Protein AF-0000000084395587 (afdb_homodimer)

Organism: Colletotrichum higginsianum (strain IMI 349063) (NCBI:txid759273)

Secondary structure (DSSP, 8-state):
-EEEEEEEEEEEETTEEEEEEEEEEEE-TTSBEEEEESS--HHHHHHHS-TTPPEEEE-TTEEEEEPEEEEEEEGGGGGGTTTTTT--HHHHIIIIIHHHHHGGGSHHHHHHHHHHHHHHHHHTTEEEEEEE--S-HHHHHHHHHHHHHHT-EEEEEPEE--SSS-TTTS-S-HHHHHHHHHHHHHHHHHHSTT-SSEEEEEEE--GGGS-HHHHHHHHHHHHH-TT-EEEEEES--HHHHHHHHHH-TT-SSHHHHHHHTT--STTEEEEE--S--HHHHHHHHHTT-EEEE-HHHHHHSSSS-----HHHHHHTT-EEEE---TTTSS---HHHHHHHHHHHHHHHHHHTTTSSPPPPHHHHHHHHTHHHHHHTT-TTTSSS--TTSB--EEEEE--S-GGG-SSS---TT--HHHHHHHHHHH--GGGEEEEEETTEEEEE-S--/-EEEEEEEEEEEETTEEEEEEEEEEEE-TTSBEEEEESS--HHHHHHHS-TTPPEEEE-TTEEEEEPEEEEEEEGGGGGGTTTTTT--HHHHIIIIIHHHHHGGGSHHHHHHHHHHHHHHHHHTTEEEEEEE--S-HHHHHHHHHHHHHHT-EEEEEPEE--SSS-TTTS-S-HHHHHHHHHHHHHHHHHHSTT-SSEEEEEEE--GGGS-HHHHHHHHHHHHH-TT-EEEEEES--HHHHHHHHHH-TT-SSHHHHHHHTT--STTEEEEE--S--HHHHHHHHHTT-EEEE-HHHHHHSSSS-----HHHHHHTT-EEEE---TTTSS---HHHHHHHHHHHHHHHHHHTTTSSPPPPHHHHHHHHTHHHHHHTT-TTTSSS--TTSB--EEEEE--S-TTS-SSS---TT--HHHHHHHHHHH--GGGEEEEEETTEEEEE-S--

Radius of gyration: 27.63 Å; Cα contacts (8 Å, |Δi|>4): 2265; chains: 2; bounding box: 63×78×73 Å

pLDDT: mean 96.0, std 5.23, range [41.25, 98.94]

Nearest PDB structures (foldseek):
  6oha-assembly1_A-2  TM=9.277E-01  e=2.322E-48  Saccharomyces cerevisiae S288C
  6ohc-assembly2_D  TM=8.987E-01  e=2.341E-41  Escherichia coli K-12
  6ohc-assembly1_A  TM=8.858E-01  e=1.384E-41  Escherichia coli K-12
  6ohc-assembly1_B  TM=8.858E-01  e=3.441E-40  Escherichia coli K-12
  2ood-assembly1_A-2  TM=8.676E-01  e=1.848E-36  Bradyrhizobium diazoefficiens USDA 110

Structure (mmCIF, N/CA/C/O backbone):
data_AF-0000000084395587-model_v1
#
loop_
_entity.id
_entity.type
_entity.pdbx_description
1 polymer 'Guanine deaminase'
#
loop_
_atom_site.group_PDB
_atom_site.id
_atom_site.type_symbol
_atom_site.label_atom_id
_atom_site.label_alt_id
_atom_site.label_comp_id
_atom_site.label_asym_id
_atom_site.label_entity_id
_atom_site.label_seq_id
_atom_site.pdbx_PDB_ins_code
_atom_site.Cartn_x
_atom_site.Cartn_y
_atom_site.Cartn_z
_atom_site.occupancy
_atom_site.B_iso_or_equiv
_atom_site.auth_seq_id
_atom_site.auth_comp_id
_atom_site.auth_asym_id
_atom_site.auth_atom_id
_atom_site.pdbx_PDB_model_num
ATOM 1 N N . MET A 1 1 ? 17.141 15.383 29.688 1 87.31 1 MET A N 1
ATOM 2 C CA . MET A 1 1 ? 18.141 15.258 28.625 1 87.31 1 MET A CA 1
ATOM 3 C C . MET A 1 1 ? 18.25 13.812 28.156 1 87.31 1 MET A C 1
ATOM 5 O O . MET A 1 1 ? 18.141 12.883 28.953 1 87.31 1 MET A O 1
ATOM 9 N N . ALA A 1 2 ? 18.312 13.625 26.891 1 93.56 2 ALA A N 1
ATOM 10 C CA . ALA A 1 2 ? 18.5 12.312 26.297 1 93.56 2 ALA A CA 1
ATOM 11 C C . ALA A 1 2 ? 19.625 12.344 25.25 1 93.56 2 ALA A C 1
ATOM 13 O O . ALA A 1 2 ? 19.953 13.406 24.734 1 93.56 2 ALA A O 1
ATOM 14 N N . ALA A 1 3 ? 20.266 11.258 25.125 1 97.5 3 ALA A N 1
ATOM 15 C CA . ALA A 1 3 ? 21.328 11.172 24.125 1 97.5 3 ALA A CA 1
ATOM 16 C C . ALA A 1 3 ? 21.25 9.859 23.344 1 97.5 3 ALA A C 1
ATOM 18 O O . ALA A 1 3 ? 20.938 8.812 23.922 1 97.5 3 ALA A O 1
ATOM 19 N N . PHE A 1 4 ? 21.484 9.945 22.094 1 98.38 4 PHE A N 1
ATOM 20 C CA . PHE A 1 4 ? 21.453 8.797 21.188 1 98.38 4 PHE A CA 1
ATOM 21 C C . PHE A 1 4 ? 22.75 8.703 20.391 1 98.38 4 PHE A C 1
ATOM 23 O O . PHE A 1 4 ? 23.328 9.719 20 1 98.38 4 PHE A O 1
ATOM 30 N N . GLN A 1 5 ? 23.266 7.531 20.203 1 98.62 5 GLN A N 1
ATOM 31 C CA . GLN A 1 5 ? 24.406 7.301 19.328 1 98.62 5 GLN A CA 1
ATOM 32 C C . GLN A 1 5 ? 24.141 6.156 18.344 1 98.62 5 GLN A C 1
ATOM 34 O O . GLN A 1 5 ? 23.703 5.078 18.75 1 98.62 5 GLN A O 1
ATOM 39 N N . GLY A 1 6 ? 24.328 6.34 17.094 1 98.56 6 GLY A N 1
ATOM 40 C CA . GLY A 1 6 ? 24.156 5.336 16.062 1 98.56 6 GLY A CA 1
ATOM 41 C C . GLY A 1 6 ? 23.688 5.914 14.734 1 98.56 6 GLY A C 1
ATOM 42 O O . GLY A 1 6 ? 24.016 7.051 14.398 1 98.56 6 GLY A O 1
ATOM 43 N N . ALA A 1 7 ? 23 5.094 13.93 1 98.75 7 ALA A N 1
ATOM 44 C CA . ALA A 1 7 ? 22.594 5.492 12.586 1 98.75 7 ALA A CA 1
ATOM 45 C C . ALA A 1 7 ? 21.484 6.535 12.633 1 98.75 7 ALA A C 1
ATOM 47 O O . ALA A 1 7 ? 20.562 6.438 13.453 1 98.75 7 ALA A O 1
ATOM 48 N N . LEU A 1 8 ? 21.625 7.535 11.828 1 98.5 8 LEU A N 1
ATOM 49 C CA . LEU A 1 8 ? 20.688 8.648 11.703 1 98.5 8 LEU A CA 1
ATOM 50 C C . LEU A 1 8 ? 20.469 9 10.234 1 98.5 8 LEU A C 1
ATOM 52 O O . LEU A 1 8 ? 21.422 9.055 9.453 1 98.5 8 LEU A O 1
ATOM 56 N N . ILE A 1 9 ? 19.219 9.117 9.828 1 98.88 9 ILE A N 1
ATOM 57 C CA . ILE A 1 9 ? 18.891 9.492 8.461 1 98.88 9 ILE A CA 1
ATOM 58 C C . ILE A 1 9 ? 17.906 10.664 8.469 1 98.88 9 ILE A C 1
ATOM 60 O O . ILE A 1 9 ? 16.891 10.617 9.148 1 98.88 9 ILE A O 1
ATOM 64 N N . HIS A 1 10 ? 18.203 11.781 7.805 1 98.81 10 HIS A N 1
ATOM 65 C CA . HIS A 1 10 ? 17.266 12.898 7.664 1 98.81 10 HIS A CA 1
ATOM 66 C C . HIS A 1 10 ? 17.516 13.664 6.375 1 98.81 10 HIS A C 1
ATOM 68 O O . HIS A 1 10 ? 18.5 13.398 5.668 1 98.81 10 HIS A O 1
ATOM 74 N N . SER A 1 11 ? 16.578 14.492 5.984 1 98.62 11 SER A N 1
ATOM 75 C CA . SER A 1 11 ? 16.688 15.297 4.777 1 98.62 11 SER A CA 1
ATOM 76 C C . SER A 1 11 ? 17.219 16.688 5.09 1 98.62 11 SER A C 1
ATOM 78 O O . SER A 1 11 ? 16.844 17.297 6.094 1 98.62 11 SER A O 1
ATOM 80 N N . LEU A 1 12 ? 18.078 17.203 4.207 1 97.94 12 LEU A N 1
ATOM 81 C CA . LEU A 1 12 ? 18.609 18.562 4.305 1 97.94 12 LEU A CA 1
ATOM 82 C C . LEU A 1 12 ? 17.953 19.469 3.266 1 97.94 12 LEU A C 1
ATOM 84 O O . LEU A 1 12 ? 18.094 20.688 3.334 1 97.94 12 LEU A O 1
ATOM 88 N N . GLY A 1 13 ? 17.203 18.891 2.352 1 96.06 13 GLY A N 1
ATOM 89 C CA . GLY A 1 13 ? 16.5 19.547 1.253 1 96.06 13 GLY A CA 1
ATOM 90 C C . GLY A 1 13 ? 15.828 18.562 0.312 1 96.06 13 GLY A C 1
ATOM 91 O O . GLY A 1 13 ? 15.828 17.359 0.56 1 96.06 13 GLY A O 1
ATOM 92 N N . PRO A 1 14 ? 15.117 18.953 -0.779 1 93.56 14 PRO A N 1
ATOM 93 C CA . PRO A 1 14 ? 14.273 18.109 -1.626 1 93.56 14 PRO A CA 1
ATOM 94 C C . PRO A 1 14 ? 15.016 16.875 -2.154 1 93.56 14 PRO A C 1
ATOM 96 O O . PRO A 1 14 ? 14.445 15.781 -2.205 1 93.56 14 PRO A O 1
ATOM 99 N N . ASN A 1 15 ? 16.219 16.891 -2.443 1 92.81 15 ASN A N 1
ATOM 100 C CA . ASN A 1 15 ? 16.969 15.758 -2.975 1 92.81 15 ASN A CA 1
ATOM 101 C C . ASN A 1 15 ? 18.328 15.602 -2.293 1 92.81 15 ASN A C 1
ATOM 103 O O . ASN A 1 15 ? 19.328 15.375 -2.959 1 92.81 15 ASN A O 1
ATOM 107 N N . GLN A 1 16 ? 18.25 15.742 -1 1 96.44 16 GLN A N 1
ATOM 108 C CA . GLN A 1 16 ? 19.469 15.656 -0.208 1 96.44 16 GLN A CA 1
ATOM 109 C C . GLN A 1 16 ? 19.219 14.938 1.113 1 96.44 16 GLN A C 1
ATOM 111 O O . GLN A 1 16 ? 19.109 15.57 2.162 1 96.44 16 GLN A O 1
ATOM 116 N N . VAL A 1 17 ? 19.312 13.578 0.99 1 98.19 17 VAL A N 1
ATOM 117 C CA . VAL A 1 17 ? 19.188 12.781 2.205 1 98.19 17 VAL A CA 1
ATOM 118 C C . VAL A 1 17 ? 20.562 12.516 2.797 1 98.19 17 VAL A C 1
ATOM 120 O O . VAL A 1 17 ? 21.484 12.086 2.088 1 98.19 17 VAL A O 1
ATOM 123 N N . GLU A 1 18 ? 20.734 12.891 4.023 1 98.62 18 GLU A N 1
ATOM 124 C CA . GLU A 1 18 ? 21.969 12.586 4.742 1 98.62 18 GLU A CA 1
ATOM 125 C C . GLU A 1 18 ? 21.828 11.289 5.543 1 98.62 18 GLU A C 1
ATOM 127 O O . GLU A 1 18 ? 20.922 11.156 6.359 1 98.62 18 GLU A O 1
ATOM 132 N N . ILE A 1 19 ? 22.703 10.352 5.277 1 98.62 19 ILE A N 1
ATOM 133 C CA . ILE A 1 19 ? 22.734 9.062 5.945 1 98.62 19 ILE A CA 1
ATOM 134 C C . ILE A 1 19 ? 24.016 8.945 6.777 1 98.62 19 ILE A C 1
ATOM 136 O O . ILE A 1 19 ? 25.125 8.906 6.227 1 98.62 19 ILE A O 1
ATOM 140 N N . LEU A 1 20 ? 23.844 8.961 8.109 1 98.62 20 LEU A N 1
ATOM 141 C CA . LEU A 1 20 ? 24.984 8.914 9.031 1 98.62 20 LEU A CA 1
ATOM 142 C C . LEU A 1 20 ? 25.016 7.59 9.789 1 98.62 20 LEU A C 1
ATOM 144 O O . LEU A 1 20 ? 24.047 7.238 10.477 1 98.62 20 LEU A O 1
ATOM 148 N N . GLU A 1 21 ? 26.062 6.836 9.773 1 98.06 21 GLU A N 1
ATOM 149 C CA . GLU A 1 21 ? 26.172 5.504 10.359 1 98.06 21 GLU A CA 1
ATOM 150 C C . GLU A 1 21 ? 26.484 5.578 11.852 1 98.06 21 GLU A C 1
ATOM 152 O O . GLU A 1 21 ? 26.031 4.734 12.633 1 98.06 21 GLU A O 1
ATOM 157 N N . ASN A 1 22 ? 27.25 6.605 12.242 1 98.12 22 ASN A N 1
ATOM 158 C CA . ASN A 1 22 ? 27.734 6.723 13.609 1 98.12 22 ASN A CA 1
ATOM 159 C C . ASN A 1 22 ? 27.531 8.133 14.164 1 98.12 22 ASN A C 1
ATOM 161 O O . ASN A 1 22 ? 28.469 8.766 14.625 1 98.12 22 ASN A O 1
ATOM 165 N N . ALA A 1 23 ? 26.281 8.555 14.117 1 98.62 23 ALA A N 1
ATOM 166 C CA . ALA A 1 23 ? 25.953 9.906 14.57 1 98.62 23 ALA A CA 1
ATOM 167 C C . ALA A 1 23 ? 25.703 9.93 16.078 1 98.62 23 ALA A C 1
ATOM 169 O O . ALA A 1 23 ? 25.5 8.883 16.688 1 98.62 23 ALA A O 1
ATOM 170 N N . GLY A 1 24 ? 25.859 11.117 16.641 1 98.31 24 GLY A N 1
ATOM 171 C CA . GLY A 1 24 ? 25.469 11.398 18.016 1 98.31 24 GLY A CA 1
ATOM 172 C C . GLY A 1 24 ? 24.484 12.539 18.141 1 98.31 24 GLY A C 1
ATOM 173 O O . GLY A 1 24 ? 24.656 13.586 17.516 1 98.31 24 GLY A O 1
ATOM 174 N N . LEU A 1 25 ? 23.391 12.305 18.844 1 98.06 25 LEU A N 1
ATOM 175 C CA . LEU A 1 25 ? 22.375 13.312 19.109 1 98.06 25 LEU A CA 1
ATOM 176 C C . LEU A 1 25 ? 22.219 13.547 20.609 1 98.06 25 LEU A C 1
ATOM 178 O O . LEU A 1 25 ? 22.094 12.586 21.375 1 98.06 25 LEU A O 1
ATOM 182 N N . VAL A 1 26 ? 22.266 14.797 21.031 1 97.5 26 VAL A N 1
ATOM 183 C CA . VAL A 1 26 ? 21.984 15.164 22.422 1 97.5 26 VAL A CA 1
ATOM 184 C C . VAL A 1 26 ? 20.734 16.047 22.469 1 97.5 26 VAL A C 1
ATOM 186 O O . VAL A 1 26 ? 20.656 17.062 21.766 1 97.5 26 VAL A O 1
ATOM 189 N N . ILE A 1 27 ? 19.766 15.641 23.219 1 97.25 27 ILE A N 1
ATOM 190 C CA . ILE A 1 27 ? 18.5 16.359 23.375 1 97.25 27 ILE A CA 1
ATOM 191 C C . ILE A 1 27 ? 18.453 17.016 24.75 1 97.25 27 ILE A C 1
ATOM 193 O O . ILE A 1 27 ? 18.625 16.359 25.766 1 97.25 27 ILE A O 1
ATOM 197 N N . GLY A 1 28 ? 18.234 18.297 24.719 1 95.12 28 GLY A N 1
ATOM 198 C CA . GLY A 1 28 ? 18.109 19.031 25.969 1 95.12 28 GLY A CA 1
ATO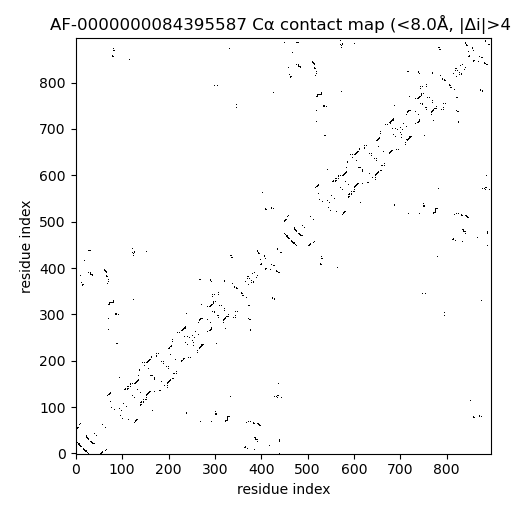M 199 C C . GLY A 1 28 ? 16.828 18.719 26.719 1 95.12 28 GLY A C 1
ATOM 200 O O . GLY A 1 28 ? 15.93 18.078 26.188 1 95.12 28 GLY A O 1
ATOM 201 N N . GLU A 1 29 ? 16.688 19.219 27.953 1 92.69 29 GLU A N 1
ATOM 202 C CA . GLU A 1 29 ? 15.5 19.031 28.781 1 92.69 29 GLU A CA 1
ATOM 203 C C . GLU A 1 29 ? 14.281 19.703 28.141 1 92.69 29 GLU A C 1
ATOM 205 O O . GLU A 1 29 ? 13.148 19.297 28.391 1 92.69 29 GLU A O 1
ATOM 210 N N . ASP A 1 30 ? 14.562 20.625 27.359 1 94.12 30 ASP A N 1
ATOM 211 C CA . ASP A 1 30 ? 13.492 21.391 26.719 1 94.12 30 ASP A CA 1
ATOM 212 C C . ASP A 1 30 ? 12.984 20.656 25.469 1 94.12 30 ASP A C 1
ATOM 214 O O . ASP A 1 30 ? 12.055 21.125 24.812 1 94.12 30 ASP A O 1
ATOM 218 N N . GLY A 1 31 ? 13.602 19.578 25.141 1 95.5 31 GLY A N 1
ATOM 219 C CA . GLY A 1 31 ? 13.172 18.797 23.984 1 95.5 31 GLY A CA 1
ATOM 220 C C . GLY A 1 31 ? 13.828 19.219 22.688 1 95.5 31 GLY A C 1
ATOM 221 O O . GLY A 1 31 ? 13.516 18.688 21.625 1 95.5 31 GLY A O 1
ATOM 222 N N . LEU A 1 32 ? 14.773 20.188 22.781 1 97.56 32 LEU A N 1
ATOM 223 C CA . LEU A 1 32 ? 15.492 20.688 21.609 1 97.56 32 LEU A CA 1
ATOM 224 C C . LEU A 1 32 ? 16.766 19.891 21.391 1 97.56 32 LEU A C 1
ATOM 226 O O . LEU A 1 32 ? 17.406 19.438 22.344 1 97.56 32 LEU A O 1
ATOM 230 N N . ILE A 1 33 ? 17.078 19.719 20.156 1 98.25 33 ILE A N 1
ATOM 231 C CA . ILE A 1 33 ? 18.375 19.125 19.812 1 98.25 33 ILE A CA 1
ATOM 232 C C . ILE A 1 33 ? 19.5 20.094 20.156 1 98.25 33 ILE A C 1
ATOM 234 O O . ILE A 1 33 ? 19.609 21.156 19.562 1 98.25 33 ILE A O 1
ATOM 238 N N . SER A 1 34 ? 20.328 19.703 21.062 1 97.31 34 SER A N 1
ATOM 239 C CA . SER A 1 34 ? 21.391 20.578 21.531 1 97.31 34 SER A CA 1
ATOM 240 C C . SER A 1 34 ? 22.703 20.328 20.781 1 97.31 34 SER A C 1
ATOM 242 O O . SER A 1 34 ? 23.484 21.25 20.578 1 97.31 34 SER A O 1
ATOM 244 N N . GLU A 1 35 ? 22.922 19.078 20.391 1 97.5 35 GLU A N 1
ATOM 245 C CA . GLU A 1 35 ? 24.125 18.719 19.641 1 97.5 35 GLU A CA 1
ATOM 246 C C . GLU A 1 35 ? 23.812 17.625 18.609 1 97.5 35 GLU A C 1
ATOM 248 O O . GLU A 1 35 ? 23.016 16.734 18.859 1 97.5 35 GLU A O 1
ATOM 253 N N . LEU A 1 36 ? 24.438 17.766 17.5 1 98.38 36 LEU A N 1
ATOM 254 C CA . LEU A 1 36 ? 24.484 16.734 16.469 1 98.38 36 LEU A CA 1
ATOM 255 C C . LEU A 1 36 ? 25.922 16.469 16.031 1 98.38 36 LEU A C 1
ATOM 257 O O . LEU A 1 36 ? 26.594 17.359 15.539 1 98.38 36 LEU A O 1
ATOM 261 N N . HIS A 1 37 ? 26.422 15.305 16.359 1 98.25 37 HIS A N 1
ATOM 262 C CA . HIS A 1 37 ? 27.719 14.836 15.875 1 98.25 37 HIS A CA 1
ATOM 263 C C . HIS A 1 37 ? 27.562 13.914 14.672 1 98.25 37 HIS A C 1
ATOM 265 O O . HIS A 1 37 ? 26.859 12.898 14.75 1 98.25 37 HIS A O 1
ATOM 271 N N . ARG A 1 38 ? 28.203 14.203 13.594 1 97.75 38 ARG A N 1
ATOM 272 C CA . ARG A 1 38 ? 28.047 13.445 12.359 1 97.75 38 ARG A CA 1
ATOM 273 C C . ARG A 1 38 ? 28.828 12.133 12.406 1 97.75 38 ARG A C 1
ATOM 275 O O . ARG A 1 38 ? 28.531 11.203 11.656 1 97.75 38 ARG A O 1
ATOM 282 N N . ASP A 1 39 ? 29.844 12.125 13.156 1 98.12 39 ASP A N 1
ATOM 283 C CA . ASP A 1 39 ? 30.672 10.945 13.375 1 98.12 39 ASP A CA 1
ATOM 284 C C . ASP A 1 39 ? 31.281 10.961 14.773 1 98.12 39 ASP A C 1
ATOM 286 O O . ASP A 1 39 ? 32.219 11.727 15.039 1 98.12 39 ASP A O 1
ATOM 290 N N . ILE A 1 40 ? 30.703 10.102 15.602 1 98.25 40 ILE A N 1
ATOM 291 C CA . ILE A 1 40 ? 31.203 10.016 16.969 1 98.25 40 ILE A CA 1
ATOM 292 C C . ILE A 1 40 ? 30.906 8.633 17.547 1 98.25 40 ILE A C 1
ATOM 294 O O . ILE A 1 40 ? 29.844 8.062 17.297 1 98.25 40 ILE A O 1
ATOM 298 N N . SER A 1 41 ? 31.844 8.047 18.281 1 97.62 41 SER A N 1
ATOM 299 C CA . SER A 1 41 ? 31.625 6.754 18.922 1 97.62 41 SER A CA 1
ATOM 300 C C . SER A 1 41 ? 30.797 6.902 20.188 1 97.62 41 SER A C 1
ATOM 302 O O . SER A 1 41 ? 30.656 8.008 20.719 1 97.62 41 SER A O 1
ATOM 304 N N . ALA A 1 42 ? 30.203 5.758 20.578 1 96.81 42 ALA A N 1
ATOM 305 C CA . ALA A 1 42 ? 29.453 5.758 21.828 1 96.81 42 ALA A CA 1
ATOM 306 C C . ALA A 1 42 ? 30.328 6.184 23 1 96.81 42 ALA A C 1
ATOM 308 O O . ALA A 1 42 ? 29.875 6.906 23.891 1 96.81 42 ALA A O 1
ATOM 309 N N . GLU A 1 43 ? 31.5 5.711 22.984 1 96.19 43 GLU A N 1
ATOM 310 C CA . GLU A 1 43 ? 32.438 6.023 24.047 1 96.19 43 GLU A CA 1
ATOM 311 C C . GLU A 1 43 ? 32.75 7.516 24.109 1 96.19 43 GLU A C 1
ATOM 313 O O . GLU A 1 43 ? 32.75 8.125 25.172 1 96.19 43 GLU A O 1
ATOM 318 N N . GLU A 1 44 ? 33.062 8.047 22.969 1 97.31 44 GLU A N 1
ATOM 319 C CA . GLU A 1 44 ? 33.375 9.469 22.891 1 97.31 44 GLU A CA 1
ATOM 320 C C . GLU A 1 44 ? 32.219 10.336 23.312 1 97.31 44 GLU A C 1
ATOM 322 O O . GLU A 1 44 ? 32.375 11.32 24.047 1 97.31 44 GLU A O 1
ATOM 327 N N . LEU A 1 45 ? 31.016 10.008 22.828 1 96.94 45 LEU A N 1
ATOM 328 C CA . LEU A 1 45 ? 29.844 10.781 23.188 1 96.94 45 LEU A CA 1
ATOM 329 C C . LEU A 1 45 ? 29.562 10.672 24.688 1 96.94 45 LEU A C 1
ATOM 331 O O . LEU A 1 45 ? 29.188 11.664 25.328 1 96.94 45 LEU A O 1
ATOM 335 N N . SER A 1 46 ? 29.703 9.469 25.203 1 95.31 46 SER A N 1
ATOM 336 C CA . SER A 1 46 ? 29.469 9.242 26.625 1 95.31 46 SER A CA 1
ATOM 337 C C . SER A 1 46 ? 30.344 10.148 27.484 1 95.31 46 SER A C 1
ATOM 339 O O . SER A 1 46 ? 29.906 10.648 28.531 1 95.31 46 SER A O 1
ATOM 341 N N . LYS A 1 47 ? 31.562 10.398 27.062 1 94.56 47 LYS A N 1
ATOM 342 C CA . LYS A 1 47 ? 32.5 11.219 27.812 1 94.56 47 LYS A CA 1
ATOM 343 C C . LYS A 1 47 ? 32.094 12.688 27.797 1 94.56 47 LYS A C 1
ATOM 345 O O . LYS A 1 47 ? 32.438 13.445 28.703 1 94.56 47 LYS A O 1
ATOM 350 N N . LYS A 1 48 ? 31.328 13.023 26.828 1 93 48 LYS A N 1
ATOM 351 C CA . LYS A 1 48 ? 30.906 14.414 26.672 1 93 48 LYS A CA 1
ATOM 352 C C . LYS A 1 48 ? 29.625 14.68 27.453 1 93 48 LYS A C 1
ATOM 354 O O . LYS A 1 48 ? 29.25 15.836 27.656 1 93 48 LYS A O 1
ATOM 359 N N . LEU A 1 49 ? 28.953 13.664 27.859 1 93.5 49 LEU A N 1
ATOM 360 C CA . LEU A 1 49 ? 27.641 13.805 28.484 1 93.5 49 LEU A CA 1
ATOM 361 C C . LEU A 1 49 ? 27.75 13.914 30 1 93.5 49 LEU A C 1
ATOM 363 O O . LEU A 1 49 ? 28.656 13.328 30.594 1 93.5 49 LEU A O 1
ATOM 367 N N . PRO A 1 50 ? 26.875 14.695 30.547 1 89.62 50 PRO A N 1
ATOM 368 C CA . PRO A 1 50 ? 26.797 14.656 32 1 89.62 50 PRO A CA 1
ATOM 369 C C . PRO A 1 50 ? 26.453 13.266 32.562 1 89.62 50 PRO A C 1
ATOM 371 O O . PRO A 1 50 ? 25.828 12.469 31.844 1 89.62 50 PRO A O 1
ATOM 374 N N . ASN A 1 51 ? 26.797 13.031 33.781 1 84.88 51 ASN A N 1
ATOM 375 C CA . ASN A 1 51 ? 26.656 11.711 34.375 1 84.88 51 ASN A CA 1
ATOM 376 C C . ASN A 1 51 ? 25.188 11.281 34.438 1 84.88 51 ASN A C 1
ATOM 378 O O . ASN A 1 51 ? 24.891 10.086 34.5 1 84.88 51 ASN A O 1
ATOM 382 N N . ASN A 1 52 ? 24.281 12.234 34.375 1 85.56 52 ASN A N 1
ATOM 383 C CA . ASN A 1 52 ? 22.891 11.891 34.594 1 85.56 52 ASN A CA 1
ATOM 384 C C . ASN A 1 52 ? 22.172 11.641 33.281 1 85.56 52 ASN A C 1
ATOM 386 O O . ASN A 1 52 ? 20.969 11.359 33.25 1 85.56 52 ASN A O 1
ATOM 390 N N . VAL A 1 53 ? 22.859 11.773 32.188 1 88.38 53 VAL A N 1
ATOM 391 C CA . VAL A 1 53 ? 22.234 11.562 30.906 1 88.38 53 VAL A CA 1
ATOM 392 C C . VAL A 1 53 ? 22.547 10.156 30.391 1 88.38 53 VAL A C 1
ATOM 394 O O . VAL A 1 53 ? 23.719 9.781 30.297 1 88.38 53 VAL A O 1
ATOM 397 N N . ARG A 1 54 ? 21.5 9.422 30.188 1 85.88 54 ARG A N 1
ATOM 398 C CA . ARG A 1 54 ? 21.672 8.062 29.672 1 85.88 54 ARG A CA 1
ATOM 399 C C . ARG A 1 54 ? 21.797 8.07 28.156 1 85.88 54 ARG A C 1
ATOM 401 O O . ARG A 1 54 ? 20.938 8.617 27.453 1 85.88 54 ARG A O 1
ATOM 408 N N . LEU A 1 55 ? 22.875 7.461 27.734 1 95.56 55 LEU A N 1
ATOM 409 C CA . LEU A 1 55 ? 23.141 7.309 26.312 1 95.56 55 LEU A CA 1
ATOM 410 C C . LEU A 1 55 ? 22.438 6.062 25.766 1 95.56 55 LEU A C 1
ATOM 412 O O . LEU A 1 55 ? 22.578 4.973 26.328 1 95.56 55 LEU A O 1
ATOM 416 N N . GLN A 1 56 ? 21.609 6.246 24.828 1 96.44 56 GLN A N 1
ATOM 417 C CA . GLN A 1 56 ? 21 5.113 24.141 1 96.44 56 GLN A CA 1
ATOM 418 C C . GLN A 1 56 ? 21.703 4.816 22.828 1 96.44 56 GLN A C 1
ATOM 420 O O . GLN A 1 56 ? 21.859 5.707 21.984 1 96.44 56 GLN A O 1
ATOM 425 N N . LYS A 1 57 ? 22.109 3.6 22.656 1 97.31 57 LYS A N 1
ATOM 426 C CA . LYS A 1 57 ? 22.781 3.186 21.422 1 97.31 57 LYS A CA 1
ATOM 427 C C . LYS A 1 57 ? 21.766 2.676 20.391 1 97.31 57 LYS A C 1
ATOM 429 O O . LYS A 1 57 ? 20.891 1.881 20.719 1 97.31 57 LYS A O 1
ATOM 434 N N . VAL A 1 58 ? 21.797 3.168 19.203 1 97.5 58 VAL A N 1
ATOM 435 C CA . VAL A 1 58 ? 21.016 2.674 18.062 1 97.5 58 VAL A CA 1
ATOM 436 C C . VAL A 1 58 ? 21.781 1.541 17.375 1 97.5 58 VAL A C 1
ATOM 438 O O . VAL A 1 58 ? 22.75 1.782 16.656 1 97.5 58 VAL A O 1
ATOM 441 N N . GLU A 1 59 ? 21.328 0.369 17.484 1 95.12 59 GLU A N 1
ATOM 442 C CA . GLU A 1 59 ? 22.062 -0.826 17.062 1 95.12 59 GLU A CA 1
ATOM 443 C C . GLU A 1 59 ? 21.984 -1.009 15.555 1 95.12 59 GLU A C 1
ATOM 445 O O . GLU A 1 59 ? 21.172 -0.364 14.883 1 95.12 59 GLU A O 1
ATOM 450 N N . LYS A 1 60 ? 22.844 -1.976 15.102 1 93.19 60 LYS A N 1
ATOM 451 C CA . LYS A 1 60 ? 22.797 -2.318 13.688 1 93.19 60 LYS A CA 1
ATOM 452 C C . LYS A 1 60 ? 21.406 -2.764 13.266 1 93.19 60 LYS A C 1
ATOM 454 O O . LYS A 1 60 ? 20.75 -3.529 13.977 1 93.19 60 LYS A O 1
ATOM 459 N N . GLY A 1 61 ? 20.953 -2.303 12.086 1 94.25 61 GLY A N 1
ATOM 460 C CA . GLY A 1 61 ? 19.609 -2.613 11.633 1 94.25 61 GLY A CA 1
ATOM 461 C C . GLY A 1 61 ? 18.562 -1.638 12.148 1 94.25 61 GLY A C 1
ATOM 462 O O . GLY A 1 61 ? 17.375 -1.79 11.875 1 94.25 61 GLY A O 1
ATOM 463 N N . GLN A 1 62 ? 19.062 -0.662 12.914 1 97.12 62 GLN A N 1
ATOM 464 C CA . GLN A 1 62 ? 18.188 0.384 13.422 1 97.12 62 GLN A CA 1
ATOM 465 C C . GLN A 1 62 ? 18.688 1.77 13.039 1 97.12 62 GLN A C 1
ATOM 467 O O . GLN A 1 62 ? 19.875 1.938 12.734 1 97.12 62 GLN A O 1
ATOM 472 N N . PHE A 1 63 ? 17.781 2.734 13 1 98.69 63 PHE A N 1
ATOM 473 C CA . PHE A 1 63 ? 18.203 4.113 12.789 1 98.69 63 PHE A CA 1
ATOM 474 C C . PHE A 1 63 ? 17.141 5.086 13.305 1 98.69 63 PHE A C 1
ATOM 476 O O . PHE A 1 63 ? 15.977 4.707 13.477 1 98.69 63 PHE A O 1
ATOM 483 N N . LEU A 1 64 ? 17.562 6.312 13.555 1 98.81 64 LEU A N 1
ATOM 484 C CA . LEU A 1 64 ? 16.656 7.41 13.883 1 98.81 64 LEU A CA 1
ATOM 485 C C . LEU A 1 64 ? 16.328 8.227 12.633 1 98.81 64 LEU A C 1
ATOM 487 O O . LEU A 1 64 ? 17.203 8.453 11.789 1 98.81 64 LEU A O 1
ATOM 491 N N . SER A 1 65 ? 15.148 8.633 12.508 1 98.94 65 SER A N 1
ATOM 492 C CA . SER A 1 65 ? 14.641 9.508 11.461 1 98.94 65 SER A CA 1
ATOM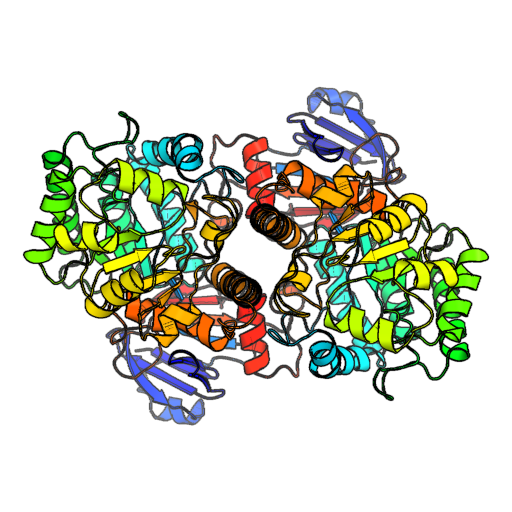 493 C C . SER A 1 65 ? 13.664 10.539 12.031 1 98.94 65 SER A C 1
ATOM 495 O O . SER A 1 65 ? 13.062 10.312 13.078 1 98.94 65 SER A O 1
ATOM 497 N N . PRO A 1 66 ? 13.594 11.742 11.414 1 98.88 66 PRO A N 1
ATOM 498 C CA . PRO A 1 66 ? 12.516 12.641 11.844 1 98.88 66 PRO A CA 1
ATOM 499 C C . PRO A 1 66 ? 11.141 11.992 11.75 1 98.88 66 PRO A C 1
ATOM 501 O O . PRO A 1 66 ? 10.914 11.133 10.898 1 98.88 66 PRO A O 1
ATOM 504 N N . GLY A 1 67 ? 10.242 12.383 12.688 1 98.88 67 GLY A N 1
ATOM 505 C CA . GLY A 1 67 ? 8.867 11.938 12.578 1 98.88 67 GLY A CA 1
ATOM 506 C C . GLY A 1 67 ? 8.188 12.398 11.297 1 98.88 67 GLY A C 1
ATOM 507 O O . GLY A 1 67 ? 8.539 13.438 10.742 1 98.88 67 GLY A O 1
ATOM 508 N N . PHE A 1 68 ? 7.223 11.648 10.836 1 98.94 68 PHE A N 1
ATOM 509 C CA . PHE A 1 68 ? 6.477 12.008 9.641 1 98.94 68 PHE A CA 1
ATOM 510 C C . PHE A 1 68 ? 5.52 13.164 9.922 1 98.94 68 PHE A C 1
ATOM 512 O O . PHE A 1 68 ? 5.043 13.312 11.047 1 98.94 68 PHE A O 1
ATOM 519 N N . ILE A 1 69 ? 5.289 13.969 8.922 1 98.94 69 ILE A N 1
ATOM 520 C CA . ILE A 1 69 ? 4.375 15.102 9 1 98.94 69 ILE A CA 1
ATOM 521 C C . ILE A 1 69 ? 3.252 14.922 7.977 1 98.94 69 ILE A C 1
ATOM 523 O O . ILE A 1 69 ? 3.504 14.844 6.773 1 98.94 69 ILE A O 1
ATOM 527 N N . ASP A 1 70 ? 2.057 14.781 8.453 1 98.88 70 ASP A N 1
ATOM 528 C CA . ASP A 1 70 ? 0.86 14.648 7.629 1 98.88 70 ASP A CA 1
ATOM 529 C C . ASP A 1 70 ? 0.176 16 7.434 1 98.88 70 ASP A C 1
ATOM 531 O O . ASP A 1 70 ? -0.567 16.453 8.305 1 98.88 70 ASP A O 1
ATOM 535 N N . THR A 1 71 ? 0.286 16.547 6.215 1 98.94 71 THR A N 1
ATOM 536 C CA . THR A 1 71 ? -0.129 17.938 6.008 1 98.94 71 THR A CA 1
ATOM 537 C C . THR A 1 71 ? -1.614 18.016 5.668 1 98.94 71 THR A C 1
ATOM 539 O O . THR A 1 71 ? -2.174 19.094 5.547 1 98.94 71 THR A O 1
ATOM 542 N N . HIS A 1 72 ? -2.287 16.844 5.555 1 98.81 72 HIS A N 1
ATOM 543 C CA . HIS A 1 72 ? -3.717 16.859 5.262 1 98.81 72 HIS A CA 1
ATOM 544 C C . HIS A 1 72 ? -4.371 15.539 5.648 1 98.81 72 HIS A C 1
ATOM 546 O O . HIS A 1 72 ? -4.059 14.5 5.07 1 98.81 72 HIS A O 1
ATOM 552 N N . ASN A 1 73 ? -5.324 15.609 6.551 1 97.44 73 ASN A N 1
ATOM 553 C CA . ASN A 1 73 ? -6.113 14.438 6.922 1 97.44 73 ASN A CA 1
ATOM 554 C C . ASN A 1 73 ? -7.434 14.836 7.578 1 97.44 73 ASN A C 1
ATOM 556 O O . ASN A 1 73 ? -7.547 15.922 8.141 1 97.44 73 ASN A O 1
ATOM 560 N N . HIS A 1 74 ? -8.445 14.031 7.434 1 98 74 HIS A N 1
ATOM 561 C CA . HIS A 1 74 ? -9.75 14.188 8.07 1 98 74 HIS A CA 1
ATOM 562 C C . HIS A 1 74 ? -9.891 13.242 9.266 1 98 74 HIS A C 1
ATOM 564 O O . HIS A 1 74 ? -10.188 12.055 9.094 1 98 74 HIS A O 1
ATOM 570 N N . ALA A 1 75 ? -9.812 13.781 10.469 1 98.38 75 ALA A N 1
ATOM 571 C CA . ALA A 1 75 ? -9.867 12.945 11.664 1 98.38 75 ALA A CA 1
ATOM 572 C C . ALA A 1 75 ? -11.203 12.211 11.75 1 98.38 75 ALA A C 1
ATOM 574 O O . ALA A 1 75 ? -11.234 11.023 12.078 1 98.38 75 ALA A O 1
ATOM 575 N N . PRO A 1 76 ? -12.367 12.867 11.414 1 97.94 76 PRO A N 1
ATOM 576 C CA . PRO A 1 76 ? -13.656 12.18 11.555 1 97.94 76 PRO A CA 1
ATOM 577 C C . PRO A 1 76 ? -13.828 11.031 10.562 1 97.94 76 PRO A C 1
ATOM 579 O O . PRO A 1 76 ? -14.766 10.242 10.68 1 97.94 76 PRO A O 1
ATOM 582 N N . GLN A 1 77 ? -12.953 10.992 9.609 1 97.19 77 GLN A N 1
ATOM 583 C CA . GLN A 1 77 ? -13.109 9.977 8.57 1 97.19 77 GLN A CA 1
ATOM 584 C C . GLN A 1 77 ? -12.242 8.758 8.859 1 97.19 77 GLN A C 1
ATOM 586 O O . GLN A 1 77 ? -12.141 7.852 8.023 1 97.19 77 GLN A O 1
ATOM 591 N N . TRP A 1 78 ? -11.633 8.648 10.023 1 95.88 78 TRP A N 1
ATOM 592 C CA . TRP A 1 78 ? -10.742 7.578 10.469 1 95.88 78 TRP A CA 1
ATOM 593 C C . TRP A 1 78 ? -11.414 6.215 10.336 1 95.88 78 TRP A C 1
ATOM 595 O O . TRP A 1 78 ? -10.852 5.301 9.727 1 95.88 78 TRP A O 1
ATOM 605 N N . ALA A 1 79 ? -12.633 6.113 10.75 1 93.25 79 ALA A N 1
ATOM 606 C CA . ALA A 1 79 ? -13.281 4.809 10.867 1 93.25 79 ALA A CA 1
ATOM 607 C C . ALA A 1 79 ? -13.961 4.422 9.555 1 93.25 79 ALA A C 1
ATOM 609 O O . ALA A 1 79 ? -14.367 3.271 9.383 1 93.25 79 ALA A O 1
ATOM 610 N N . MET A 1 80 ? -14.039 5.309 8.602 1 93.88 80 MET A N 1
ATOM 611 C CA . MET A 1 80 ? -14.742 4.992 7.359 1 93.88 80 MET A CA 1
ATOM 612 C C . MET A 1 80 ? -13.758 4.762 6.219 1 93.88 80 MET A C 1
ATOM 614 O O . MET A 1 80 ? -14.156 4.629 5.062 1 93.88 80 MET A O 1
ATOM 618 N N . ARG A 1 81 ? -12.461 4.703 6.504 1 91.75 81 ARG A N 1
ATOM 619 C CA . ARG A 1 81 ? -11.445 4.551 5.469 1 91.75 81 ARG A CA 1
ATOM 620 C C . ARG A 1 81 ? -11.781 3.391 4.539 1 91.75 81 ARG A C 1
ATOM 622 O O . ARG A 1 81 ? -12.227 2.334 4.992 1 91.75 81 ARG A O 1
ATOM 629 N N . SER A 1 82 ? -11.539 3.623 3.221 1 87.62 82 SER A N 1
ATOM 630 C CA . SER A 1 82 ? -11.648 2.609 2.176 1 87.62 82 SER A CA 1
ATOM 631 C C . SER A 1 82 ? -13.062 2.529 1.624 1 87.62 82 SER A C 1
ATOM 633 O O . SER A 1 82 ? -13.297 1.914 0.582 1 87.62 82 SER A O 1
ATOM 635 N N . LEU A 1 83 ? -14.062 3.117 2.293 1 90.88 83 LEU A N 1
ATOM 636 C CA . LEU A 1 83 ? -15.445 2.959 1.861 1 90.88 83 LEU A CA 1
ATOM 637 C C . LEU A 1 83 ? -15.758 3.881 0.688 1 90.88 83 LEU A C 1
ATOM 639 O O . LEU A 1 83 ? -15.219 4.984 0.6 1 90.88 83 LEU A O 1
ATOM 643 N N . GLY A 1 84 ? -16.578 3.404 -0.185 1 86.75 84 GLY A N 1
ATOM 644 C CA . GLY A 1 84 ? -17.078 4.211 -1.286 1 86.75 84 GLY A CA 1
ATOM 645 C C . GLY A 1 84 ? -16.156 4.203 -2.496 1 86.75 84 GLY A C 1
ATOM 646 O O . GLY A 1 84 ? -16.156 5.148 -3.287 1 86.75 84 GLY A O 1
ATOM 647 N N . GLN A 1 85 ? -15.344 3.168 -2.668 1 82.06 85 GLN A N 1
ATOM 648 C CA . GLN A 1 85 ? -14.453 3.07 -3.818 1 82.06 85 GLN A CA 1
ATOM 649 C C . GLN A 1 85 ? -15.234 3.127 -5.129 1 82.06 85 GLN A C 1
ATOM 651 O O . GLN A 1 85 ? -16.297 2.516 -5.25 1 82.06 85 GLN A O 1
ATOM 656 N N . GLY A 1 86 ? -14.664 3.98 -6.043 1 78.12 86 GLY A N 1
ATOM 657 C CA . GLY A 1 86 ? -15.289 4.07 -7.352 1 78.12 86 GLY A CA 1
ATOM 658 C C . GLY A 1 86 ? -16.25 5.242 -7.473 1 78.12 86 GLY A C 1
ATOM 659 O O . GLY A 1 86 ? -16.609 5.637 -8.578 1 78.12 86 GLY A O 1
ATOM 660 N N . LEU A 1 87 ? -16.578 5.82 -6.355 1 85 87 LEU A N 1
ATOM 661 C CA . LEU A 1 87 ? -17.484 6.961 -6.391 1 85 87 LEU A CA 1
ATOM 662 C C . LEU A 1 87 ? -16.719 8.25 -6.699 1 85 87 LEU A C 1
ATOM 664 O O . LEU A 1 87 ? -15.586 8.422 -6.258 1 85 87 LEU A O 1
ATOM 668 N N . HIS A 1 88 ? -17.422 9.094 -7.414 1 88.38 88 HIS A N 1
ATOM 669 C CA . HIS A 1 88 ? -16.906 10.445 -7.551 1 88.38 88 HIS A CA 1
ATOM 670 C C . HIS A 1 88 ? -17.031 11.219 -6.246 1 88.38 88 HIS A C 1
ATOM 672 O O . HIS A 1 88 ? -17.875 10.891 -5.402 1 88.38 88 HIS A O 1
ATOM 678 N N . ILE A 1 89 ? -16.234 12.25 -6.113 1 89.44 89 ILE A N 1
ATOM 679 C CA . ILE A 1 89 ? -15.992 12.891 -4.828 1 89.44 89 ILE A CA 1
ATOM 680 C C . ILE A 1 89 ? -17.312 13.391 -4.25 1 89.44 89 ILE A C 1
ATOM 682 O O . ILE A 1 89 ? -17.609 13.156 -3.072 1 89.44 89 ILE A O 1
ATOM 686 N N . LEU A 1 90 ? -18.188 14.102 -5.027 1 91.5 90 LEU A N 1
ATOM 687 C CA . LEU A 1 90 ? -19.422 14.664 -4.473 1 91.5 90 LEU A CA 1
ATOM 688 C C . LEU A 1 90 ? -20.406 13.562 -4.094 1 91.5 90 LEU A C 1
ATOM 690 O O . LEU A 1 90 ? -21.125 13.68 -3.096 1 91.5 90 LEU A O 1
ATOM 694 N N . ASP A 1 91 ? -20.422 12.469 -4.883 1 92.19 91 ASP A N 1
ATOM 695 C CA . ASP A 1 91 ? -21.25 11.305 -4.551 1 92.19 91 ASP A CA 1
ATOM 696 C C . ASP A 1 91 ? -20.703 10.586 -3.316 1 92.19 91 ASP A C 1
ATOM 698 O O . ASP A 1 91 ? -21.469 10.141 -2.463 1 92.19 91 ASP A O 1
ATOM 702 N N . TRP A 1 92 ? -19.406 10.445 -3.281 1 93.19 92 TRP A N 1
ATOM 703 C CA . TRP A 1 92 ? -18.75 9.82 -2.143 1 93.19 92 TRP A CA 1
ATOM 704 C C . TRP A 1 92 ? -19.047 10.578 -0.853 1 93.19 92 TRP A C 1
ATOM 706 O O . TRP A 1 92 ? -19.312 9.969 0.188 1 93.19 92 TRP A O 1
ATOM 716 N N . LEU A 1 93 ? -19.016 11.914 -0.886 1 94.06 93 LEU A N 1
ATOM 717 C CA . LEU A 1 93 ? -19.344 12.742 0.267 1 94.06 93 LEU A CA 1
ATOM 718 C C . LEU A 1 93 ? -20.781 12.492 0.719 1 94.06 93 LEU A C 1
ATOM 720 O O . LEU A 1 93 ? -21.031 12.203 1.893 1 94.06 93 LEU A O 1
ATOM 724 N N . GLU A 1 94 ? -21.656 12.5 -0.189 1 94.31 94 GLU A N 1
ATOM 725 C CA . GLU A 1 94 ? -23.078 12.391 0.116 1 94.31 94 GLU A CA 1
ATOM 726 C C . GLU A 1 94 ? -23.438 11 0.63 1 94.31 94 GLU A C 1
ATOM 728 O O . GLU A 1 94 ? -24.203 10.859 1.59 1 94.31 94 GLU A O 1
ATOM 733 N N . GLN A 1 95 ? -22.891 10.023 0.037 1 93.56 95 GLN A N 1
ATOM 734 C CA . GLN A 1 95 ? -23.344 8.656 0.291 1 93.56 95 GLN A CA 1
ATOM 735 C C . GLN A 1 95 ? -22.578 8.031 1.455 1 93.56 95 GLN A C 1
ATOM 737 O O . GLN A 1 95 ? -23.078 7.137 2.133 1 93.56 95 GLN A O 1
ATOM 742 N N . VAL A 1 96 ? -21.359 8.531 1.65 1 94.12 96 VAL A N 1
ATOM 743 C CA . VAL A 1 96 ? -20.516 7.824 2.604 1 94.12 96 VAL A CA 1
ATOM 744 C C . VAL A 1 96 ? -20.047 8.789 3.697 1 94.12 96 VAL A C 1
ATOM 746 O O . VAL A 1 96 ? -20.312 8.562 4.879 1 94.12 96 VAL A O 1
ATOM 749 N N . THR A 1 97 ? -19.453 9.875 3.328 1 96.19 97 THR A N 1
ATOM 750 C CA . THR A 1 97 ? -18.672 10.711 4.23 1 96.19 97 THR A CA 1
ATOM 751 C C . THR A 1 97 ? -19.594 11.508 5.156 1 96.19 97 THR A C 1
ATOM 753 O O . THR A 1 97 ? -19.406 11.492 6.379 1 96.19 97 THR A O 1
ATOM 756 N N . PHE A 1 98 ? -20.641 12.211 4.594 1 97.31 98 PHE A N 1
ATOM 757 C CA . PHE A 1 98 ? -21.484 13.094 5.395 1 97.31 98 PHE A CA 1
ATOM 758 C C . PHE A 1 98 ? -22.25 12.305 6.445 1 97.31 98 PHE A C 1
ATOM 760 O O . PHE A 1 98 ? -22.281 12.688 7.617 1 97.31 98 PHE A O 1
ATOM 767 N N . PRO A 1 99 ? -22.797 11.141 6.055 1 96.06 99 PRO A N 1
ATOM 768 C CA . PRO A 1 99 ? -23.453 10.344 7.09 1 96.06 99 PRO A CA 1
ATOM 769 C C . PRO A 1 99 ? -22.5 9.93 8.211 1 96.06 99 PRO A C 1
ATOM 771 O O . PRO A 1 99 ? -22.891 9.945 9.383 1 96.06 99 PRO A O 1
ATOM 774 N N . HIS A 1 100 ? -21.328 9.609 7.914 1 96.06 100 HIS A N 1
ATOM 775 C CA . HIS A 1 100 ? -20.359 9.195 8.922 1 96.06 100 HIS A CA 1
ATOM 776 C C . HIS A 1 100 ? -19.953 10.367 9.805 1 96.06 100 HIS A C 1
ATOM 778 O O . HIS A 1 100 ? -19.891 10.234 11.031 1 96.06 100 HIS A O 1
ATOM 784 N N . GLU A 1 101 ? -19.672 11.5 9.234 1 97.62 101 GLU A N 1
ATOM 785 C CA . GLU A 1 101 ? -19.219 12.672 9.984 1 97.62 101 GLU A CA 1
ATOM 786 C C . GLU A 1 101 ? -20.328 13.203 10.898 1 97.62 101 GLU A C 1
ATOM 788 O O . GLU A 1 101 ? -20.031 13.781 11.945 1 97.62 101 GLU A O 1
ATOM 793 N N . ALA A 1 102 ? -21.578 12.953 10.484 1 97.88 102 ALA A N 1
ATOM 794 C CA . ALA A 1 102 ? -22.719 13.406 11.289 1 97.88 102 ALA A CA 1
ATOM 795 C C . ALA A 1 102 ? -22.703 12.75 12.664 1 97.88 102 ALA A C 1
ATOM 797 O O . ALA A 1 102 ? -23.234 13.312 13.633 1 97.88 102 ALA A O 1
ATOM 798 N N . ARG A 1 103 ? -22.078 11.648 12.812 1 97.31 103 ARG A N 1
ATOM 799 C CA . ARG A 1 103 ? -22.047 10.906 14.07 1 97.31 103 ARG A CA 1
ATOM 800 C C . ARG A 1 103 ? -21.234 11.656 15.117 1 97.31 103 ARG A C 1
ATOM 802 O O . ARG A 1 103 ? -21.344 11.375 16.312 1 97.31 103 ARG A O 1
ATOM 809 N N . PHE A 1 104 ? -20.469 12.602 14.773 1 98.31 104 PHE A N 1
ATOM 810 C CA . PHE A 1 104 ? -19.594 13.312 15.688 1 98.31 104 PHE A CA 1
ATOM 811 C C . PHE A 1 104 ? -20.344 14.398 16.438 1 98.31 104 PHE A C 1
ATOM 813 O O . PHE A 1 104 ? -19.781 15.086 17.297 1 98.31 104 PHE A O 1
ATOM 820 N N . SER A 1 105 ? -21.641 14.523 16.094 1 98.06 105 SER A N 1
ATOM 821 C CA . SER A 1 105 ? -22.484 15.336 16.953 1 98.06 105 SER A CA 1
ATOM 822 C C . SER A 1 105 ? -22.547 14.766 18.375 1 98.06 105 SER A C 1
ATOM 824 O O . SER A 1 105 ? -22.875 15.477 19.312 1 98.06 105 SER A O 1
ATOM 826 N N . ASP A 1 106 ? -22.25 13.461 18.484 1 98.38 106 ASP A N 1
ATOM 827 C CA . ASP A 1 106 ? -22.141 12.789 19.781 1 98.38 106 ASP A CA 1
ATOM 828 C C . ASP A 1 106 ? -20.719 12.883 20.328 1 98.38 106 ASP A C 1
ATOM 830 O O . ASP A 1 106 ? -19.797 12.25 19.812 1 98.38 106 ASP A O 1
ATOM 834 N N . PRO A 1 107 ? -20.562 13.672 21.438 1 98.44 107 PRO A N 1
ATOM 835 C CA . PRO A 1 107 ? -19.203 13.859 21.969 1 98.44 107 PRO A CA 1
ATOM 836 C C . PRO A 1 107 ? -18.562 12.555 22.438 1 98.44 107 PRO A C 1
ATOM 838 O O . PRO A 1 107 ? -17.344 12.406 22.391 1 98.44 107 PRO A O 1
ATOM 841 N N . VAL A 1 108 ? -19.344 11.594 22.844 1 98.38 108 VAL A N 1
ATOM 842 C CA . VAL A 1 108 ? -18.812 10.312 23.281 1 98.38 108 VAL A CA 1
ATOM 843 C C . VAL A 1 108 ? -18.219 9.562 22.094 1 98.38 108 VAL A C 1
ATOM 845 O O . VAL A 1 108 ? -17.125 9.008 22.188 1 98.38 108 VAL A O 1
ATOM 848 N N . TYR A 1 109 ? -18.938 9.562 21.031 1 97.56 109 TYR A N 1
ATOM 849 C CA . TYR A 1 109 ? -18.438 8.953 19.812 1 97.56 109 TYR A CA 1
ATOM 850 C C . TYR A 1 109 ? -17.188 9.672 19.312 1 97.56 109 TYR A C 1
ATOM 852 O O . TYR A 1 109 ? -16.203 9.039 18.938 1 97.56 109 TYR A O 1
ATOM 860 N N . ALA A 1 110 ? -17.25 10.992 19.312 1 98.56 110 ALA A N 1
ATOM 861 C CA . ALA A 1 110 ? -16.109 11.797 18.875 1 98.56 110 ALA A CA 1
ATOM 862 C C . ALA A 1 110 ? -14.852 11.453 19.688 1 98.56 110 ALA A C 1
ATOM 864 O O . ALA A 1 110 ? -13.781 11.242 19.109 1 98.56 110 ALA A O 1
ATOM 865 N N . ALA A 1 111 ? -15.023 11.398 20.984 1 98.5 111 ALA A N 1
ATOM 866 C CA . ALA A 1 111 ? -13.891 11.117 21.859 1 98.5 111 ALA A CA 1
ATOM 867 C C . ALA A 1 111 ? -13.281 9.75 21.547 1 98.5 111 ALA A C 1
ATOM 869 O O . ALA A 1 111 ? -12.062 9.609 21.484 1 98.5 111 ALA A O 1
ATOM 870 N N . LYS A 1 112 ? -14.156 8.812 21.344 1 96.44 112 LYS A N 1
ATOM 871 C CA . LYS A 1 112 ? -13.711 7.445 21.062 1 96.44 112 LYS A CA 1
ATOM 872 C C . LYS A 1 112 ? -12.938 7.375 19.75 1 96.44 112 LYS A C 1
ATOM 874 O O . LYS A 1 112 ? -11.828 6.84 19.703 1 96.44 112 LYS A O 1
ATOM 879 N N . VAL A 1 113 ? -13.484 7.891 18.719 1 96.06 113 VAL A N 1
ATOM 880 C CA . VAL A 1 113 ? -12.898 7.773 17.391 1 96.06 113 VAL A CA 1
ATOM 881 C C . VAL A 1 113 ? -11.633 8.625 17.297 1 96.06 113 VAL A C 1
ATOM 883 O O . VAL A 1 113 ? -10.625 8.188 16.719 1 96.06 113 VAL A O 1
ATOM 886 N N . TYR A 1 114 ? -11.633 9.859 17.875 1 98.06 114 TYR A N 1
ATOM 887 C CA . TYR A 1 114 ? -10.469 10.727 17.812 1 98.06 114 TYR A CA 1
ATOM 888 C C . TYR A 1 114 ? -9.305 10.148 18.609 1 98.06 114 TYR A C 1
ATOM 890 O O . TYR A 1 114 ? -8.141 10.289 18.203 1 98.06 114 TYR A O 1
ATOM 898 N N . GLU A 1 115 ? -9.609 9.492 19.719 1 97.44 115 GLU A N 1
ATOM 899 C CA . GLU A 1 115 ? -8.547 8.812 20.453 1 97.44 115 GLU A CA 1
ATOM 900 C C . GLU A 1 115 ? -7.895 7.73 19.594 1 97.44 115 GLU A C 1
ATOM 902 O O . GLU A 1 115 ? -6.668 7.652 19.516 1 97.44 115 GLU A O 1
ATOM 907 N N . SER A 1 116 ? -8.742 6.895 18.984 1 96.38 116 SER A N 1
ATOM 908 C CA . SER A 1 116 ? -8.25 5.844 18.109 1 96.38 116 SER A CA 1
ATOM 909 C C . SER A 1 116 ? -7.43 6.426 16.953 1 96.38 116 SER A C 1
ATOM 911 O O . SER A 1 116 ? -6.367 5.898 16.609 1 96.38 116 SER A O 1
ATOM 913 N N . CYS A 1 117 ? -7.902 7.484 16.391 1 96.94 117 CYS A N 1
ATOM 914 C CA . CYS A 1 117 ? -7.27 8.133 15.25 1 96.94 117 CYS A CA 1
ATOM 915 C C . CYS A 1 117 ? -5.887 8.656 15.625 1 96.94 117 CYS A C 1
ATOM 917 O O . CYS A 1 117 ? -4.891 8.297 14.992 1 96.94 117 CYS A O 1
ATOM 919 N N . VAL A 1 118 ? -5.785 9.453 16.672 1 98.12 118 VAL A N 1
ATOM 920 C CA . VAL A 1 118 ? -4.535 10.094 17.062 1 98.12 118 VAL A CA 1
ATOM 921 C C . VAL A 1 118 ? -3.523 9.039 17.5 1 98.12 118 VAL A C 1
ATOM 923 O O . VAL A 1 118 ? -2.357 9.078 17.109 1 98.12 118 VAL A O 1
ATOM 926 N N . ARG A 1 119 ? -3.941 8.047 18.266 1 97.38 119 ARG A N 1
ATOM 927 C CA . ARG A 1 119 ? -3.053 6.957 18.656 1 97.38 119 ARG A CA 1
ATOM 928 C C . ARG A 1 119 ? -2.551 6.195 17.438 1 97.38 119 ARG A C 1
ATOM 930 O O . ARG A 1 119 ? -1.384 5.805 17.375 1 97.38 119 ARG A O 1
ATOM 937 N N . GLY A 1 120 ? -3.486 5.945 16.516 1 96.75 120 GLY A N 1
ATOM 938 C CA . GLY A 1 120 ? -3.113 5.25 15.297 1 96.75 120 GLY A CA 1
ATOM 939 C C . GLY A 1 120 ? -2.055 5.977 14.492 1 96.75 120 GLY A C 1
ATOM 940 O O . GLY A 1 120 ? -1.118 5.359 13.984 1 96.75 120 GLY A O 1
ATOM 941 N N . PHE A 1 121 ? -2.193 7.309 14.375 1 97.88 121 PHE A N 1
ATOM 942 C CA . PHE A 1 121 ? -1.233 8.109 13.625 1 97.88 121 PHE A CA 1
ATOM 943 C C . PHE A 1 121 ? 0.112 8.148 14.344 1 97.88 121 PHE A C 1
ATOM 945 O O . PHE A 1 121 ? 1.162 8.047 13.703 1 97.88 121 PHE A O 1
ATOM 952 N N . LEU A 1 122 ? 0.104 8.281 15.664 1 98.25 122 LEU A N 1
ATOM 953 C CA . LEU A 1 122 ? 1.346 8.234 16.422 1 98.25 122 LEU A CA 1
ATOM 954 C C . LEU A 1 122 ? 2.033 6.887 16.266 1 98.25 122 LEU A C 1
ATOM 956 O O . LEU A 1 122 ? 3.25 6.82 16.078 1 98.25 122 LEU A O 1
ATOM 960 N N . LYS A 1 123 ? 1.267 5.824 16.297 1 97.06 123 LYS A N 1
ATOM 961 C CA . LYS A 1 123 ? 1.783 4.469 16.141 1 97.06 123 LYS A CA 1
ATOM 962 C C . LYS A 1 123 ? 2.531 4.312 14.82 1 97.06 123 LYS A C 1
ATOM 964 O O . LYS A 1 123 ? 3.496 3.553 14.734 1 97.06 123 LYS A O 1
ATOM 969 N N . GLN A 1 124 ? 2.119 5.105 13.891 1 97.75 124 GLN A N 1
ATOM 970 C CA . GLN A 1 124 ? 2.68 5.008 12.547 1 97.75 124 GLN A CA 1
ATOM 971 C C . GLN A 1 124 ? 3.748 6.074 12.312 1 97.75 124 GLN A C 1
ATOM 973 O O . GLN A 1 124 ? 4.184 6.289 11.18 1 97.75 124 GLN A O 1
ATOM 978 N N . GLY A 1 125 ? 4.145 6.766 13.352 1 98.75 125 GLY A N 1
ATOM 979 C CA . GLY A 1 125 ? 5.293 7.656 13.297 1 98.75 125 GLY A CA 1
ATOM 980 C C . GLY A 1 125 ? 4.934 9.07 12.867 1 98.75 125 GLY A C 1
ATOM 981 O O . GLY A 1 125 ? 5.812 9.875 12.57 1 98.75 125 GLY A O 1
ATOM 982 N N . ILE A 1 126 ? 3.66 9.375 12.773 1 98.88 126 ILE A N 1
ATOM 983 C CA . ILE A 1 126 ? 3.234 10.727 12.414 1 98.88 126 ILE A CA 1
ATOM 984 C C . ILE A 1 126 ? 3.221 11.609 13.664 1 98.88 126 ILE A C 1
ATOM 986 O O . ILE A 1 126 ? 2.262 11.586 14.438 1 98.88 126 ILE A O 1
ATOM 990 N N . THR A 1 127 ? 4.219 12.391 13.766 1 98.94 127 THR A N 1
ATOM 991 C CA . THR A 1 127 ? 4.406 13.219 14.953 1 98.94 127 THR A CA 1
ATOM 992 C C . THR A 1 127 ? 3.689 14.555 14.805 1 98.94 127 THR A C 1
ATOM 994 O O . THR A 1 127 ? 3.455 15.258 15.789 1 98.94 127 THR A O 1
ATOM 997 N N . THR A 1 128 ? 3.406 14.953 13.531 1 98.94 128 THR A N 1
ATOM 998 C CA . THR A 1 128 ? 2.699 16.203 13.242 1 98.94 128 THR A CA 1
ATOM 999 C C . THR A 1 128 ? 1.604 15.969 12.203 1 98.94 128 THR A C 1
ATOM 1001 O O . THR A 1 128 ? 1.826 15.289 11.195 1 98.94 128 THR A O 1
ATOM 1004 N N . ALA A 1 129 ? 0.405 16.5 12.492 1 98.81 129 ALA A N 1
ATOM 1005 C CA . ALA A 1 129 ? -0.7 16.344 11.555 1 98.81 129 ALA A CA 1
ATOM 1006 C C . ALA A 1 129 ? -1.553 17.609 11.477 1 98.81 129 ALA A C 1
ATOM 1008 O O . ALA A 1 129 ? -1.783 18.266 12.492 1 98.81 129 ALA A O 1
ATOM 1009 N N . SER A 1 130 ? -1.944 17.969 10.297 1 98.88 130 SER A N 1
ATOM 1010 C CA . SER A 1 130 ? -2.98 18.984 10.109 1 98.88 130 SER A CA 1
ATOM 1011 C C . SER A 1 130 ? -4.352 18.344 9.922 1 98.88 130 SER A C 1
ATOM 1013 O O . SER A 1 130 ? -4.621 17.75 8.875 1 98.88 130 SER A O 1
ATOM 1015 N N . TYR A 1 131 ? -5.262 18.547 10.945 1 98.81 131 TYR A N 1
ATOM 1016 C CA . TYR A 1 131 ? -6.523 17.812 10.992 1 98.81 131 TYR A CA 1
ATOM 1017 C C . TYR A 1 131 ? -7.684 18.703 10.578 1 98.81 131 TYR A C 1
ATOM 1019 O O . TYR A 1 131 ? -7.879 19.797 11.141 1 98.81 131 TYR A O 1
ATOM 1027 N N . TYR A 1 132 ? -8.383 18.203 9.547 1 98.69 132 TYR A N 1
ATOM 1028 C CA . TYR A 1 132 ? -9.781 18.609 9.484 1 98.69 132 TYR A CA 1
ATOM 1029 C C . TYR A 1 132 ? -10.586 17.969 10.609 1 98.69 132 TYR A C 1
ATOM 1031 O O . TYR A 1 132 ? -10.625 16.75 10.734 1 98.69 132 TYR A O 1
ATOM 1039 N N . GLY A 1 133 ? -11.172 18.797 11.508 1 98.25 133 GLY A N 1
ATOM 1040 C CA . GLY A 1 133 ? -12.172 18.281 12.414 1 98.25 133 GLY A CA 1
ATOM 1041 C C . GLY A 1 133 ? -13.539 18.109 11.773 1 98.25 133 GLY A C 1
ATOM 1042 O O . GLY A 1 133 ? -13.688 18.312 10.562 1 98.25 133 GLY A O 1
ATOM 1043 N N . SER A 1 134 ? -14.523 17.656 12.57 1 97.5 134 SER A N 1
ATOM 1044 C CA . SER A 1 134 ? -15.906 17.656 12.086 1 97.5 134 SER A CA 1
ATOM 1045 C C . SER A 1 134 ? -16.484 19.078 12.102 1 97.5 134 SER A C 1
ATOM 1047 O O . SER A 1 134 ? -15.82 20.016 12.547 1 97.5 134 SER A O 1
ATOM 1049 N N . LYS A 1 135 ? -17.641 19.188 11.578 1 97 135 LYS A N 1
ATOM 1050 C CA . LYS A 1 135 ? -18.312 20.484 11.602 1 97 135 LYS A CA 1
ATOM 1051 C C . LYS A 1 135 ? -18.688 20.891 13.023 1 97 135 LYS A C 1
ATOM 1053 O O . LYS A 1 135 ? -18.906 22.062 13.297 1 97 135 LYS A O 1
ATOM 1058 N N . HIS A 1 136 ? -18.641 19.984 13.961 1 98.12 136 HIS A N 1
ATOM 1059 C CA . HIS A 1 136 ? -19.125 20.188 15.328 1 98.12 136 HIS A CA 1
ATOM 1060 C C . HIS A 1 136 ? -18.031 20.797 16.203 1 98.12 136 HIS A C 1
ATOM 1062 O O . HIS A 1 136 ? -16.984 20.188 16.422 1 98.12 136 HIS A O 1
ATOM 1068 N N . ALA A 1 137 ? -18.344 21.953 16.766 1 98.44 137 ALA A N 1
ATOM 1069 C CA . ALA A 1 137 ? -17.375 22.688 17.594 1 98.44 137 ALA A CA 1
ATOM 1070 C C . ALA A 1 137 ? -16.906 21.828 18.766 1 98.44 137 ALA A C 1
ATOM 1072 O O . ALA A 1 137 ? -15.711 21.75 19.047 1 98.44 137 ALA A O 1
ATOM 1073 N N . GLU A 1 138 ? -17.859 21.234 19.453 1 98.62 138 GLU A N 1
ATOM 1074 C CA . GLU A 1 138 ? -17.5 20.438 20.625 1 98.62 138 GLU A CA 1
ATOM 1075 C C . GLU A 1 138 ? -16.578 19.281 20.234 1 98.62 138 GLU A C 1
ATOM 1077 O O . GLU A 1 138 ? -15.594 19.016 20.922 1 98.62 138 GLU A O 1
ATOM 1082 N N . ALA A 1 139 ? -16.875 18.594 19.172 1 98.81 139 ALA A N 1
ATOM 1083 C CA . ALA A 1 139 ? -16.031 17.5 18.688 1 98.81 139 ALA A CA 1
ATOM 1084 C C . ALA A 1 139 ? -14.633 18.016 18.328 1 98.81 139 ALA A C 1
ATOM 1086 O O . ALA A 1 139 ? -13.633 17.328 18.562 1 98.81 139 ALA A O 1
ATOM 1087 N N . THR A 1 140 ? -14.57 19.141 17.703 1 98.81 140 THR A N 1
ATOM 1088 C CA . THR A 1 140 ? -13.297 19.734 17.312 1 98.81 140 THR A CA 1
ATOM 1089 C C . THR A 1 140 ? -12.445 20.031 18.547 1 98.81 140 THR A C 1
ATOM 1091 O O . THR A 1 140 ? -11.234 19.797 18.547 1 98.81 140 THR A O 1
ATOM 1094 N N . GLN A 1 141 ? -13.086 20.562 19.562 1 98.88 141 GLN A N 1
ATOM 1095 C CA . GLN A 1 141 ? -12.383 20.812 20.828 1 98.88 141 GLN A CA 1
ATOM 1096 C C . GLN A 1 141 ? -11.875 19.516 21.438 1 98.88 141 GLN A C 1
ATOM 1098 O O . GLN A 1 141 ? -10.758 19.453 21.969 1 98.88 141 GLN A O 1
ATOM 1103 N N . ILE A 1 142 ? -12.656 18.438 21.328 1 98.94 142 ILE A N 1
ATOM 1104 C CA . ILE A 1 142 ? -12.266 17.109 21.828 1 98.94 142 ILE A CA 1
ATOM 1105 C C . ILE A 1 142 ? -11.031 16.625 21.062 1 98.94 142 ILE A C 1
ATOM 1107 O O . ILE A 1 142 ? -10.109 16.062 21.672 1 98.94 142 ILE A O 1
ATOM 1111 N N . LEU A 1 143 ? -11.008 16.828 19.781 1 98.94 143 LEU A N 1
ATOM 1112 C CA . LEU A 1 143 ? -9.852 16.453 18.969 1 98.94 143 LEU A CA 1
ATOM 1113 C C . LEU A 1 143 ? -8.594 17.172 19.438 1 98.94 143 LEU A C 1
ATOM 1115 O O . LEU A 1 143 ? -7.539 16.562 19.594 1 98.94 143 LEU A O 1
ATOM 1119 N N . ALA A 1 144 ? -8.711 18.484 19.641 1 98.94 144 ALA A N 1
ATOM 1120 C CA . ALA A 1 144 ? -7.582 19.281 20.125 1 98.94 144 ALA A CA 1
ATOM 1121 C C . ALA A 1 144 ? -7.094 18.781 21.469 1 98.94 144 ALA A C 1
ATOM 1123 O O . ALA A 1 144 ? -5.887 18.625 21.688 1 98.94 144 ALA A O 1
ATOM 1124 N N . ASP A 1 145 ? -8.031 18.531 22.375 1 98.94 145 ASP A N 1
ATOM 1125 C CA . ASP A 1 145 ? -7.691 18 23.703 1 98.94 145 ASP A CA 1
ATOM 1126 C C . ASP A 1 145 ? -6.973 16.656 23.578 1 98.94 145 ASP A C 1
ATOM 1128 O O . ASP A 1 145 ? -6.023 16.391 24.328 1 98.94 145 ASP A O 1
ATOM 1132 N N . THR A 1 146 ? -7.465 15.82 22.688 1 98.88 146 THR A N 1
ATOM 1133 C CA . THR A 1 146 ? -6.895 14.492 22.484 1 98.88 146 THR A CA 1
ATOM 1134 C C . THR A 1 146 ? -5.457 14.594 21.984 1 98.88 146 THR A C 1
ATOM 1136 O O . THR A 1 146 ? -4.57 13.906 22.484 1 98.88 146 THR A O 1
ATOM 1139 N N . CYS A 1 147 ? -5.223 15.477 21 1 98.88 147 CYS A N 1
ATOM 1140 C CA . CYS A 1 147 ? -3.877 15.688 20.484 1 98.88 147 CYS A CA 1
ATOM 1141 C C . CYS A 1 147 ? -2.934 16.156 21.578 1 98.88 147 CYS A C 1
ATOM 1143 O O . CYS A 1 147 ? -1.811 15.672 21.703 1 98.88 147 CYS A O 1
ATOM 1145 N N . LYS A 1 148 ? -3.398 17.109 22.344 1 98.75 148 LYS A N 1
ATOM 1146 C CA . LYS A 1 148 ? -2.582 17.641 23.422 1 98.75 148 LYS A CA 1
ATOM 1147 C C . LYS A 1 148 ? -2.254 16.547 24.453 1 98.75 148 LYS A C 1
ATOM 1149 O O . LYS A 1 148 ? -1.098 16.391 24.844 1 98.75 148 LYS A O 1
ATOM 1154 N N . ARG A 1 149 ? -3.27 15.805 24.859 1 98.56 149 ARG A N 1
ATOM 1155 C CA . ARG A 1 149 ? -3.121 14.766 25.875 1 98.56 149 ARG A CA 1
ATOM 1156 C C . ARG A 1 149 ? -2.166 13.672 25.406 1 98.56 149 ARG A C 1
ATOM 1158 O O . ARG A 1 149 ? -1.339 13.195 26.172 1 98.56 149 ARG A O 1
ATOM 1165 N N . LEU A 1 150 ? -2.246 13.312 24.156 1 98.31 150 LEU A N 1
ATOM 1166 C CA . LEU A 1 150 ? -1.426 12.234 23.609 1 98.31 150 LEU A CA 1
ATOM 1167 C C . LEU A 1 150 ? -0.108 12.773 23.078 1 98.31 150 LEU A C 1
ATOM 1169 O O . LEU A 1 150 ? 0.746 12.008 22.625 1 98.31 150 LEU A O 1
ATOM 1173 N N . ARG A 1 151 ? 0.028 14.125 23.031 1 98.31 151 ARG A N 1
ATOM 1174 C CA . ARG A 1 151 ? 1.242 14.867 22.703 1 98.31 151 ARG A CA 1
ATOM 1175 C C . ARG A 1 151 ? 1.566 14.742 21.219 1 98.31 151 ARG A C 1
ATOM 1177 O O . ARG A 1 151 ? 2.727 14.562 20.844 1 98.31 151 ARG A O 1
ATOM 1184 N N . GLN A 1 152 ? 0.601 14.703 20.422 1 98.75 152 GLN A N 1
ATOM 1185 C CA . GLN A 1 152 ? 0.846 14.859 18.984 1 98.75 152 GLN A CA 1
ATOM 1186 C C . GLN A 1 152 ? 0.807 16.328 18.578 1 98.75 152 GLN A C 1
ATOM 1188 O O . GLN A 1 152 ? -0.124 17.047 18.938 1 98.75 152 GLN A O 1
ATOM 1193 N N . ARG A 1 153 ? 1.864 16.781 17.922 1 98.75 153 ARG A N 1
ATOM 1194 C CA . ARG A 1 153 ? 1.789 18.109 17.312 1 98.75 153 ARG A CA 1
ATOM 1195 C C . ARG A 1 153 ? 0.69 18.172 16.266 1 98.75 153 ARG A C 1
ATOM 1197 O O . ARG A 1 153 ? 0.582 17.281 15.414 1 98.75 153 ARG A O 1
ATOM 1204 N N . ALA A 1 154 ? -0.221 19.234 16.375 1 98.81 154 ALA A N 1
ATOM 1205 C CA . ALA A 1 154 ? -1.371 19.172 15.477 1 98.81 154 ALA A CA 1
ATOM 1206 C C . ALA A 1 154 ? -1.902 20.578 15.18 1 98.81 154 ALA A C 1
ATOM 1208 O O . ALA A 1 154 ? -1.835 21.469 16.031 1 98.81 154 ALA A O 1
ATOM 1209 N N . PHE A 1 155 ? -2.244 20.781 13.945 1 98.88 155 PHE A N 1
ATOM 1210 C CA . PHE A 1 155 ? -3.191 21.812 13.555 1 98.88 155 PHE A CA 1
ATOM 1211 C C . PHE A 1 155 ? -4.617 21.281 13.555 1 98.88 155 PHE A C 1
ATOM 1213 O O . PHE A 1 155 ? -4.902 20.266 12.898 1 98.88 155 PHE A O 1
ATOM 1220 N N . VAL A 1 156 ? -5.504 21.891 14.344 1 98.88 156 VAL A N 1
ATOM 1221 C CA . VAL A 1 156 ? -6.867 21.391 14.469 1 98.88 156 VAL A CA 1
ATOM 1222 C C . VAL A 1 156 ? -7.859 22.484 14.094 1 98.88 156 VAL A C 1
ATOM 1224 O O . VAL A 1 156 ? -7.777 23.609 14.594 1 98.88 156 VAL A O 1
ATOM 1227 N N . GLY A 1 157 ? -8.719 22.188 13.148 1 98.75 157 GLY A N 1
ATOM 1228 C CA . GLY A 1 157 ? -9.703 23.172 12.727 1 98.75 157 GLY A CA 1
ATOM 1229 C C . GLY A 1 157 ? -11.102 22.594 12.578 1 98.75 157 GLY A C 1
ATOM 1230 O O . GLY A 1 157 ? -11.273 21.469 12.133 1 98.75 157 GLY A O 1
ATOM 1231 N N . LYS A 1 158 ? -12.102 23.391 13.031 1 98.75 158 LYS A N 1
ATOM 1232 C CA . LYS A 1 158 ? -13.5 23.062 12.766 1 98.75 158 LYS A CA 1
ATOM 1233 C C . LYS A 1 158 ? -13.812 23.172 11.281 1 98.75 158 LYS A C 1
ATOM 1235 O O . LYS A 1 158 ? -13.547 24.203 10.656 1 98.75 158 LYS A O 1
ATOM 1240 N N . CYS A 1 159 ? -14.336 22.125 10.727 1 98.56 159 CYS A N 1
ATOM 1241 C CA . CYS A 1 159 ? -14.711 22.188 9.312 1 98.56 159 CYS A CA 1
ATOM 1242 C C . CYS A 1 159 ? -15.875 23.141 9.102 1 98.56 159 CYS A C 1
ATOM 1244 O O . CYS A 1 159 ? -16.922 23 9.727 1 98.56 159 CYS A O 1
ATOM 1246 N N . ASN A 1 160 ? -15.703 24.125 8.203 1 98.75 160 ASN A N 1
ATOM 1247 C CA . ASN A 1 160 ? -16.734 25.109 7.91 1 98.75 160 ASN A CA 1
ATOM 1248 C C . ASN A 1 160 ? -17.516 24.766 6.645 1 98.75 160 ASN A C 1
ATOM 1250 O O . ASN A 1 160 ? -16.922 24.609 5.574 1 98.75 160 ASN A O 1
ATOM 1254 N N . MET A 1 161 ? -18.75 24.547 6.801 1 98.25 161 MET A N 1
ATOM 1255 C CA . MET A 1 161 ? -19.625 24.203 5.691 1 98.25 161 MET A CA 1
ATOM 1256 C C . MET A 1 161 ? -21.047 24.703 5.953 1 98.25 161 MET A C 1
ATOM 1258 O O . MET A 1 161 ? -21.812 24.078 6.68 1 98.25 161 MET A O 1
ATOM 1262 N N . ASP A 1 162 ? -21.438 25.781 5.266 1 98.12 162 ASP A N 1
ATOM 1263 C CA . ASP A 1 162 ? -22.766 26.344 5.559 1 98.12 162 ASP A CA 1
ATOM 1264 C C . ASP A 1 162 ? -23.672 26.25 4.34 1 98.12 162 ASP A C 1
ATOM 1266 O O . ASP A 1 162 ? -24.719 26.922 4.285 1 98.12 162 ASP A O 1
ATOM 1270 N N . ARG A 1 163 ? -23.281 25.531 3.359 1 96.94 163 ARG A N 1
ATOM 1271 C CA . ARG A 1 163 ? -24.141 25.234 2.219 1 96.94 163 ARG A CA 1
ATOM 1272 C C . ARG A 1 163 ? -23.703 23.953 1.518 1 96.94 163 ARG A C 1
ATOM 1274 O O . ARG A 1 163 ? -22.625 23.422 1.806 1 96.94 163 ARG A O 1
ATOM 1281 N N . ASN A 1 164 ? -24.562 23.391 0.622 1 95.38 164 ASN A N 1
ATOM 1282 C CA . ASN A 1 164 ? -24.312 22.234 -0.231 1 95.38 164 ASN A CA 1
ATOM 1283 C C . ASN A 1 164 ? -23.781 21.062 0.573 1 95.38 164 ASN A C 1
ATOM 1285 O O . ASN A 1 164 ? -22.812 20.406 0.165 1 95.38 164 ASN A O 1
ATOM 1289 N N . ALA A 1 165 ? -24.094 20.906 1.719 1 94.69 165 ALA A N 1
ATOM 1290 C CA . ALA A 1 165 ? -24.031 19.75 2.609 1 94.69 165 ALA A CA 1
ATOM 1291 C C . ALA A 1 165 ? -25.391 19.438 3.211 1 94.69 165 ALA A C 1
ATOM 1293 O O . ALA A 1 165 ? -26.281 20.297 3.225 1 94.69 165 ALA A O 1
ATOM 1294 N N . PRO A 1 166 ? -25.594 18.234 3.598 1 95.31 166 PRO A N 1
ATOM 1295 C CA . PRO A 1 166 ? -26.922 17.906 4.109 1 95.31 166 PRO A CA 1
ATOM 1296 C C . PRO A 1 166 ? -27.328 18.781 5.293 1 95.31 166 PRO A C 1
ATOM 1298 O O . PRO A 1 166 ? -26.484 19.172 6.102 1 95.31 166 PRO A O 1
ATOM 1301 N N . SER A 1 167 ? -28.641 18.953 5.414 1 93.56 167 SER A N 1
ATOM 1302 C CA . SER A 1 167 ? -29.188 19.844 6.445 1 93.56 167 SER A CA 1
ATOM 1303 C C . SER A 1 167 ? -28.812 19.359 7.84 1 93.56 167 SER A C 1
ATOM 1305 O O . SER A 1 167 ? -28.672 20.156 8.766 1 93.56 167 SER A O 1
ATOM 1307 N N . TYR A 1 168 ? -28.578 18.078 7.949 1 94 168 TYR A N 1
ATOM 1308 C CA . TYR A 1 168 ? -28.281 17.516 9.258 1 94 168 TYR A CA 1
ATOM 1309 C C . TYR A 1 168 ? -26.812 17.703 9.625 1 94 168 TYR A C 1
ATOM 1311 O O . TYR A 1 168 ? -26.406 17.422 10.75 1 94 168 TYR A O 1
ATOM 1319 N N . LEU A 1 169 ? -26.047 18.266 8.664 1 94.38 169 LEU A N 1
ATOM 1320 C CA . LEU A 1 169 ? -24.609 18.328 8.922 1 94.38 169 LEU A CA 1
ATOM 1321 C C . LEU A 1 169 ? -24.062 19.703 8.586 1 94.38 169 LEU A C 1
ATOM 1323 O O . LEU A 1 169 ? -22.938 20.047 8.969 1 94.38 169 LEU A O 1
ATOM 1327 N N . HIS A 1 170 ? -24.688 20.516 7.898 1 94.06 170 HIS A N 1
ATOM 1328 C CA . HIS A 1 170 ? -24.125 21.828 7.566 1 94.06 170 HIS A CA 1
ATOM 1329 C C . HIS A 1 170 ? -24.359 22.828 8.695 1 94.06 170 HIS A C 1
ATOM 1331 O O . HIS A 1 170 ? -25.188 22.594 9.57 1 94.06 170 HIS A O 1
ATOM 1337 N N . ASP A 1 171 ? -23.531 23.906 8.719 1 96.5 171 ASP A N 1
ATOM 1338 C CA . ASP A 1 171 ? -23.734 25 9.648 1 96.5 171 ASP A CA 1
ATOM 1339 C C . ASP A 1 171 ? -25.062 25.703 9.391 1 96.5 171 ASP A C 1
ATOM 1341 O O . ASP A 1 171 ? -25.516 25.781 8.242 1 96.5 171 ASP A O 1
ATOM 1345 N N . ASP A 1 172 ? -25.594 26.219 10.438 1 96.12 172 ASP A N 1
ATOM 1346 C CA . ASP A 1 172 ? -26.875 26.875 10.305 1 96.12 172 ASP A CA 1
ATOM 1347 C C . ASP A 1 172 ? -26.766 28.156 9.477 1 96.12 172 ASP A C 1
ATOM 1349 O O . ASP A 1 172 ? -27.703 28.531 8.766 1 96.12 172 ASP A O 1
ATOM 1353 N N . SER A 1 173 ? -25.703 28.844 9.641 1 97.5 173 SER A N 1
ATOM 1354 C CA . SER A 1 173 ? -25.422 30.094 8.938 1 97.5 173 SER A CA 1
ATOM 1355 C C . SER A 1 173 ? -23.938 30.422 8.969 1 97.5 173 SER A C 1
ATOM 1357 O O . SER A 1 173 ? -23.172 29.797 9.703 1 97.5 173 SER A O 1
ATOM 1359 N N . ALA A 1 174 ? -23.547 31.391 8.117 1 98.38 174 ALA A N 1
ATOM 1360 C CA . ALA A 1 174 ? -22.172 31.891 8.172 1 98.38 174 ALA A CA 1
ATOM 1361 C C . ALA A 1 174 ? -21.828 32.406 9.57 1 98.38 174 ALA A C 1
ATOM 1363 O O . ALA A 1 174 ? -20.75 32.125 10.086 1 98.38 174 ALA A O 1
ATOM 1364 N N . GLU A 1 175 ? -22.781 33.094 10.172 1 98.38 175 GLU A N 1
ATOM 1365 C CA . GLU A 1 175 ? -22.578 33.688 11.492 1 98.38 175 GLU A CA 1
ATOM 1366 C C . GLU A 1 175 ? -22.328 32.594 12.547 1 98.38 175 GLU A C 1
ATOM 1368 O O . GLU A 1 175 ? -21.422 32.719 13.359 1 98.38 175 GLU A O 1
ATOM 1373 N N . SER A 1 176 ? -23.188 31.625 12.523 1 98.06 176 SER A N 1
ATOM 1374 C CA . SER A 1 176 ? -23.031 30.562 13.508 1 98.06 176 SER A CA 1
ATOM 1375 C C . SER A 1 176 ? -21.719 29.812 13.297 1 98.06 176 SER A C 1
ATOM 1377 O O . SER A 1 176 ? -21.047 29.453 14.266 1 98.06 176 SER A O 1
ATOM 1379 N N . SER A 1 177 ? -21.375 29.5 12.039 1 98.62 177 SER A N 1
ATOM 1380 C CA . SER A 1 177 ? -20.125 28.828 11.719 1 98.62 177 SER A CA 1
ATOM 1381 C C . SER A 1 177 ? -18.922 29.625 12.234 1 98.62 177 SER A C 1
ATOM 1383 O O . SER A 1 177 ? -18 29.062 12.828 1 98.62 177 SER A O 1
ATOM 1385 N N . LEU A 1 178 ? -18.922 30.922 11.977 1 98.75 178 LEU A N 1
ATOM 1386 C CA . LEU A 1 178 ? -17.828 31.797 12.383 1 98.75 178 LEU A CA 1
ATOM 1387 C C . LEU A 1 178 ? -17.734 31.875 13.906 1 98.75 178 LEU A C 1
ATOM 1389 O O . LEU A 1 178 ? -16.625 31.844 14.469 1 98.75 178 LEU A O 1
ATOM 1393 N N . ARG A 1 179 ? -18.859 32 14.562 1 98.62 179 ARG A N 1
ATOM 1394 C CA . ARG A 1 179 ? -18.875 32.031 16.016 1 98.62 179 ARG A CA 1
ATOM 1395 C C . ARG A 1 179 ? -18.25 30.766 16.609 1 98.62 179 ARG A C 1
ATOM 1397 O O . ARG A 1 179 ? -17.422 30.844 17.516 1 98.62 179 ARG A O 1
ATOM 1404 N N . GLU A 1 180 ? -18.672 29.625 16.125 1 98.69 180 GLU A N 1
ATOM 1405 C CA . GLU A 1 180 ? -18.156 28.344 16.594 1 98.69 180 GLU A CA 1
ATOM 1406 C C . GLU A 1 180 ? -16.656 28.219 16.281 1 98.69 180 GLU A C 1
ATOM 1408 O O . GLU A 1 180 ? -15.914 27.609 17.062 1 98.69 180 GLU A O 1
ATOM 1413 N N . THR A 1 181 ? -16.266 28.688 15.133 1 98.81 181 THR A N 1
ATOM 1414 C CA . THR A 1 181 ? -14.852 28.688 14.773 1 98.81 181 THR A CA 1
ATOM 1415 C C . THR A 1 181 ? -14.039 29.484 15.773 1 98.81 181 THR A C 1
ATOM 1417 O O . THR A 1 181 ? -12.977 29.047 16.219 1 98.81 181 THR A O 1
ATOM 1420 N N . VAL A 1 182 ? -14.531 30.672 16.094 1 98.75 182 VAL A N 1
ATOM 1421 C CA . VAL A 1 182 ? -13.867 31.531 17.078 1 98.75 182 VAL A CA 1
ATOM 1422 C C . VAL A 1 182 ? -13.773 30.781 18.422 1 98.75 182 VAL A C 1
ATOM 1424 O O . VAL A 1 182 ? -12.742 30.844 19.094 1 98.75 182 VAL A O 1
ATOM 1427 N N . GLU A 1 183 ? -14.828 30.109 18.781 1 98.56 183 GLU A N 1
ATOM 1428 C CA . GLU A 1 183 ? -14.844 29.328 20.016 1 98.56 183 GLU A CA 1
ATOM 1429 C C . GLU A 1 183 ? -13.766 28.25 20.016 1 98.56 183 GLU A C 1
ATOM 1431 O O . GLU A 1 183 ? -13.078 28.047 21.016 1 98.56 183 GLU A O 1
ATOM 1436 N N . CYS A 1 184 ? -13.617 27.578 18.969 1 98.75 184 CYS A N 1
ATOM 1437 C CA . CYS A 1 184 ? -12.602 26.531 18.844 1 98.75 184 CYS A CA 1
ATOM 1438 C C . CYS A 1 184 ? -11.203 27.125 18.922 1 98.75 184 CYS A C 1
ATOM 1440 O O . CYS A 1 184 ? -10.32 26.562 19.578 1 98.75 184 CYS A O 1
ATOM 1442 N N . VAL A 1 185 ? -10.977 28.203 18.188 1 98.69 185 VAL A N 1
ATOM 1443 C CA . VAL A 1 185 ? -9.672 28.875 18.203 1 98.69 185 VAL A CA 1
ATOM 1444 C C . VAL A 1 185 ? -9.32 29.281 19.641 1 98.69 185 VAL A C 1
ATOM 1446 O O . VAL A 1 185 ? -8.203 29.031 20.094 1 98.69 185 VAL A O 1
ATOM 1449 N N . LYS A 1 186 ? -10.297 29.875 20.328 1 98.56 186 LYS A N 1
ATOM 1450 C CA . LYS A 1 186 ? -10.086 30.297 21.719 1 98.56 186 LYS A CA 1
ATOM 1451 C C . LYS A 1 186 ? -9.766 29.109 22.609 1 98.56 186 LYS A C 1
ATOM 1453 O O . LYS A 1 186 ? -8.891 29.188 23.469 1 98.56 186 LYS A O 1
ATOM 1458 N N . HIS A 1 187 ? -10.484 28.062 22.469 1 98.81 187 HIS A N 1
ATOM 1459 C CA . HIS A 1 187 ? -10.258 26.859 23.25 1 98.81 187 HIS A CA 1
ATOM 1460 C C . HIS A 1 187 ? -8.844 26.328 23.062 1 98.81 187 HIS A C 1
ATOM 1462 O O . HIS A 1 187 ? -8.148 26.031 24.031 1 98.81 187 HIS A O 1
ATOM 1468 N N . ILE A 1 188 ? -8.414 26.203 21.828 1 98.75 188 ILE A N 1
ATOM 1469 C CA . ILE A 1 188 ? -7.102 25.641 21.5 1 98.75 188 ILE A CA 1
ATOM 1470 C C . ILE A 1 188 ? -6.004 26.547 22.078 1 98.75 188 ILE A C 1
ATOM 1472 O O . ILE A 1 188 ? -5.023 26.047 22.641 1 98.75 188 ILE A O 1
ATOM 1476 N N . ARG A 1 189 ? -6.207 27.844 21.984 1 98.12 189 ARG A N 1
ATOM 1477 C CA . ARG A 1 189 ? -5.234 28.781 22.547 1 98.12 189 ARG A CA 1
ATOM 1478 C C . ARG A 1 189 ? -5.215 28.688 24.078 1 98.12 189 ARG A C 1
ATOM 1480 O O . ARG A 1 189 ? -4.18 28.938 24.703 1 98.12 189 ARG A O 1
ATOM 1487 N N . ARG A 1 190 ? -6.32 28.359 24.609 1 98.44 190 ARG A N 1
ATOM 1488 C CA . ARG A 1 190 ? -6.383 28.203 26.062 1 98.44 190 ARG A CA 1
ATOM 1489 C C . ARG A 1 190 ? -5.605 26.969 26.516 1 98.44 190 ARG A C 1
ATOM 1491 O O . ARG A 1 190 ? -4.852 27.016 27.484 1 98.44 190 ARG A O 1
ATOM 1498 N N . ILE A 1 191 ? -5.746 25.859 25.844 1 98.25 191 ILE A N 1
ATOM 1499 C CA . ILE A 1 191 ? -5.141 24.625 26.312 1 98.25 191 ILE A CA 1
ATOM 1500 C C . ILE A 1 191 ? -3.662 24.594 25.938 1 98.25 191 ILE A C 1
ATOM 1502 O O . ILE A 1 191 ? -2.877 23.859 26.531 1 98.25 191 ILE A O 1
ATOM 1506 N N . ASP A 1 192 ? -3.262 25.344 24.938 1 97.81 192 ASP A N 1
ATOM 1507 C CA . ASP A 1 192 ? -1.863 25.469 24.531 1 97.81 192 ASP A CA 1
ATOM 1508 C C . ASP A 1 192 ? -1.54 26.906 24.109 1 97.81 192 ASP A C 1
ATOM 1510 O O . ASP A 1 192 ? -1.352 27.172 22.922 1 97.81 192 ASP A O 1
ATOM 1514 N N . PRO A 1 193 ? -1.394 27.797 25.016 1 96.25 193 PRO A N 1
ATOM 1515 C CA . PRO A 1 193 ? -1.278 29.234 24.75 1 96.25 193 PRO A CA 1
ATOM 1516 C C . PRO A 1 193 ? -0.066 29.578 23.891 1 96.25 193 PRO A C 1
ATOM 1518 O O . PRO A 1 193 ? -0.096 30.562 23.141 1 96.25 193 PRO A O 1
ATOM 1521 N N . THR A 1 194 ? 0.999 28.844 23.938 1 93.5 194 THR A N 1
ATOM 1522 C CA . THR A 1 194 ? 2.199 29.141 23.172 1 93.5 194 THR A CA 1
ATOM 1523 C C . THR A 1 194 ? 2.156 28.453 21.812 1 93.5 194 THR A C 1
ATOM 1525 O O . THR A 1 194 ? 2.977 28.734 20.938 1 93.5 194 THR A O 1
ATOM 1528 N N . GLY A 1 195 ? 1.174 27.578 21.656 1 94.44 195 GLY A N 1
ATOM 1529 C CA . GLY A 1 195 ? 1.061 26.844 20.422 1 94.44 195 GLY A CA 1
ATOM 1530 C C . GLY A 1 195 ? 2.238 25.922 20.156 1 94.44 195 GLY A C 1
ATOM 1531 O O . GLY A 1 195 ? 2.621 25.703 19 1 94.44 195 GLY A O 1
ATOM 1532 N N . LYS A 1 196 ? 2.805 25.453 21.188 1 93.94 196 LYS A N 1
ATOM 1533 C CA . LYS A 1 196 ? 3.98 24.594 21.062 1 93.94 196 LYS A CA 1
ATOM 1534 C C . LYS A 1 196 ? 3.607 23.234 20.469 1 93.94 196 LYS A C 1
ATOM 1536 O O . LYS A 1 196 ? 4.387 22.656 19.703 1 93.94 196 LYS A O 1
ATOM 1541 N N . LEU A 1 197 ? 2.42 22.719 20.781 1 97.06 197 LEU A N 1
ATOM 1542 C CA . LEU A 1 197 ? 1.99 21.406 20.297 1 97.06 197 LEU A CA 1
ATOM 1543 C C . LEU A 1 197 ? 0.753 21.531 19.422 1 97.06 197 LEU A C 1
ATOM 1545 O O . LEU A 1 197 ? 0.789 21.172 18.234 1 97.06 197 LEU A O 1
ATOM 1549 N N . VAL A 1 198 ? -0.304 22.141 19.953 1 98.5 198 VAL A N 1
ATOM 1550 C CA . VAL A 1 198 ? -1.567 22.188 19.234 1 98.5 198 VAL A CA 1
ATOM 1551 C C . VAL A 1 198 ? -1.876 23.625 18.812 1 98.5 198 VAL A C 1
ATOM 1553 O O . VAL A 1 198 ? -1.812 24.531 19.641 1 98.5 198 VAL A O 1
ATOM 1556 N N . ARG A 1 199 ? -2.16 23.828 17.578 1 98.5 199 ARG A N 1
ATOM 1557 C CA . ARG A 1 199 ? -2.484 25.141 17.016 1 98.5 199 ARG A CA 1
ATOM 1558 C C . ARG A 1 199 ? -3.82 25.094 16.281 1 98.5 199 ARG A C 1
ATOM 1560 O O . ARG A 1 199 ? -4.18 24.078 15.688 1 98.5 199 ARG A O 1
ATOM 1567 N N . PRO A 1 200 ? -4.531 26.203 16.359 1 98.69 200 PRO A N 1
ATOM 1568 C CA . PRO A 1 200 ? -5.758 26.266 15.57 1 98.69 200 PRO A CA 1
ATOM 1569 C C . PRO A 1 200 ? -5.488 26.516 14.086 1 98.69 200 PRO A C 1
ATOM 1571 O O . PRO A 1 200 ? -4.465 27.109 13.734 1 98.69 200 PRO A O 1
ATOM 1574 N N . VAL A 1 201 ? -6.328 26.094 13.258 1 98.88 201 VAL A N 1
ATOM 1575 C CA . VAL A 1 201 ? -6.273 26.297 11.812 1 98.88 201 VAL A CA 1
ATOM 1576 C C . VAL A 1 201 ? -7.68 26.531 11.273 1 98.88 201 VAL A C 1
ATOM 1578 O O . VAL A 1 201 ? -8.633 25.875 11.68 1 98.88 201 VAL A O 1
ATOM 1581 N N . LEU A 1 202 ? -7.875 27.609 10.477 1 98.88 202 LEU A N 1
ATOM 1582 C CA . LEU A 1 202 ? -9.141 27.844 9.789 1 98.88 202 LEU A CA 1
ATOM 1583 C C . LEU A 1 202 ? -9.352 26.797 8.695 1 98.88 202 LEU A C 1
ATOM 1585 O O . LEU A 1 202 ? -8.422 26.484 7.945 1 98.88 202 LEU A O 1
ATOM 1589 N N . THR A 1 203 ? -10.609 26.234 8.617 1 98.88 203 THR A N 1
ATOM 1590 C CA . THR A 1 203 ? -10.773 25.047 7.777 1 98.88 203 THR A CA 1
ATOM 1591 C C . THR A 1 203 ? -12.055 25.156 6.949 1 98.88 203 THR A C 1
ATOM 1593 O O . THR A 1 203 ? -12.961 24.328 7.09 1 98.88 203 THR A O 1
ATOM 1596 N N . PRO A 1 204 ? -12.133 26.266 6.059 1 98.75 204 PRO A N 1
ATOM 1597 C CA . PRO A 1 204 ? -13.18 26.062 5.047 1 98.75 204 PRO A CA 1
ATOM 1598 C C . PRO A 1 204 ? -13.008 24.75 4.285 1 98.75 204 PRO A C 1
ATOM 1600 O O . PRO A 1 204 ? -11.945 24.5 3.705 1 98.75 204 PRO A O 1
ATOM 1603 N N . ARG A 1 205 ? -14 23.891 4.398 1 98.12 205 ARG A N 1
ATOM 1604 C CA . ARG A 1 205 ? -13.852 22.578 3.789 1 98.12 205 ARG A CA 1
ATOM 1605 C C . ARG A 1 205 ? -13.422 22.688 2.33 1 98.12 205 ARG A C 1
ATOM 1607 O O . ARG A 1 205 ? -12.453 22.062 1.909 1 98.12 205 ARG A O 1
ATOM 1614 N N . PHE A 1 206 ? -14.109 23.266 1.483 1 97.25 206 PHE A N 1
ATOM 1615 C CA . PHE A 1 206 ? -13.875 23.703 0.118 1 97.25 206 PHE A CA 1
ATOM 1616 C C . PHE A 1 206 ? -14.938 24.703 -0.316 1 97.25 206 PHE A C 1
ATOM 1618 O O . PHE A 1 206 ? -15.945 24.891 0.378 1 97.25 206 PHE A O 1
ATOM 1625 N N . ALA A 1 207 ? -14.719 25.406 -1.321 1 97.62 207 ALA A N 1
ATOM 1626 C CA . ALA A 1 207 ? -15.555 26.547 -1.708 1 97.62 207 ALA A CA 1
ATOM 1627 C C . ALA A 1 207 ? -17 26.125 -1.93 1 97.62 207 ALA A C 1
ATOM 1629 O O . ALA A 1 207 ? -17.938 26.875 -1.646 1 97.62 207 ALA A O 1
ATOM 1630 N N . ILE A 1 208 ? -17.234 24.938 -2.369 1 97.12 208 ILE A N 1
ATOM 1631 C CA . ILE A 1 208 ? -18.547 24.438 -2.719 1 97.12 208 ILE A CA 1
ATOM 1632 C C . ILE A 1 208 ? -19.453 24.484 -1.488 1 97.12 208 ILE A C 1
ATOM 1634 O O . ILE A 1 208 ? -20.641 24.812 -1.591 1 97.12 208 ILE A O 1
ATOM 1638 N N . CYS A 1 209 ? -18.891 24.219 -0.322 1 97.75 209 CYS A N 1
ATOM 1639 C CA . CYS A 1 209 ? -19.703 24.078 0.879 1 97.75 209 CYS A CA 1
ATOM 1640 C C . CYS A 1 209 ? -19.672 25.359 1.711 1 97.75 209 CYS A C 1
ATOM 1642 O O . CYS A 1 209 ? -20.109 25.359 2.859 1 97.75 209 CYS A O 1
ATOM 1644 N N . CYS A 1 210 ? -19.172 26.438 1.241 1 98.5 210 CYS A N 1
ATOM 1645 C CA . CYS A 1 210 ? -19.047 27.688 1.991 1 98.5 210 CYS A CA 1
ATOM 1646 C C . CYS A 1 210 ? -19.672 28.844 1.217 1 98.5 210 CYS A C 1
ATOM 1648 O O . CYS A 1 210 ? -19.344 29.062 0.049 1 98.5 210 CYS A O 1
ATOM 1650 N N . THR A 1 211 ? -20.578 29.625 1.832 1 98.25 211 THR A N 1
ATOM 1651 C CA . THR A 1 211 ? -21.109 30.844 1.219 1 98.25 211 THR A CA 1
ATOM 1652 C C . THR A 1 211 ? -20.031 31.922 1.152 1 98.25 211 THR A C 1
ATOM 1654 O O . THR A 1 211 ? -19.031 31.859 1.883 1 98.25 211 THR A O 1
ATOM 1657 N N . PRO A 1 212 ? -20.25 32.906 0.304 1 98.38 212 PRO A N 1
ATOM 1658 C CA . PRO A 1 212 ? -19.312 34.031 0.269 1 98.38 212 PRO A CA 1
ATOM 1659 C C . PRO A 1 212 ? -19.141 34.719 1.628 1 98.38 212 PRO A C 1
ATOM 1661 O O . PRO A 1 212 ? -18.031 35.125 1.996 1 98.38 212 PRO A O 1
ATOM 1664 N N . ASP A 1 213 ? -20.234 34.844 2.371 1 98.69 213 ASP A N 1
ATOM 1665 C CA . ASP A 1 213 ? -20.172 35.469 3.688 1 98.69 213 ASP A CA 1
ATOM 1666 C C . ASP A 1 213 ? -19.266 34.688 4.633 1 98.69 213 ASP A C 1
ATOM 1668 O O . ASP A 1 213 ? -18.5 35.281 5.402 1 98.69 213 ASP A O 1
ATOM 1672 N N . LEU A 1 214 ? -19.422 33.406 4.582 1 98.75 214 LEU A N 1
ATOM 1673 C CA . LEU A 1 214 ? -18.578 32.531 5.426 1 98.75 214 LEU A CA 1
ATOM 1674 C C . LEU A 1 214 ? -17.109 32.656 5.039 1 98.75 214 LEU A C 1
ATOM 1676 O O . LEU A 1 214 ? -16.25 32.844 5.902 1 98.75 214 LEU A O 1
ATOM 1680 N N . LEU A 1 215 ? -16.812 32.562 3.707 1 98.88 215 LEU A N 1
ATOM 1681 C CA . LEU A 1 215 ? -15.438 32.719 3.229 1 98.88 215 LEU A CA 1
ATOM 1682 C C . LEU A 1 215 ? -14.859 34.062 3.615 1 98.88 215 LEU A C 1
ATOM 1684 O O . LEU A 1 215 ? -13.711 34.156 4.055 1 98.88 215 LEU A O 1
ATOM 1688 N N . ALA A 1 216 ? -15.68 35.094 3.477 1 98.75 216 ALA A N 1
ATOM 1689 C CA . ALA A 1 216 ? -15.242 36.438 3.83 1 98.75 216 ALA A CA 1
ATOM 1690 C C . ALA A 1 216 ? -14.938 36.531 5.324 1 98.75 216 ALA A C 1
ATOM 1692 O O . ALA A 1 216 ? -13.977 37.188 5.723 1 98.75 216 ALA A O 1
ATOM 1693 N N . GLY A 1 217 ? -15.812 35.969 6.105 1 98.88 217 GLY A N 1
ATOM 1694 C CA . GLY A 1 217 ? -15.586 35.969 7.543 1 98.88 217 GLY A CA 1
ATOM 1695 C C . GLY A 1 217 ? -14.32 35.25 7.953 1 98.88 217 GLY A C 1
ATOM 1696 O O . GLY A 1 217 ? -13.586 35.719 8.828 1 98.88 217 GLY A O 1
ATOM 1697 N N . LEU A 1 218 ? -14.047 34.094 7.387 1 98.88 218 LEU A N 1
ATOM 1698 C CA . LEU A 1 218 ? -12.82 33.375 7.656 1 98.88 218 LEU A CA 1
ATOM 1699 C C . LEU A 1 218 ? -11.594 34.156 7.207 1 98.88 218 LEU A C 1
ATOM 1701 O O . LEU A 1 218 ? -10.57 34.156 7.891 1 98.88 218 LEU A O 1
ATOM 1705 N N . GLY A 1 219 ? -11.727 34.75 6.004 1 98.69 219 GLY A N 1
ATOM 1706 C CA . GLY A 1 219 ? -10.656 35.625 5.543 1 98.69 219 GLY A CA 1
ATOM 1707 C C . GLY A 1 219 ? -10.344 36.75 6.52 1 98.69 219 GLY A C 1
ATOM 1708 O O . GLY A 1 219 ? -9.18 37.094 6.734 1 98.69 219 GLY A O 1
ATOM 1709 N N . LYS A 1 220 ? -11.367 37.375 7.051 1 98.62 220 LYS A N 1
ATOM 1710 C CA . LYS A 1 220 ? -11.195 38.438 8.039 1 98.62 220 LYS A CA 1
ATOM 1711 C C . LYS A 1 220 ? -10.469 37.938 9.273 1 98.62 220 LYS A C 1
ATOM 1713 O O . LYS A 1 220 ? -9.594 38.625 9.812 1 98.62 220 LYS A O 1
ATOM 1718 N N . MET A 1 221 ? -10.844 36.781 9.742 1 98.44 221 MET A N 1
ATOM 1719 C CA . MET A 1 221 ? -10.164 36.156 10.883 1 98.44 221 MET A CA 1
ATOM 1720 C C . MET A 1 221 ? -8.68 35.969 10.594 1 98.44 221 MET A C 1
ATOM 1722 O O . MET A 1 221 ? -7.84 36.25 11.453 1 98.44 221 MET A O 1
ATOM 1726 N N . ALA A 1 222 ? -8.352 35.5 9.414 1 98.19 222 ALA A N 1
ATOM 1727 C CA . ALA A 1 222 ? -6.965 35.281 9.016 1 98.19 222 ALA A CA 1
ATOM 1728 C C . ALA A 1 222 ? -6.195 36.594 8.977 1 98.19 222 ALA A C 1
ATOM 1730 O O . ALA A 1 222 ? -5.023 36.656 9.352 1 98.19 222 ALA A O 1
ATOM 1731 N N . ASP A 1 223 ? -6.867 37.625 8.492 1 97.81 223 ASP A N 1
ATOM 1732 C CA . ASP A 1 223 ? -6.258 38.938 8.398 1 97.81 223 ASP A CA 1
ATOM 1733 C C . ASP A 1 223 ? -5.965 39.5 9.789 1 97.81 223 ASP A C 1
ATOM 1735 O O . ASP A 1 223 ? -4.941 40.156 9.992 1 97.81 223 ASP A O 1
ATOM 1739 N N . GLU A 1 224 ? -6.816 39.281 10.688 1 97.88 224 GLU A N 1
ATOM 1740 C CA . GLU A 1 224 ? -6.711 39.812 12.047 1 97.88 224 GLU A CA 1
ATOM 1741 C C . GLU A 1 224 ? -5.672 39.062 12.859 1 97.88 224 GLU A C 1
ATOM 1743 O O . GLU A 1 224 ? -5.102 39.594 13.812 1 97.88 224 GLU A O 1
ATOM 1748 N N . ASP A 1 225 ? -5.457 37.844 12.531 1 96.69 225 ASP A N 1
ATOM 1749 C CA . ASP A 1 225 ? -4.48 37 13.211 1 96.69 225 ASP A CA 1
ATOM 1750 C C . ASP A 1 225 ? -3.57 36.312 12.203 1 96.69 225 ASP A C 1
ATOM 1752 O O . ASP A 1 225 ? -3.818 35.156 11.82 1 96.69 225 ASP A O 1
ATOM 1756 N N . PRO A 1 226 ? -2.479 36.906 11.883 1 92.81 226 PRO A N 1
ATOM 1757 C CA . PRO A 1 226 ? -1.612 36.375 10.828 1 92.81 226 PRO A CA 1
ATOM 1758 C C . PRO A 1 226 ? -0.94 35.062 11.227 1 92.81 226 PRO A C 1
ATOM 1760 O O . PRO A 1 226 ? -0.343 34.406 10.375 1 92.81 226 PRO A O 1
ATOM 1763 N N . GLU A 1 227 ? -1.108 34.688 12.453 1 93.31 227 GLU A N 1
ATOM 1764 C CA . GLU A 1 227 ? -0.509 33.438 12.906 1 93.31 227 GLU A CA 1
ATOM 1765 C C . GLU A 1 227 ? -1.448 32.25 12.664 1 93.31 227 GLU A C 1
ATOM 1767 O O . GLU A 1 227 ? -1.032 31.094 12.734 1 93.31 227 GLU A O 1
ATOM 1772 N N . LEU A 1 228 ? -2.615 32.562 12.336 1 96.88 228 LEU A N 1
ATOM 1773 C CA . LEU A 1 228 ? -3.594 31.5 12.078 1 96.88 228 LEU A CA 1
ATOM 1774 C C . LEU A 1 228 ? -3.342 30.844 10.727 1 96.88 228 LEU A C 1
ATOM 1776 O O . LEU A 1 228 ? -3.195 31.547 9.711 1 96.88 228 LEU A O 1
ATOM 1780 N N . ALA A 1 229 ? -3.146 29.562 10.719 1 98.44 229 ALA A N 1
ATOM 1781 C CA . ALA A 1 229 ? -3.049 28.828 9.469 1 98.44 229 ALA A CA 1
ATOM 1782 C C . ALA A 1 229 ? -4.422 28.656 8.82 1 98.44 229 ALA A C 1
ATOM 1784 O O . ALA A 1 229 ? -5.449 28.891 9.461 1 98.44 229 ALA A O 1
ATOM 1785 N N . ILE A 1 230 ? -4.449 28.422 7.562 1 98.81 230 ILE A N 1
ATOM 1786 C CA . ILE A 1 230 ? -5.633 28.109 6.766 1 98.81 230 ILE A CA 1
ATOM 1787 C C . ILE A 1 230 ? -5.43 26.781 6.035 1 98.81 230 ILE A C 1
ATOM 1789 O O . ILE A 1 230 ? -4.34 26.516 5.52 1 98.81 230 ILE A O 1
ATOM 1793 N N . GLN A 1 231 ? -6.387 25.875 6.047 1 98.88 231 GLN A N 1
ATOM 1794 C CA . GLN A 1 231 ? -6.355 24.688 5.211 1 98.88 231 GLN A CA 1
ATOM 1795 C C . GLN A 1 231 ? -7.652 24.516 4.43 1 98.88 231 GLN A C 1
ATOM 1797 O O . GLN A 1 231 ? -8.734 24.828 4.941 1 98.88 231 GLN A O 1
ATOM 1802 N N . THR A 1 232 ? -7.57 24.109 3.207 1 98.81 232 THR A N 1
ATOM 1803 C CA . THR A 1 232 ? -8.742 23.891 2.367 1 98.81 232 THR A CA 1
ATOM 1804 C C . THR A 1 232 ? -8.406 22.969 1.199 1 98.81 232 THR A C 1
ATOM 1806 O O . THR A 1 232 ? -7.234 22.719 0.916 1 98.81 232 THR A O 1
ATOM 1809 N N . HIS A 1 233 ? -9.398 22.312 0.633 1 98 233 HIS A N 1
ATOM 1810 C CA . HIS A 1 233 ? -9.242 21.594 -0.628 1 98 233 HIS A CA 1
ATOM 1811 C C . HIS A 1 233 ? -9.117 22.578 -1.8 1 98 233 HIS A C 1
ATOM 1813 O O . HIS A 1 233 ? -9.758 23.625 -1.808 1 98 233 HIS A O 1
ATOM 1819 N N . PHE A 1 234 ? -8.297 22.188 -2.725 1 98.06 234 PHE A N 1
ATOM 1820 C CA . PHE A 1 234 ? -7.969 23.109 -3.807 1 98.06 234 PHE A CA 1
ATOM 1821 C C . PHE A 1 234 ? -7.738 22.359 -5.109 1 98.06 234 PHE A C 1
ATOM 1823 O O . PHE A 1 234 ? -6.758 21.625 -5.238 1 98.06 234 PHE A O 1
ATOM 1830 N N . ASN A 1 235 ? -8.594 22.5 -6.117 1 96.88 235 ASN A N 1
ATOM 1831 C CA . ASN A 1 235 ? -8.461 21.922 -7.449 1 96.88 235 ASN A CA 1
ATOM 1832 C C . ASN A 1 235 ? -8.227 20.422 -7.387 1 96.88 235 ASN A C 1
ATOM 1834 O O . ASN A 1 235 ? -7.293 19.906 -8.008 1 96.88 235 ASN A O 1
ATOM 1838 N N . GLU A 1 236 ? -9.078 19.75 -6.609 1 94.06 236 GLU A N 1
ATOM 1839 C CA . GLU A 1 236 ? -8.875 18.328 -6.34 1 94.06 236 GLU A CA 1
ATOM 1840 C C . GLU A 1 236 ? -9.367 17.469 -7.5 1 94.06 236 GLU A C 1
ATOM 1842 O O . GLU A 1 236 ? -8.68 16.531 -7.922 1 94.06 236 GLU A O 1
ATOM 1847 N N . ALA A 1 237 ? -10.523 17.703 -7.984 1 92.56 237 ALA A N 1
ATOM 1848 C CA . ALA A 1 237 ? -11.18 16.906 -9.016 1 92.56 237 ALA A CA 1
ATOM 1849 C C . ALA A 1 237 ? -11.93 17.781 -10.008 1 92.56 237 ALA A C 1
ATOM 1851 O O . ALA A 1 237 ? -12.398 18.875 -9.648 1 92.56 237 ALA A O 1
ATOM 1852 N N . GLU A 1 238 ? -12.094 17.312 -11.188 1 91.31 238 GLU A N 1
ATOM 1853 C CA . GLU A 1 238 ? -12.797 18.062 -12.227 1 91.31 238 GLU A CA 1
ATOM 1854 C C . GLU A 1 238 ? -14.227 18.391 -11.805 1 91.31 238 GLU A C 1
ATOM 1856 O O . GLU A 1 238 ? -14.719 19.484 -12.055 1 91.31 238 GLU A O 1
ATOM 1861 N N . GLN A 1 239 ? -14.789 17.375 -11.242 1 90.44 239 GLN A N 1
ATOM 1862 C CA . GLN A 1 239 ? -16.156 17.578 -10.758 1 90.44 239 GLN A CA 1
ATOM 1863 C C . GLN A 1 239 ? -16.219 18.734 -9.766 1 90.44 239 GLN A C 1
ATOM 1865 O O . GLN A 1 239 ? -17.141 19.562 -9.828 1 90.44 239 GLN A O 1
ATOM 1870 N N . GLU A 1 240 ? -15.344 18.781 -8.883 1 91.81 240 GLU A N 1
ATOM 1871 C CA . GLU A 1 240 ? -15.273 19.828 -7.867 1 91.81 240 GLU A CA 1
ATOM 1872 C C . GLU A 1 240 ? -14.984 21.188 -8.492 1 91.81 240 GLU A C 1
ATOM 1874 O O . GLU A 1 240 ? -15.594 22.188 -8.125 1 91.81 240 GLU A O 1
ATOM 1879 N N . ILE A 1 241 ? -14.102 21.25 -9.422 1 94.31 241 ILE A N 1
ATOM 1880 C CA . ILE A 1 241 ? -13.711 22.484 -10.086 1 94.31 241 ILE A CA 1
ATOM 1881 C C . ILE A 1 241 ? -14.914 23.078 -10.836 1 94.31 241 ILE A C 1
ATOM 1883 O O . ILE A 1 241 ? -15.195 24.266 -10.727 1 94.31 241 ILE A O 1
ATOM 1887 N N . ASN A 1 242 ? -15.609 22.203 -11.547 1 94.88 242 ASN A N 1
ATOM 1888 C CA . ASN A 1 242 ? -16.797 22.625 -12.289 1 94.88 242 ASN A CA 1
ATOM 1889 C C . ASN A 1 242 ? -17.875 23.156 -11.359 1 94.88 242 ASN A C 1
ATOM 1891 O O . ASN A 1 242 ? -18.484 24.203 -11.633 1 94.88 242 ASN A O 1
ATOM 1895 N N . ALA A 1 243 ? -18.062 22.453 -10.258 1 95.38 243 ALA A N 1
ATOM 1896 C CA . ALA A 1 243 ? -19.062 22.875 -9.289 1 95.38 243 ALA A CA 1
ATOM 1897 C C . ALA A 1 243 ? -18.703 24.234 -8.688 1 95.38 243 ALA A C 1
ATOM 1899 O O . ALA A 1 243 ? -19.578 25.078 -8.484 1 95.38 243 ALA A O 1
ATOM 1900 N N . THR A 1 244 ? -17.453 24.469 -8.398 1 97.31 244 THR A N 1
ATOM 1901 C CA . THR A 1 244 ? -16.984 25.719 -7.836 1 97.31 244 THR A CA 1
ATOM 1902 C C . THR A 1 244 ? -17.203 26.875 -8.812 1 97.31 244 THR A C 1
ATOM 1904 O O . THR A 1 244 ? -17.672 27.953 -8.43 1 97.31 244 THR A O 1
ATOM 1907 N N . ARG A 1 245 ? -16.906 26.641 -10.031 1 96.31 245 ARG A N 1
ATOM 1908 C CA . ARG A 1 245 ? -17.062 27.656 -11.062 1 96.31 245 ARG A CA 1
ATOM 1909 C C . ARG A 1 245 ? -18.516 28.031 -11.242 1 96.31 245 ARG A C 1
ATOM 1911 O O . ARG A 1 245 ? -18.844 29.188 -11.531 1 96.31 245 ARG A O 1
ATOM 1918 N N . GLU A 1 246 ? -19.344 27.062 -11.156 1 97.25 246 GLU A N 1
ATOM 1919 C CA . GLU A 1 246 ? -20.766 27.312 -11.273 1 97.25 246 GLU A CA 1
ATOM 1920 C C . GLU A 1 246 ? -21.281 28.156 -10.109 1 97.25 246 GLU A C 1
ATOM 1922 O O . GLU A 1 246 ? -22.109 29.047 -10.289 1 97.25 246 GLU A O 1
ATOM 1927 N N . LEU A 1 247 ? -20.781 27.938 -8.945 1 97.56 247 LEU A N 1
ATOM 1928 C CA . LEU A 1 247 ? -21.234 28.609 -7.73 1 97.56 247 LEU A CA 1
ATOM 1929 C C . LEU A 1 247 ? -20.625 30 -7.613 1 97.56 247 LEU A C 1
ATOM 1931 O O . LEU A 1 247 ? -21.203 30.875 -6.965 1 97.56 247 LEU A O 1
ATOM 1935 N N . PHE A 1 248 ? -19.453 30.141 -8.203 1 98.25 248 PHE A N 1
ATOM 1936 C CA . PHE A 1 248 ? -18.734 31.406 -8.141 1 98.25 248 PHE A CA 1
ATOM 1937 C C . PHE A 1 248 ? -18.312 31.859 -9.539 1 98.25 248 PHE A C 1
ATOM 1939 O O . PHE A 1 248 ? -17.125 31.984 -9.828 1 98.25 248 PHE A O 1
ATOM 1946 N N . PRO A 1 249 ? -19.234 32.281 -10.352 1 97.06 249 PRO A N 1
ATOM 1947 C CA . PRO A 1 249 ? -18.953 32.594 -11.758 1 97.06 249 PRO A CA 1
ATOM 1948 C C . PRO A 1 249 ? -18.094 33.844 -11.93 1 97.06 249 PRO A C 1
ATOM 1950 O O . PRO A 1 249 ? -17.516 34.062 -13 1 97.06 249 PRO A O 1
ATOM 1953 N N . GLU A 1 250 ? -18.016 34.656 -10.953 1 96.81 250 GLU A N 1
ATOM 1954 C CA . GLU A 1 250 ? -17.234 35.875 -11.055 1 96.81 250 GLU A CA 1
ATOM 1955 C C . GLU A 1 250 ? -15.742 35.625 -11.008 1 96.81 250 GLU A C 1
ATOM 1957 O O . GLU A 1 250 ? -14.93 36.5 -11.328 1 96.81 250 GLU A O 1
ATOM 1962 N N . PHE A 1 251 ? -15.383 34.438 -10.602 1 97.25 251 PHE A N 1
ATOM 1963 C CA . PHE A 1 251 ? -13.969 34.062 -10.531 1 97.25 251 PHE A CA 1
ATOM 1964 C C . PHE A 1 251 ? -13.602 33.062 -11.617 1 97.25 251 PHE A C 1
ATOM 1966 O O . PHE A 1 251 ? -14.383 32.156 -11.93 1 97.25 251 PHE A O 1
ATOM 1973 N N . SER A 1 252 ? -12.453 33.156 -12.148 1 93.31 252 SER A N 1
ATOM 1974 C CA . SER A 1 252 ? -12.008 32.312 -13.234 1 93.31 252 SER A CA 1
ATOM 1975 C C . SER A 1 252 ? -11.211 31.109 -12.703 1 93.31 252 SER A C 1
ATOM 1977 O O . SER A 1 252 ? -10.961 30.156 -13.43 1 93.31 252 SER A O 1
ATOM 1979 N N . SER A 1 253 ? -10.781 31.188 -11.43 1 96.56 253 SER A N 1
ATOM 1980 C CA . SER A 1 253 ? -10.016 30.109 -10.797 1 96.56 253 SER A CA 1
ATOM 1981 C C . SER A 1 253 ? -10.234 30.094 -9.289 1 96.56 253 SER A C 1
ATOM 1983 O O . SER A 1 253 ? -10.672 31.078 -8.703 1 96.56 253 SER A O 1
ATOM 1985 N N . GLU A 1 254 ? -9.969 28.906 -8.703 1 97.31 254 GLU A N 1
ATOM 1986 C CA . GLU A 1 254 ? -10.023 28.812 -7.246 1 97.31 254 GLU A CA 1
ATOM 1987 C C . GLU A 1 254 ? -8.977 29.719 -6.594 1 97.31 254 GLU A C 1
ATOM 1989 O O . GLU A 1 254 ? -9.195 30.234 -5.496 1 97.31 254 GLU A O 1
ATOM 1994 N N . ALA A 1 255 ? -7.848 29.891 -7.285 1 98.12 255 ALA A N 1
ATOM 1995 C CA . ALA A 1 255 ? -6.816 30.797 -6.77 1 98.12 255 ALA A CA 1
ATOM 1996 C C . ALA A 1 255 ? -7.352 32.219 -6.621 1 98.12 255 ALA A C 1
ATOM 1998 O O . ALA A 1 255 ? -7.137 32.844 -5.59 1 98.12 255 ALA A O 1
ATOM 1999 N N . ASP A 1 256 ? -8.047 32.656 -7.684 1 98 256 ASP A N 1
ATOM 2000 C CA . ASP A 1 256 ? -8.641 34 -7.625 1 98 256 ASP A CA 1
ATOM 2001 C C . ASP A 1 256 ? -9.695 34.094 -6.531 1 98 256 ASP A C 1
ATOM 2003 O O . ASP A 1 256 ? -9.789 35.094 -5.824 1 98 256 ASP A O 1
ATOM 2007 N N . LEU A 1 257 ? -10.461 33.031 -6.441 1 98.5 257 LEU A N 1
ATOM 2008 C CA . LEU A 1 257 ? -11.539 32.969 -5.461 1 98.5 257 LEU A CA 1
ATOM 2009 C C . LEU A 1 257 ? -10.992 33.094 -4.043 1 98.5 257 LEU A C 1
ATOM 2011 O O . LEU A 1 257 ? -11.391 34 -3.299 1 98.5 257 LEU A O 1
ATOM 2015 N N . TYR A 1 258 ? -10.117 32.219 -3.65 1 98.69 258 TYR A N 1
ATOM 2016 C CA . TYR A 1 258 ? -9.594 32.188 -2.287 1 98.69 258 TYR A CA 1
ATOM 2017 C C . TYR A 1 258 ? -8.742 33.438 -2.018 1 98.69 258 TYR A C 1
ATOM 2019 O O . TYR A 1 258 ? -8.711 33.938 -0.892 1 98.69 258 TYR A O 1
ATOM 2027 N N . HIS A 1 259 ? -8.016 33.906 -3.068 1 98.12 259 HIS A N 1
ATOM 2028 C CA . HIS A 1 259 ? -7.273 35.156 -2.92 1 98.12 259 HIS A CA 1
ATOM 2029 C C . HIS A 1 259 ? -8.211 36.312 -2.596 1 98.12 259 HIS A C 1
ATOM 2031 O O . HIS A 1 259 ? -7.902 37.156 -1.728 1 98.12 259 HIS A O 1
ATOM 2037 N N . HIS A 1 260 ? -9.305 36.438 -3.332 1 98.25 260 HIS A N 1
ATOM 2038 C CA . HIS A 1 260 ? -10.297 37.5 -3.129 1 98.25 260 HIS A CA 1
ATOM 2039 C C . HIS A 1 260 ? -10.766 37.531 -1.68 1 98.25 260 HIS A C 1
ATOM 2041 O O . HIS A 1 260 ? -10.953 38.625 -1.115 1 98.25 260 HIS A O 1
ATOM 2047 N N . PHE A 1 261 ? -10.914 36.406 -1.073 1 98.69 261 PHE A N 1
ATOM 2048 C CA . PHE A 1 261 ? -11.461 36.312 0.276 1 98.69 261 PHE A CA 1
ATOM 2049 C C . PHE A 1 261 ? -10.352 36.344 1.314 1 98.69 261 PHE A C 1
ATOM 2051 O O . PHE A 1 261 ? -10.602 36.188 2.51 1 98.69 261 PHE A O 1
ATOM 2058 N N . GLY A 1 262 ? -9.109 36.531 0.904 1 98.12 262 GLY A N 1
ATOM 2059 C CA . GLY A 1 262 ? -7.988 36.656 1.824 1 98.12 262 GLY A CA 1
ATOM 2060 C C . GLY A 1 262 ? -7.57 35.312 2.42 1 98.12 262 GLY A C 1
ATOM 2061 O O . GLY A 1 262 ? -7.035 35.281 3.531 1 98.12 262 GLY A O 1
ATOM 2062 N N . LEU A 1 263 ? -7.793 34.281 1.688 1 98.62 263 LEU A N 1
ATOM 2063 C CA . LEU A 1 263 ? -7.574 32.938 2.242 1 98.62 263 LEU A CA 1
ATOM 2064 C C . LEU A 1 263 ? -6.355 32.281 1.605 1 98.62 263 LEU A C 1
ATOM 2066 O O . LEU A 1 263 ? -6.074 31.109 1.859 1 98.62 263 LEU A O 1
ATOM 2070 N N . LEU A 1 264 ? -5.633 32.906 0.71 1 98.19 264 LEU A N 1
ATOM 2071 C CA . LEU A 1 264 ? -4.332 32.5 0.206 1 98.19 264 LEU A CA 1
ATOM 2072 C C . LEU A 1 264 ? -3.203 33.25 0.87 1 98.19 264 LEU A C 1
ATOM 2074 O O . LEU A 1 264 ? -2.928 34.406 0.496 1 98.19 264 LEU A O 1
ATOM 2078 N N . THR A 1 265 ? -2.549 32.656 1.844 1 97.94 265 THR A N 1
ATOM 2079 C CA . THR A 1 265 ? -1.442 33.25 2.586 1 97.94 265 THR A CA 1
ATOM 2080 C C . THR A 1 265 ? -0.274 32.281 2.689 1 97.94 265 THR A C 1
ATOM 2082 O O . THR A 1 265 ? -0.369 31.141 2.232 1 97.94 265 THR A O 1
ATOM 2085 N N . LYS A 1 266 ? 0.768 32.75 3.279 1 97.81 266 LYS A N 1
ATOM 2086 C CA . LYS A 1 266 ? 1.956 31.922 3.496 1 97.81 266 LYS A CA 1
ATOM 2087 C C . LYS A 1 266 ? 1.637 30.703 4.371 1 97.81 266 LYS A C 1
ATOM 2089 O O . LYS A 1 266 ? 2.326 29.688 4.305 1 97.81 266 LYS A O 1
ATOM 2094 N N . ARG A 1 267 ? 0.583 30.812 5.133 1 98.38 267 ARG A N 1
ATOM 2095 C CA . ARG A 1 267 ? 0.24 29.734 6.062 1 98.38 267 ARG A CA 1
ATOM 2096 C C . ARG A 1 267 ? -0.954 28.938 5.555 1 98.38 267 ARG A C 1
ATOM 2098 O O . ARG A 1 267 ? -1.597 28.219 6.324 1 98.38 267 ARG A O 1
ATOM 2105 N N . SER A 1 268 ? -1.275 29.094 4.242 1 98.81 268 SER A N 1
ATOM 2106 C CA . SER A 1 268 ? -2.338 28.297 3.639 1 98.81 268 SER A CA 1
ATOM 2107 C C . SER A 1 268 ? -1.815 26.938 3.18 1 98.81 268 SER A C 1
ATOM 2109 O O . SER A 1 268 ? -0.811 26.859 2.471 1 98.81 268 SER A O 1
ATOM 2111 N N . ILE A 1 269 ? -2.449 25.875 3.676 1 98.94 269 ILE A N 1
ATOM 2112 C CA . ILE A 1 269 ? -2.223 24.516 3.23 1 98.94 269 ILE A CA 1
ATOM 2113 C C . ILE A 1 269 ? -3.297 24.109 2.223 1 98.94 269 ILE A C 1
ATOM 2115 O O . ILE A 1 269 ? -4.461 23.922 2.588 1 98.94 269 ILE A O 1
ATOM 2119 N N . LEU A 1 270 ? -2.936 24.016 0.965 1 98.88 270 LEU A N 1
ATOM 2120 C CA . LEU A 1 270 ? -3.854 23.672 -0.114 1 98.88 270 LEU A CA 1
ATOM 2121 C C . LEU A 1 270 ? -3.76 22.188 -0.449 1 98.88 270 LEU A C 1
ATOM 2123 O O . LEU A 1 270 ? -2.738 21.734 -0.964 1 98.88 270 LEU A O 1
ATOM 2127 N N . ALA A 1 271 ? -4.801 21.453 -0.176 1 98.44 271 ALA A N 1
ATOM 2128 C CA . ALA A 1 271 ? -4.777 20 -0.326 1 98.44 271 ALA A CA 1
ATOM 2129 C C . ALA A 1 271 ? -5.035 19.594 -1.775 1 98.44 271 ALA A C 1
ATOM 2131 O O . ALA A 1 271 ? -5.859 20.203 -2.459 1 98.44 271 ALA A O 1
ATOM 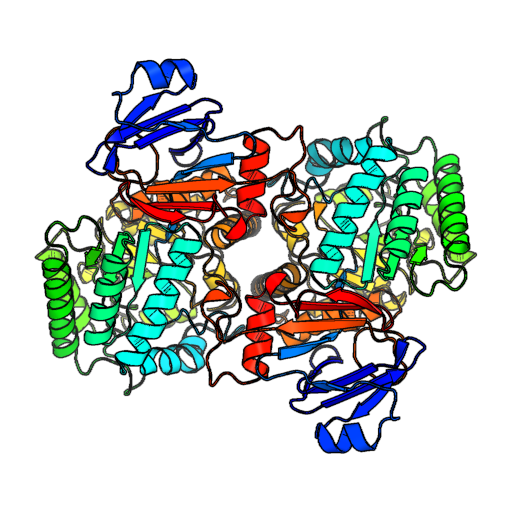2132 N N . HIS A 1 272 ? -4.344 18.562 -2.264 1 97.5 272 HIS A N 1
ATOM 2133 C CA . HIS A 1 272 ? -4.523 17.812 -3.504 1 97.5 272 HIS A CA 1
ATOM 2134 C C . HIS A 1 272 ? -3.887 18.547 -4.684 1 97.5 272 HIS A C 1
ATOM 2136 O O . HIS A 1 272 ? -2.842 18.125 -5.188 1 97.5 272 HIS A O 1
ATOM 2142 N N . CYS A 1 273 ? -4.504 19.656 -5.113 1 97.88 273 CYS A N 1
ATOM 2143 C CA . CYS A 1 273 ? -3.959 20.453 -6.199 1 97.88 273 CYS A CA 1
ATOM 2144 C C . CYS A 1 273 ? -3.625 19.578 -7.406 1 97.88 273 CYS A C 1
ATOM 2146 O O . CYS A 1 273 ? -2.523 19.672 -7.953 1 97.88 273 CYS A O 1
ATOM 2148 N N . THR A 1 274 ? -4.539 18.781 -7.871 1 96.38 274 THR A N 1
ATOM 2149 C CA . THR A 1 274 ? -4.289 17.781 -8.914 1 96.38 274 THR A CA 1
ATOM 2150 C C . THR A 1 274 ? -4.406 18.406 -10.297 1 96.38 274 THR A C 1
ATOM 2152 O O . THR A 1 274 ? -3.756 17.969 -11.242 1 96.38 274 THR A O 1
ATOM 2155 N N . PHE A 1 275 ? -5.297 19.422 -10.453 1 94.81 275 PHE A N 1
ATOM 2156 C CA . PHE A 1 275 ? -5.512 20.109 -11.719 1 94.81 275 PHE A CA 1
ATOM 2157 C C . PHE A 1 275 ? -5.152 21.578 -11.617 1 94.81 275 PHE A C 1
ATOM 2159 O O . PHE A 1 275 ? -6.008 22.422 -11.312 1 94.81 275 PHE A O 1
ATOM 2166 N N . MET A 1 276 ? -3.943 21.859 -11.961 1 97.12 276 MET A N 1
ATOM 2167 C CA . MET A 1 276 ? -3.451 23.219 -11.789 1 97.12 276 MET A CA 1
ATOM 2168 C C . MET A 1 276 ? -3.035 23.812 -13.125 1 97.12 276 MET A C 1
ATOM 2170 O O . MET A 1 276 ? -2.439 23.141 -13.961 1 97.12 276 MET A O 1
ATOM 2174 N N . THR A 1 277 ? -3.43 25.031 -13.391 1 96.75 277 THR A N 1
ATOM 2175 C CA . THR A 1 277 ? -2.883 25.781 -14.516 1 96.75 277 THR A CA 1
ATOM 2176 C C . THR A 1 277 ? -1.586 26.484 -14.117 1 96.75 277 THR A C 1
ATOM 2178 O O . THR A 1 277 ? -1.293 26.625 -12.93 1 96.75 277 THR A O 1
ATOM 2181 N N . ASP A 1 278 ? -0.839 26.922 -15.117 1 97.38 278 ASP A N 1
ATOM 2182 C CA . ASP A 1 278 ? 0.37 27.703 -14.852 1 97.38 278 ASP A CA 1
ATOM 2183 C C . ASP A 1 278 ? 0.05 28.953 -14.039 1 97.38 278 ASP A C 1
ATOM 2185 O O . ASP A 1 278 ? 0.795 29.328 -13.133 1 97.38 278 ASP A O 1
ATOM 2189 N N . TYR A 1 279 ? -1.025 29.578 -14.414 1 97.88 279 TYR A N 1
ATOM 2190 C CA . TYR A 1 279 ? -1.453 30.781 -13.711 1 97.88 279 TYR A CA 1
ATOM 2191 C C . TYR A 1 279 ? -1.69 30.5 -12.234 1 97.88 279 TYR A C 1
ATOM 2193 O O . TYR A 1 279 ? -1.203 31.234 -11.367 1 97.88 279 TYR A O 1
ATOM 2201 N N . GLU A 1 280 ? -2.373 29.469 -11.938 1 98.06 280 GLU A N 1
ATOM 2202 C CA . GLU A 1 280 ? -2.693 29.125 -10.555 1 98.06 280 GLU A CA 1
ATOM 2203 C C . GLU A 1 280 ? -1.437 28.766 -9.773 1 98.06 280 GLU A C 1
ATOM 2205 O O . GLU A 1 280 ? -1.308 29.109 -8.594 1 98.06 280 GLU A O 1
ATOM 2210 N N . MET A 1 281 ? -0.571 28.016 -10.359 1 98.12 281 MET A N 1
ATOM 2211 C CA . MET A 1 281 ? 0.68 27.672 -9.688 1 98.12 281 MET A CA 1
ATOM 2212 C C . MET A 1 281 ? 1.484 28.922 -9.359 1 98.12 281 MET A C 1
ATOM 2214 O O . MET A 1 281 ? 2.086 29.016 -8.289 1 98.12 281 MET A O 1
ATOM 2218 N N . ASP A 1 282 ? 1.469 29.875 -10.297 1 98 282 ASP A N 1
ATOM 2219 C CA . ASP A 1 282 ? 2.148 31.141 -10.047 1 98 282 ASP A CA 1
ATOM 2220 C C . ASP A 1 282 ? 1.493 31.891 -8.891 1 98 282 ASP A C 1
ATOM 2222 O O . ASP A 1 282 ? 2.184 32.469 -8.055 1 98 282 ASP A O 1
ATOM 2226 N N . ARG A 1 283 ? 0.165 31.891 -8.859 1 97.75 283 ARG A N 1
ATOM 2227 C CA . ARG A 1 283 ? -0.563 32.562 -7.797 1 97.75 283 ARG A CA 1
ATOM 2228 C C . ARG A 1 283 ? -0.245 31.984 -6.434 1 97.75 283 ARG A C 1
ATOM 2230 O O . ARG A 1 283 ? -0.039 32.719 -5.461 1 97.75 283 ARG A O 1
ATOM 2237 N N . ILE A 1 284 ? -0.208 30.609 -6.332 1 97.56 284 ILE A N 1
ATOM 2238 C CA . ILE A 1 284 ? 0.025 30 -5.027 1 97.56 284 ILE A CA 1
ATOM 2239 C C . ILE A 1 284 ? 1.486 30.188 -4.625 1 97.56 284 ILE A C 1
ATOM 2241 O O . ILE A 1 284 ? 1.797 30.328 -3.438 1 97.56 284 ILE A O 1
ATOM 2245 N N . ARG A 1 285 ? 2.41 30.203 -5.637 1 98.25 285 ARG A N 1
ATOM 2246 C CA . ARG A 1 285 ? 3.809 30.531 -5.363 1 98.25 285 ARG A CA 1
ATOM 2247 C C . ARG A 1 285 ? 3.951 31.938 -4.816 1 98.25 285 ARG A C 1
ATOM 2249 O O . ARG A 1 285 ? 4.633 32.156 -3.814 1 98.25 285 ARG A O 1
ATOM 2256 N N . GLU A 1 286 ? 3.291 32.906 -5.477 1 98.19 286 GLU A N 1
ATOM 2257 C CA . GLU A 1 286 ? 3.371 34.312 -5.105 1 98.19 286 GLU A CA 1
ATOM 2258 C C . GLU A 1 286 ? 2.855 34.531 -3.689 1 98.19 286 GLU A C 1
ATOM 2260 O O . GLU A 1 286 ? 3.342 35.406 -2.98 1 98.19 286 GLU A O 1
ATOM 2265 N N . ASN A 1 287 ? 1.902 33.781 -3.312 1 98.06 287 ASN A N 1
ATOM 2266 C CA . ASN A 1 287 ? 1.335 33.906 -1.973 1 98.06 287 ASN A CA 1
ATOM 2267 C C . ASN A 1 287 ? 2.027 33 -0.982 1 98.06 287 ASN A C 1
ATOM 2269 O O . ASN A 1 287 ? 1.639 32.906 0.185 1 98.06 287 ASN A O 1
ATOM 2273 N N . GLU A 1 288 ? 3.012 32.219 -1.426 1 98.25 288 GLU A N 1
ATOM 2274 C CA . GLU A 1 288 ? 3.859 31.312 -0.632 1 98.25 288 GLU A CA 1
ATOM 2275 C C . GLU A 1 288 ? 3.033 30.234 0.062 1 98.25 288 GLU A C 1
ATOM 2277 O O . GLU A 1 288 ? 3.307 29.891 1.211 1 98.25 288 GLU A O 1
ATOM 2282 N N . CYS A 1 289 ? 1.938 29.828 -0.602 1 98.69 289 CYS A N 1
ATOM 2283 C CA . CYS A 1 289 ? 1.112 28.75 -0.061 1 98.69 289 CYS A CA 1
ATOM 2284 C C . CYS A 1 289 ? 1.856 27.422 -0.091 1 98.69 289 CYS A C 1
ATOM 2286 O O . CYS A 1 289 ? 2.896 27.312 -0.741 1 98.69 289 CYS A O 1
ATOM 2288 N N . GLY A 1 290 ? 1.416 26.484 0.731 1 98.75 290 GLY A N 1
ATOM 2289 C CA . GLY A 1 290 ? 1.906 25.109 0.686 1 98.75 290 GLY A CA 1
ATOM 2290 C C . GLY A 1 290 ? 0.912 24.141 0.077 1 98.75 290 GLY A C 1
ATOM 2291 O O . GLY A 1 290 ? -0.301 24.328 0.205 1 98.75 290 GLY A O 1
ATOM 2292 N N . VAL A 1 291 ? 1.407 23.125 -0.586 1 98.88 291 VAL A N 1
ATOM 2293 C CA . VAL A 1 291 ? 0.578 22.109 -1.22 1 98.88 291 VAL A CA 1
ATOM 2294 C C . VAL A 1 291 ? 0.688 20.797 -0.446 1 98.88 291 VAL A C 1
ATOM 2296 O O . VAL A 1 291 ? 1.791 20.344 -0.135 1 98.88 291 VAL A O 1
ATOM 2299 N N . ALA A 1 292 ? -0.44 20.219 -0.047 1 98.88 292 ALA A N 1
ATOM 2300 C CA . ALA A 1 292 ? -0.492 18.875 0.531 1 98.88 292 ALA A CA 1
ATOM 2301 C C . ALA A 1 292 ? -0.824 17.828 -0.531 1 98.88 292 ALA A C 1
ATOM 2303 O O . ALA A 1 292 ? -1.98 17.703 -0.936 1 98.88 292 ALA A O 1
ATOM 2304 N N . HIS A 1 293 ? 0.159 17.125 -0.997 1 98.75 293 HIS A N 1
ATOM 2305 C CA . HIS A 1 293 ? 0.001 16.047 -1.978 1 98.75 293 HIS A CA 1
ATOM 2306 C C . HIS A 1 293 ? -0.601 14.805 -1.34 1 98.75 293 HIS A C 1
ATOM 2308 O O . HIS A 1 293 ? -0.028 14.242 -0.402 1 98.75 293 HIS A O 1
ATOM 2314 N N . CYS A 1 294 ? -1.781 14.383 -1.75 1 97.94 294 CYS A N 1
ATOM 2315 C CA . CYS A 1 294 ? -2.504 13.25 -1.188 1 97.94 294 CYS A CA 1
ATOM 2316 C C . CYS A 1 294 ? -2.707 12.164 -2.232 1 97.94 294 CYS A C 1
ATOM 2318 O O . CYS A 1 294 ? -3.83 11.922 -2.682 1 97.94 294 CYS A O 1
ATOM 2320 N N . PRO A 1 295 ? -1.654 11.43 -2.518 1 97.44 295 PRO A N 1
ATOM 2321 C CA . PRO A 1 295 ? -1.696 10.531 -3.674 1 97.44 295 PRO A CA 1
ATOM 2322 C C . PRO A 1 295 ? -2.719 9.406 -3.514 1 97.44 295 PRO A C 1
ATOM 2324 O O . PRO A 1 295 ? -3.377 9.023 -4.484 1 97.44 295 PRO A O 1
ATOM 2327 N N . ILE A 1 296 ? -2.934 8.828 -2.371 1 96.31 296 ILE A N 1
ATOM 2328 C CA . ILE A 1 296 ? -3.812 7.676 -2.197 1 96.31 296 ILE A CA 1
ATOM 2329 C C . ILE A 1 296 ? -5.258 8.086 -2.473 1 96.31 296 ILE A C 1
ATOM 2331 O O . ILE A 1 296 ? -5.941 7.457 -3.287 1 96.31 296 ILE A O 1
ATOM 2335 N N . SER A 1 297 ? -5.711 9.125 -1.854 1 95.19 297 SER A N 1
ATOM 2336 C CA . SER A 1 297 ? -7.082 9.562 -2.08 1 95.19 297 SER A CA 1
ATOM 2337 C C . SER A 1 297 ? -7.281 10.039 -3.516 1 95.19 297 SER A C 1
ATOM 2339 O O . SER A 1 297 ? -8.328 9.781 -4.121 1 95.19 297 SER A O 1
ATOM 2341 N N . ASN A 1 298 ? -6.281 10.742 -4.086 1 95.44 298 ASN A N 1
ATOM 2342 C CA . ASN A 1 298 ? -6.371 11.281 -5.441 1 95.44 298 ASN A CA 1
ATOM 2343 C C . ASN A 1 298 ? -6.465 10.164 -6.477 1 95.44 298 ASN A C 1
ATOM 2345 O O . ASN A 1 298 ? -6.98 10.367 -7.578 1 95.44 298 ASN A O 1
ATOM 2349 N N . MET A 1 299 ? -5.949 8.961 -6.078 1 94.69 299 MET A N 1
ATOM 2350 C CA . MET A 1 299 ? -5.898 7.898 -7.082 1 94.69 299 MET A CA 1
ATOM 2351 C C . MET A 1 299 ? -6.996 6.867 -6.836 1 94.69 299 MET A C 1
ATOM 2353 O O . MET A 1 299 ? -7.109 5.891 -7.582 1 94.69 299 MET A O 1
ATOM 2357 N N . THR A 1 300 ? -7.805 6.992 -5.848 1 91.75 300 THR A N 1
ATOM 2358 C CA . THR A 1 300 ? -8.82 6 -5.531 1 91.75 300 THR A CA 1
ATOM 2359 C C . THR A 1 300 ? -10.219 6.621 -5.578 1 91.75 300 THR A C 1
ATOM 2361 O O . THR A 1 300 ? -11.141 6.039 -6.148 1 91.75 300 THR A O 1
ATOM 2364 N N . VAL A 1 301 ? -10.391 7.734 -4.926 1 81.31 301 VAL A N 1
ATOM 2365 C CA . VAL A 1 301 ? -11.703 8.375 -4.906 1 81.31 301 VAL A CA 1
ATOM 2366 C C . VAL A 1 301 ? -11.656 9.672 -5.711 1 81.31 301 VAL A C 1
ATOM 2368 O O . VAL A 1 301 ? -10.578 10.141 -6.082 1 81.31 301 VAL A O 1
ATOM 2371 N N . GLY A 1 302 ? -12.734 10.266 -6.117 1 64.69 302 GLY A N 1
ATOM 2372 C CA . GLY A 1 302 ? -12.82 11.641 -6.578 1 64.69 302 GLY A CA 1
ATOM 2373 C C . GLY A 1 302 ? -12.602 11.789 -8.07 1 64.69 302 GLY A C 1
ATOM 2374 O O . GLY A 1 302 ? -11.953 12.734 -8.516 1 64.69 302 GLY A O 1
ATOM 2375 N N . GLY A 1 303 ? -13.031 10.898 -8.859 1 66.81 303 GLY A N 1
ATOM 2376 C CA . GLY A 1 303 ? -12.891 10.969 -10.305 1 66.81 303 GLY A CA 1
ATOM 2377 C C . GLY A 1 303 ? -12.016 9.867 -10.867 1 66.81 303 GLY A C 1
ATOM 2378 O O . GLY A 1 303 ? -11.773 9.82 -12.078 1 66.81 303 GLY A O 1
ATOM 2379 N N . GLY A 1 304 ? -11.578 9.016 -9.914 1 77.81 304 GLY A N 1
ATOM 2380 C CA . GLY A 1 304 ? -10.891 7.789 -10.281 1 77.81 304 GLY A CA 1
ATOM 2381 C C . GLY A 1 304 ? -9.383 7.895 -10.156 1 77.81 304 GLY A C 1
ATOM 2382 O O . GLY A 1 304 ? -8.797 7.363 -9.211 1 77.81 304 GLY A O 1
ATOM 2383 N N . PHE A 1 305 ? -8.625 8.539 -11.016 1 90.81 305 PHE A N 1
ATOM 2384 C CA . PHE A 1 305 ? -7.164 8.578 -11.047 1 90.81 305 PHE A CA 1
ATOM 2385 C C . PHE A 1 305 ? -6.672 9.977 -11.391 1 90.81 305 PHE A C 1
ATOM 2387 O O . PHE A 1 305 ? -6.742 10.398 -12.547 1 90.81 305 PHE A O 1
ATOM 2394 N N . MET A 1 306 ? -6.199 10.711 -10.305 1 91.5 306 MET A N 1
ATOM 2395 C CA . MET A 1 306 ? -5.656 12.055 -10.461 1 91.5 306 MET A CA 1
ATOM 2396 C C . MET A 1 306 ? -4.223 12.125 -9.945 1 91.5 306 MET A C 1
ATOM 2398 O O . MET A 1 306 ? -3.986 12.008 -8.742 1 91.5 306 MET A O 1
ATOM 2402 N N . ALA A 1 307 ? -3.309 12.297 -10.859 1 93.31 307 ALA A N 1
ATOM 2403 C CA . ALA A 1 307 ? -1.898 12.406 -10.492 1 93.31 307 ALA A CA 1
ATOM 2404 C C . ALA A 1 307 ? -1.428 13.852 -10.531 1 93.31 307 ALA A C 1
ATOM 2406 O O . ALA A 1 307 ? -1.217 14.414 -11.617 1 93.31 307 ALA A O 1
ATOM 2407 N N . ALA A 1 308 ? -1.257 14.414 -9.344 1 95.75 308 ALA A N 1
ATOM 2408 C CA . ALA A 1 308 ? -0.815 15.805 -9.258 1 95.75 308 ALA A CA 1
ATOM 2409 C C . ALA A 1 308 ? 0.587 15.977 -9.828 1 95.75 308 ALA A C 1
ATOM 2411 O O . ALA A 1 308 ? 1.431 15.086 -9.703 1 95.75 308 ALA A O 1
ATOM 2412 N N . SER A 1 309 ? 0.882 17.078 -10.461 1 96.5 309 SER A N 1
ATOM 2413 C CA . SER A 1 309 ? 2.166 17.359 -11.094 1 96.5 309 SER A CA 1
ATOM 2414 C C . SER A 1 309 ? 3.172 17.906 -10.086 1 96.5 309 SER A C 1
ATOM 2416 O O . SER A 1 309 ? 3.674 19.016 -10.25 1 96.5 309 SER A O 1
ATOM 2418 N N . ILE A 1 310 ? 3.596 17.125 -9.234 1 98.31 310 ILE A N 1
ATOM 2419 C CA . ILE A 1 310 ? 4.418 17.531 -8.102 1 98.31 310 ILE A CA 1
ATOM 2420 C C . ILE A 1 310 ? 5.758 18.078 -8.594 1 98.31 310 ILE A C 1
ATOM 2422 O O . ILE A 1 310 ? 6.305 19.016 -8.023 1 98.31 310 ILE A O 1
ATOM 2426 N N . ARG A 1 311 ? 6.301 17.469 -9.656 1 98.06 311 ARG A N 1
ATOM 2427 C CA . ARG A 1 311 ? 7.543 17.953 -10.25 1 98.06 311 ARG A CA 1
ATOM 2428 C C . ARG A 1 311 ? 7.441 19.438 -10.594 1 98.06 311 ARG A C 1
ATOM 2430 O O . ARG A 1 311 ? 8.367 20.203 -10.328 1 98.06 311 ARG A O 1
ATOM 2437 N N . GLN A 1 312 ? 6.336 19.844 -11.148 1 98.06 312 GLN A N 1
ATOM 2438 C CA . GLN A 1 312 ? 6.148 21.234 -11.547 1 98.06 312 GLN A CA 1
ATOM 2439 C C . GLN A 1 312 ? 6.129 22.156 -10.32 1 98.06 312 GLN A C 1
ATOM 2441 O O . GLN A 1 312 ? 6.668 23.266 -10.367 1 98.06 312 GLN A O 1
ATOM 2446 N N . PHE A 1 313 ? 5.48 21.719 -9.227 1 98.5 313 PHE A N 1
ATOM 2447 C CA . PHE A 1 313 ? 5.473 22.5 -8 1 98.5 313 PHE A CA 1
ATOM 2448 C C . PHE A 1 313 ? 6.891 22.688 -7.473 1 98.5 313 PHE A C 1
ATOM 2450 O O . PHE A 1 313 ? 7.297 23.812 -7.172 1 98.5 313 PHE A O 1
ATOM 2457 N N . LEU A 1 314 ? 7.605 21.594 -7.402 1 98.06 314 LEU A N 1
ATOM 2458 C CA . LEU A 1 314 ? 8.961 21.625 -6.848 1 98.06 314 LEU A CA 1
ATOM 2459 C C . LEU A 1 314 ? 9.867 22.5 -7.703 1 98.06 314 LEU A C 1
ATOM 2461 O O . LEU A 1 314 ? 10.664 23.281 -7.176 1 98.06 314 LEU A O 1
ATOM 2465 N N . ASP A 1 315 ? 9.727 22.406 -9.008 1 97.25 315 ASP A N 1
ATOM 2466 C CA . ASP A 1 315 ? 10.555 23.172 -9.93 1 97.25 315 ASP A CA 1
ATOM 2467 C C . ASP A 1 315 ? 10.281 24.672 -9.781 1 97.25 315 ASP A C 1
ATOM 2469 O O . ASP A 1 315 ? 11.156 25.5 -10.047 1 97.25 315 ASP A O 1
ATOM 2473 N N . ARG A 1 316 ? 9.125 25.031 -9.359 1 97.44 316 ARG A N 1
ATOM 2474 C CA . ARG A 1 316 ? 8.727 26.438 -9.195 1 97.44 316 ARG A CA 1
ATOM 2475 C C . ARG A 1 316 ? 9.047 26.938 -7.789 1 97.44 316 ARG A C 1
ATOM 2477 O O . ARG A 1 316 ? 8.781 28.094 -7.461 1 97.44 316 ARG A O 1
ATOM 2484 N N . GLY A 1 317 ? 9.516 26.062 -6.953 1 97.25 317 GLY A N 1
ATOM 2485 C CA . GLY A 1 317 ? 9.875 26.438 -5.594 1 97.25 317 GLY A CA 1
ATOM 2486 C C . GLY A 1 317 ? 8.68 26.5 -4.66 1 97.25 317 GLY A C 1
ATOM 2487 O O . GLY A 1 317 ? 8.727 27.172 -3.627 1 97.25 317 GLY A O 1
ATOM 2488 N N . ILE A 1 318 ? 7.59 25.906 -5.008 1 98.5 318 ILE A N 1
ATOM 2489 C CA . ILE A 1 318 ? 6.406 25.844 -4.16 1 98.5 318 ILE A CA 1
ATOM 2490 C C . ILE A 1 318 ? 6.594 24.766 -3.098 1 98.5 318 ILE A C 1
ATOM 2492 O O . ILE A 1 318 ? 7.102 23.672 -3.389 1 98.5 318 ILE A O 1
ATOM 2496 N N . LYS A 1 319 ? 6.227 25.062 -1.827 1 98.06 319 LYS A N 1
ATOM 2497 C CA . LYS A 1 319 ? 6.309 24.078 -0.745 1 98.06 319 LYS A CA 1
ATOM 2498 C C . LYS A 1 319 ? 5.328 22.938 -0.966 1 98.06 319 LYS A C 1
ATOM 2500 O O . LYS A 1 319 ? 4.148 23.156 -1.237 1 98.06 319 LYS A O 1
ATOM 2505 N N . VAL A 1 320 ? 5.871 21.75 -0.887 1 98.88 320 VAL A N 1
ATOM 2506 C CA . VAL A 1 320 ? 5.02 20.578 -1.024 1 98.88 320 VAL A CA 1
ATOM 2507 C C . VAL A 1 320 ? 5.281 19.609 0.127 1 98.88 320 VAL A C 1
ATOM 2509 O O . VAL A 1 320 ? 6.434 19.391 0.513 1 98.88 320 VAL A O 1
ATOM 2512 N N . GLY A 1 321 ? 4.277 19.125 0.768 1 98.88 321 GLY A N 1
ATOM 2513 C CA . GLY A 1 321 ? 4.289 18.031 1.726 1 98.88 321 GLY A CA 1
ATOM 2514 C C . GLY A 1 321 ? 3.35 16.891 1.349 1 98.88 321 GLY A C 1
ATOM 2515 O O . GLY A 1 321 ? 2.631 16.984 0.352 1 98.88 321 GLY A O 1
ATOM 2516 N N . LEU A 1 322 ? 3.373 15.789 2.074 1 98.88 322 LEU A N 1
ATOM 2517 C CA . LEU A 1 322 ? 2.455 14.68 1.846 1 98.88 322 LEU A CA 1
ATOM 2518 C C . LEU A 1 322 ? 1.282 14.734 2.818 1 98.88 322 LEU A C 1
ATOM 2520 O O . LEU A 1 322 ? 1.42 15.242 3.934 1 98.88 322 LEU A O 1
ATOM 2524 N N . GLY A 1 323 ? 0.191 14.344 2.393 1 98.75 323 GLY A N 1
ATOM 2525 C CA . GLY A 1 323 ? -0.984 14.102 3.215 1 98.75 323 GLY A CA 1
ATOM 2526 C C . GLY A 1 323 ? -1.569 12.711 3.029 1 98.75 323 GLY A C 1
ATOM 2527 O O . GLY A 1 323 ? -1.572 12.18 1.919 1 98.75 323 GLY A O 1
ATOM 2528 N N . THR A 1 324 ? -2.076 12.156 4.105 1 98 324 THR A N 1
ATOM 2529 C CA . THR A 1 324 ? -2.684 10.836 4.004 1 98 324 THR A CA 1
ATOM 2530 C C . THR A 1 324 ? -4.102 10.938 3.447 1 98 324 THR A C 1
ATOM 2532 O O . THR A 1 324 ? -4.547 10.055 2.707 1 98 324 THR A O 1
ATOM 2535 N N . ASP A 1 325 ? -4.75 12.055 3.848 1 96.75 325 ASP A N 1
ATOM 2536 C CA . ASP A 1 325 ? -6.16 12.188 3.494 1 96.75 325 ASP A CA 1
ATOM 2537 C C . ASP A 1 325 ? -6.91 10.883 3.732 1 96.75 325 ASP A C 1
ATOM 2539 O O . ASP A 1 325 ? -7.602 10.391 2.84 1 96.75 325 ASP A O 1
ATOM 2543 N N . SER A 1 326 ? -6.688 10.266 4.863 1 89.25 326 SER A N 1
ATOM 2544 C CA . SER A 1 326 ? -7 8.875 5.145 1 89.25 326 SER A CA 1
ATOM 2545 C C . SER A 1 326 ? -8.484 8.586 4.949 1 89.25 326 SER A C 1
ATOM 2547 O O . SER A 1 326 ? -8.867 7.465 4.613 1 89.25 326 SER A O 1
ATOM 2549 N N . GLY A 1 327 ? -9.359 9.5 5.059 1 88.69 327 GLY A N 1
ATOM 2550 C CA . GLY A 1 327 ? -10.773 9.25 4.809 1 88.69 327 GLY A CA 1
ATOM 2551 C C . GLY A 1 327 ? -11.086 9.039 3.344 1 88.69 327 GLY A C 1
ATOM 2552 O O . GLY A 1 327 ? -11.883 8.164 2.998 1 88.69 327 GLY A O 1
ATOM 2553 N N . GLY A 1 328 ? -10.461 9.82 2.465 1 89.88 328 GLY A N 1
ATOM 2554 C CA . GLY A 1 328 ? -10.664 9.719 1.028 1 89.88 328 GLY A CA 1
ATOM 2555 C C . GLY A 1 328 ? -9.867 8.594 0.393 1 89.88 328 GLY A C 1
ATOM 2556 O O . GLY A 1 328 ? -10.141 8.203 -0.743 1 89.88 328 GLY A O 1
ATOM 2557 N N . GLY A 1 329 ? -9.008 8.047 1.095 1 90 329 GLY A N 1
ATOM 2558 C CA . GLY A 1 329 ? -8.195 6.934 0.633 1 90 329 GLY A CA 1
ATOM 2559 C C . GLY A 1 329 ? -8.328 5.699 1.504 1 90 329 GLY A C 1
ATOM 2560 O O . GLY A 1 329 ? -9.25 5.594 2.309 1 90 329 GLY A O 1
ATOM 2561 N N . PHE A 1 330 ? -7.375 4.781 1.318 1 93.38 330 PHE A N 1
ATOM 2562 C CA . PHE A 1 330 ? -7.512 3.521 2.039 1 93.38 330 PHE A CA 1
ATOM 2563 C C . PHE A 1 330 ? -6.496 3.432 3.172 1 93.38 330 PHE A C 1
ATOM 2565 O O . PHE A 1 330 ? -6.594 2.557 4.035 1 93.38 330 PHE A O 1
ATOM 2572 N N . SER A 1 331 ? -5.566 4.379 3.205 1 96 331 SER A N 1
ATOM 2573 C CA . SER A 1 331 ? -4.473 4.168 4.148 1 96 331 SER A CA 1
ATOM 2574 C C . SER A 1 331 ? -4.227 5.41 4.996 1 96 331 SER A C 1
ATOM 2576 O O . SER A 1 331 ? -4.309 6.535 4.5 1 96 331 SER A O 1
ATOM 2578 N N . SER A 1 332 ? -3.871 5.211 6.266 1 96.12 332 SER A N 1
ATOM 2579 C CA . SER A 1 332 ? -3.443 6.27 7.176 1 96.12 332 SER A CA 1
ATOM 2580 C C . SER A 1 332 ? -1.932 6.254 7.367 1 96.12 332 SER A C 1
ATOM 2582 O O . SER A 1 332 ? -1.41 6.898 8.281 1 96.12 332 SER A O 1
ATOM 2584 N N . SER A 1 333 ? -1.246 5.504 6.586 1 97.75 333 SER A N 1
ATOM 2585 C CA . SER A 1 333 ? 0.197 5.32 6.699 1 97.75 333 SER A CA 1
ATOM 2586 C C . SER A 1 333 ? 0.951 6.305 5.816 1 97.75 333 SER A C 1
ATOM 2588 O O . SER A 1 333 ? 0.686 6.402 4.617 1 97.75 333 SER A O 1
ATOM 2590 N N . MET A 1 334 ? 1.866 7.047 6.422 1 98.75 334 MET A N 1
ATOM 2591 C CA . MET A 1 334 ? 2.713 7.93 5.625 1 98.75 334 MET A CA 1
ATOM 2592 C C . MET A 1 334 ? 3.617 7.125 4.695 1 98.75 334 MET A C 1
ATOM 2594 O O . MET A 1 334 ? 3.928 7.566 3.59 1 98.75 334 MET A O 1
ATOM 2598 N N . LEU A 1 335 ? 4.023 5.91 5.137 1 98.56 335 LEU A N 1
ATOM 2599 C CA . LEU A 1 335 ? 4.82 5.043 4.277 1 98.56 335 LEU A CA 1
ATOM 2600 C C . LEU A 1 335 ? 4.039 4.648 3.027 1 98.56 335 LEU A C 1
ATOM 2602 O O . LEU A 1 335 ? 4.59 4.633 1.924 1 98.56 335 LEU A O 1
ATOM 2606 N N . ASP A 1 336 ? 2.756 4.344 3.184 1 97.94 336 ASP A N 1
ATOM 2607 C CA . ASP A 1 336 ? 1.92 4.082 2.016 1 97.94 336 ASP A CA 1
ATOM 2608 C C . ASP A 1 336 ? 1.818 5.316 1.123 1 97.94 336 ASP A C 1
ATOM 2610 O O . ASP A 1 336 ? 1.821 5.203 -0.104 1 97.94 336 ASP A O 1
ATOM 2614 N N . SER A 1 337 ? 1.687 6.484 1.762 1 98.38 337 SER A N 1
ATOM 2615 C CA . SER A 1 337 ? 1.635 7.715 0.983 1 98.38 337 SER A CA 1
ATOM 2616 C C . SER A 1 337 ? 2.922 7.926 0.195 1 98.38 337 SER A C 1
ATOM 2618 O O . SER A 1 337 ? 2.891 8.398 -0.942 1 98.38 337 SER A O 1
ATOM 2620 N N . ILE A 1 338 ? 4.043 7.641 0.798 1 98.38 338 ILE A N 1
ATOM 2621 C CA . ILE A 1 338 ? 5.34 7.727 0.135 1 98.38 338 ILE A CA 1
ATOM 2622 C C . ILE A 1 338 ? 5.344 6.844 -1.109 1 98.38 338 ILE A C 1
ATOM 2624 O O . ILE A 1 338 ? 5.672 7.305 -2.205 1 98.38 338 ILE A O 1
ATOM 2628 N N . ARG A 1 339 ? 4.941 5.598 -0.972 1 97 339 ARG A N 1
ATOM 2629 C CA . ARG A 1 339 ? 4.941 4.645 -2.076 1 97 339 ARG A CA 1
ATOM 2630 C C . ARG A 1 339 ? 4.004 5.094 -3.191 1 97 339 ARG A C 1
ATOM 2632 O O . ARG A 1 339 ? 4.363 5.043 -4.371 1 97 339 ARG A O 1
ATOM 2639 N N . GLN A 1 340 ? 2.871 5.594 -2.787 1 97.12 340 GLN A N 1
ATOM 2640 C CA . GLN A 1 340 ? 1.894 6.023 -3.783 1 97.12 340 GLN A CA 1
ATOM 2641 C C . GLN A 1 340 ? 2.322 7.324 -4.449 1 97.12 340 GLN A C 1
ATOM 2643 O O . GLN A 1 340 ? 1.983 7.578 -5.609 1 97.12 340 GLN A O 1
ATOM 2648 N N . ALA A 1 341 ? 3.066 8.156 -3.693 1 97.88 341 ALA A N 1
ATOM 2649 C CA . ALA A 1 341 ? 3.611 9.359 -4.312 1 97.88 341 ALA A CA 1
ATOM 2650 C C . ALA A 1 341 ? 4.598 9.008 -5.422 1 97.88 341 ALA A C 1
ATOM 2652 O O . ALA A 1 341 ? 4.625 9.664 -6.465 1 97.88 341 ALA A O 1
ATOM 2653 N N . VAL A 1 342 ? 5.395 7.98 -5.195 1 96.19 342 VAL A N 1
ATOM 2654 C CA . VAL A 1 342 ? 6.309 7.504 -6.23 1 96.19 342 VAL A CA 1
ATOM 2655 C C . VAL A 1 342 ? 5.516 7.051 -7.453 1 96.19 342 VAL A C 1
ATOM 2657 O O . VAL A 1 342 ? 5.809 7.461 -8.578 1 96.19 342 VAL A O 1
ATOM 2660 N N . ILE A 1 343 ? 4.484 6.297 -7.254 1 96 343 ILE A N 1
ATOM 2661 C CA . ILE A 1 343 ? 3.674 5.754 -8.336 1 96 343 ILE A CA 1
ATOM 2662 C C . ILE A 1 343 ? 2.973 6.887 -9.078 1 96 343 ILE A C 1
ATOM 2664 O O . ILE A 1 343 ? 2.949 6.906 -10.312 1 96 343 ILE A O 1
ATOM 2668 N N . ALA A 1 344 ? 2.4 7.832 -8.32 1 96.62 344 ALA A N 1
ATOM 2669 C CA . ALA A 1 344 ? 1.745 8.984 -8.938 1 96.62 344 ALA A CA 1
ATOM 2670 C C . ALA A 1 344 ? 2.719 9.766 -9.812 1 96.62 344 ALA A C 1
ATOM 2672 O O . ALA A 1 344 ? 2.352 10.25 -10.883 1 96.62 344 ALA A O 1
ATOM 2673 N N . SER A 1 345 ? 3.934 9.953 -9.336 1 96.62 345 SER A N 1
ATOM 2674 C CA . SER A 1 345 ? 4.922 10.711 -10.102 1 96.62 345 SER A CA 1
ATOM 2675 C C . SER A 1 345 ? 5.363 9.953 -11.344 1 96.62 345 SER A C 1
ATOM 2677 O O . SER A 1 345 ? 5.656 10.562 -12.375 1 96.62 345 SER A O 1
ATOM 2679 N N . ASN A 1 346 ? 5.449 8.57 -11.227 1 95.25 346 ASN A N 1
ATOM 2680 C CA . ASN A 1 346 ? 5.688 7.758 -12.414 1 95.25 346 ASN A CA 1
ATOM 2681 C C . ASN A 1 346 ? 4.598 7.961 -13.461 1 95.25 346 ASN A C 1
ATOM 2683 O O . ASN A 1 346 ? 4.887 8.094 -14.648 1 95.25 346 ASN A O 1
ATOM 2687 N N . ALA A 1 347 ? 3.381 7.934 -13 1 95.56 347 ALA A N 1
ATOM 2688 C CA . ALA A 1 347 ? 2.248 8.156 -13.891 1 95.56 347 ALA A CA 1
ATOM 2689 C C . ALA A 1 347 ? 2.344 9.516 -14.57 1 95.56 347 ALA A C 1
ATOM 2691 O O . ALA A 1 347 ? 2.115 9.633 -15.781 1 95.56 347 ALA A O 1
ATOM 2692 N N . ARG A 1 348 ? 2.705 10.531 -13.805 1 95.38 348 ARG A N 1
ATOM 2693 C CA . ARG A 1 348 ? 2.801 11.883 -14.336 1 95.38 348 ARG A CA 1
ATOM 2694 C C . ARG A 1 348 ? 3.898 11.984 -15.391 1 95.38 348 ARG A C 1
ATOM 2696 O O . ARG A 1 348 ? 3.758 12.719 -16.375 1 95.38 348 ARG A O 1
ATOM 2703 N N . GLU A 1 349 ? 4.949 11.328 -15.117 1 94.56 349 GLU A N 1
ATOM 2704 C CA . GLU A 1 349 ? 6.027 11.328 -16.094 1 94.56 349 GLU A CA 1
ATOM 2705 C C . GLU A 1 349 ? 5.559 10.758 -17.438 1 94.56 349 GLU A C 1
ATOM 2707 O O . GLU A 1 349 ? 5.848 11.328 -18.484 1 94.56 349 GLU A O 1
ATOM 2712 N N . VAL A 1 350 ? 4.82 9.688 -17.391 1 91.75 350 VAL A N 1
ATOM 2713 C CA . VAL A 1 350 ? 4.309 9.062 -18.609 1 91.75 350 VAL A CA 1
ATOM 2714 C C . VAL A 1 350 ? 3.271 9.969 -19.266 1 91.75 350 VAL A C 1
ATOM 2716 O O . VAL A 1 350 ? 3.309 10.195 -20.469 1 91.75 350 VAL A O 1
ATOM 2719 N N . MET A 1 351 ? 2.371 10.523 -18.469 1 90.81 351 MET A N 1
ATOM 2720 C CA . MET A 1 351 ? 1.279 11.352 -18.969 1 90.81 351 MET A CA 1
ATOM 2721 C C . MET A 1 351 ? 1.817 12.625 -19.609 1 90.81 351 MET A C 1
ATOM 2723 O O . MET A 1 351 ? 1.202 13.164 -20.531 1 90.81 351 MET A O 1
ATOM 2727 N N . SER A 1 352 ? 2.98 13.062 -19.172 1 93.56 352 SER A N 1
ATOM 2728 C CA . SER A 1 352 ? 3.543 14.312 -19.672 1 93.56 352 SER A CA 1
ATOM 2729 C C . SER A 1 352 ? 4.539 14.047 -20.797 1 93.56 352 SER A C 1
ATOM 2731 O O . SER A 1 352 ? 5.219 14.961 -21.266 1 93.56 352 SER A O 1
ATOM 2733 N N . GLY A 1 353 ? 4.676 12.82 -21.25 1 91.81 353 GLY A N 1
ATOM 2734 C CA . GLY A 1 353 ? 5.645 12.477 -22.281 1 91.81 353 GLY A CA 1
ATOM 2735 C C . GLY A 1 353 ? 7.082 12.656 -21.828 1 91.81 353 GLY A C 1
ATOM 2736 O O . GLY A 1 353 ? 7.953 12.992 -22.641 1 91.81 353 GLY A O 1
ATOM 2737 N N . GLY A 1 354 ? 7.246 12.562 -20.516 1 92.31 354 GLY A N 1
ATOM 2738 C CA . GLY A 1 354 ? 8.594 12.625 -19.984 1 92.31 354 GLY A CA 1
ATOM 2739 C C . GLY A 1 354 ? 8.984 14.023 -19.516 1 92.31 354 GLY A C 1
ATOM 2740 O O . GLY A 1 354 ? 10.055 14.211 -18.953 1 92.31 354 GLY A O 1
ATOM 2741 N N . LYS A 1 355 ? 8.141 14.992 -19.688 1 94.69 355 LYS A N 1
ATOM 2742 C CA . LYS A 1 355 ? 8.445 16.359 -19.281 1 94.69 355 LYS A CA 1
ATOM 2743 C C . LYS A 1 355 ? 8.547 16.484 -17.766 1 94.69 355 LYS A C 1
ATOM 2745 O O . LYS A 1 355 ? 9.445 17.156 -17.25 1 94.69 355 LYS A O 1
ATOM 2750 N N . ASP A 1 356 ? 7.582 15.922 -17.047 1 95.19 356 ASP A N 1
ATOM 2751 C CA . ASP A 1 356 ? 7.617 15.883 -15.594 1 95.19 356 ASP A CA 1
ATOM 2752 C C . ASP A 1 356 ? 8.344 14.633 -15.102 1 95.19 356 ASP A C 1
ATOM 2754 O O . ASP A 1 356 ? 7.742 13.562 -14.977 1 95.19 356 ASP A O 1
ATOM 2758 N N . LYS A 1 357 ? 9.555 14.805 -14.766 1 93.88 357 LYS A N 1
ATOM 2759 C CA . LYS A 1 357 ? 10.328 13.656 -14.297 1 93.88 357 LYS A CA 1
ATOM 2760 C C . LYS A 1 357 ? 9.781 13.125 -12.977 1 93.88 357 LYS A C 1
ATOM 2762 O O . LYS A 1 357 ? 9.375 13.898 -12.109 1 93.88 357 LYS A O 1
ATOM 2767 N N . ALA A 1 358 ? 9.797 11.82 -12.852 1 94.94 358 ALA A N 1
ATOM 2768 C CA . ALA A 1 358 ? 9.328 11.164 -11.633 1 94.94 358 ALA A CA 1
ATOM 2769 C C . ALA A 1 358 ? 10.148 11.602 -10.422 1 94.94 358 ALA A C 1
ATOM 2771 O O . ALA A 1 358 ? 11.312 11.961 -10.555 1 94.94 358 ALA A O 1
ATOM 2772 N N . LEU A 1 359 ? 9.516 11.57 -9.281 1 96.12 359 LEU A N 1
ATOM 2773 C CA . LEU A 1 359 ? 10.195 11.922 -8.031 1 96.12 359 LEU A CA 1
ATOM 2774 C C . LEU A 1 359 ? 11.133 10.805 -7.594 1 96.12 359 LEU A C 1
ATOM 2776 O O . LEU A 1 359 ? 10.82 9.625 -7.742 1 96.12 359 LEU A O 1
ATOM 2780 N N . SER A 1 360 ? 12.297 11.172 -7.07 1 94.69 360 SER A N 1
ATOM 2781 C CA . SER A 1 360 ? 13.172 10.203 -6.418 1 94.69 360 SER A CA 1
ATOM 2782 C C . SER A 1 360 ? 12.664 9.859 -5.02 1 94.69 360 SER A C 1
ATOM 2784 O O . SER A 1 360 ? 11.836 10.578 -4.457 1 94.69 360 SER A O 1
ATOM 2786 N N . LEU A 1 361 ? 13.164 8.742 -4.48 1 94.88 361 LEU A N 1
ATOM 2787 C CA . LEU A 1 361 ? 12.797 8.359 -3.123 1 94.88 361 LEU A CA 1
ATOM 2788 C C . LEU A 1 361 ? 13.258 9.406 -2.117 1 94.88 361 LEU A C 1
ATOM 2790 O O . LEU A 1 361 ? 12.594 9.641 -1.106 1 94.88 361 LEU A O 1
ATOM 2794 N N . ASP A 1 362 ? 14.398 10.031 -2.367 1 97.31 362 ASP A N 1
ATOM 2795 C CA . ASP A 1 362 ? 14.898 11.102 -1.508 1 97.31 362 ASP A CA 1
ATOM 2796 C C . ASP A 1 362 ? 13.922 12.273 -1.469 1 97.31 362 ASP A C 1
ATOM 2798 O O . ASP A 1 362 ? 13.672 12.844 -0.405 1 97.31 362 ASP A O 1
ATOM 2802 N N . GLU A 1 363 ? 13.406 12.602 -2.631 1 98.06 363 GLU A N 1
ATOM 2803 C CA . GLU A 1 363 ? 12.453 13.703 -2.713 1 98.06 363 GLU A CA 1
ATOM 2804 C C . GLU A 1 363 ? 11.172 13.383 -1.949 1 98.06 363 GLU A C 1
ATOM 2806 O O . GLU A 1 363 ? 10.641 14.234 -1.237 1 98.06 363 GLU A O 1
ATOM 2811 N N . VAL A 1 364 ? 10.672 12.203 -2.119 1 98.38 364 VAL A N 1
ATOM 2812 C CA . VAL A 1 364 ? 9.414 11.859 -1.468 1 98.38 364 VAL A CA 1
ATOM 2813 C C . VAL A 1 364 ? 9.617 11.773 0.042 1 98.38 364 VAL A C 1
ATOM 2815 O O . VAL A 1 364 ? 8.727 12.117 0.818 1 98.38 364 VAL A O 1
ATOM 2818 N N . PHE A 1 365 ? 10.789 11.234 0.5 1 98.75 365 PHE A N 1
ATOM 2819 C CA . PHE A 1 365 ? 11.133 11.258 1.919 1 98.75 365 PHE A CA 1
ATOM 2820 C C . PHE A 1 365 ? 11.141 12.688 2.445 1 98.75 365 PHE A C 1
ATOM 2822 O O . PHE A 1 365 ? 10.594 12.969 3.518 1 98.75 365 PHE A O 1
ATOM 2829 N N . TYR A 1 366 ? 11.703 13.586 1.664 1 98.88 366 TYR A N 1
ATOM 2830 C CA . TYR A 1 366 ? 11.703 15.008 1.994 1 98.88 366 TYR A CA 1
ATOM 2831 C C . TYR A 1 366 ? 10.273 15.516 2.16 1 98.88 366 TYR A C 1
ATOM 2833 O O . TYR A 1 366 ? 9.961 16.188 3.15 1 98.88 366 TYR A O 1
ATOM 2841 N N . LEU A 1 367 ? 9.383 15.219 1.262 1 98.94 367 LEU A N 1
ATOM 2842 C CA . LEU A 1 367 ? 7.996 15.68 1.312 1 98.94 367 LEU A CA 1
ATOM 2843 C C . LEU A 1 367 ? 7.309 15.188 2.584 1 98.94 367 LEU A C 1
ATOM 2845 O O . LEU A 1 367 ? 6.41 15.852 3.102 1 98.94 367 LEU A O 1
ATOM 2849 N N . SER A 1 368 ? 7.734 13.992 3.127 1 98.88 368 SER A N 1
ATOM 2850 C CA . SER A 1 368 ? 7.059 13.367 4.258 1 98.88 368 SER A CA 1
ATOM 2851 C C . SER A 1 368 ? 7.609 13.883 5.586 1 98.88 368 SER A C 1
ATOM 2853 O O . SER A 1 368 ? 7.102 13.531 6.652 1 98.88 368 SER A O 1
ATOM 2855 N N . THR A 1 369 ? 8.703 14.688 5.602 1 98.88 369 THR A N 1
ATOM 2856 C CA . THR A 1 369 ? 9.359 15.195 6.801 1 98.88 369 THR A CA 1
ATOM 2857 C C . THR A 1 369 ? 9.57 16.703 6.707 1 98.88 369 THR A C 1
ATOM 2859 O O . THR A 1 369 ? 8.633 17.484 6.906 1 98.88 369 THR A O 1
ATOM 2862 N N . LEU A 1 370 ? 10.719 17.094 6.133 1 98.88 370 LEU A N 1
ATOM 2863 C CA . LEU A 1 370 ? 11.086 18.516 6.094 1 98.88 370 LEU A CA 1
ATOM 2864 C C . LEU A 1 370 ? 10.172 19.281 5.145 1 98.88 370 LEU A C 1
ATOM 286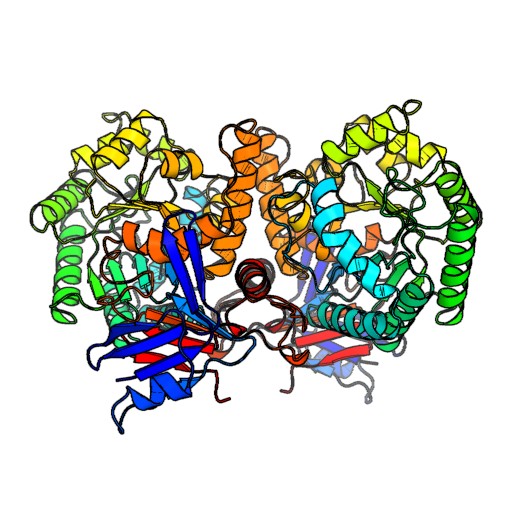6 O O . LEU A 1 370 ? 9.836 20.438 5.406 1 98.88 370 LEU A O 1
ATOM 2870 N N . GLY A 1 371 ? 9.82 18.703 4.012 1 98.88 371 GLY A N 1
ATOM 2871 C CA . GLY A 1 371 ? 8.859 19.328 3.121 1 98.88 371 GLY A CA 1
ATOM 2872 C C . GLY A 1 371 ? 7.516 19.578 3.777 1 98.88 371 GLY A C 1
ATOM 2873 O O . GLY A 1 371 ? 6.934 20.656 3.617 1 98.88 371 GLY A O 1
ATOM 2874 N N . GLY A 1 372 ? 7.023 18.547 4.504 1 98.88 372 GLY A N 1
ATOM 2875 C CA . GLY A 1 372 ? 5.797 18.734 5.266 1 98.88 372 GLY A CA 1
ATOM 2876 C C . GLY A 1 372 ? 5.91 19.828 6.316 1 98.88 372 GLY A C 1
ATOM 2877 O O . GLY A 1 372 ? 4.969 20.594 6.523 1 98.88 372 GLY A O 1
ATOM 2878 N N . ALA A 1 373 ? 7.09 19.891 6.973 1 98.88 373 ALA A N 1
ATOM 2879 C CA . ALA A 1 373 ? 7.32 20.953 7.953 1 98.88 373 ALA A CA 1
ATOM 2880 C C . ALA A 1 373 ? 7.223 22.328 7.301 1 98.88 373 ALA A C 1
ATOM 2882 O O . ALA A 1 373 ? 6.645 23.25 7.875 1 98.88 373 ALA A O 1
ATOM 2883 N N . SER A 1 374 ? 7.758 22.453 6.113 1 98.75 374 SER A N 1
ATOM 2884 C CA . SER A 1 374 ? 7.723 23.719 5.395 1 98.75 374 SER A CA 1
ATOM 2885 C C . SER A 1 374 ? 6.293 24.125 5.047 1 98.75 374 SER A C 1
ATOM 2887 O O . SER A 1 374 ? 5.926 25.297 5.164 1 98.75 374 SER A O 1
ATOM 2889 N N . VAL A 1 375 ? 5.484 23.156 4.625 1 98.88 375 VAL A N 1
ATOM 2890 C CA . VAL A 1 375 ? 4.086 23.391 4.289 1 98.88 375 VAL A CA 1
ATOM 2891 C C . VAL A 1 375 ? 3.348 23.938 5.512 1 98.88 375 VAL A C 1
ATOM 2893 O O . VAL A 1 375 ? 2.496 24.828 5.391 1 98.88 375 VAL A O 1
ATOM 2896 N N . CYS A 1 376 ? 3.73 23.484 6.711 1 98.69 376 CYS A N 1
ATOM 2897 C CA . CYS A 1 376 ? 3.08 23.875 7.953 1 98.69 376 CYS A CA 1
ATOM 2898 C C . CYS A 1 376 ? 3.77 25.094 8.57 1 98.69 376 CYS A C 1
ATOM 2900 O O . CYS A 1 376 ? 3.418 25.516 9.672 1 98.69 376 CYS A O 1
ATOM 2902 N N . CYS A 1 377 ? 4.766 25.641 7.93 1 98.25 377 CYS A N 1
ATOM 2903 C CA . CYS A 1 377 ? 5.562 26.766 8.43 1 98.25 377 CYS A CA 1
ATOM 2904 C C . CYS A 1 377 ? 6.238 26.406 9.75 1 98.25 377 CYS A C 1
ATOM 2906 O O . CYS A 1 377 ? 6.234 27.203 10.688 1 98.25 377 CYS A O 1
ATOM 2908 N N . LEU A 1 378 ? 6.77 25.156 9.75 1 98.5 378 LEU A N 1
ATOM 2909 C CA . LEU A 1 378 ? 7.453 24.641 10.938 1 98.5 378 LEU A CA 1
ATOM 2910 C C . LEU A 1 378 ? 8.867 24.188 10.594 1 98.5 378 LEU A C 1
ATOM 2912 O O . LEU A 1 378 ? 9.5 23.469 11.375 1 98.5 378 LEU A O 1
ATOM 2916 N N . GLU A 1 379 ? 9.375 24.547 9.422 1 97.94 379 GLU A N 1
ATOM 2917 C CA . GLU A 1 379 ? 10.648 24.031 8.93 1 97.94 379 GLU A CA 1
ATOM 2918 C C . GLU A 1 379 ? 11.797 24.453 9.836 1 97.94 379 GLU A C 1
ATOM 2920 O O . GLU A 1 379 ? 12.852 23.812 9.852 1 97.94 379 GLU A O 1
ATOM 2925 N N . ASP A 1 380 ? 11.594 25.547 10.578 1 97.62 380 ASP A N 1
ATOM 2926 C CA . ASP A 1 380 ? 12.625 26 11.508 1 97.62 380 ASP A CA 1
ATOM 2927 C C . ASP A 1 380 ? 12.492 25.297 12.859 1 97.62 380 ASP A C 1
ATOM 2929 O O . ASP A 1 380 ? 13.367 25.406 13.719 1 97.62 380 ASP A O 1
ATOM 2933 N N . LYS A 1 381 ? 11.5 24.5 13.039 1 98 381 LYS A N 1
ATOM 2934 C CA . LYS A 1 381 ? 11.227 23.891 14.336 1 98 381 LYS A CA 1
ATOM 2935 C C . LYS A 1 381 ? 11.383 22.375 14.281 1 98 381 LYS A C 1
ATOM 2937 O O . LYS A 1 381 ? 11.812 21.75 15.25 1 98 381 LYS A O 1
ATOM 2942 N N . ILE A 1 382 ? 11.008 21.781 13.234 1 98.62 382 ILE A N 1
ATOM 2943 C CA . ILE A 1 382 ? 11.023 20.328 13.141 1 98.62 382 ILE A CA 1
ATOM 2944 C C . ILE A 1 382 ? 11.344 19.906 11.703 1 98.62 382 ILE A C 1
ATOM 2946 O O . ILE A 1 382 ? 11.688 20.75 10.867 1 98.62 382 ILE A O 1
ATOM 2950 N N . GLY A 1 383 ? 11.328 18.594 11.398 1 98.62 383 GLY A N 1
ATOM 2951 C CA . GLY A 1 383 ? 11.453 18.047 10.055 1 98.62 383 GLY A CA 1
ATOM 2952 C C . GLY A 1 383 ? 12.828 17.469 9.773 1 98.62 383 GLY A C 1
ATOM 2953 O O . GLY A 1 383 ? 13 16.734 8.797 1 98.62 383 GLY A O 1
ATOM 2954 N N . ASN A 1 384 ? 13.82 17.797 10.461 1 98.69 384 ASN A N 1
ATOM 2955 C CA . ASN A 1 384 ? 15.141 17.172 10.445 1 98.69 384 ASN A CA 1
ATOM 2956 C C . ASN A 1 384 ? 15.859 17.359 11.773 1 98.69 384 ASN A C 1
ATOM 2958 O O . ASN A 1 384 ? 15.266 17.812 12.758 1 98.69 384 ASN A O 1
ATOM 2962 N N . PHE A 1 385 ? 17.109 16.922 11.906 1 98.62 385 PHE A N 1
ATOM 2963 C CA . PHE A 1 385 ? 17.781 16.859 13.203 1 98.62 385 PHE A CA 1
ATOM 2964 C C . PHE A 1 385 ? 18.766 18 13.359 1 98.62 385 PHE A C 1
ATOM 2966 O O . PHE A 1 385 ? 19.766 17.875 14.055 1 98.62 385 PHE A O 1
ATOM 2973 N N . ALA A 1 386 ? 18.484 19.141 12.703 1 98.31 386 ALA A N 1
ATOM 2974 C CA . ALA A 1 386 ? 19.344 20.297 12.875 1 98.31 386 ALA A CA 1
ATOM 2975 C C . ALA A 1 386 ? 19.328 20.781 14.32 1 98.31 386 ALA A C 1
ATOM 2977 O O . ALA A 1 386 ? 18.281 20.766 14.969 1 98.31 386 ALA A O 1
ATOM 2978 N N . VAL A 1 387 ? 20.516 21.281 14.781 1 98.44 387 VAL A N 1
ATOM 2979 C CA . VAL A 1 387 ? 20.641 21.797 16.141 1 98.44 387 VAL A CA 1
ATOM 2980 C C . VAL A 1 387 ? 19.672 22.969 16.344 1 98.44 387 VAL A C 1
ATOM 2982 O O . VAL A 1 387 ? 19.547 23.828 15.477 1 98.44 387 VAL A O 1
ATOM 2985 N N . GLY A 1 388 ? 19.016 22.969 17.469 1 98.31 388 GLY A N 1
ATOM 2986 C CA . GLY A 1 388 ? 18.047 24.016 17.781 1 98.31 388 GLY A CA 1
ATOM 2987 C C . GLY A 1 388 ? 16.625 23.625 17.5 1 98.31 388 GLY A C 1
ATOM 2988 O O . GLY A 1 388 ? 15.68 24.234 18.016 1 98.31 388 GLY A O 1
ATOM 2989 N N . LYS A 1 389 ? 16.406 22.609 16.703 1 98.62 389 LYS A N 1
ATOM 2990 C CA . LYS A 1 389 ? 15.055 22.141 16.391 1 98.62 389 LYS A CA 1
ATOM 2991 C C . LYS A 1 389 ? 14.547 21.188 17.469 1 98.62 389 LYS A C 1
ATOM 2993 O O . LYS A 1 389 ? 15.328 20.672 18.266 1 98.62 389 LYS A O 1
ATOM 2998 N N . GLU A 1 390 ? 13.258 21.094 17.516 1 98.5 390 GLU A N 1
ATOM 2999 C CA . GLU A 1 390 ? 12.625 20.172 18.453 1 98.5 390 GLU A CA 1
ATOM 3000 C C . GLU A 1 390 ? 12.836 18.719 18 1 98.5 390 GLU A C 1
ATOM 3002 O O . GLU A 1 390 ? 12.805 18.422 16.812 1 98.5 390 GLU A O 1
ATOM 3007 N N . PHE A 1 391 ? 13.031 17.828 18.969 1 98.5 391 PHE A N 1
ATOM 3008 C CA . PHE A 1 391 ? 13.266 16.406 18.672 1 98.5 391 PHE A CA 1
ATOM 3009 C C . PHE A 1 391 ? 11.953 15.672 18.469 1 98.5 391 PHE A C 1
ATOM 3011 O O . PHE A 1 391 ? 11.422 15.07 19.406 1 98.5 391 PHE A O 1
ATOM 3018 N N . ASP A 1 392 ? 11.375 15.727 17.328 1 98.75 392 ASP A N 1
ATOM 3019 C CA . ASP A 1 392 ? 10.336 14.844 16.797 1 98.75 392 ASP A CA 1
ATOM 3020 C C . ASP A 1 392 ? 10.938 13.734 15.945 1 98.75 392 ASP A C 1
ATOM 3022 O O . ASP A 1 392 ? 11.422 13.984 14.844 1 98.75 392 ASP A O 1
ATOM 3026 N N . ALA A 1 393 ? 10.836 12.492 16.422 1 98.81 393 ALA A N 1
ATOM 3027 C CA . ALA A 1 393 ? 11.633 11.461 15.766 1 98.81 393 ALA A CA 1
ATOM 3028 C C . ALA A 1 393 ? 10.953 10.102 15.867 1 98.81 393 ALA A C 1
ATOM 3030 O O . ALA A 1 393 ? 10.078 9.898 16.719 1 98.81 393 ALA A O 1
ATOM 3031 N N . ILE A 1 394 ? 11.32 9.266 14.977 1 98.88 394 ILE A N 1
ATOM 3032 C CA . ILE A 1 394 ? 10.969 7.852 15.07 1 98.88 394 ILE A CA 1
ATOM 3033 C C . ILE A 1 394 ? 12.242 7.008 15.164 1 98.88 394 ILE A C 1
ATOM 3035 O O . ILE A 1 394 ? 13.258 7.34 14.555 1 98.88 394 ILE A O 1
ATOM 3039 N N . TRP A 1 395 ? 12.203 6.008 15.977 1 98.75 395 TRP A N 1
ATOM 3040 C CA . TRP A 1 395 ? 13.219 4.965 16.062 1 98.75 395 TRP A CA 1
ATOM 3041 C C . TRP A 1 395 ? 12.805 3.74 15.242 1 98.75 395 TRP A C 1
ATOM 3043 O O . TRP A 1 395 ? 11.898 3 15.641 1 98.75 395 TRP A O 1
ATOM 3053 N N . VAL A 1 396 ? 13.461 3.504 14.109 1 98.5 396 VAL A N 1
ATOM 3054 C CA . VAL A 1 396 ? 13.109 2.471 13.141 1 98.5 396 VAL A CA 1
ATOM 3055 C C . VAL A 1 396 ? 13.938 1.214 13.398 1 98.5 396 VAL A C 1
ATOM 3057 O O . VAL A 1 396 ? 15.141 1.298 13.641 1 98.5 396 VAL A O 1
ATOM 3060 N N . THR A 1 397 ? 13.305 0.099 13.383 1 96.94 397 THR A N 1
ATOM 3061 C CA . THR A 1 397 ? 13.992 -1.182 13.523 1 96.94 397 THR A CA 1
ATOM 3062 C C . THR A 1 397 ? 13.75 -2.064 12.305 1 96.94 397 THR A C 1
ATOM 3064 O O . THR A 1 397 ? 12.633 -2.119 11.789 1 96.94 397 THR A O 1
ATOM 3067 N N . CYS A 1 398 ? 14.703 -2.674 11.758 1 94.69 398 CYS A N 1
ATOM 3068 C CA . CYS A 1 398 ? 14.695 -3.654 10.672 1 94.69 398 CYS A CA 1
ATOM 3069 C C . CYS A 1 398 ? 15.469 -4.906 11.062 1 94.69 398 CYS A C 1
ATOM 3071 O O . CYS A 1 398 ? 16.594 -5.109 10.609 1 94.69 398 CYS A O 1
ATOM 3073 N N . PRO A 1 399 ? 14.898 -5.766 11.789 1 91.44 399 PRO A N 1
ATOM 3074 C CA . PRO A 1 399 ? 15.641 -6.914 12.32 1 91.44 399 PRO A CA 1
ATOM 3075 C C . PRO A 1 399 ? 15.969 -7.945 11.242 1 91.44 399 PRO A C 1
ATOM 3077 O O . PRO A 1 399 ? 15.242 -8.062 10.25 1 91.44 399 PRO A O 1
ATOM 3080 N N . LEU A 1 400 ? 17 -8.68 11.477 1 88.5 400 LEU A N 1
ATOM 3081 C CA . LEU A 1 400 ? 17.391 -9.781 10.602 1 88.5 400 LEU A CA 1
ATOM 3082 C C . LEU A 1 400 ? 16.531 -11.008 10.867 1 88.5 400 LEU A C 1
ATOM 3084 O O . LEU A 1 400 ? 16.438 -11.891 10.016 1 88.5 400 LEU A O 1
ATOM 3088 N N . ASP A 1 401 ? 15.891 -11.008 11.914 1 79 401 ASP A N 1
ATOM 3089 C CA . ASP A 1 401 ? 15.086 -12.141 12.367 1 79 401 ASP A CA 1
ATOM 3090 C C . ASP A 1 401 ? 13.883 -12.352 11.453 1 79 401 ASP A C 1
ATOM 3092 O O . ASP A 1 401 ? 13.094 -11.43 11.219 1 79 401 ASP A O 1
ATOM 3096 N N . GLU A 1 402 ? 13.781 -13.555 11.094 1 73.75 402 GLU A N 1
ATOM 3097 C CA . GLU A 1 402 ? 12.719 -13.914 10.156 1 73.75 402 GLU A CA 1
ATOM 3098 C C . GLU A 1 402 ? 11.344 -13.828 10.82 1 73.75 402 GLU A C 1
ATOM 3100 O O . GLU A 1 402 ? 10.32 -13.781 10.133 1 73.75 402 GLU A O 1
ATOM 3105 N N . THR A 1 403 ? 11.391 -13.719 12.094 1 73.81 403 THR A N 1
ATOM 3106 C CA . THR A 1 403 ? 10.117 -13.68 12.812 1 73.81 403 THR A CA 1
ATOM 3107 C C . THR A 1 403 ? 9.531 -12.273 12.797 1 73.81 403 THR A C 1
ATOM 3109 O O . THR A 1 403 ? 8.352 -12.086 13.094 1 73.81 403 THR A O 1
ATOM 3112 N N . PHE A 1 404 ? 10.312 -11.312 12.383 1 74.12 404 PHE A N 1
ATOM 3113 C CA . PHE A 1 404 ? 9.883 -9.914 12.383 1 74.12 404 PHE A CA 1
ATOM 3114 C C . PHE A 1 404 ? 8.68 -9.727 11.469 1 74.12 404 PHE A C 1
ATOM 3116 O O . PHE A 1 404 ? 7.715 -9.047 11.844 1 74.12 404 PHE A O 1
ATOM 3123 N N . GLY A 1 405 ? 8.656 -10.414 10.32 1 81.38 405 GLY A N 1
ATOM 3124 C CA . GLY A 1 405 ? 7.504 -10.305 9.438 1 81.38 405 GLY A CA 1
ATOM 3125 C C . GLY A 1 405 ? 7.871 -10.344 7.969 1 81.38 405 GLY A C 1
ATOM 3126 O O . GLY A 1 405 ? 8.867 -10.969 7.59 1 81.38 405 GLY A O 1
ATOM 3127 N N . VAL A 1 406 ? 6.922 -9.852 7.215 1 90.94 406 VAL A N 1
ATOM 3128 C CA . VAL A 1 406 ? 7.062 -9.945 5.766 1 90.94 406 VAL A CA 1
ATOM 3129 C C . VAL A 1 406 ? 7.504 -8.594 5.199 1 90.94 406 VAL A C 1
ATOM 3131 O O . VAL A 1 406 ? 7.664 -8.445 3.986 1 90.94 406 VAL A O 1
ATOM 3134 N N . MET A 1 407 ? 7.703 -7.57 6.129 1 91.81 407 MET A N 1
ATOM 3135 C CA . MET A 1 407 ? 8.141 -6.242 5.711 1 91.81 407 MET A CA 1
ATOM 3136 C C . MET A 1 407 ? 9.641 -6.074 5.906 1 91.81 407 MET A C 1
ATOM 3138 O O . MET A 1 407 ? 10.234 -6.723 6.77 1 91.81 407 MET A O 1
ATOM 3142 N N . THR A 1 408 ? 10.25 -5.246 5.113 1 94.06 408 THR A N 1
ATOM 3143 C CA . THR A 1 408 ? 11.633 -4.816 5.227 1 94.06 408 THR A CA 1
ATOM 3144 C C . THR A 1 408 ? 12.562 -6.016 5.398 1 94.06 408 THR A C 1
ATOM 3146 O O . THR A 1 408 ? 13.367 -6.055 6.332 1 94.06 408 THR A O 1
ATOM 3149 N N . VAL A 1 409 ? 12.461 -6.977 4.488 1 93.44 409 VAL A N 1
ATOM 3150 C CA . VAL A 1 409 ? 13.328 -8.148 4.547 1 93.44 409 VAL A CA 1
ATOM 3151 C C . VAL A 1 409 ? 14.789 -7.711 4.426 1 93.44 409 VAL A C 1
ATOM 3153 O O . VAL A 1 409 ? 15.211 -7.199 3.387 1 93.44 409 VAL A O 1
ATOM 3156 N N . ARG A 1 410 ? 15.523 -7.91 5.504 1 92.75 410 ARG A N 1
ATOM 3157 C CA . ARG A 1 410 ? 16.906 -7.43 5.621 1 92.75 410 ARG A CA 1
ATOM 3158 C C . ARG A 1 410 ? 17.891 -8.562 5.398 1 92.75 410 ARG A C 1
ATOM 3160 O O . ARG A 1 410 ? 17.672 -9.695 5.832 1 92.75 410 ARG A O 1
ATOM 3167 N N . GLU A 1 411 ? 18.891 -8.297 4.641 1 92.94 411 GLU A N 1
ATOM 3168 C CA . GLU A 1 411 ? 20.047 -9.172 4.52 1 92.94 411 GLU A CA 1
ATOM 3169 C C . GLU A 1 411 ? 21.234 -8.641 5.316 1 92.94 411 GLU A C 1
ATOM 3171 O O . GLU A 1 411 ? 21.344 -7.43 5.531 1 92.94 411 GLU A O 1
ATOM 3176 N N . GLU A 1 412 ? 22.125 -9.516 5.723 1 91.19 412 GLU A N 1
ATOM 3177 C CA . GLU A 1 412 ? 23.266 -9.148 6.559 1 91.19 412 GLU A CA 1
ATOM 3178 C C . GLU A 1 412 ? 24.125 -8.078 5.887 1 91.19 412 GLU A C 1
ATOM 3180 O O . GLU A 1 412 ? 24.656 -7.191 6.555 1 91.19 412 GLU A O 1
ATOM 3185 N N . LYS A 1 413 ? 24.188 -8.117 4.621 1 91.38 413 LYS A N 1
ATOM 3186 C CA . LYS A 1 413 ? 25.125 -7.25 3.906 1 91.38 413 LYS A CA 1
ATOM 3187 C C . LYS A 1 413 ? 24.438 -5.961 3.457 1 91.38 413 LYS A C 1
ATOM 3189 O O . LYS A 1 413 ? 25.078 -5.105 2.83 1 91.38 413 LYS A O 1
ATOM 3194 N N . ASP A 1 414 ? 23.219 -5.789 3.789 1 94.25 414 ASP A N 1
ATOM 3195 C CA . ASP A 1 414 ? 22.5 -4.578 3.381 1 94.25 414 ASP A CA 1
ATOM 3196 C C . ASP A 1 414 ? 23.156 -3.332 3.969 1 94.25 414 ASP A C 1
ATOM 3198 O O . ASP A 1 414 ? 23.5 -3.303 5.156 1 94.25 414 ASP A O 1
ATOM 3202 N N . SER A 1 415 ? 23.469 -2.318 3.139 1 96.31 415 SER A N 1
ATOM 3203 C CA . SER A 1 415 ? 23.922 -1.017 3.617 1 96.31 415 SER A CA 1
ATOM 3204 C C . SER A 1 415 ? 22.797 -0.263 4.316 1 96.31 415 SER A C 1
ATOM 3206 O O . SER A 1 415 ? 21.625 -0.642 4.203 1 96.31 415 SER A O 1
ATOM 3208 N N . LEU A 1 416 ? 23.156 0.759 5.062 1 97.38 416 LEU A N 1
ATOM 3209 C CA . LEU A 1 416 ? 22.156 1.604 5.691 1 97.38 416 LEU A CA 1
ATOM 3210 C C . LEU A 1 416 ? 21.25 2.238 4.645 1 97.38 416 LEU A C 1
ATOM 3212 O O . LEU A 1 416 ? 20.047 2.389 4.867 1 97.38 416 LEU A O 1
ATOM 3216 N N . ARG A 1 417 ? 21.797 2.617 3.506 1 96.69 417 ARG A N 1
ATOM 3217 C CA . ARG A 1 417 ? 21 3.145 2.398 1 96.69 417 ARG A CA 1
ATOM 3218 C C . ARG A 1 417 ? 19.969 2.121 1.923 1 96.69 417 ARG A C 1
ATOM 3220 O O . ARG A 1 417 ? 18.812 2.457 1.712 1 96.69 417 ARG A O 1
ATOM 3227 N N . THR A 1 418 ? 20.406 0.882 1.773 1 95.81 418 THR A N 1
ATOM 3228 C CA . THR A 1 418 ? 19.5 -0.192 1.357 1 95.81 418 THR A CA 1
ATOM 3229 C C . THR A 1 418 ? 18.391 -0.393 2.381 1 95.81 418 THR A C 1
ATOM 3231 O O . THR A 1 418 ? 17.219 -0.53 2.012 1 95.81 418 THR A O 1
ATOM 3234 N N . LEU A 1 419 ? 18.766 -0.341 3.635 1 96.31 419 LEU A N 1
ATOM 3235 C CA . LEU A 1 419 ? 17.797 -0.516 4.703 1 96.31 419 LEU A CA 1
ATOM 3236 C C . LEU A 1 419 ? 16.766 0.613 4.695 1 96.31 419 LEU A C 1
ATOM 3238 O O . LEU A 1 419 ? 15.578 0.372 4.867 1 96.31 419 LEU A O 1
ATOM 3242 N N . PHE A 1 420 ? 17.297 1.802 4.492 1 97.5 420 PHE A N 1
ATOM 3243 C CA . PHE A 1 420 ? 16.453 2.988 4.434 1 97.5 420 PHE A CA 1
ATOM 3244 C C . PHE A 1 420 ? 15.445 2.877 3.299 1 97.5 420 PHE A C 1
ATOM 3246 O O . PHE A 1 420 ? 14.25 3.113 3.498 1 97.5 420 PHE A O 1
ATOM 3253 N N . GLU A 1 421 ? 15.867 2.457 2.146 1 96.06 421 GLU A N 1
ATOM 3254 C CA . GLU A 1 421 ? 15 2.314 0.983 1 96.06 421 GLU A CA 1
ATOM 3255 C C . GLU A 1 421 ? 13.969 1.208 1.194 1 96.06 421 GLU A C 1
ATOM 3257 O O . GLU A 1 421 ? 12.797 1.368 0.85 1 96.06 421 GLU A O 1
ATOM 3262 N N . LYS A 1 422 ? 14.398 0.097 1.771 1 96.19 422 LYS A N 1
ATOM 3263 C CA . LYS A 1 422 ? 13.477 -0.994 2.078 1 96.19 422 LYS A CA 1
ATOM 3264 C C . LYS A 1 422 ? 12.43 -0.558 3.098 1 96.19 422 LYS A C 1
ATOM 3266 O O . LYS A 1 422 ? 11.258 -0.929 2.992 1 96.19 422 LYS A O 1
ATOM 3271 N N . PHE A 1 423 ? 12.891 0.245 4.09 1 97.69 423 PHE A N 1
ATOM 3272 C CA . PHE A 1 423 ? 11.945 0.754 5.078 1 97.69 423 PHE A CA 1
ATOM 3273 C C . PHE A 1 423 ? 10.875 1.604 4.41 1 97.69 423 PHE A C 1
ATOM 3275 O O . PHE A 1 423 ? 9.68 1.384 4.621 1 97.69 423 PHE A O 1
ATOM 3282 N N . LEU A 1 424 ? 11.289 2.543 3.539 1 97.75 424 LEU A N 1
ATOM 3283 C CA . LEU A 1 424 ? 10.352 3.443 2.879 1 97.75 424 LEU A CA 1
ATOM 3284 C C . LEU A 1 424 ? 9.391 2.666 1.982 1 97.75 424 LEU A C 1
ATOM 3286 O O . LEU A 1 424 ? 8.195 2.965 1.938 1 97.75 424 LEU A O 1
ATOM 3290 N N . MET A 1 425 ? 9.859 1.611 1.396 1 96.44 425 MET A N 1
ATOM 3291 C CA . MET A 1 425 ? 9.094 1.021 0.302 1 96.44 425 MET A CA 1
ATOM 3292 C C . MET A 1 425 ? 8.352 -0.225 0.77 1 96.44 425 MET A C 1
ATOM 3294 O O . MET A 1 425 ? 7.402 -0.667 0.12 1 96.44 425 MET A O 1
ATOM 3298 N N . THR A 1 426 ? 8.797 -0.835 1.896 1 96.56 426 THR A N 1
ATOM 3299 C CA . THR A 1 426 ? 8.164 -2.1 2.262 1 96.56 426 THR A CA 1
ATOM 3300 C C . THR A 1 426 ? 7.777 -2.102 3.738 1 96.56 426 THR A C 1
ATOM 3302 O O . THR A 1 426 ? 7.137 -3.039 4.215 1 96.56 426 THR A O 1
ATOM 3305 N N . GLY A 1 427 ? 8.133 -1.076 4.512 1 96.81 427 GLY A N 1
ATOM 3306 C CA . GLY A 1 427 ? 7.934 -1.072 5.953 1 96.81 427 GLY A CA 1
ATOM 3307 C C . GLY A 1 427 ? 6.516 -0.714 6.355 1 96.81 427 GLY A C 1
ATOM 3308 O O . GLY A 1 427 ? 5.695 -0.352 5.508 1 96.81 427 GLY A O 1
ATOM 3309 N N . ASP A 1 428 ? 6.195 -0.918 7.605 1 96.38 428 ASP A N 1
ATOM 3310 C CA . ASP A 1 428 ? 4.945 -0.472 8.219 1 96.38 428 ASP A CA 1
ATOM 3311 C C . ASP A 1 428 ? 5.141 -0.152 9.695 1 96.38 428 ASP A C 1
ATOM 3313 O O . ASP A 1 428 ? 6.266 0.091 10.141 1 96.38 428 ASP A O 1
ATOM 3317 N N . ASP A 1 429 ? 4.023 0.06 10.438 1 96 429 ASP A N 1
ATOM 3318 C CA . ASP A 1 429 ? 4.066 0.542 11.812 1 96 429 ASP A CA 1
ATOM 3319 C C . ASP A 1 429 ? 4.891 -0.39 12.695 1 96 429 ASP A C 1
ATOM 3321 O O . ASP A 1 429 ? 5.418 0.031 13.727 1 96 429 ASP A O 1
ATOM 3325 N N . ARG A 1 430 ? 5.105 -1.705 12.344 1 95.75 430 ARG A N 1
ATOM 3326 C CA . ARG A 1 430 ? 5.867 -2.662 13.148 1 95.75 430 ARG A CA 1
ATOM 3327 C C . ARG A 1 430 ? 7.352 -2.32 13.133 1 95.75 430 ARG A C 1
ATOM 3329 O O . ARG A 1 430 ? 8.086 -2.691 14.055 1 95.75 430 ARG A O 1
ATOM 3336 N N . ASN A 1 431 ? 7.816 -1.574 12.07 1 97 431 ASN A N 1
ATOM 3337 C CA . ASN A 1 431 ? 9.203 -1.134 11.992 1 97 431 ASN A CA 1
ATOM 3338 C C . ASN A 1 431 ? 9.469 0.048 12.922 1 97 431 ASN A C 1
ATOM 3340 O O . ASN A 1 431 ? 10.625 0.373 13.211 1 97 431 ASN A O 1
ATOM 3344 N N . ILE A 1 432 ? 8.445 0.808 13.289 1 97.94 432 ILE A N 1
ATOM 3345 C CA . ILE A 1 432 ? 8.586 2.01 14.102 1 97.94 432 ILE A CA 1
ATOM 3346 C C . ILE A 1 432 ? 8.477 1.647 15.586 1 97.94 432 ILE A C 1
ATOM 3348 O O . ILE A 1 432 ? 7.375 1.613 16.141 1 97.94 432 ILE A O 1
ATOM 3352 N N . ALA A 1 433 ? 9.586 1.492 16.203 1 97.44 433 ALA A N 1
ATOM 3353 C CA . ALA A 1 433 ? 9.633 0.935 17.547 1 97.44 433 ALA A CA 1
ATOM 3354 C C . ALA A 1 433 ? 9.336 2.004 18.594 1 97.44 433 ALA A C 1
ATOM 3356 O O . ALA A 1 433 ? 8.68 1.728 19.609 1 97.44 433 ALA A O 1
ATOM 3357 N N . ARG A 1 434 ? 9.844 3.225 18.375 1 98.31 434 ARG A N 1
ATOM 3358 C CA . ARG A 1 434 ? 9.594 4.34 19.281 1 98.31 434 ARG A CA 1
ATOM 3359 C C . ARG A 1 434 ? 9.258 5.613 18.516 1 98.31 434 ARG A C 1
ATOM 3361 O O . ARG A 1 434 ? 9.68 5.777 17.359 1 98.31 434 ARG A O 1
ATOM 3368 N N . VAL A 1 435 ? 8.477 6.422 19.109 1 98.69 435 VAL A N 1
ATOM 3369 C CA . VAL A 1 435 ? 8.125 7.73 18.578 1 98.69 435 VAL A CA 1
ATOM 3370 C C . VAL A 1 435 ? 8.32 8.805 19.641 1 98.69 435 VAL A C 1
ATOM 3372 O O . VAL A 1 435 ? 7.941 8.609 20.797 1 98.69 435 VAL A O 1
ATOM 3375 N N . TYR A 1 436 ? 8.984 9.844 19.281 1 98.5 436 TYR A N 1
ATOM 3376 C CA . TYR A 1 436 ? 9.234 10.992 20.156 1 98.5 436 TYR A CA 1
ATOM 3377 C C . TYR A 1 436 ? 8.594 12.25 19.594 1 98.5 436 TYR A C 1
ATOM 3379 O O . TYR A 1 436 ? 8.633 12.492 18.375 1 98.5 436 TYR A O 1
ATOM 3387 N N . VAL A 1 437 ? 7.969 13.023 20.453 1 98.62 437 VAL A N 1
ATOM 3388 C CA . VAL A 1 437 ? 7.508 14.367 20.125 1 98.62 437 VAL A CA 1
ATOM 3389 C C . VAL A 1 437 ? 8.031 15.367 21.156 1 98.62 437 VAL A C 1
ATOM 3391 O O . VAL A 1 437 ? 7.773 15.227 22.344 1 98.62 437 VAL A O 1
ATOM 3394 N N . GLN A 1 438 ? 8.781 16.359 20.688 1 96.94 438 GLN A N 1
ATOM 3395 C CA . GLN A 1 438 ? 9.406 17.344 21.562 1 96.94 438 GLN A CA 1
ATOM 3396 C C . GLN A 1 438 ? 10.25 16.672 22.641 1 96.94 438 GLN A C 1
ATOM 3398 O O . GLN A 1 438 ? 10.164 17.016 23.812 1 96.94 438 GLN A O 1
ATOM 3403 N N . GLY A 1 439 ? 10.922 15.656 22.25 1 96.62 439 GLY A N 1
ATOM 3404 C CA . GLY A 1 439 ? 11.852 14.977 23.141 1 96.62 439 GLY A CA 1
ATOM 3405 C C . GLY A 1 439 ? 11.172 14 24.078 1 96.62 439 GLY A C 1
ATOM 3406 O O . GLY A 1 439 ? 11.836 13.305 24.844 1 96.62 439 GLY A O 1
ATOM 3407 N N . LYS A 1 440 ? 9.898 13.891 24.016 1 97.19 440 LYS A N 1
ATOM 3408 C CA . LYS A 1 440 ? 9.156 13 24.906 1 97.19 440 LYS A CA 1
ATOM 3409 C C . LYS A 1 440 ? 8.742 11.727 24.172 1 97.19 440 LYS A C 1
ATOM 3411 O O . LYS A 1 440 ? 8.258 11.773 23.047 1 97.19 440 LYS A O 1
ATOM 3416 N N . LEU A 1 441 ? 8.961 10.562 24.828 1 97.06 441 LEU A N 1
ATOM 3417 C CA . LEU A 1 441 ? 8.586 9.266 24.297 1 97.06 441 LEU A CA 1
ATOM 3418 C C . LEU A 1 441 ? 7.07 9.086 24.312 1 97.06 441 LEU A C 1
ATOM 3420 O O . LEU A 1 441 ? 6.453 9.117 25.375 1 97.06 441 LEU A O 1
ATOM 3424 N N . VAL A 1 442 ? 6.441 8.922 23.141 1 97.75 442 VAL A N 1
ATOM 3425 C CA . VAL A 1 442 ? 4.984 8.828 23.094 1 97.75 442 VAL A CA 1
ATOM 3426 C C . VAL A 1 442 ? 4.57 7.434 22.625 1 97.75 442 VAL A C 1
ATOM 3428 O O . VAL A 1 442 ? 3.398 7.062 22.734 1 97.75 442 VAL A O 1
ATOM 3431 N N . LYS A 1 443 ? 5.422 6.688 22.047 1 96.44 443 LYS A N 1
ATOM 3432 C CA . LYS A 1 443 ? 5.289 5.266 21.75 1 96.44 443 LYS A CA 1
ATOM 3433 C C . LYS A 1 443 ? 6.562 4.504 22.109 1 96.44 443 LYS A C 1
ATOM 3435 O O . LYS A 1 443 ? 7.668 4.953 21.781 1 96.44 443 LYS A O 1
ATOM 3440 N N . ASP A 1 444 ? 6.438 3.355 22.766 1 96.5 444 ASP A N 1
ATOM 3441 C CA . ASP A 1 444 ? 7.586 2.535 23.125 1 96.5 444 ASP A CA 1
ATOM 3442 C C . ASP A 1 444 ? 7.309 1.056 22.891 1 96.5 444 ASP A C 1
ATOM 3444 O O . ASP A 1 444 ? 6.559 0.425 23.625 1 96.5 444 ASP A O 1
ATOM 3448 N N . ALA A 1 445 ? 7.875 0.521 21.844 1 89.81 445 ALA A N 1
ATOM 3449 C CA . ALA A 1 445 ? 7.719 -0.901 21.547 1 89.81 445 ALA A CA 1
ATOM 3450 C C . ALA A 1 445 ? 9.078 -1.588 21.422 1 89.81 445 ALA A C 1
ATOM 3452 O O . ALA A 1 445 ? 9.18 -2.682 20.859 1 89.81 445 ALA A O 1
ATOM 3453 N N . LEU A 1 446 ? 10.148 -0.955 21.703 1 85.31 446 LEU A N 1
ATOM 3454 C CA . LEU A 1 446 ? 11.477 -1.553 21.609 1 85.31 446 LEU A CA 1
ATOM 3455 C C . LEU A 1 446 ? 11.656 -2.643 22.672 1 85.31 446 LEU A C 1
ATOM 3457 O O . LEU A 1 446 ? 12.359 -3.625 22.438 1 85.31 446 LEU A O 1
ATOM 3461 N N . THR A 1 447 ? 11.289 -2.504 24.156 1 63.44 447 THR A N 1
ATOM 3462 C CA . THR A 1 447 ? 11.586 -3.434 25.234 1 63.44 447 THR A CA 1
ATOM 3463 C C . THR A 1 447 ? 10.719 -4.68 25.125 1 63.44 447 THR A C 1
ATOM 3465 O O . THR A 1 447 ? 10.922 -5.648 25.875 1 63.44 447 THR A O 1
ATOM 3468 N N . ALA A 1 448 ? 9.742 -4.652 24.422 1 41.25 448 ALA A N 1
ATOM 3469 C CA . ALA A 1 448 ? 8.977 -5.891 24.547 1 41.25 448 ALA A CA 1
ATOM 3470 C C . ALA A 1 448 ? 9.719 -7.062 23.906 1 41.25 448 ALA A C 1
ATOM 3472 O O . ALA A 1 448 ? 10.336 -6.91 22.859 1 41.25 448 ALA A O 1
ATOM 3473 N N . MET B 1 1 ? -11.5 -34.75 9.305 1 87.19 1 MET B N 1
ATOM 3474 C CA . MET B 1 1 ? -12.68 -33.969 8.992 1 87.19 1 MET B CA 1
ATOM 3475 C C . MET B 1 1 ? -12.734 -32.719 9.852 1 87.19 1 MET B C 1
ATOM 3477 O O . MET B 1 1 ? -12.352 -32.719 11.023 1 87.19 1 MET B O 1
ATOM 3481 N N . ALA B 1 2 ? -13.031 -31.625 9.258 1 93.5 2 ALA B N 1
ATOM 3482 C CA . ALA B 1 2 ? -13.211 -30.359 9.961 1 93.5 2 ALA B CA 1
ATOM 3483 C C . ALA B 1 2 ? -14.523 -29.688 9.562 1 93.5 2 ALA B C 1
ATOM 3485 O O . ALA B 1 2 ? -15.078 -29.984 8.5 1 93.5 2 ALA B O 1
ATOM 3486 N N . ALA B 1 3 ? -15.07 -28.984 10.469 1 97.5 3 ALA B N 1
ATOM 3487 C CA . ALA B 1 3 ? -16.312 -28.266 10.18 1 97.5 3 ALA B CA 1
ATOM 3488 C C . ALA B 1 3 ? -16.25 -26.828 10.711 1 97.5 3 ALA B C 1
ATOM 3490 O O . ALA B 1 3 ? -15.719 -26.594 11.789 1 97.5 3 ALA B O 1
ATOM 3491 N N . PHE B 1 4 ? -16.766 -25.938 9.945 1 98.38 4 PHE B N 1
ATOM 3492 C CA . PHE B 1 4 ? -16.812 -24.531 10.289 1 98.38 4 PHE B CA 1
ATOM 3493 C C . PHE B 1 4 ? -18.234 -24 10.18 1 98.38 4 PHE B C 1
ATOM 3495 O O . PHE B 1 4 ? -18.984 -24.391 9.273 1 98.38 4 PHE B O 1
ATOM 3502 N N . GLN B 1 5 ? -18.656 -23.172 11.078 1 98.62 5 GLN B N 1
ATOM 3503 C CA . GLN B 1 5 ? -19.938 -22.469 10.984 1 98.62 5 GLN B CA 1
ATOM 3504 C C . GLN B 1 5 ? -19.766 -20.969 11.227 1 98.62 5 GLN B C 1
ATOM 3506 O O . GLN B 1 5 ? -19.141 -20.562 12.211 1 98.62 5 GLN B O 1
ATOM 3511 N N . GLY B 1 6 ? -20.25 -20.141 10.375 1 98.56 6 GLY B N 1
ATOM 3512 C CA . GLY B 1 6 ? -20.188 -18.688 10.5 1 98.56 6 GLY B CA 1
ATOM 3513 C C . GLY B 1 6 ? -20.078 -17.984 9.164 1 98.56 6 GLY B C 1
ATOM 3514 O O . GLY B 1 6 ? -20.594 -18.469 8.148 1 98.56 6 GLY B O 1
ATOM 3515 N N . ALA B 1 7 ? -19.516 -16.766 9.172 1 98.75 7 ALA B N 1
ATOM 3516 C CA . ALA B 1 7 ? -19.453 -15.93 7.973 1 98.75 7 ALA B CA 1
ATOM 3517 C C . ALA B 1 7 ? -18.469 -16.5 6.953 1 98.75 7 ALA B C 1
ATOM 3519 O O . ALA B 1 7 ? -17.391 -16.984 7.316 1 98.75 7 ALA B O 1
ATOM 3520 N N . LEU B 1 8 ? -18.891 -16.516 5.738 1 98.5 8 LEU B N 1
ATOM 3521 C CA . LEU B 1 8 ? -18.141 -17.016 4.598 1 98.5 8 LEU B CA 1
ATOM 3522 C C . LEU B 1 8 ? -18.281 -16.078 3.398 1 98.5 8 LEU B C 1
ATOM 3524 O O . LEU B 1 8 ? -19.375 -15.609 3.104 1 98.5 8 LEU B O 1
ATOM 3528 N N . ILE B 1 9 ? -17.172 -15.703 2.789 1 98.88 9 ILE B N 1
ATOM 3529 C CA . ILE B 1 9 ? -17.188 -14.844 1.61 1 98.88 9 ILE B CA 1
ATOM 3530 C C . ILE B 1 9 ? -16.359 -15.477 0.497 1 98.88 9 ILE B C 1
ATOM 3532 O O . ILE B 1 9 ? -15.211 -15.875 0.721 1 98.88 9 ILE B O 1
ATOM 3536 N N . HIS B 1 10 ? -16.891 -15.688 -0.698 1 98.81 10 HIS B N 1
ATOM 3537 C CA . HIS B 1 10 ? -16.125 -16.188 -1.845 1 98.81 10 HIS B CA 1
ATOM 3538 C C . HIS B 1 10 ? -16.734 -15.695 -3.154 1 98.81 10 HIS B C 1
ATOM 3540 O O . HIS B 1 10 ? -17.812 -15.078 -3.158 1 98.81 10 HIS B O 1
ATOM 3546 N N . SER B 1 11 ? -15.992 -15.812 -4.23 1 98.56 11 SER B N 1
ATOM 3547 C CA . SER B 1 11 ? -16.453 -15.391 -5.555 1 98.56 11 SER B CA 1
ATOM 3548 C C . SER B 1 11 ? -17.047 -16.562 -6.328 1 98.56 11 SER B C 1
ATOM 3550 O O . SER B 1 11 ? -16.531 -17.672 -6.277 1 98.56 11 SER B O 1
ATOM 3552 N N . LEU B 1 12 ? -18.125 -16.297 -7.047 1 97.94 12 LEU B N 1
ATOM 3553 C CA . LEU B 1 12 ? -18.766 -17.266 -7.926 1 97.94 12 LEU B CA 1
ATOM 3554 C C . LEU B 1 12 ? -18.453 -16.969 -9.391 1 97.94 12 LEU B C 1
ATOM 3556 O O . LEU B 1 12 ? -18.703 -17.797 -10.266 1 97.94 12 LEU B O 1
ATOM 3560 N N . GLY B 1 13 ? -17.844 -15.82 -9.656 1 96 13 GLY B N 1
ATOM 3561 C CA . GLY B 1 13 ? -17.484 -15.305 -10.969 1 96 13 GLY B CA 1
ATOM 3562 C C . GLY B 1 13 ? -16.953 -13.891 -10.922 1 96 13 GLY B C 1
ATOM 3563 O O . GLY B 1 13 ? -16.781 -13.32 -9.844 1 96 13 GLY B O 1
ATOM 3564 N N . PRO B 1 14 ? -16.531 -13.203 -12.031 1 93.38 14 PRO B N 1
ATOM 3565 C CA . PRO B 1 14 ? -15.812 -11.93 -12.07 1 93.38 14 PRO B CA 1
ATOM 3566 C C . PRO B 1 14 ? -16.531 -10.828 -11.281 1 93.38 14 PRO B C 1
ATOM 3568 O O . PRO B 1 14 ? -15.875 -10.031 -10.602 1 93.38 14 PRO B O 1
ATOM 3571 N N . ASN B 1 15 ? -17.75 -10.758 -11.156 1 92.81 15 ASN B N 1
ATOM 3572 C CA . ASN B 1 15 ? -18.484 -9.719 -10.438 1 92.81 15 ASN B CA 1
ATOM 3573 C C . ASN B 1 15 ? -19.641 -10.305 -9.625 1 92.81 15 ASN B C 1
ATOM 3575 O O . ASN B 1 15 ? -20.75 -9.758 -9.633 1 92.81 15 ASN B O 1
ATOM 3579 N N . GLN B 1 16 ? -19.297 -11.375 -8.984 1 96.44 16 GLN B N 1
ATOM 3580 C CA . GLN B 1 16 ? -20.297 -12.062 -8.18 1 96.44 16 GLN B CA 1
ATOM 3581 C C . GLN B 1 16 ? -19.688 -12.609 -6.891 1 96.44 16 GLN B C 1
ATOM 3583 O O . GLN B 1 16 ? -19.422 -13.812 -6.785 1 96.44 16 GLN B O 1
ATOM 3588 N N . VAL B 1 17 ? -19.656 -11.68 -5.906 1 98.19 17 VAL B N 1
ATOM 3589 C CA . VAL B 1 17 ? -19.188 -12.102 -4.594 1 98.19 17 VAL B CA 1
ATOM 3590 C C . VAL B 1 17 ? -20.375 -12.539 -3.734 1 98.19 17 VAL B C 1
ATOM 3592 O O . VAL B 1 17 ? -21.359 -11.82 -3.619 1 98.19 17 VAL B O 1
ATOM 3595 N N . GLU B 1 18 ? -20.297 -13.734 -3.25 1 98.62 18 GLU B N 1
ATOM 3596 C CA . GLU B 1 18 ? -21.312 -14.227 -2.314 1 98.62 18 GLU B CA 1
ATOM 3597 C C . GLU B 1 18 ? -20.859 -14.023 -0.869 1 98.62 18 GLU B C 1
ATOM 3599 O O . GLU B 1 18 ? -19.781 -14.469 -0.479 1 98.62 18 GLU B O 1
ATOM 3604 N N . ILE B 1 19 ? -21.672 -13.328 -0.112 1 98.62 19 ILE B N 1
ATOM 3605 C CA . ILE B 1 19 ? -21.422 -13.039 1.297 1 98.62 19 ILE B CA 1
ATOM 3606 C C . ILE B 1 19 ? -22.469 -13.75 2.156 1 98.62 19 ILE B C 1
ATOM 3608 O O . ILE B 1 19 ? -23.656 -13.414 2.105 1 98.62 19 ILE B O 1
ATOM 3612 N N . LEU B 1 20 ? -22.016 -14.766 2.91 1 98.62 20 LEU B N 1
ATOM 3613 C CA . LEU B 1 20 ? -22.906 -15.562 3.742 1 98.62 20 LEU B CA 1
ATOM 3614 C C . LEU B 1 20 ? -22.625 -15.328 5.223 1 98.62 20 LEU B C 1
ATOM 3616 O O . LEU B 1 20 ? -21.5 -15.531 5.688 1 98.62 20 LEU B O 1
ATOM 3620 N N . GLU B 1 21 ? -23.562 -14.961 6.023 1 98.12 21 GLU B N 1
ATOM 3621 C CA . GLU B 1 21 ? -23.391 -14.594 7.426 1 98.12 21 GLU B CA 1
ATOM 3622 C C . GLU B 1 21 ? -23.375 -15.828 8.32 1 98.12 21 GLU B C 1
ATOM 3624 O O . GLU B 1 21 ? -22.688 -15.859 9.336 1 98.12 21 GLU B O 1
ATOM 3629 N N . ASN B 1 22 ? -24.156 -16.859 7.934 1 98.12 22 ASN B N 1
ATOM 3630 C CA . ASN B 1 22 ? -24.344 -18.047 8.758 1 98.12 22 ASN B CA 1
ATOM 3631 C C . ASN B 1 22 ? -24.172 -19.328 7.949 1 98.12 22 ASN B C 1
ATOM 3633 O O . ASN B 1 22 ? -25.047 -20.188 7.938 1 98.12 22 ASN B O 1
ATOM 3637 N N . ALA B 1 23 ? -23.016 -19.422 7.328 1 98.62 23 ALA B N 1
ATOM 3638 C CA . ALA B 1 23 ? -22.734 -20.578 6.48 1 98.62 23 ALA B CA 1
ATOM 3639 C C . ALA B 1 23 ? -22.156 -21.734 7.305 1 98.62 23 ALA B C 1
ATOM 3641 O O . ALA B 1 23 ? -21.734 -21.531 8.438 1 98.62 23 ALA B O 1
ATOM 3642 N N . GLY B 1 24 ? -22.312 -22.938 6.758 1 98.31 24 GLY B N 1
ATOM 3643 C CA . GLY B 1 24 ? -21.672 -24.125 7.273 1 98.31 24 GLY B CA 1
ATOM 3644 C C . GLY B 1 24 ? -20.797 -24.828 6.242 1 98.31 24 GLY B C 1
ATOM 3645 O O . GLY B 1 24 ? -21.219 -25.031 5.102 1 98.31 24 GLY B O 1
ATOM 3646 N N . LEU B 1 25 ? -19.562 -25.109 6.609 1 98.06 25 LEU B N 1
ATOM 3647 C CA . LEU B 1 25 ? -18.641 -25.844 5.758 1 98.06 25 LEU B CA 1
ATOM 3648 C C . LEU B 1 25 ? -18.172 -27.125 6.434 1 98.06 25 LEU B C 1
ATOM 3650 O O . LEU B 1 25 ? -17.781 -27.125 7.605 1 98.06 25 LEU B O 1
ATOM 3654 N N . VAL B 1 26 ? -18.266 -28.25 5.734 1 97.5 26 VAL B N 1
ATOM 3655 C CA . VAL B 1 26 ? -17.719 -29.516 6.211 1 97.5 26 VAL B CA 1
ATOM 3656 C C . VAL B 1 26 ? -16.609 -29.969 5.281 1 97.5 26 VAL B C 1
ATOM 3658 O O . VAL B 1 26 ? -16.797 -30.062 4.066 1 97.5 26 VAL B O 1
ATOM 3661 N N . ILE B 1 27 ? -15.461 -30.188 5.836 1 97.25 27 ILE B N 1
ATOM 3662 C CA . ILE B 1 27 ? -14.281 -30.625 5.094 1 97.25 27 ILE B CA 1
ATOM 3663 C C . ILE B 1 27 ? -14 -32.094 5.383 1 97.25 27 ILE B C 1
ATOM 3665 O O . ILE B 1 27 ? -13.867 -32.5 6.543 1 97.25 27 ILE B O 1
ATOM 3669 N N . GLY B 1 28 ? -13.922 -32.844 4.348 1 95.06 28 GLY B N 1
ATOM 3670 C CA . GLY B 1 28 ? -13.609 -34.25 4.496 1 95.06 28 GLY B CA 1
ATOM 3671 C C . GLY B 1 28 ? -12.172 -34.5 4.902 1 95.06 28 GLY B C 1
ATOM 3672 O O . GLY B 1 28 ? -11.344 -33.594 4.891 1 95.06 28 GLY B O 1
ATOM 3673 N N . GLU B 1 29 ? -11.82 -35.75 5.223 1 92.69 29 GLU B N 1
ATOM 3674 C CA . GLU B 1 29 ? -10.461 -36.156 5.59 1 92.69 29 GLU B CA 1
ATOM 3675 C C . GLU B 1 29 ? -9.492 -35.969 4.426 1 92.69 29 GLU B C 1
ATOM 3677 O O . GLU B 1 29 ? -8.297 -35.75 4.633 1 92.69 29 GLU B O 1
ATOM 3682 N N . ASP B 1 30 ? -10.039 -35.969 3.312 1 94.12 30 ASP B N 1
ATOM 3683 C CA . ASP B 1 30 ? -9.227 -35.812 2.107 1 94.12 30 ASP B CA 1
ATOM 3684 C C . ASP B 1 30 ? -8.93 -34.344 1.816 1 94.12 30 ASP B C 1
ATOM 3686 O O . ASP B 1 30 ? -8.219 -34.031 0.859 1 94.12 30 ASP B O 1
ATOM 3690 N N . GLY B 1 31 ? -9.484 -33.469 2.592 1 95.5 31 GLY B N 1
ATOM 3691 C CA . GLY B 1 31 ? -9.234 -32.062 2.414 1 95.5 31 GLY B CA 1
ATOM 3692 C C . GLY B 1 31 ? -10.203 -31.406 1.451 1 95.5 31 GLY B C 1
ATOM 3693 O O . GLY B 1 31 ? -10.086 -30.203 1.17 1 95.5 31 GLY B O 1
ATOM 3694 N N . LEU B 1 32 ? -11.195 -32.188 0.966 1 97.62 32 LEU B N 1
ATOM 3695 C CA . LEU B 1 32 ? -12.203 -31.672 0.045 1 97.62 32 LEU B CA 1
ATOM 3696 C C . LEU B 1 32 ? -13.406 -31.125 0.805 1 97.62 32 LEU B C 1
ATOM 3698 O O . LEU B 1 32 ? -13.766 -31.656 1.86 1 97.62 32 LEU B O 1
ATOM 3702 N N . ILE B 1 33 ? -13.961 -30.094 0.269 1 98.25 33 ILE B N 1
ATOM 3703 C CA . ILE B 1 33 ? -15.219 -29.594 0.809 1 98.25 33 ILE B CA 1
ATOM 3704 C C . ILE B 1 33 ? -16.344 -30.578 0.515 1 98.25 33 ILE B C 1
ATOM 3706 O O . ILE B 1 33 ? -16.688 -30.797 -0.646 1 98.25 33 ILE B O 1
ATOM 3710 N N . SER B 1 34 ? -16.906 -31.125 1.547 1 97.31 34 SER B N 1
ATOM 3711 C CA . SER B 1 34 ? -17.938 -32.156 1.373 1 97.31 34 SER B CA 1
ATOM 3712 C C . SER B 1 34 ? -19.328 -31.547 1.394 1 97.31 34 SER B C 1
ATOM 3714 O O . SER B 1 34 ? -20.234 -32.062 0.735 1 97.31 34 SER B O 1
ATOM 3716 N N . GLU B 1 35 ? -19.5 -30.484 2.188 1 97.5 35 GLU B N 1
ATOM 3717 C CA . GLU B 1 35 ? -20.781 -29.812 2.273 1 97.5 35 GLU B CA 1
ATOM 3718 C C . GLU B 1 35 ? -20.609 -28.312 2.438 1 97.5 35 GLU B C 1
ATOM 3720 O O . GLU B 1 35 ? -19.672 -27.859 3.104 1 97.5 35 GLU B O 1
ATOM 3725 N N . LEU B 1 36 ? -21.453 -27.594 1.803 1 98.31 36 LEU B N 1
ATOM 3726 C CA . LEU B 1 36 ? -21.625 -26.156 2.008 1 98.31 36 LEU B CA 1
ATOM 3727 C C . LEU B 1 36 ? -23.078 -25.812 2.271 1 98.31 36 LEU B C 1
ATOM 3729 O O . LEU B 1 36 ? -23.938 -26.047 1.425 1 98.31 36 LEU B O 1
ATOM 3733 N N . HIS B 1 37 ? -23.375 -25.375 3.465 1 98.25 37 HIS B N 1
ATOM 3734 C CA . HIS B 1 37 ? -24.688 -24.859 3.828 1 98.25 37 HIS B CA 1
ATOM 3735 C C . HIS B 1 37 ? -24.703 -23.328 3.793 1 98.25 37 HIS B C 1
ATOM 3737 O O . HIS B 1 37 ? -23.891 -22.688 4.465 1 98.25 37 HIS B O 1
ATOM 3743 N N . ARG B 1 38 ? -25.594 -22.75 3.076 1 97.81 38 ARG B N 1
ATOM 3744 C CA . ARG B 1 38 ? -25.625 -21.297 2.893 1 97.81 38 ARG B CA 1
ATOM 3745 C C . ARG B 1 38 ? -26.234 -20.609 4.105 1 97.81 38 ARG B C 1
ATOM 3747 O O . ARG B 1 38 ? -26.016 -19.406 4.316 1 97.81 38 ARG B O 1
ATOM 3754 N N . ASP B 1 39 ? -27.062 -21.297 4.773 1 98.19 39 ASP B N 1
ATOM 3755 C CA . ASP B 1 39 ? -27.688 -20.812 5.996 1 98.19 39 ASP B CA 1
ATOM 3756 C C . ASP B 1 39 ? -27.984 -21.969 6.957 1 98.19 39 ASP B C 1
ATOM 3758 O O . ASP B 1 39 ? -28.891 -22.75 6.719 1 98.19 39 ASP B O 1
ATOM 3762 N N . ILE B 1 40 ? -27.156 -22.016 7.992 1 98.25 40 ILE B N 1
ATOM 3763 C CA . ILE B 1 40 ? -27.312 -23.062 8.977 1 98.25 40 ILE B CA 1
ATOM 3764 C C . ILE B 1 40 ? -26.766 -22.609 10.328 1 98.25 40 ILE B C 1
ATOM 3766 O O . ILE B 1 40 ? -25.719 -21.953 10.391 1 98.25 40 ILE B O 1
ATOM 3770 N N . SER B 1 41 ? -27.469 -22.906 11.422 1 97.62 41 SER B N 1
ATOM 3771 C CA . SER B 1 41 ? -26.969 -22.578 12.758 1 97.62 41 SER B CA 1
ATOM 3772 C C . SER B 1 41 ? -25.891 -23.562 13.211 1 97.62 41 SER B C 1
ATOM 3774 O O . SER B 1 41 ? -25.766 -24.656 12.648 1 97.62 41 SER B O 1
ATOM 3776 N N . ALA B 1 42 ? -25.109 -23.094 14.195 1 96.75 42 ALA B N 1
ATOM 3777 C CA . ALA B 1 42 ? -24.109 -23.969 14.773 1 96.75 42 ALA B CA 1
ATOM 3778 C C . ALA B 1 42 ? -24.75 -25.234 15.336 1 96.75 42 ALA B C 1
ATOM 3780 O O . ALA B 1 42 ? -24.188 -26.328 15.203 1 96.75 42 ALA B O 1
ATOM 3781 N N . GLU B 1 43 ? -25.828 -25.047 15.945 1 96.19 43 GLU B N 1
ATOM 3782 C CA . GLU B 1 43 ? -26.547 -26.172 16.547 1 96.19 43 GLU B CA 1
ATOM 3783 C C . GLU B 1 43 ? -27 -27.172 15.484 1 96.19 43 GLU B C 1
ATOM 3785 O O . GLU B 1 43 ? -26.812 -28.391 15.648 1 96.19 43 GLU B O 1
ATOM 3790 N N . GLU B 1 44 ? -27.594 -26.672 14.461 1 97.31 44 GLU B N 1
ATOM 3791 C CA . GLU B 1 44 ? -28.094 -27.531 13.391 1 97.31 44 GLU B CA 1
ATOM 3792 C C . GLU B 1 44 ? -26.938 -28.281 12.719 1 97.31 44 GLU B C 1
ATOM 3794 O O . GLU B 1 44 ? -27.062 -29.469 12.43 1 97.31 44 GLU B O 1
ATOM 3799 N N . LEU B 1 45 ? -25.859 -27.562 12.422 1 96.94 45 LEU B N 1
ATOM 3800 C CA . LEU B 1 45 ? -24.719 -28.203 11.789 1 96.94 45 LEU B CA 1
ATOM 3801 C C . LEU B 1 45 ? -24.094 -29.266 12.695 1 96.94 45 LEU B C 1
ATOM 3803 O O . LEU B 1 45 ? -23.719 -30.344 12.234 1 96.94 45 LEU B O 1
ATOM 3807 N N . SER B 1 46 ? -24 -28.938 13.977 1 95.25 46 SER B N 1
ATOM 3808 C CA . SER B 1 46 ? -23.422 -29.875 14.938 1 95.25 46 SER B CA 1
ATOM 3809 C C . SER B 1 46 ? -24.188 -31.188 14.945 1 95.25 46 SER B C 1
ATOM 3811 O O . SER B 1 46 ? -23.594 -32.25 15.078 1 95.25 46 SER B O 1
ATOM 3813 N N . LYS B 1 47 ? -25.484 -31.156 14.766 1 94.5 47 LYS B N 1
ATOM 3814 C CA . LYS B 1 47 ? -26.328 -32.344 14.773 1 94.5 47 LYS B CA 1
ATOM 3815 C C . LYS B 1 47 ? -26.078 -33.219 13.547 1 94.5 47 LYS B C 1
ATOM 3817 O O . LYS B 1 47 ? -26.312 -34.406 13.57 1 94.5 47 LYS B O 1
ATOM 3822 N N . LYS B 1 48 ? -25.609 -32.562 12.539 1 92.94 48 LYS B N 1
ATOM 3823 C CA . LYS B 1 48 ? -25.375 -33.281 11.281 1 92.94 48 LYS B CA 1
ATOM 3824 C C . LYS B 1 48 ? -23.984 -33.906 11.25 1 92.94 48 LYS B C 1
ATOM 3826 O O . LYS B 1 48 ? -23.688 -34.75 10.398 1 92.94 48 LYS B O 1
ATOM 3831 N N . LEU B 1 49 ? -23.141 -33.531 12.141 1 93.38 49 LEU B N 1
ATOM 3832 C CA . LEU B 1 49 ? -21.75 -33.938 12.109 1 93.38 49 LEU B CA 1
ATOM 3833 C C . LEU B 1 49 ? -21.531 -35.219 12.953 1 93.38 49 LEU B C 1
ATOM 3835 O O . LEU B 1 49 ? -22.219 -35.406 13.961 1 93.38 49 LEU B O 1
ATOM 3839 N N . PRO B 1 50 ? -20.641 -36.031 12.492 1 89.5 50 PRO B N 1
ATOM 3840 C CA . PRO B 1 50 ? -20.25 -37.125 13.383 1 89.5 50 PRO B CA 1
ATOM 3841 C C . PRO B 1 50 ? -19.656 -36.625 14.695 1 89.5 50 PRO B C 1
ATOM 3843 O O . PRO B 1 50 ? -19.109 -35.531 14.758 1 89.5 50 PRO B O 1
ATOM 3846 N N . ASN B 1 51 ? -19.688 -37.469 15.688 1 84.75 51 ASN B N 1
ATOM 3847 C CA . ASN B 1 51 ? -19.297 -37.094 17.031 1 84.75 51 ASN B CA 1
ATOM 3848 C C . ASN B 1 51 ? -17.812 -36.719 17.109 1 84.75 51 ASN B C 1
ATOM 3850 O O . ASN B 1 51 ? -17.391 -35.969 17.969 1 84.75 51 ASN B O 1
ATOM 3854 N N . ASN B 1 52 ? -17.047 -37.188 16.125 1 85.44 52 ASN B N 1
ATOM 3855 C CA . ASN B 1 52 ? -15.602 -36.969 16.219 1 85.44 52 ASN B CA 1
ATOM 3856 C C . ASN B 1 52 ? -15.164 -35.719 15.469 1 85.44 52 ASN B C 1
ATOM 3858 O O . ASN B 1 52 ? -13.977 -35.406 15.422 1 85.44 52 ASN B O 1
ATOM 3862 N N . VAL B 1 53 ? -16.078 -35.062 14.875 1 88.25 53 VAL B N 1
ATOM 3863 C CA . VAL B 1 53 ? -15.734 -33.844 14.125 1 88.25 53 VAL B CA 1
ATOM 3864 C C . VAL B 1 53 ? -16.016 -32.625 14.977 1 88.25 53 VAL B C 1
ATOM 3866 O O . VAL B 1 53 ? -17.141 -32.406 15.453 1 88.25 53 VAL B O 1
ATOM 3869 N N . ARG B 1 54 ? -14.969 -31.875 15.203 1 86 54 ARG B N 1
ATOM 3870 C CA . ARG B 1 54 ? -15.102 -30.641 15.984 1 86 54 ARG B CA 1
ATOM 3871 C C . ARG B 1 54 ? -15.555 -29.484 15.102 1 86 54 ARG B C 1
ATOM 3873 O O . ARG B 1 54 ? -14.93 -29.203 14.078 1 86 54 ARG B O 1
ATOM 3880 N N . LEU B 1 55 ? -16.625 -28.906 15.539 1 95.56 55 LEU B N 1
ATOM 3881 C CA . LEU B 1 55 ? -17.172 -27.734 14.859 1 95.56 55 LEU B CA 1
ATOM 3882 C C . LEU B 1 55 ? -16.484 -26.469 15.344 1 95.56 55 LEU B C 1
ATOM 3884 O O . LEU B 1 55 ? -16.391 -26.219 16.547 1 95.56 55 LEU B O 1
ATOM 3888 N N . GLN B 1 56 ? -15.906 -25.75 14.461 1 96.44 56 GLN B N 1
ATOM 3889 C CA . GLN B 1 56 ? -15.336 -24.453 14.797 1 96.44 56 GLN B CA 1
ATOM 3890 C C . GLN B 1 56 ? -16.281 -23.328 14.391 1 96.44 56 GLN B C 1
ATOM 3892 O O . GLN B 1 56 ? -16.703 -23.25 13.242 1 96.44 56 GLN B O 1
ATOM 3897 N N . LYS B 1 57 ? -16.578 -22.469 15.32 1 97.38 57 LYS B N 1
ATOM 3898 C CA . LYS B 1 57 ? -17.453 -21.344 15.055 1 97.38 57 LYS B CA 1
ATOM 3899 C C . LYS B 1 57 ? -16.656 -20.109 14.617 1 97.38 57 LYS B C 1
ATOM 3901 O O . LYS B 1 57 ? -15.633 -19.781 15.227 1 97.38 57 LYS B O 1
ATOM 3906 N N . VAL B 1 58 ? -16.984 -19.516 13.523 1 97.5 58 VAL B N 1
ATOM 3907 C CA . VAL B 1 58 ? -16.438 -18.25 13.055 1 97.5 58 VAL B CA 1
ATOM 3908 C C . VAL B 1 58 ? -17.203 -17.078 13.68 1 97.5 58 VAL B C 1
ATOM 3910 O O . VAL B 1 58 ? -18.328 -16.781 13.273 1 97.5 58 VAL B O 1
ATOM 3913 N N . GLU B 1 59 ? -16.625 -16.375 14.57 1 95.06 59 GLU B N 1
ATOM 3914 C CA . GLU B 1 59 ? -17.297 -15.383 15.391 1 95.06 59 GLU B CA 1
ATOM 3915 C C . GLU B 1 59 ? -17.531 -14.086 14.617 1 95.06 59 GLU B C 1
ATOM 3917 O O . GLU B 1 59 ? -16.969 -13.891 13.547 1 95.06 59 GLU B O 1
ATOM 3922 N N . LYS B 1 60 ? -18.375 -13.242 15.273 1 93.12 60 LYS B N 1
ATOM 3923 C CA . LYS B 1 60 ? -18.609 -11.922 14.688 1 93.12 60 LYS B CA 1
ATOM 3924 C C . LYS B 1 60 ? -17.297 -11.172 14.484 1 93.12 60 LYS B C 1
ATOM 3926 O O . LYS B 1 60 ? -16.438 -11.164 15.359 1 93.12 60 LYS B O 1
ATOM 3931 N N . GLY B 1 61 ? -17.172 -10.492 13.328 1 94.19 61 GLY B N 1
ATOM 3932 C CA . GLY B 1 61 ? -15.93 -9.805 13.008 1 94.19 61 GLY B CA 1
ATOM 3933 C C . GLY B 1 61 ? -14.906 -10.703 12.336 1 94.19 61 GLY B C 1
ATOM 3934 O O . GLY B 1 61 ? -13.789 -10.266 12.031 1 94.19 61 GLY B O 1
ATOM 3935 N N . GLN B 1 62 ? -15.32 -11.953 12.148 1 97.12 62 GLN B N 1
ATOM 3936 C CA . GLN B 1 62 ? -14.461 -12.914 11.453 1 97.12 62 GLN B CA 1
ATOM 3937 C C . GLN B 1 62 ? -15.188 -13.539 10.266 1 97.12 62 GLN B C 1
ATOM 3939 O O . GLN B 1 62 ? -16.422 -13.531 10.203 1 97.12 62 GLN B O 1
ATOM 3944 N N . PHE B 1 63 ? -14.406 -14.016 9.289 1 98.69 63 PHE B N 1
ATOM 3945 C CA . PHE B 1 63 ? -15 -14.766 8.188 1 98.69 63 PHE B CA 1
ATOM 3946 C C . PHE B 1 63 ? -13.961 -15.648 7.512 1 98.69 63 PHE B C 1
ATOM 3948 O O . PHE B 1 63 ? -12.758 -15.43 7.656 1 98.69 63 PHE B O 1
ATOM 3955 N N . LEU B 1 64 ? -14.453 -16.656 6.805 1 98.81 64 LEU B N 1
ATOM 3956 C CA . LEU B 1 64 ? -13.617 -17.5 5.949 1 98.81 64 LEU B CA 1
ATOM 3957 C C . LEU B 1 64 ? -13.656 -17.016 4.508 1 98.81 64 LEU B C 1
ATOM 3959 O O . LEU B 1 64 ? -14.703 -16.578 4.016 1 98.81 64 LEU B O 1
ATOM 3963 N N . SER B 1 65 ? -12.578 -17.047 3.863 1 98.94 65 SER B N 1
ATOM 3964 C CA . SER B 1 65 ? -12.398 -16.719 2.449 1 98.94 65 SER B CA 1
ATOM 3965 C C . SER B 1 65 ? -11.438 -17.703 1.778 1 98.94 65 SER B C 1
ATOM 3967 O O . SER B 1 65 ? -10.594 -18.297 2.443 1 98.94 65 SER B O 1
ATOM 3969 N N . PRO B 1 66 ? -11.625 -17.969 0.467 1 98.88 66 PRO B N 1
ATOM 3970 C CA . PRO B 1 66 ? -10.586 -18.75 -0.204 1 98.88 66 PRO B CA 1
ATOM 3971 C C . PRO B 1 66 ? -9.195 -18.141 -0.062 1 98.88 66 PRO B C 1
ATOM 3973 O O . PRO B 1 66 ? -9.07 -16.906 0.045 1 98.88 66 PRO B O 1
ATOM 3976 N N . GLY B 1 67 ? -8.172 -19.016 -0.003 1 98.88 67 GLY B N 1
ATOM 3977 C CA . GLY B 1 67 ? -6.812 -18.5 -0.026 1 98.88 67 GLY B CA 1
ATOM 3978 C C . GLY B 1 67 ? -6.484 -17.734 -1.29 1 98.88 67 GLY B C 1
ATOM 3979 O O . GLY B 1 67 ? -7.055 -18 -2.35 1 98.88 67 GLY B O 1
ATOM 3980 N N . PHE B 1 68 ? -5.574 -16.797 -1.197 1 98.94 68 PHE B N 1
ATOM 3981 C CA . PHE B 1 68 ? -5.156 -16.016 -2.357 1 98.94 68 PHE B CA 1
ATOM 3982 C C . PHE B 1 68 ? -4.285 -16.859 -3.287 1 98.94 68 PHE B C 1
ATOM 3984 O O . PHE B 1 68 ? -3.594 -17.766 -2.84 1 98.94 68 PHE B O 1
ATOM 3991 N N . ILE B 1 69 ? -4.359 -16.562 -4.551 1 98.94 69 ILE B N 1
ATOM 3992 C CA . ILE B 1 69 ? -3.576 -17.234 -5.582 1 98.94 69 ILE B CA 1
ATOM 3993 C C . ILE B 1 69 ? -2.691 -16.219 -6.305 1 98.94 69 ILE B C 1
ATOM 3995 O O . ILE B 1 69 ? -3.191 -15.266 -6.906 1 98.94 69 ILE B O 1
ATOM 3999 N N . ASP B 1 70 ? -1.411 -16.359 -6.164 1 98.88 70 ASP B N 1
ATOM 4000 C CA . ASP B 1 70 ? -0.416 -15.516 -6.816 1 98.88 70 ASP B CA 1
ATOM 4001 C C . ASP B 1 70 ? 0.06 -16.141 -8.125 1 98.88 70 ASP B C 1
ATOM 4003 O O . ASP B 1 70 ? 0.924 -17.016 -8.125 1 98.88 70 ASP B O 1
ATOM 4007 N N . THR B 1 71 ? -0.376 -15.555 -9.258 1 98.94 71 THR B N 1
ATOM 4008 C CA . THR B 1 71 ? -0.168 -16.219 -10.539 1 98.94 71 THR B CA 1
ATOM 4009 C C . THR B 1 71 ? 1.189 -15.852 -11.133 1 98.94 71 THR B C 1
ATOM 4011 O O . THR B 1 71 ? 1.586 -16.375 -12.172 1 98.94 71 THR B O 1
ATOM 4014 N N . HIS B 1 72 ? 1.945 -14.961 -10.445 1 98.81 72 HIS B N 1
ATOM 4015 C CA . HIS B 1 72 ? 3.268 -14.602 -10.938 1 98.81 72 HIS B CA 1
ATOM 4016 C C . HIS B 1 72 ? 4.129 -14.008 -9.828 1 98.81 72 HIS B C 1
ATOM 4018 O O . HIS B 1 72 ? 3.814 -12.945 -9.289 1 98.81 72 HIS B O 1
ATOM 4024 N N . ASN B 1 73 ? 5.246 -14.656 -9.57 1 97.44 73 ASN B N 1
ATOM 4025 C CA . ASN B 1 73 ? 6.211 -14.148 -8.602 1 97.44 73 ASN B CA 1
ATOM 4026 C C . ASN B 1 73 ? 7.598 -14.75 -8.812 1 97.44 73 ASN B C 1
ATOM 4028 O O . ASN B 1 73 ? 7.719 -15.859 -9.336 1 97.44 73 ASN B O 1
ATOM 4032 N N . HIS B 1 74 ? 8.633 -14.016 -8.516 1 98.06 74 HIS B N 1
ATOM 4033 C CA . HIS B 1 74 ? 10.016 -14.461 -8.531 1 98.06 74 HIS B CA 1
ATOM 4034 C C . HIS B 1 74 ? 10.508 -14.773 -7.125 1 98.06 74 HIS B C 1
ATOM 4036 O O . HIS B 1 74 ? 10.875 -13.867 -6.371 1 98.06 74 HIS B O 1
ATOM 4042 N N . ALA B 1 75 ? 10.641 -16.047 -6.801 1 98.38 75 ALA B N 1
ATOM 4043 C CA . ALA B 1 75 ? 11.039 -16.453 -5.453 1 98.38 75 ALA B CA 1
ATOM 4044 C C . ALA B 1 75 ? 12.43 -15.906 -5.113 1 98.38 75 ALA B C 1
ATOM 4046 O O . ALA B 1 75 ? 12.656 -15.414 -4.004 1 98.38 75 ALA B O 1
ATOM 4047 N N . PRO B 1 76 ? 13.414 -15.93 -6.078 1 97.94 76 PRO B N 1
ATOM 4048 C CA . PRO B 1 76 ? 14.766 -15.469 -5.738 1 97.94 76 PRO B CA 1
ATOM 4049 C C . PRO B 1 76 ? 14.828 -13.969 -5.477 1 97.94 76 PRO B C 1
ATOM 4051 O O . PRO B 1 76 ? 15.852 -13.461 -5.008 1 97.94 76 PRO B O 1
ATOM 4054 N N . GLN B 1 77 ? 13.773 -13.297 -5.82 1 97.19 77 GLN B N 1
ATOM 4055 C CA . GLN B 1 77 ? 13.805 -11.844 -5.691 1 97.19 77 GLN B CA 1
ATOM 4056 C C . GLN B 1 77 ? 13.156 -11.398 -4.387 1 97.19 77 GLN B C 1
ATOM 4058 O O . GLN B 1 77 ? 12.977 -10.203 -4.156 1 97.19 77 GLN B O 1
ATOM 4063 N N . TRP B 1 78 ? 12.836 -12.305 -3.473 1 95.88 78 TRP B N 1
ATOM 4064 C CA . TRP B 1 78 ? 12.188 -12.07 -2.186 1 95.88 78 TRP B CA 1
ATOM 4065 C C . TRP B 1 78 ? 12.961 -11.047 -1.362 1 95.88 78 TRP B C 1
ATOM 4067 O O . TRP B 1 78 ? 12.383 -10.07 -0.884 1 95.88 78 TRP B O 1
ATOM 4077 N N . ALA B 1 79 ? 14.242 -11.172 -1.303 1 93.19 79 ALA B N 1
ATOM 4078 C CA . ALA B 1 79 ? 15.039 -10.383 -0.37 1 93.19 79 ALA B CA 1
ATOM 4079 C C . ALA B 1 79 ? 15.445 -9.055 -0.992 1 93.19 79 ALA B C 1
ATOM 4081 O O . ALA B 1 79 ? 15.93 -8.156 -0.294 1 93.19 79 ALA B O 1
ATOM 4082 N N . MET B 1 80 ? 15.219 -8.852 -2.271 1 93.81 80 MET B N 1
ATOM 4083 C CA . MET B 1 80 ? 15.664 -7.621 -2.914 1 93.81 80 MET B CA 1
ATOM 4084 C C . MET B 1 80 ? 14.484 -6.699 -3.201 1 93.81 80 MET B C 1
ATOM 4086 O O . MET B 1 80 ? 14.641 -5.676 -3.871 1 93.81 80 MET B O 1
ATOM 4090 N N . ARG B 1 81 ? 13.289 -7.023 -2.697 1 91.81 81 ARG B N 1
ATOM 4091 C CA . ARG B 1 81 ? 12.094 -6.234 -2.971 1 91.81 81 ARG B CA 1
ATOM 4092 C C . ARG B 1 81 ? 12.344 -4.754 -2.701 1 91.81 81 ARG B C 1
ATOM 4094 O O . ARG B 1 81 ? 12.984 -4.395 -1.71 1 91.81 81 ARG B O 1
ATOM 4101 N N . SER B 1 82 ? 11.797 -3.906 -3.625 1 87.88 82 SER B N 1
ATOM 4102 C CA . SER B 1 82 ? 11.773 -2.455 -3.482 1 87.88 82 SER B CA 1
ATOM 4103 C C . SER B 1 82 ? 13.047 -1.825 -4.047 1 87.88 82 SER B C 1
ATOM 4105 O O . SER B 1 82 ? 13.117 -0.607 -4.223 1 87.88 82 SER B O 1
ATOM 4107 N N . LEU B 1 83 ? 14.086 -2.604 -4.332 1 91 83 LEU B N 1
ATOM 4108 C CA . LEU B 1 83 ? 15.352 -2.02 -4.758 1 91 83 LEU B CA 1
ATOM 4109 C C . LEU B 1 83 ? 15.312 -1.654 -6.238 1 91 83 LEU B C 1
ATOM 4111 O O . LEU B 1 83 ? 14.648 -2.332 -7.031 1 91 83 LEU B O 1
ATOM 4115 N N . GLY B 1 84 ? 15.961 -0.592 -6.566 1 86.94 84 GLY B N 1
ATOM 4116 C CA . GLY B 1 84 ? 16.125 -0.188 -7.953 1 86.94 84 GLY B CA 1
ATOM 4117 C C . GLY B 1 84 ? 14.977 0.651 -8.469 1 86.94 84 GLY B C 1
ATOM 4118 O O . GLY B 1 84 ? 14.703 0.666 -9.672 1 86.94 84 GLY B O 1
ATOM 4119 N N . GLN B 1 85 ? 14.258 1.34 -7.605 1 81.81 85 GLN B N 1
ATOM 4120 C CA . GLN B 1 85 ? 13.156 2.193 -8.023 1 81.81 85 GLN B CA 1
ATOM 4121 C C . GLN B 1 85 ? 13.617 3.256 -9.016 1 81.81 85 GLN B C 1
ATOM 4123 O O . GLN B 1 85 ? 14.688 3.85 -8.836 1 81.81 85 GLN B O 1
ATOM 4128 N N . GLY B 1 86 ? 12.773 3.367 -10.094 1 78.06 86 GLY B N 1
ATOM 4129 C CA . GLY B 1 86 ? 13.094 4.391 -11.078 1 78.06 86 GLY B CA 1
ATOM 4130 C C . GLY B 1 86 ? 13.867 3.852 -12.266 1 78.06 86 GLY B C 1
ATOM 4131 O O . GLY B 1 86 ? 13.945 4.508 -13.305 1 78.06 86 GLY B O 1
ATOM 4132 N N . LEU B 1 87 ? 14.367 2.664 -12.117 1 85.12 87 LEU B N 1
ATOM 4133 C CA . LEU B 1 87 ? 15.125 2.074 -13.219 1 85.12 87 LEU B CA 1
ATOM 4134 C C . LEU B 1 87 ? 14.188 1.423 -14.234 1 85.12 87 LEU B C 1
ATOM 4136 O O . LEU B 1 87 ? 13.156 0.851 -13.859 1 85.12 87 LEU B O 1
ATOM 4140 N N . HIS B 1 88 ? 14.602 1.521 -15.453 1 88.69 88 HIS B N 1
ATOM 4141 C CA . HIS B 1 88 ? 13.922 0.722 -16.469 1 88.69 88 HIS B CA 1
ATOM 4142 C C . HIS B 1 88 ? 14.258 -0.758 -16.328 1 88.69 88 HIS B C 1
ATOM 4144 O O . HIS B 1 88 ? 15.289 -1.109 -15.75 1 88.69 88 HIS B O 1
ATOM 4150 N N . ILE B 1 89 ? 13.406 -1.593 -16.859 1 89.75 89 ILE B N 1
ATOM 4151 C CA . ILE B 1 89 ? 13.398 -3.016 -16.547 1 89.75 89 ILE B CA 1
ATOM 4152 C C . ILE B 1 89 ? 14.75 -3.633 -16.859 1 89.75 89 ILE B C 1
ATOM 4154 O O . ILE B 1 89 ? 15.32 -4.359 -16.047 1 89.75 89 ILE B O 1
ATOM 4158 N N . LEU B 1 90 ? 15.359 -3.377 -18.078 1 91.62 90 LEU B N 1
ATOM 4159 C CA . LEU B 1 90 ? 16.609 -4.031 -18.453 1 91.62 90 LEU B CA 1
ATOM 4160 C C . LEU B 1 90 ? 17.766 -3.529 -17.594 1 91.62 90 LEU B C 1
ATOM 4162 O O . LEU B 1 90 ? 18.656 -4.297 -17.234 1 91.62 90 LEU B O 1
ATOM 4166 N N . ASP B 1 91 ? 17.719 -2.227 -17.219 1 92.38 91 ASP B N 1
ATOM 4167 C CA . ASP B 1 91 ? 18.719 -1.667 -16.297 1 92.38 91 ASP B CA 1
ATOM 4168 C C . ASP B 1 91 ? 18.531 -2.227 -14.883 1 92.38 91 ASP B C 1
ATOM 4170 O O . ASP B 1 91 ? 19.516 -2.529 -14.203 1 92.38 91 ASP B O 1
ATOM 4174 N N . TRP B 1 92 ? 17.297 -2.299 -14.477 1 93.25 92 TRP B N 1
ATOM 4175 C CA . TRP B 1 92 ? 16.984 -2.855 -13.164 1 93.25 92 TRP B CA 1
ATOM 4176 C C . TRP B 1 92 ? 17.469 -4.293 -13.047 1 93.25 92 TRP B C 1
ATOM 4178 O O . TRP B 1 92 ? 18.016 -4.688 -12.016 1 93.25 92 TRP B O 1
ATOM 4188 N N . LEU B 1 93 ? 17.281 -5.113 -14.094 1 94.06 93 LEU B N 1
ATOM 4189 C CA . LEU B 1 93 ? 17.766 -6.488 -14.117 1 94.06 93 LEU B CA 1
ATOM 4190 C C . LEU B 1 93 ? 19.281 -6.531 -13.969 1 94.06 93 LEU B C 1
ATOM 4192 O O . LEU B 1 93 ? 19.812 -7.227 -13.094 1 94.06 93 LEU B O 1
ATOM 4196 N N . GLU B 1 94 ? 19.938 -5.734 -14.711 1 94.38 94 GLU B N 1
ATOM 4197 C CA . GLU B 1 94 ? 21.406 -5.758 -14.758 1 94.38 94 GLU B CA 1
ATOM 4198 C C . GLU B 1 94 ? 22 -5.25 -13.453 1 94.38 94 GLU B C 1
ATOM 4200 O O . GLU B 1 94 ? 22.969 -5.824 -12.938 1 94.38 94 GLU B O 1
ATOM 4205 N N . GLN B 1 95 ? 21.453 -4.23 -12.922 1 93.56 95 GLN B N 1
ATOM 4206 C CA . GLN B 1 95 ? 22.078 -3.525 -11.812 1 93.56 95 GLN B CA 1
ATOM 4207 C C . GLN B 1 95 ? 21.656 -4.117 -10.477 1 93.56 95 GLN B C 1
ATOM 4209 O O . GLN B 1 95 ? 22.391 -4.023 -9.484 1 93.56 95 GLN B O 1
ATOM 4214 N N . VAL B 1 96 ? 20.469 -4.707 -10.477 1 94.06 96 VAL B N 1
ATOM 4215 C CA . VAL B 1 96 ? 19.922 -5.09 -9.18 1 94.06 96 VAL B CA 1
ATOM 4216 C C . VAL B 1 96 ? 19.609 -6.586 -9.172 1 94.06 96 VAL B C 1
ATOM 4218 O O . VAL B 1 96 ? 20.156 -7.332 -8.359 1 94.06 96 VAL B O 1
ATOM 4221 N N . THR B 1 97 ? 18.828 -7.043 -10.102 1 96.12 97 THR B N 1
ATOM 4222 C CA . THR B 1 97 ? 18.188 -8.352 -10.039 1 96.12 97 THR B CA 1
ATOM 4223 C C . THR B 1 97 ? 19.188 -9.461 -10.305 1 96.12 97 THR B C 1
ATOM 4225 O O . THR B 1 97 ? 19.281 -10.422 -9.531 1 96.12 97 THR B O 1
ATOM 4228 N N . PHE B 1 98 ? 20.016 -9.359 -11.414 1 97.31 98 PHE B N 1
ATOM 4229 C CA . PHE B 1 98 ? 20.906 -10.438 -11.805 1 97.31 98 PHE B CA 1
ATOM 4230 C C . PHE B 1 98 ? 21.969 -10.68 -10.734 1 97.31 98 PHE B C 1
ATOM 4232 O O . PHE B 1 98 ? 22.219 -11.82 -10.352 1 97.31 98 PHE B O 1
ATOM 4239 N N . PRO B 1 99 ? 22.531 -9.586 -10.18 1 96 99 PRO B N 1
ATOM 4240 C CA . PRO B 1 99 ? 23.484 -9.82 -9.086 1 96 99 PRO B CA 1
ATOM 4241 C C . PRO B 1 99 ? 22.844 -10.531 -7.898 1 96 99 PRO B C 1
ATOM 4243 O O . PRO B 1 99 ? 23.469 -11.414 -7.297 1 96 99 PRO B O 1
ATOM 4246 N N . HIS B 1 100 ? 21.672 -10.234 -7.574 1 95.94 100 HIS B N 1
ATOM 4247 C CA . HIS B 1 100 ? 21 -10.867 -6.445 1 95.94 100 HIS B CA 1
ATOM 4248 C C . HIS B 1 100 ? 20.672 -12.32 -6.742 1 95.94 100 HIS B C 1
ATOM 4250 O O . HIS B 1 100 ? 20.875 -13.195 -5.895 1 95.94 100 HIS B O 1
ATOM 4256 N N . GLU B 1 101 ? 20.156 -12.617 -7.898 1 97.62 101 GLU B N 1
ATOM 4257 C CA . GLU B 1 101 ? 19.766 -13.969 -8.266 1 97.62 101 GLU B CA 1
ATOM 4258 C C . GLU B 1 101 ? 20.969 -14.891 -8.367 1 97.62 101 GLU B C 1
ATOM 4260 O O . GLU B 1 101 ? 20.859 -16.094 -8.133 1 97.62 101 GLU B O 1
ATOM 4265 N N . ALA B 1 102 ? 22.141 -14.273 -8.695 1 97.88 102 ALA B N 1
ATOM 4266 C CA . ALA B 1 102 ? 23.359 -15.062 -8.82 1 97.88 102 ALA B CA 1
ATOM 4267 C C . ALA B 1 102 ? 23.719 -15.719 -7.492 1 97.88 102 ALA B C 1
ATOM 4269 O O . ALA B 1 102 ? 24.375 -16.766 -7.473 1 97.88 102 ALA B O 1
ATOM 4270 N N . ARG B 1 103 ? 23.266 -15.211 -6.414 1 97.31 103 ARG B N 1
ATOM 4271 C CA . ARG B 1 103 ? 23.594 -15.727 -5.082 1 97.31 103 ARG B CA 1
ATOM 4272 C C . ARG B 1 103 ? 22.953 -17.094 -4.859 1 97.31 103 ARG B C 1
ATOM 4274 O O . ARG B 1 103 ? 23.359 -17.828 -3.955 1 97.31 103 ARG B O 1
ATOM 4281 N N . PHE B 1 104 ? 22.031 -17.5 -5.633 1 98.31 104 PHE B N 1
ATOM 4282 C CA . PHE B 1 104 ? 21.312 -18.75 -5.445 1 98.31 104 PHE B CA 1
ATOM 4283 C C . PHE B 1 104 ? 22.094 -19.922 -6 1 98.31 104 PHE B C 1
ATOM 4285 O O . PHE B 1 104 ? 21.656 -21.078 -5.895 1 98.31 104 PHE B O 1
ATOM 4292 N N . SER B 1 105 ? 23.25 -19.594 -6.586 1 98.06 105 SER B N 1
ATOM 4293 C CA . SER B 1 105 ? 24.188 -20.688 -6.891 1 98.06 105 SER B CA 1
ATOM 4294 C C . SER B 1 105 ? 24.625 -21.406 -5.621 1 98.06 105 SER B C 1
ATOM 4296 O O . SER B 1 105 ? 25.062 -22.562 -5.68 1 98.06 105 SER B O 1
ATOM 4298 N N . ASP B 1 106 ? 24.484 -20.719 -4.473 1 98.38 106 ASP B N 1
ATOM 4299 C CA . ASP B 1 106 ? 24.734 -21.328 -3.164 1 98.38 106 ASP B CA 1
ATOM 4300 C C . ASP B 1 106 ? 23.469 -21.953 -2.604 1 98.38 106 ASP B C 1
ATOM 4302 O O . ASP B 1 106 ? 22.531 -21.25 -2.217 1 98.38 106 ASP B O 1
ATOM 4306 N N . PRO B 1 107 ? 23.469 -23.312 -2.52 1 98.44 107 PRO B N 1
ATOM 4307 C CA . PRO B 1 107 ? 22.25 -24 -2.053 1 98.44 107 PRO B CA 1
ATOM 4308 C C . PRO B 1 107 ? 21.875 -23.609 -0.625 1 98.44 107 PRO B C 1
ATOM 4310 O O . PRO B 1 107 ? 20.703 -23.609 -0.272 1 98.44 107 PRO B O 1
ATOM 4313 N N . VAL B 1 108 ? 22.828 -23.234 0.188 1 98.38 108 VAL B N 1
ATOM 4314 C CA . VAL B 1 108 ? 22.547 -22.828 1.561 1 98.38 108 VAL B CA 1
ATOM 4315 C C . VAL B 1 108 ? 21.781 -21.516 1.561 1 98.38 108 VAL B C 1
ATOM 4317 O O . VAL B 1 108 ? 20.797 -21.359 2.283 1 98.38 108 VAL B O 1
ATOM 4320 N N . TYR B 1 109 ? 22.25 -20.609 0.774 1 97.56 109 TYR B N 1
ATOM 4321 C CA . TYR B 1 109 ? 21.562 -19.328 0.628 1 97.56 109 TYR B CA 1
ATOM 4322 C C . TYR B 1 109 ? 20.156 -19.531 0.044 1 97.56 109 TYR B C 1
ATOM 4324 O O . TYR B 1 109 ? 19.188 -18.953 0.527 1 97.56 109 TYR B O 1
ATOM 4332 N N . ALA B 1 110 ? 20.078 -20.359 -0.98 1 98.56 110 ALA B N 1
ATOM 4333 C CA . ALA B 1 110 ? 18.797 -20.641 -1.611 1 98.56 110 ALA B CA 1
ATOM 4334 C C . ALA B 1 110 ? 17.797 -21.188 -0.596 1 98.56 110 ALA B C 1
ATOM 4336 O O . ALA B 1 110 ? 16.641 -20.719 -0.531 1 98.56 110 ALA B O 1
ATOM 4337 N N . ALA B 1 111 ? 18.25 -22.141 0.173 1 98.5 111 ALA B N 1
ATOM 4338 C CA . ALA B 1 111 ? 17.375 -22.766 1.157 1 98.5 111 ALA B CA 1
ATOM 4339 C C . ALA B 1 111 ? 16.859 -21.734 2.164 1 98.5 111 ALA B C 1
ATOM 4341 O O . ALA B 1 111 ? 15.672 -21.719 2.502 1 98.5 111 ALA B O 1
ATOM 4342 N N . LYS B 1 112 ? 17.766 -20.891 2.586 1 96.5 112 LYS B N 1
ATOM 4343 C CA . LYS B 1 112 ? 17.406 -19.875 3.574 1 96.5 112 LYS B CA 1
ATOM 4344 C C . LYS B 1 112 ? 16.391 -18.891 3.016 1 96.5 112 LYS B C 1
ATOM 4346 O O . LYS B 1 112 ? 15.352 -18.641 3.643 1 96.5 112 LYS B O 1
ATOM 4351 N N . VAL B 1 113 ? 16.625 -18.359 1.871 1 96.12 113 VAL B N 1
ATOM 4352 C CA . VAL B 1 113 ? 15.781 -17.312 1.297 1 96.12 113 VAL B CA 1
ATOM 4353 C C . VAL B 1 113 ? 14.445 -17.906 0.867 1 96.12 113 VAL B C 1
ATOM 4355 O O . VAL B 1 113 ? 13.391 -17.312 1.08 1 96.12 113 VAL B O 1
ATOM 4358 N N . TYR B 1 114 ? 14.445 -19.141 0.266 1 98.06 114 TYR B N 1
ATOM 4359 C CA . TYR B 1 114 ? 13.203 -19.75 -0.197 1 98.06 114 TYR B CA 1
ATOM 4360 C C . TYR B 1 114 ? 12.312 -20.125 0.979 1 98.06 114 TYR B C 1
ATOM 4362 O O . TYR B 1 114 ? 11.086 -20.031 0.888 1 98.06 114 TYR B O 1
ATOM 4370 N N . GLU B 1 115 ? 12.914 -20.547 2.08 1 97.5 115 GLU B N 1
ATOM 4371 C CA . GLU B 1 115 ? 12.117 -20.797 3.275 1 97.5 115 GLU B CA 1
ATOM 4372 C C . GLU B 1 115 ? 11.414 -19.531 3.748 1 97.5 115 GLU B C 1
ATOM 4374 O O . GLU B 1 115 ? 10.219 -19.547 4.031 1 97.5 115 GLU B O 1
ATOM 4379 N N . SER B 1 116 ? 12.195 -18.438 3.842 1 96.44 116 SER B N 1
ATOM 4380 C CA . SER B 1 116 ? 11.633 -17.156 4.238 1 96.44 116 SER B CA 1
ATOM 4381 C C . SER B 1 116 ? 10.523 -16.719 3.285 1 96.44 116 SER B C 1
ATOM 4383 O O . SER B 1 116 ? 9.477 -16.234 3.719 1 96.44 116 SER B O 1
ATOM 4385 N N . CYS B 1 117 ? 10.75 -16.891 2.031 1 97 117 CYS B N 1
ATOM 4386 C CA . CYS B 1 117 ? 9.812 -16.484 0.988 1 97 117 CYS B CA 1
ATOM 4387 C C . CYS B 1 117 ? 8.5 -17.25 1.105 1 97 117 CYS B C 1
ATOM 4389 O O . CYS B 1 117 ? 7.438 -16.641 1.229 1 97 117 CYS B O 1
ATOM 4391 N N . VAL B 1 118 ? 8.547 -18.562 1.132 1 98.19 118 VAL B N 1
ATOM 4392 C CA . VAL B 1 118 ? 7.348 -19.391 1.141 1 98.19 118 VAL B CA 1
ATOM 4393 C C . VAL B 1 118 ? 6.578 -19.188 2.441 1 98.19 118 VAL B C 1
ATOM 4395 O O . VAL B 1 118 ? 5.355 -19.031 2.43 1 98.19 118 VAL B O 1
ATOM 4398 N N . ARG B 1 119 ? 7.254 -19.109 3.574 1 97.44 119 ARG B N 1
ATOM 4399 C CA . ARG B 1 119 ? 6.59 -18.828 4.844 1 97.44 119 ARG B CA 1
ATOM 4400 C C . ARG B 1 119 ? 5.922 -17.453 4.816 1 97.44 119 ARG B C 1
ATOM 4402 O O . ARG B 1 119 ? 4.816 -17.297 5.34 1 97.44 119 ARG B O 1
ATOM 4409 N N . GLY B 1 120 ? 6.656 -16.5 4.266 1 96.81 120 GLY B N 1
ATOM 4410 C CA . GLY B 1 120 ? 6.102 -15.156 4.16 1 96.81 120 GLY B CA 1
ATOM 4411 C C . GLY B 1 120 ? 4.82 -15.102 3.35 1 96.81 120 GLY B C 1
ATOM 4412 O O . GLY B 1 120 ? 3.867 -14.422 3.732 1 96.81 120 GLY B O 1
ATOM 4413 N N . PHE B 1 121 ? 4.793 -15.82 2.225 1 97.94 121 PHE B N 1
ATOM 4414 C CA . PHE B 1 121 ? 3.611 -15.844 1.368 1 97.94 121 PHE B CA 1
ATOM 4415 C C . PHE B 1 121 ? 2.459 -16.562 2.051 1 97.94 121 PHE B C 1
ATOM 4417 O O . PHE B 1 121 ? 1.311 -16.125 1.981 1 97.94 121 PHE B O 1
ATOM 4424 N N . LEU B 1 122 ? 2.738 -17.672 2.732 1 98.31 122 LEU B N 1
ATOM 4425 C CA . LEU B 1 122 ? 1.705 -18.375 3.49 1 98.31 122 LEU B CA 1
ATOM 4426 C C . LEU B 1 122 ? 1.149 -17.484 4.598 1 98.31 122 LEU B C 1
ATOM 4428 O O . LEU B 1 122 ? -0.065 -17.422 4.797 1 98.31 122 LEU B O 1
ATOM 4432 N N . LYS B 1 123 ? 2.012 -16.766 5.27 1 97.06 123 LYS B N 1
ATOM 4433 C CA . LYS B 1 123 ? 1.619 -15.844 6.34 1 97.06 123 LYS B CA 1
ATOM 4434 C C . LYS B 1 123 ? 0.624 -14.805 5.836 1 97.06 123 LYS B C 1
ATOM 4436 O O . LYS B 1 123 ? -0.254 -14.367 6.582 1 97.06 123 LYS B O 1
ATOM 4441 N N . GLN B 1 124 ? 0.738 -14.531 4.574 1 97.81 124 GLN B N 1
ATOM 4442 C CA . GLN B 1 124 ? -0.089 -13.492 3.977 1 97.81 124 GLN B CA 1
ATOM 4443 C C . GLN B 1 124 ? -1.288 -14.086 3.246 1 97.81 124 GLN B C 1
ATOM 4445 O O . GLN B 1 124 ? -1.982 -13.391 2.506 1 97.81 124 GLN B O 1
ATOM 4450 N N . GLY B 1 125 ? -1.518 -15.359 3.412 1 98.75 125 GLY B N 1
ATOM 4451 C CA . GLY B 1 125 ? -2.738 -15.992 2.938 1 98.75 125 GLY B CA 1
ATOM 4452 C C . GLY B 1 125 ? -2.631 -16.5 1.511 1 98.75 125 GLY B C 1
ATOM 4453 O O . GLY B 1 125 ? -3.639 -16.859 0.9 1 98.75 125 GLY B O 1
ATOM 4454 N N . ILE B 1 126 ? -1.454 -16.5 0.937 1 98.88 126 ILE B N 1
ATOM 4455 C CA . ILE B 1 126 ? -1.261 -17.016 -0.412 1 98.88 126 ILE B CA 1
ATOM 4456 C C . ILE B 1 126 ? -1.069 -18.531 -0.357 1 98.88 126 ILE B C 1
ATOM 4458 O O . ILE B 1 126 ? 0.034 -19.016 -0.089 1 98.88 126 ILE B O 1
ATOM 4462 N N . THR B 1 127 ? -2.092 -19.203 -0.684 1 98.94 127 THR B N 1
ATOM 4463 C CA . THR B 1 127 ? -2.102 -20.656 -0.57 1 98.94 127 THR B CA 1
ATOM 4464 C C . THR B 1 127 ? -1.582 -21.297 -1.852 1 98.94 127 THR B C 1
ATOM 4466 O O . THR B 1 127 ? -1.21 -22.469 -1.854 1 98.94 127 THR B O 1
ATOM 4469 N N . THR B 1 128 ? -1.631 -20.531 -2.977 1 98.94 128 THR B N 1
ATOM 4470 C CA . THR B 1 128 ? -1.141 -21.016 -4.266 1 98.94 128 THR B CA 1
ATOM 4471 C C . THR B 1 128 ? -0.278 -19.953 -4.941 1 98.94 128 THR B C 1
ATOM 4473 O O . THR B 1 128 ? -0.64 -18.781 -4.969 1 98.94 128 THR B O 1
ATOM 4476 N N . ALA B 1 129 ? 0.889 -20.391 -5.453 1 98.81 129 ALA B N 1
ATOM 4477 C CA . ALA B 1 129 ? 1.77 -19.453 -6.133 1 98.81 129 ALA B CA 1
ATOM 4478 C C . ALA B 1 129 ? 2.441 -20.094 -7.34 1 98.81 129 ALA B C 1
ATOM 4480 O O . ALA B 1 129 ? 2.809 -21.266 -7.301 1 98.81 129 ALA B O 1
ATOM 4481 N N . SER B 1 130 ? 2.529 -19.375 -8.414 1 98.88 130 SER B N 1
ATOM 4482 C CA . SER B 1 130 ? 3.385 -19.75 -9.539 1 98.88 130 SER B CA 1
ATOM 4483 C C . SER B 1 130 ? 4.738 -19.047 -9.461 1 98.88 130 SER B C 1
ATOM 4485 O O . SER B 1 130 ? 4.836 -17.844 -9.664 1 98.88 130 SER B O 1
ATOM 4487 N N . TYR B 1 131 ? 5.828 -19.875 -9.203 1 98.81 131 TYR B N 1
ATOM 4488 C CA . TYR B 1 131 ? 7.141 -19.328 -8.891 1 98.81 131 TYR B CA 1
ATOM 4489 C C . TYR B 1 131 ? 8.086 -19.438 -10.086 1 98.81 131 TYR B C 1
ATOM 4491 O O . TYR B 1 131 ? 8.273 -20.531 -10.625 1 98.81 131 TYR B O 1
ATOM 4499 N N . TYR B 1 132 ? 8.586 -18.266 -10.461 1 98.69 132 TYR B N 1
ATOM 4500 C CA . TYR B 1 132 ? 9.883 -18.328 -11.117 1 98.69 132 TYR B CA 1
ATOM 4501 C C . TYR B 1 132 ? 10.977 -18.703 -10.125 1 98.69 132 TYR B C 1
ATOM 4503 O O . TYR B 1 132 ? 11.18 -18.016 -9.117 1 98.69 132 TYR B O 1
ATOM 4511 N N . GLY B 1 133 ? 11.648 -19.844 -10.352 1 98.25 133 GLY B N 1
ATOM 4512 C CA . GLY B 1 133 ? 12.875 -20.125 -9.625 1 98.25 133 GLY B CA 1
ATOM 4513 C C . GLY B 1 133 ? 14.078 -19.375 -10.172 1 98.25 133 GLY B C 1
ATOM 4514 O O . GLY B 1 133 ? 13.945 -18.562 -11.086 1 98.25 133 GLY B O 1
ATOM 4515 N N . SER B 1 134 ? 15.258 -19.578 -9.547 1 97.5 134 SER B N 1
ATOM 4516 C CA . SER B 1 134 ? 16.484 -19.078 -10.141 1 97.5 134 SER B CA 1
ATOM 4517 C C . SER B 1 134 ? 16.906 -19.906 -11.352 1 97.5 134 SER B C 1
ATOM 4519 O O . SER B 1 134 ? 16.266 -20.906 -11.664 1 97.5 134 SER B O 1
ATOM 4521 N N . LYS B 1 135 ? 17.891 -19.453 -12.008 1 97 135 LYS B N 1
ATOM 4522 C CA . LYS B 1 135 ? 18.406 -20.203 -13.148 1 97 135 LYS B CA 1
ATOM 4523 C C . LYS B 1 135 ? 19.047 -21.516 -12.695 1 97 135 LYS B C 1
ATOM 4525 O O . LYS B 1 135 ? 19.188 -22.438 -13.492 1 97 135 LYS B O 1
ATOM 4530 N N . HIS B 1 136 ? 19.312 -21.688 -11.438 1 98.19 136 HIS B N 1
ATOM 4531 C CA . HIS B 1 136 ? 20.047 -22.812 -10.891 1 98.19 136 HIS B CA 1
ATOM 4532 C C . HIS B 1 136 ? 19.125 -23.984 -10.594 1 98.19 136 HIS B C 1
ATOM 4534 O O . HIS B 1 136 ? 18.219 -23.875 -9.766 1 98.19 136 HIS B O 1
ATOM 4540 N N . ALA B 1 137 ? 19.438 -25.109 -11.219 1 98.5 137 ALA B N 1
ATOM 4541 C CA . ALA B 1 137 ? 18.609 -26.297 -11.094 1 98.5 137 ALA B CA 1
ATOM 4542 C C . ALA B 1 137 ? 18.484 -26.734 -9.633 1 98.5 137 ALA B C 1
ATOM 4544 O O . ALA B 1 137 ? 17.391 -27.031 -9.148 1 98.5 137 ALA B O 1
ATOM 4545 N N . GLU B 1 138 ? 19.609 -26.797 -8.969 1 98.62 138 GLU B N 1
ATOM 4546 C CA . GLU B 1 138 ? 19.609 -27.234 -7.574 1 98.62 138 GLU B CA 1
ATOM 4547 C C . GLU B 1 138 ? 18.75 -26.312 -6.715 1 98.62 138 GLU B C 1
ATOM 4549 O O . GLU B 1 138 ? 17.969 -26.781 -5.871 1 98.62 138 GLU B O 1
ATOM 4554 N N . ALA B 1 139 ? 18.875 -25.031 -6.875 1 98.81 139 ALA B N 1
ATOM 4555 C CA . ALA B 1 139 ? 18.062 -24.062 -6.137 1 98.81 139 ALA B CA 1
ATOM 4556 C C . ALA B 1 139 ? 16.578 -24.25 -6.441 1 98.81 139 ALA B C 1
ATOM 4558 O O . ALA B 1 139 ? 15.742 -24.109 -5.551 1 98.81 139 ALA B O 1
ATOM 4559 N N . THR B 1 140 ? 16.266 -24.484 -7.668 1 98.81 140 THR B N 1
ATOM 4560 C CA . THR B 1 140 ? 14.883 -24.688 -8.07 1 98.81 140 THR B CA 1
ATOM 4561 C C . THR B 1 140 ? 14.297 -25.922 -7.379 1 98.81 140 THR B C 1
ATOM 4563 O O . THR B 1 140 ? 13.148 -25.906 -6.945 1 98.81 140 THR B O 1
ATOM 4566 N N . GLN B 1 141 ? 15.086 -26.969 -7.328 1 98.88 141 GLN B N 1
ATOM 4567 C CA . GLN B 1 141 ? 14.656 -28.172 -6.621 1 98.88 141 GLN B CA 1
ATOM 4568 C C . GLN B 1 141 ? 14.43 -27.891 -5.137 1 98.88 141 GLN B C 1
ATOM 4570 O O . GLN B 1 141 ? 13.469 -28.375 -4.543 1 98.88 141 GLN B O 1
ATOM 4575 N N . ILE B 1 142 ? 15.281 -27.047 -4.543 1 98.94 142 ILE B N 1
ATOM 4576 C CA . ILE B 1 142 ? 15.148 -26.641 -3.145 1 98.94 142 ILE B CA 1
ATOM 4577 C C . ILE B 1 142 ? 13.836 -25.891 -2.949 1 98.94 142 ILE B C 1
ATOM 4579 O O . ILE B 1 142 ? 13.133 -26.094 -1.955 1 98.94 142 ILE B O 1
ATOM 4583 N N . LEU B 1 143 ? 13.508 -25.016 -3.875 1 98.94 143 LEU B N 1
ATOM 4584 C CA . LEU B 1 143 ? 12.258 -24.281 -3.809 1 98.94 143 LEU B CA 1
ATOM 4585 C C . LEU B 1 143 ? 11.062 -25.234 -3.818 1 98.94 143 LEU B C 1
ATOM 4587 O O . LEU B 1 143 ? 10.133 -25.078 -3.016 1 98.94 143 LEU B O 1
ATOM 4591 N N . ALA B 1 144 ? 11.086 -26.203 -4.73 1 98.94 144 ALA B N 1
ATOM 4592 C CA . ALA B 1 144 ? 10.008 -27.172 -4.809 1 98.94 144 ALA B CA 1
ATOM 4593 C C . ALA B 1 144 ? 9.883 -27.969 -3.506 1 98.94 144 ALA B C 1
ATOM 4595 O O . ALA B 1 144 ? 8.773 -28.156 -2.994 1 98.94 144 ALA B O 1
ATOM 4596 N N . ASP B 1 145 ? 11.016 -28.406 -2.98 1 98.94 145 ASP B N 1
ATOM 4597 C CA . ASP B 1 145 ? 11.031 -29.125 -1.711 1 98.94 145 ASP B CA 1
ATOM 4598 C C . ASP B 1 145 ? 10.445 -28.281 -0.587 1 98.94 145 ASP B C 1
ATOM 4600 O O . ASP B 1 145 ? 9.719 -28.781 0.27 1 98.94 145 ASP B O 1
ATOM 4604 N N . THR B 1 146 ? 10.82 -27.016 -0.578 1 98.88 146 THR B N 1
ATOM 4605 C CA . THR B 1 146 ? 10.359 -26.078 0.448 1 98.88 146 THR B CA 1
ATOM 4606 C C . THR B 1 146 ? 8.844 -25.906 0.384 1 98.88 146 THR B C 1
ATOM 4608 O O . THR B 1 146 ? 8.164 -25.953 1.41 1 98.88 146 THR B O 1
ATOM 4611 N N . CYS B 1 147 ? 8.312 -25.734 -0.826 1 98.81 147 CYS B N 1
ATOM 4612 C CA . CYS B 1 147 ? 6.867 -25.609 -1.006 1 98.81 147 CYS B CA 1
ATOM 4613 C C . CYS B 1 147 ? 6.145 -26.844 -0.515 1 98.81 147 CYS B C 1
ATOM 4615 O O . CYS B 1 147 ? 5.133 -26.75 0.18 1 98.81 147 CYS B O 1
ATOM 4617 N N . LYS B 1 148 ? 6.664 -27.984 -0.894 1 98.75 148 LYS B N 1
ATOM 4618 C CA . LYS B 1 148 ? 6.051 -29.234 -0.479 1 98.75 148 LYS B CA 1
ATOM 4619 C C . LYS B 1 148 ? 6.07 -29.391 1.04 1 98.75 148 LYS B C 1
ATOM 4621 O O . LYS B 1 148 ? 5.051 -29.719 1.649 1 98.75 148 LYS B O 1
ATOM 4626 N N . ARG B 1 149 ? 7.223 -29.125 1.635 1 98.56 149 ARG B N 1
ATOM 4627 C CA . ARG B 1 149 ? 7.41 -29.281 3.074 1 98.56 149 ARG B CA 1
ATOM 4628 C C . ARG B 1 149 ? 6.5 -28.344 3.85 1 98.56 149 ARG B C 1
ATOM 4630 O O . ARG B 1 149 ? 5.918 -28.719 4.863 1 98.56 149 ARG B O 1
ATOM 4637 N N . LEU B 1 150 ? 6.348 -27.141 3.373 1 98.31 150 LEU B N 1
ATOM 4638 C CA . LEU B 1 150 ? 5.551 -26.125 4.062 1 98.31 150 LEU B CA 1
ATOM 4639 C C . LEU B 1 150 ? 4.098 -26.188 3.609 1 98.31 150 LEU B C 1
ATOM 4641 O O . LEU B 1 150 ? 3.252 -25.453 4.125 1 98.31 150 LEU B O 1
ATOM 4645 N N . ARG B 1 151 ? 3.809 -27.016 2.568 1 98.31 151 ARG B N 1
ATOM 4646 C CA . ARG B 1 151 ? 2.48 -27.344 2.064 1 98.31 151 ARG B CA 1
ATOM 4647 C C . ARG B 1 151 ? 1.854 -26.156 1.348 1 98.31 151 ARG B C 1
ATOM 4649 O O . ARG B 1 151 ? 0.665 -25.875 1.516 1 98.31 151 ARG B O 1
ATOM 4656 N N . GLN B 1 152 ? 2.629 -25.406 0.693 1 98.75 152 GLN B N 1
ATOM 4657 C CA . GLN B 1 152 ? 2.061 -24.422 -0.222 1 98.75 152 GLN B CA 1
ATOM 4658 C C . GLN B 1 152 ? 1.849 -25.031 -1.61 1 98.75 152 GLN B C 1
ATOM 4660 O O . GLN B 1 152 ? 2.752 -25.656 -2.166 1 98.75 152 GLN B O 1
ATOM 4665 N N . ARG B 1 153 ? 0.624 -24.906 -2.117 1 98.81 153 ARG B N 1
ATOM 4666 C CA . ARG B 1 153 ? 0.422 -25.266 -3.518 1 98.81 153 ARG B CA 1
ATOM 4667 C C . ARG B 1 153 ? 1.248 -24.375 -4.438 1 98.81 153 ARG B C 1
ATOM 4669 O O . ARG B 1 153 ? 1.265 -23.156 -4.273 1 98.81 153 ARG B O 1
ATOM 4676 N N . ALA B 1 154 ? 2.045 -25.031 -5.391 1 98.81 154 ALA B N 1
ATOM 4677 C CA . ALA B 1 154 ? 2.967 -24.188 -6.137 1 98.81 154 ALA B CA 1
ATOM 4678 C C . ALA B 1 154 ? 3.271 -24.781 -7.508 1 98.81 154 ALA B C 1
ATOM 4680 O O . ALA B 1 154 ? 3.295 -26 -7.672 1 98.81 154 ALA B O 1
ATOM 4681 N N . PHE B 1 155 ? 3.316 -23.906 -8.477 1 98.88 155 PHE B N 1
ATOM 4682 C CA . PHE B 1 155 ? 4.043 -24.172 -9.719 1 98.88 155 PHE B CA 1
ATOM 4683 C C . PHE B 1 155 ? 5.48 -23.672 -9.617 1 98.88 155 PHE B C 1
ATOM 4685 O O . PHE B 1 155 ? 5.723 -22.516 -9.289 1 98.88 155 PHE B O 1
ATOM 4692 N N . VAL B 1 156 ? 6.445 -24.578 -9.82 1 98.88 156 VAL B N 1
ATOM 4693 C CA . VAL B 1 156 ? 7.852 -24.219 -9.648 1 98.88 156 VAL B CA 1
ATOM 4694 C C . VAL B 1 156 ? 8.617 -24.5 -10.938 1 98.88 156 VAL B C 1
ATOM 4696 O O . VAL B 1 156 ? 8.531 -25.609 -11.492 1 98.88 156 VAL B O 1
ATOM 4699 N N . GLY B 1 157 ? 9.273 -23.484 -11.453 1 98.75 157 GLY B N 1
ATOM 4700 C CA . GLY B 1 157 ? 10.023 -23.672 -12.68 1 98.75 157 GLY B CA 1
ATOM 4701 C C . GLY B 1 157 ? 11.414 -23.062 -12.625 1 98.75 157 GLY B C 1
ATOM 4702 O O . GLY B 1 157 ? 11.602 -22 -12.055 1 98.75 157 GLY B O 1
ATOM 4703 N N . LYS B 1 158 ? 12.398 -23.797 -13.18 1 98.75 158 LYS B N 1
ATOM 4704 C CA . LYS B 1 158 ? 13.734 -23.25 -13.391 1 98.75 158 LYS B CA 1
ATOM 4705 C C . LYS B 1 158 ? 13.703 -22.125 -14.43 1 98.75 158 LYS B C 1
ATOM 4707 O O . LYS B 1 158 ? 13.211 -22.312 -15.539 1 98.75 158 LYS B O 1
ATOM 4712 N N . CYS B 1 159 ? 14.195 -21 -14.078 1 98.56 159 CYS B N 1
ATOM 4713 C CA . CYS B 1 159 ? 14.25 -19.906 -15.039 1 98.56 159 CYS B CA 1
ATOM 4714 C C . CYS B 1 159 ? 15.227 -20.219 -16.172 1 98.56 159 CYS B C 1
ATOM 4716 O O . CYS B 1 159 ? 16.391 -20.516 -15.914 1 98.56 159 CYS B O 1
ATOM 4718 N N . ASN B 1 160 ? 14.773 -20.141 -17.406 1 98.81 160 ASN B N 1
ATOM 4719 C CA . ASN B 1 160 ? 15.602 -20.422 -18.578 1 98.81 160 ASN B CA 1
ATOM 4720 C C . ASN B 1 160 ? 16.109 -19.141 -19.234 1 98.81 160 ASN B C 1
ATOM 4722 O O . ASN B 1 160 ? 15.328 -18.281 -19.625 1 98.81 160 ASN B O 1
ATOM 4726 N N . MET B 1 161 ? 17.359 -18.984 -19.25 1 98.19 161 MET B N 1
ATOM 4727 C CA . MET B 1 161 ? 18.016 -17.828 -19.828 1 98.19 161 MET B CA 1
ATOM 4728 C C . MET B 1 161 ? 19.391 -18.188 -20.375 1 98.19 161 MET B C 1
ATOM 4730 O O . MET B 1 161 ? 20.359 -18.266 -19.625 1 98.19 161 MET B O 1
ATOM 4734 N N . ASP B 1 162 ? 19.516 -18.297 -21.703 1 98.06 162 ASP B N 1
ATOM 4735 C CA . ASP B 1 162 ? 20.797 -18.719 -22.25 1 98.06 162 ASP B CA 1
ATOM 4736 C C . ASP B 1 162 ? 21.422 -17.625 -23.094 1 98.06 162 ASP B C 1
ATOM 4738 O O . ASP B 1 162 ? 22.344 -17.891 -23.875 1 98.06 162 ASP B O 1
ATOM 4742 N N . ARG B 1 163 ? 20.906 -16.453 -23.031 1 96.94 163 ARG B N 1
ATOM 4743 C CA . ARG B 1 163 ? 21.531 -15.297 -23.672 1 96.94 163 ARG B CA 1
ATOM 4744 C C . ARG B 1 163 ? 21.078 -14.008 -23 1 96.94 163 ARG B C 1
ATOM 4746 O O . ARG B 1 163 ? 20.156 -14.008 -22.188 1 96.94 163 ARG B O 1
ATOM 4753 N N . ASN B 1 164 ? 21.781 -12.875 -23.297 1 95.38 164 ASN B N 1
ATOM 4754 C CA . ASN B 1 164 ? 21.484 -11.523 -22.859 1 95.38 164 ASN B CA 1
ATOM 4755 C C . ASN B 1 164 ? 21.281 -11.461 -21.344 1 95.38 164 ASN B C 1
ATOM 4757 O O . ASN B 1 164 ? 20.328 -10.836 -20.859 1 95.38 164 ASN B O 1
ATOM 4761 N N . ALA B 1 165 ? 21.844 -12.219 -20.609 1 94.62 165 ALA B N 1
ATOM 4762 C CA . ALA B 1 165 ? 22.078 -12.188 -19.172 1 94.62 165 ALA B CA 1
ATOM 4763 C C . ALA B 1 165 ? 23.578 -12.312 -18.875 1 94.62 165 ALA B C 1
ATOM 4765 O O . ALA B 1 165 ? 24.344 -12.766 -19.719 1 94.62 165 ALA B O 1
ATOM 4766 N N . PRO B 1 166 ? 23.969 -11.836 -17.75 1 95.25 166 PRO B N 1
ATOM 4767 C CA . PRO B 1 166 ? 25.406 -11.883 -17.469 1 95.25 166 PRO B CA 1
ATOM 4768 C C . PRO B 1 166 ? 25.969 -13.305 -17.531 1 95.25 166 PRO B C 1
ATOM 4770 O O . PRO B 1 166 ? 25.281 -14.266 -17.1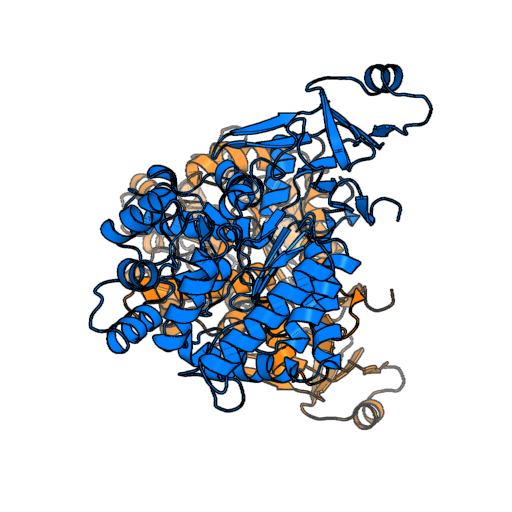72 1 95.25 166 PRO B O 1
ATOM 4773 N N . SER B 1 167 ? 27.25 -13.375 -17.875 1 93.56 167 SER B N 1
ATOM 4774 C CA . SER B 1 167 ? 27.906 -14.664 -18.062 1 93.56 167 SER B CA 1
ATOM 4775 C C . SER B 1 167 ? 27.906 -15.477 -16.766 1 93.56 167 SER B C 1
ATOM 4777 O O . SER B 1 167 ? 27.891 -16.703 -16.812 1 93.56 167 SER B O 1
ATOM 4779 N N . TYR B 1 168 ? 27.828 -14.789 -15.672 1 94 168 TYR B N 1
ATOM 4780 C CA . TYR B 1 168 ? 27.891 -15.477 -14.383 1 94 168 TYR B CA 1
ATOM 4781 C C . TYR B 1 168 ? 26.516 -16.031 -14 1 94 168 TYR B C 1
ATOM 4783 O O . TYR B 1 168 ? 26.406 -16.766 -13.016 1 94 168 TYR B O 1
ATOM 4791 N N . LEU B 1 169 ? 25.5 -15.727 -14.844 1 94.38 169 LEU B N 1
ATOM 4792 C CA . LEU B 1 169 ? 24.172 -16.125 -14.43 1 94.38 169 LEU B CA 1
ATOM 4793 C C . LEU B 1 169 ? 23.422 -16.797 -15.578 1 94.38 169 LEU B C 1
ATOM 4795 O O . LEU B 1 169 ? 22.391 -17.438 -15.367 1 94.38 169 LEU B O 1
ATOM 4799 N N . HIS B 1 170 ? 23.797 -16.688 -16.75 1 94.06 170 HIS B N 1
ATOM 4800 C CA . HIS B 1 170 ? 23.047 -17.312 -17.844 1 94.06 170 HIS B CA 1
ATOM 4801 C C . HIS B 1 170 ? 23.406 -18.781 -18 1 94.06 170 HIS B C 1
ATOM 4803 O O . HIS B 1 170 ? 24.422 -19.234 -17.469 1 94.06 170 HIS B O 1
ATOM 4809 N N . ASP B 1 171 ? 22.484 -19.562 -18.641 1 96.56 171 ASP B N 1
ATOM 4810 C CA . ASP B 1 171 ? 22.766 -20.953 -18.984 1 96.56 171 ASP B CA 1
ATOM 4811 C C . ASP B 1 171 ? 23.938 -21.047 -19.969 1 96.56 171 ASP B C 1
ATOM 4813 O O . ASP B 1 171 ? 24.125 -20.156 -20.812 1 96.56 171 ASP B O 1
ATOM 4817 N N . ASP B 1 172 ? 24.625 -22.109 -19.875 1 96.19 172 ASP B N 1
ATOM 4818 C CA . ASP B 1 172 ? 25.781 -22.297 -20.734 1 96.19 172 ASP B CA 1
ATOM 4819 C C . ASP B 1 172 ? 25.344 -22.453 -22.203 1 96.19 172 ASP B C 1
ATOM 4821 O O . ASP B 1 172 ? 26.062 -22.047 -23.109 1 96.19 172 ASP B O 1
ATOM 4825 N N . SER B 1 173 ? 24.281 -23.125 -22.391 1 97.56 173 SER B N 1
ATOM 4826 C CA . SER B 1 173 ? 23.719 -23.391 -23.719 1 97.56 173 SER B CA 1
ATOM 4827 C C . SER B 1 173 ? 22.25 -23.781 -23.625 1 97.56 173 SER B C 1
ATOM 4829 O O . SER B 1 173 ? 21.734 -24.031 -22.531 1 97.56 173 SER B O 1
ATOM 4831 N N . ALA B 1 174 ? 21.594 -23.766 -24.797 1 98.38 174 ALA B N 1
ATOM 4832 C CA . ALA B 1 174 ? 20.219 -24.281 -24.844 1 98.38 174 ALA B CA 1
ATOM 4833 C C . ALA B 1 174 ? 20.141 -25.703 -24.344 1 98.38 174 ALA B C 1
ATOM 4835 O O . ALA B 1 174 ? 19.219 -26.062 -23.594 1 98.38 174 ALA B O 1
ATOM 4836 N N . GLU B 1 175 ? 21.109 -26.5 -24.719 1 98.38 175 GLU B N 1
ATOM 4837 C CA . GLU B 1 175 ? 21.141 -27.922 -24.359 1 98.38 175 GLU B CA 1
ATOM 4838 C C . GLU B 1 175 ? 21.25 -28.094 -22.844 1 98.38 175 GLU B C 1
ATOM 4840 O O . GLU B 1 175 ? 20.516 -28.891 -22.25 1 98.38 175 GLU B O 1
ATOM 4845 N N . SER B 1 176 ? 22.172 -27.375 -22.281 1 98.06 176 SER B N 1
ATOM 4846 C CA . SER B 1 176 ? 22.344 -27.484 -20.844 1 98.06 176 SER B CA 1
ATOM 4847 C C . SER B 1 176 ? 21.109 -27 -20.094 1 98.06 176 SER B C 1
ATOM 4849 O O . SER B 1 176 ? 20.703 -27.594 -19.094 1 98.06 176 SER B O 1
ATOM 4851 N N . SER B 1 177 ? 20.531 -25.859 -20.531 1 98.62 177 SER B N 1
ATOM 4852 C CA . SER B 1 177 ? 19.312 -25.328 -19.922 1 98.62 177 SER B CA 1
ATOM 4853 C C . SER B 1 177 ? 18.188 -26.344 -19.984 1 98.62 177 SER B C 1
ATOM 4855 O O . SER B 1 177 ? 17.484 -26.562 -18.984 1 98.62 177 SER B O 1
ATOM 4857 N N . LEU B 1 178 ? 17.984 -26.969 -21.141 1 98.75 178 LEU B N 1
ATOM 4858 C CA . LEU B 1 178 ? 16.922 -27.938 -21.328 1 98.75 178 LEU B CA 1
ATOM 4859 C C . LEU B 1 178 ? 17.156 -29.172 -20.469 1 98.75 178 LEU B C 1
ATOM 4861 O O . LEU B 1 178 ? 16.219 -29.703 -19.859 1 98.75 178 LEU B O 1
ATOM 4865 N N . ARG B 1 179 ? 18.375 -29.641 -20.406 1 98.62 179 ARG B N 1
ATOM 4866 C CA . ARG B 1 179 ? 18.703 -30.781 -19.578 1 98.62 179 ARG B CA 1
ATOM 4867 C C . ARG B 1 179 ? 18.359 -30.516 -18.109 1 98.62 179 ARG B C 1
ATOM 4869 O O . ARG B 1 179 ? 17.75 -31.344 -17.453 1 98.62 179 ARG B O 1
ATOM 4876 N N . GLU B 1 180 ? 18.797 -29.391 -17.609 1 98.69 180 GLU B N 1
ATOM 4877 C CA . GLU B 1 180 ? 18.516 -29.016 -16.219 1 98.69 180 GLU B CA 1
ATOM 4878 C C . GLU B 1 180 ? 17.031 -28.844 -15.977 1 98.69 180 GLU B C 1
ATOM 4880 O O . GLU B 1 180 ? 16.531 -29.141 -14.883 1 98.69 180 GLU B O 1
ATOM 4885 N N . THR B 1 181 ? 16.344 -28.297 -16.953 1 98.81 181 THR B N 1
ATOM 4886 C CA . THR B 1 181 ? 14.891 -28.156 -16.844 1 98.81 181 THR B CA 1
ATOM 4887 C C . THR B 1 181 ? 14.227 -29.531 -16.703 1 98.81 181 THR B C 1
ATOM 4889 O O . THR B 1 181 ? 13.352 -29.703 -15.859 1 98.81 181 THR B O 1
ATOM 4892 N N . VAL B 1 182 ? 14.656 -30.469 -17.531 1 98.75 182 VAL B N 1
ATOM 4893 C CA . VAL B 1 182 ? 14.141 -31.828 -17.453 1 98.75 182 VAL B CA 1
ATOM 4894 C C . VAL B 1 182 ? 14.414 -32.406 -16.078 1 98.75 182 VAL B C 1
ATOM 4896 O O . VAL B 1 182 ? 13.562 -33.094 -15.492 1 98.75 182 VAL B O 1
ATOM 4899 N N . GLU B 1 183 ? 15.594 -32.156 -15.562 1 98.56 183 GLU B N 1
ATOM 4900 C CA . GLU B 1 183 ? 15.969 -32.625 -14.227 1 98.56 183 GLU B CA 1
ATOM 4901 C C . GLU B 1 183 ? 15.023 -32.062 -13.164 1 98.56 183 GLU B C 1
ATOM 4903 O O . GLU B 1 183 ? 14.609 -32.781 -12.258 1 98.56 183 GLU B O 1
ATOM 4908 N N . CYS B 1 184 ? 14.727 -30.844 -13.234 1 98.75 184 CYS B N 1
ATOM 4909 C CA . CYS B 1 184 ? 13.828 -30.203 -12.273 1 98.75 184 CYS B CA 1
ATOM 4910 C C . CYS B 1 184 ? 12.422 -30.766 -12.375 1 98.75 184 CYS B C 1
ATOM 4912 O O . CYS B 1 184 ? 11.773 -31.031 -11.359 1 98.75 184 CYS B O 1
ATOM 4914 N N . VAL B 1 185 ? 11.922 -30.906 -13.609 1 98.69 185 VAL B N 1
ATOM 4915 C CA . VAL B 1 185 ? 10.602 -31.484 -13.82 1 98.69 185 VAL B CA 1
ATOM 4916 C C . VAL B 1 185 ? 10.531 -32.875 -13.203 1 98.69 185 VAL B C 1
ATOM 4918 O O . VAL B 1 185 ? 9.57 -33.188 -12.5 1 98.69 185 VAL B O 1
ATOM 4921 N N . LYS B 1 186 ? 11.562 -33.688 -13.469 1 98.56 186 LYS B N 1
ATOM 4922 C CA . LYS B 1 186 ? 11.617 -35.031 -12.93 1 98.56 186 LYS B CA 1
ATOM 4923 C C . LYS B 1 186 ? 11.633 -35.031 -11.406 1 98.56 186 LYS B C 1
ATOM 4925 O O . LYS B 1 186 ? 10.953 -35.812 -10.758 1 98.56 186 LYS B O 1
ATOM 4930 N N . HIS B 1 187 ? 12.406 -34.156 -10.828 1 98.81 187 HIS B N 1
ATOM 4931 C CA . HIS B 1 187 ? 12.492 -34.062 -9.375 1 98.81 187 HIS B CA 1
ATOM 4932 C C . HIS B 1 187 ? 11.125 -33.719 -8.773 1 98.81 187 HIS B C 1
ATOM 4934 O O . HIS B 1 187 ? 10.703 -34.375 -7.812 1 98.81 187 HIS B O 1
ATOM 4940 N N . ILE B 1 188 ? 10.445 -32.75 -9.32 1 98.75 188 ILE B N 1
ATOM 4941 C CA . ILE B 1 188 ? 9.164 -32.281 -8.805 1 98.75 188 ILE B CA 1
ATOM 4942 C C . ILE B 1 188 ? 8.133 -33.406 -8.914 1 98.75 188 ILE B C 1
ATOM 4944 O O . ILE B 1 188 ? 7.359 -33.625 -7.98 1 98.75 188 ILE B O 1
ATOM 4948 N N . ARG B 1 189 ? 8.172 -34.125 -10.008 1 98.12 189 ARG B N 1
ATOM 4949 C CA . ARG B 1 189 ? 7.25 -35.25 -10.18 1 98.12 189 ARG B CA 1
ATOM 4950 C C . ARG B 1 189 ? 7.574 -36.375 -9.203 1 98.12 189 ARG B C 1
ATOM 4952 O O . ARG B 1 189 ? 6.68 -37.125 -8.789 1 98.12 189 ARG B O 1
ATOM 4959 N N . ARG B 1 190 ? 8.805 -36.469 -8.875 1 98.44 190 ARG B N 1
ATOM 4960 C CA . ARG B 1 190 ? 9.195 -37.469 -7.902 1 98.44 190 ARG B CA 1
ATOM 4961 C C . ARG B 1 190 ? 8.672 -37.125 -6.512 1 98.44 190 ARG B C 1
ATOM 4963 O O . ARG B 1 190 ? 8.141 -38 -5.812 1 98.44 190 ARG B O 1
ATOM 4970 N N . ILE B 1 191 ? 8.781 -35.906 -6.078 1 98.25 191 ILE B N 1
ATOM 4971 C CA . ILE B 1 191 ? 8.43 -35.562 -4.707 1 98.25 191 ILE B CA 1
ATOM 4972 C C . ILE B 1 191 ? 6.918 -35.406 -4.59 1 98.25 191 ILE B C 1
ATOM 4974 O O . ILE B 1 191 ? 6.363 -35.469 -3.488 1 98.25 191 ILE B O 1
ATOM 4978 N N . ASP B 1 192 ? 6.227 -35.125 -5.691 1 97.81 192 ASP B N 1
ATOM 4979 C CA . ASP B 1 192 ? 4.77 -35.062 -5.723 1 97.81 192 ASP B CA 1
ATOM 4980 C C . ASP B 1 192 ? 4.211 -35.656 -7.012 1 97.81 192 ASP B C 1
ATOM 4982 O O . ASP B 1 192 ? 3.742 -34.938 -7.887 1 97.81 192 ASP B O 1
ATOM 4986 N N . PRO B 1 193 ? 4.18 -36.938 -7.125 1 96.31 193 PRO B N 1
ATOM 4987 C CA . PRO B 1 193 ? 3.859 -37.656 -8.367 1 96.31 193 PRO B CA 1
ATOM 4988 C C . PRO B 1 193 ? 2.459 -37.312 -8.883 1 96.31 193 PRO B C 1
ATOM 4990 O O . PRO B 1 193 ? 2.221 -37.344 -10.094 1 96.31 193 PRO B O 1
ATOM 4993 N N . THR B 1 194 ? 1.511 -37.031 -8.055 1 93.44 194 THR B N 1
ATOM 4994 C CA . THR B 1 194 ? 0.146 -36.75 -8.492 1 93.44 194 THR B CA 1
ATOM 4995 C C . THR B 1 194 ? -0.031 -35.25 -8.773 1 93.44 194 THR B C 1
ATOM 4997 O O . THR B 1 194 ? -1.041 -34.844 -9.352 1 93.44 194 THR B O 1
ATOM 5000 N N . GLY B 1 195 ? 0.989 -34.5 -8.391 1 94.5 195 GLY B N 1
ATOM 5001 C CA . GLY B 1 195 ? 0.907 -33.031 -8.586 1 94.5 195 GLY B CA 1
ATOM 5002 C C . GLY B 1 195 ? -0.194 -32.406 -7.77 1 94.5 195 GLY B C 1
ATOM 5003 O O . GLY B 1 195 ? -0.784 -31.406 -8.195 1 94.5 195 GLY B O 1
ATOM 5004 N N . LYS B 1 196 ? -0.487 -32.969 -6.68 1 93.88 196 LYS B N 1
ATOM 5005 C CA . LYS B 1 196 ? -1.566 -32.469 -5.84 1 93.88 196 LYS B CA 1
ATOM 5006 C C . LYS B 1 196 ? -1.194 -31.109 -5.223 1 93.88 196 LYS B C 1
ATOM 5008 O O . LYS B 1 196 ? -2.055 -30.25 -5.047 1 93.88 196 LYS B O 1
ATOM 5013 N N . LEU B 1 197 ? 0.081 -30.906 -4.887 1 97.06 197 LEU B N 1
ATOM 5014 C CA . LEU B 1 197 ? 0.53 -29.688 -4.246 1 97.06 197 LEU B CA 1
ATOM 5015 C C . LEU B 1 197 ? 1.525 -28.938 -5.133 1 97.06 197 LEU B C 1
ATOM 5017 O O . LEU B 1 197 ? 1.271 -27.812 -5.547 1 97.06 197 LEU B O 1
ATOM 5021 N N . VAL B 1 198 ? 2.604 -29.609 -5.52 1 98.5 198 VAL B N 1
ATOM 5022 C CA . VAL B 1 198 ? 3.664 -28.938 -6.266 1 98.5 198 VAL B CA 1
ATOM 5023 C C . VAL B 1 198 ? 3.727 -29.5 -7.688 1 98.5 198 VAL B C 1
ATOM 5025 O O . VAL B 1 198 ? 3.746 -30.703 -7.891 1 98.5 198 VAL B O 1
ATOM 5028 N N . ARG B 1 199 ? 3.705 -28.641 -8.656 1 98.5 199 ARG B N 1
ATOM 5029 C CA . ARG B 1 199 ? 3.762 -28.984 -10.07 1 98.5 199 ARG B CA 1
ATOM 5030 C C . ARG B 1 199 ? 4.902 -28.25 -10.766 1 98.5 199 ARG B C 1
ATOM 5032 O O . ARG B 1 199 ? 5.23 -27.125 -10.406 1 98.5 199 ARG B O 1
ATOM 5039 N N . PRO B 1 200 ? 5.492 -28.922 -11.727 1 98.69 200 PRO B N 1
ATOM 5040 C CA . PRO B 1 200 ? 6.5 -28.234 -12.523 1 98.69 200 PRO B CA 1
ATOM 5041 C C . PRO B 1 200 ? 5.883 -27.266 -13.539 1 98.69 200 PRO B C 1
ATOM 5043 O O . PRO B 1 200 ? 4.754 -27.484 -13.984 1 98.69 200 PRO B O 1
ATOM 5046 N N . VAL B 1 201 ? 6.566 -26.266 -13.891 1 98.88 201 VAL B N 1
ATOM 5047 C CA . VAL B 1 201 ? 6.172 -25.297 -14.898 1 98.88 201 VAL B CA 1
ATOM 5048 C C . VAL B 1 201 ? 7.395 -24.875 -15.719 1 98.88 201 VAL B C 1
ATOM 5050 O O . VAL B 1 201 ? 8.477 -24.672 -15.164 1 98.88 201 VAL B O 1
ATOM 5053 N N . LEU B 1 202 ? 7.301 -24.906 -17.062 1 98.88 202 LEU B N 1
ATOM 5054 C CA . LEU B 1 202 ? 8.352 -24.391 -17.922 1 98.88 202 LEU B CA 1
ATOM 5055 C C . LEU B 1 202 ? 8.43 -22.859 -17.812 1 98.88 202 LEU B C 1
ATOM 5057 O O . LEU B 1 202 ? 7.398 -22.188 -17.812 1 98.88 202 LEU B O 1
ATOM 5061 N N . THR B 1 203 ? 9.688 -22.312 -17.703 1 98.88 203 THR B N 1
ATOM 5062 C CA . THR B 1 203 ? 9.797 -20.922 -17.312 1 98.88 203 THR B CA 1
ATOM 5063 C C . THR B 1 203 ? 10.836 -20.203 -18.172 1 98.88 203 THR B C 1
ATOM 5065 O O . THR B 1 203 ? 11.836 -19.703 -17.641 1 98.88 203 THR B O 1
ATOM 5068 N N . PRO B 1 204 ? 10.609 -20.188 -19.578 1 98.75 204 PRO B N 1
ATOM 5069 C CA . PRO B 1 204 ? 11.414 -19.172 -20.234 1 98.75 204 PRO B CA 1
ATOM 5070 C C . PRO B 1 204 ? 11.219 -17.781 -19.641 1 98.75 204 PRO B C 1
ATOM 5072 O O . PRO B 1 204 ? 10.094 -17.297 -19.562 1 98.75 204 PRO B O 1
ATOM 5075 N N . ARG B 1 205 ? 12.305 -17.234 -19.125 1 98.12 205 ARG B N 1
ATOM 5076 C CA . ARG B 1 205 ? 12.164 -15.945 -18.438 1 98.12 205 ARG B CA 1
ATOM 5077 C C . ARG B 1 205 ? 11.414 -14.938 -19.312 1 98.12 205 ARG B C 1
ATOM 5079 O O . ARG B 1 205 ? 10.438 -14.328 -18.859 1 98.12 205 ARG B O 1
ATOM 5086 N N . PHE B 1 206 ? 11.836 -14.562 -20.406 1 97.25 206 PHE B N 1
ATOM 5087 C CA . PHE B 1 206 ? 11.266 -13.82 -21.516 1 97.25 206 PHE B CA 1
ATOM 5088 C C . PHE B 1 206 ? 12.102 -14 -22.781 1 97.25 206 PHE B C 1
ATOM 5090 O O . PHE B 1 206 ? 13.203 -14.547 -22.719 1 97.25 206 PHE B O 1
ATOM 5097 N N . ALA B 1 207 ? 11.594 -13.68 -23.875 1 97.62 207 ALA B N 1
ATOM 5098 C CA . ALA B 1 207 ? 12.203 -14.008 -25.156 1 97.62 207 ALA B CA 1
ATOM 5099 C C . ALA B 1 207 ? 13.602 -13.414 -25.266 1 97.62 207 ALA B C 1
ATOM 5101 O O . ALA B 1 207 ? 14.492 -14.008 -25.891 1 97.62 207 ALA B O 1
ATOM 5102 N N . ILE B 1 208 ? 13.852 -12.312 -24.672 1 97.19 208 ILE B N 1
ATOM 5103 C CA . ILE B 1 208 ? 15.109 -11.586 -24.781 1 97.19 208 ILE B CA 1
ATOM 5104 C C . ILE B 1 208 ? 16.25 -12.461 -24.266 1 97.19 208 ILE B C 1
ATOM 5106 O O . ILE B 1 208 ? 17.344 -12.461 -24.844 1 97.19 208 ILE B O 1
ATOM 5110 N N . CYS B 1 209 ? 15.977 -13.266 -23.25 1 97.75 209 CYS B N 1
ATOM 5111 C CA . CYS B 1 209 ? 17.047 -14.023 -22.609 1 97.75 209 CYS B CA 1
ATOM 5112 C C . CYS B 1 209 ? 17.062 -15.469 -23.094 1 97.75 209 CYS B C 1
ATOM 5114 O O . CYS B 1 209 ? 17.734 -16.312 -22.5 1 97.75 209 CYS B O 1
ATOM 5116 N N . CYS B 1 210 ? 16.359 -15.836 -24.109 1 98.5 210 CYS B N 1
ATOM 5117 C CA . CYS B 1 210 ? 16.281 -17.203 -24.609 1 98.5 210 CYS B CA 1
ATOM 5118 C C . CYS B 1 210 ? 16.594 -17.266 -26.094 1 98.5 210 CYS B C 1
ATOM 5120 O O . CYS B 1 210 ? 15.992 -16.531 -26.891 1 98.5 210 CYS B O 1
ATOM 5122 N N . THR B 1 211 ? 17.531 -18.125 -26.516 1 98.25 211 THR B N 1
ATOM 5123 C CA . THR B 1 211 ? 17.781 -18.359 -27.938 1 98.25 211 THR B CA 1
ATOM 5124 C C . THR B 1 211 ? 16.594 -19.094 -28.578 1 98.25 211 THR B C 1
ATOM 5126 O O . THR B 1 211 ? 15.805 -19.719 -27.875 1 98.25 211 THR B O 1
ATOM 5129 N N . PRO B 1 212 ? 16.531 -19.031 -29.906 1 98.38 212 PRO B N 1
ATOM 5130 C CA . PRO B 1 212 ? 15.484 -19.812 -30.594 1 98.38 212 PRO B CA 1
ATOM 5131 C C . PRO B 1 212 ? 15.555 -21.297 -30.266 1 98.38 212 PRO B C 1
ATOM 5133 O O . PRO B 1 212 ? 14.516 -21.953 -30.109 1 98.38 212 PRO B O 1
ATOM 5136 N N . ASP B 1 213 ? 16.75 -21.828 -30.156 1 98.69 213 ASP B N 1
ATOM 5137 C CA . ASP B 1 213 ? 16.922 -23.25 -29.844 1 98.69 213 ASP B CA 1
ATOM 5138 C C . ASP B 1 213 ? 16.328 -23.594 -28.484 1 98.69 213 ASP B C 1
ATOM 5140 O O . ASP B 1 213 ? 15.695 -24.625 -28.312 1 98.69 213 ASP B O 1
ATOM 5144 N N . LEU B 1 214 ? 16.594 -22.719 -27.547 1 98.75 214 LEU B N 1
ATOM 5145 C CA . LEU B 1 214 ? 16.062 -22.938 -26.203 1 98.75 214 LEU B CA 1
ATOM 5146 C C . LEU B 1 214 ? 14.539 -22.875 -26.203 1 98.75 214 LEU B C 1
ATOM 5148 O O . LEU B 1 214 ? 13.875 -23.734 -25.641 1 98.75 214 LEU B O 1
ATOM 5152 N N . LEU B 1 215 ? 13.961 -21.812 -26.859 1 98.88 215 LEU B N 1
ATOM 5153 C CA . LEU B 1 215 ? 12.516 -21.672 -26.953 1 98.88 215 LEU B CA 1
ATOM 5154 C C . LEU B 1 215 ? 11.891 -22.891 -27.641 1 98.88 215 LEU B C 1
ATOM 5156 O O . LEU B 1 215 ? 10.867 -23.406 -27.203 1 98.88 215 LEU B O 1
ATOM 5160 N N . ALA B 1 216 ? 12.555 -23.328 -28.688 1 98.75 216 ALA B N 1
ATOM 5161 C CA . ALA B 1 216 ? 12.07 -24.484 -29.438 1 98.75 216 ALA B CA 1
ATOM 5162 C C . ALA B 1 216 ? 12.086 -25.734 -28.562 1 98.75 216 ALA B C 1
ATOM 5164 O O . ALA B 1 216 ? 11.172 -26.562 -28.625 1 98.75 216 ALA B O 1
ATOM 5165 N N . GLY B 1 217 ? 13.156 -25.906 -27.859 1 98.88 217 GLY B N 1
ATOM 5166 C CA . GLY B 1 217 ? 13.258 -27.047 -26.953 1 98.88 217 GLY B CA 1
ATOM 5167 C C . GLY B 1 217 ? 12.188 -27.047 -25.875 1 98.88 217 GLY B C 1
ATOM 5168 O O . GLY B 1 217 ? 11.617 -28.094 -25.562 1 98.88 217 GLY B O 1
ATOM 5169 N N . LEU B 1 218 ? 11.922 -25.922 -25.266 1 98.88 218 LEU B N 1
ATOM 5170 C CA . LEU B 1 218 ? 10.867 -25.797 -24.266 1 98.88 218 LEU B CA 1
ATOM 5171 C C . LEU B 1 218 ? 9.5 -26.062 -24.875 1 98.88 218 LEU B C 1
ATOM 5173 O O . LEU B 1 218 ? 8.648 -26.719 -24.25 1 98.88 218 LEU B O 1
ATOM 5177 N N . GLY B 1 219 ? 9.305 -25.484 -26.078 1 98.69 219 GLY B N 1
ATOM 5178 C CA . GLY B 1 219 ? 8.078 -25.797 -26.797 1 98.69 219 GLY B CA 1
ATOM 5179 C C . GLY B 1 219 ? 7.867 -27.281 -27.016 1 98.69 219 GLY B C 1
ATOM 5180 O O . GLY B 1 219 ? 6.746 -27.781 -26.891 1 98.69 219 GLY B O 1
ATOM 5181 N N . LYS B 1 220 ? 8.906 -27.984 -27.422 1 98.62 220 LYS B N 1
ATOM 5182 C CA . LYS B 1 220 ? 8.844 -29.422 -27.609 1 98.62 220 LYS B CA 1
ATOM 5183 C C . LYS B 1 220 ? 8.469 -30.141 -26.312 1 98.62 220 LYS B C 1
ATOM 5185 O O . LYS B 1 220 ? 7.66 -31.078 -26.328 1 98.62 220 LYS B O 1
ATOM 5190 N N . MET B 1 221 ? 9.047 -29.734 -25.219 1 98.44 221 MET B N 1
ATOM 5191 C CA . MET B 1 221 ? 8.703 -30.312 -23.922 1 98.44 221 MET B CA 1
ATOM 5192 C C . MET B 1 221 ? 7.215 -30.125 -23.641 1 98.44 221 MET B C 1
ATOM 5194 O O . MET B 1 221 ? 6.555 -31.062 -23.156 1 98.44 221 MET B O 1
ATOM 5198 N N . ALA B 1 222 ? 6.691 -28.953 -23.891 1 98.19 222 ALA B N 1
ATOM 5199 C CA . ALA B 1 222 ? 5.281 -28.656 -23.656 1 98.19 222 ALA B CA 1
ATOM 5200 C C . ALA B 1 222 ? 4.387 -29.531 -24.531 1 98.19 222 ALA B C 1
ATOM 5202 O O . ALA B 1 222 ? 3.322 -29.984 -24.094 1 98.19 222 ALA B O 1
ATOM 5203 N N . ASP B 1 223 ? 4.828 -29.719 -25.75 1 97.81 223 ASP B N 1
ATOM 5204 C CA . ASP B 1 223 ? 4.074 -30.531 -26.703 1 97.81 223 ASP B CA 1
ATOM 5205 C C . ASP B 1 223 ? 4.035 -31.984 -26.25 1 97.81 223 ASP B C 1
ATOM 5207 O O . ASP B 1 223 ? 3.016 -32.656 -26.406 1 97.81 223 ASP B O 1
ATOM 5211 N N . GLU B 1 224 ? 5.082 -32.469 -25.703 1 97.88 224 GLU B N 1
ATOM 5212 C CA . GLU B 1 224 ? 5.219 -33.844 -25.297 1 97.88 224 GLU B CA 1
ATOM 5213 C C . GLU B 1 224 ? 4.473 -34.125 -24 1 97.88 224 GLU B C 1
ATOM 5215 O O . GLU B 1 224 ? 4.074 -35.25 -23.719 1 97.88 224 GLU B O 1
ATOM 5220 N N . ASP B 1 225 ? 4.312 -33.156 -23.219 1 96.69 225 ASP B N 1
ATOM 5221 C CA . ASP B 1 225 ? 3.607 -33.25 -21.953 1 96.69 225 ASP B CA 1
ATOM 5222 C C . ASP B 1 225 ? 2.574 -32.125 -21.797 1 96.69 225 ASP B C 1
ATOM 5224 O O . ASP B 1 225 ? 2.852 -31.094 -21.203 1 96.69 225 ASP B O 1
ATOM 5228 N N . PRO B 1 226 ? 1.378 -32.375 -22.219 1 92.69 226 PRO B N 1
ATOM 5229 C CA . PRO B 1 226 ? 0.359 -31.344 -22.234 1 92.69 226 PRO B CA 1
ATOM 5230 C C . PRO B 1 226 ? -0.06 -30.891 -20.844 1 92.69 226 PRO B C 1
ATOM 5232 O O . PRO B 1 226 ? -0.761 -29.891 -20.703 1 92.69 226 PRO B O 1
ATOM 5235 N N . GLU B 1 227 ? 0.42 -31.578 -19.844 1 93.12 227 GLU B N 1
ATOM 5236 C CA . GLU B 1 227 ? 0.076 -31.188 -18.484 1 93.12 227 GLU B CA 1
ATOM 5237 C C . GLU B 1 227 ? 1.06 -30.172 -17.922 1 93.12 227 GLU B C 1
ATOM 5239 O O . GLU B 1 227 ? 0.8 -29.547 -16.891 1 93.12 227 GLU B O 1
ATOM 5244 N N . LEU B 1 228 ? 2.088 -29.984 -18.625 1 96.88 228 LEU B N 1
ATOM 5245 C CA . LEU B 1 228 ? 3.09 -29.016 -18.188 1 96.88 228 LEU B CA 1
ATOM 5246 C C . LEU B 1 228 ? 2.615 -27.594 -18.422 1 96.88 228 LEU B C 1
ATOM 5248 O O . LEU B 1 228 ? 2.18 -27.25 -19.531 1 96.88 228 LEU B O 1
ATOM 5252 N N . ALA B 1 229 ? 2.559 -26.812 -17.406 1 98.44 229 ALA B N 1
ATOM 5253 C CA . ALA B 1 229 ? 2.27 -25.391 -17.547 1 98.44 229 ALA B CA 1
ATOM 5254 C C . ALA B 1 229 ? 3.479 -24.641 -18.094 1 98.44 229 ALA B C 1
ATOM 5256 O O . ALA B 1 229 ? 4.59 -25.172 -18.125 1 98.44 229 ALA B O 1
ATOM 5257 N N . ILE B 1 230 ? 3.258 -23.516 -18.672 1 98.81 230 ILE B N 1
ATOM 5258 C CA . ILE B 1 230 ? 4.266 -22.578 -19.156 1 98.81 230 ILE B CA 1
ATOM 5259 C C . ILE B 1 230 ? 4.047 -21.203 -18.516 1 98.81 230 ILE B C 1
ATOM 5261 O O . ILE B 1 230 ? 2.908 -20.75 -18.391 1 98.81 230 ILE B O 1
ATOM 5265 N N . GLN B 1 231 ? 5.074 -20.547 -18.016 1 98.88 231 GLN B N 1
ATOM 5266 C CA . GLN B 1 231 ? 4.984 -19.172 -17.578 1 98.88 231 GLN B CA 1
ATOM 5267 C C . GLN B 1 231 ? 6.094 -18.312 -18.203 1 98.88 231 GLN B C 1
ATOM 5269 O O . GLN B 1 231 ? 7.219 -18.781 -18.375 1 98.88 231 GLN B O 1
ATOM 5274 N N . THR B 1 232 ? 5.785 -17.125 -18.609 1 98.81 232 THR B N 1
ATOM 5275 C CA . THR B 1 232 ? 6.762 -16.219 -19.188 1 98.81 232 THR B CA 1
ATOM 5276 C C . THR B 1 232 ? 6.281 -14.773 -19.109 1 98.81 232 THR B C 1
ATOM 5278 O O . THR B 1 232 ? 5.105 -14.523 -18.812 1 98.81 232 THR B O 1
ATOM 5281 N N . HIS B 1 233 ? 7.18 -13.82 -19.156 1 98 233 HIS B N 1
ATOM 5282 C CA . HIS B 1 233 ? 6.824 -12.414 -19.312 1 98 233 HIS B CA 1
ATOM 5283 C C . HIS B 1 233 ? 6.344 -12.125 -20.734 1 98 233 HIS B C 1
ATOM 5285 O O . HIS B 1 233 ? 6.852 -12.711 -21.703 1 98 233 HIS B O 1
ATOM 5291 N N . PHE B 1 234 ? 5.402 -11.266 -20.812 1 98.12 234 PHE B N 1
ATOM 5292 C CA . PHE B 1 234 ? 4.746 -11.031 -22.094 1 98.12 234 PHE B CA 1
ATOM 5293 C C . PHE B 1 234 ? 4.32 -9.578 -22.234 1 98.12 234 PHE B C 1
ATOM 5295 O O . PHE B 1 234 ? 3.422 -9.117 -21.531 1 98.12 234 PHE B O 1
ATOM 5302 N N . ASN B 1 235 ? 4.906 -8.797 -23.141 1 97 235 ASN B N 1
ATOM 5303 C CA . ASN B 1 235 ? 4.551 -7.418 -23.453 1 97 235 ASN B CA 1
ATOM 5304 C C . ASN B 1 235 ? 4.5 -6.547 -22.203 1 97 235 ASN B C 1
ATOM 5306 O O . ASN B 1 235 ? 3.514 -5.848 -21.953 1 97 235 ASN B O 1
ATOM 5310 N N . GLU B 1 236 ? 5.574 -6.641 -21.391 1 94.19 236 GLU B N 1
ATOM 5311 C CA . GLU B 1 236 ? 5.586 -5.988 -20.094 1 94.19 236 GLU B CA 1
ATOM 5312 C C . GLU B 1 236 ? 5.891 -4.5 -20.219 1 94.19 236 GLU B C 1
ATOM 5314 O O . GLU B 1 236 ? 5.215 -3.664 -19.609 1 94.19 236 GLU B O 1
ATOM 5319 N N . ALA B 1 237 ? 6.895 -4.145 -20.922 1 92.69 237 ALA B N 1
ATOM 5320 C CA . ALA B 1 237 ? 7.387 -2.777 -21.062 1 92.69 237 ALA B CA 1
ATOM 5321 C C . ALA B 1 237 ? 7.812 -2.48 -22.5 1 92.69 237 ALA B C 1
ATOM 5323 O O . ALA B 1 237 ? 8.234 -3.381 -23.219 1 92.69 237 ALA B O 1
ATOM 5324 N N . GLU B 1 238 ? 7.758 -1.254 -22.875 1 91.62 238 GLU B N 1
ATOM 5325 C CA . GLU B 1 238 ? 8.133 -0.849 -24.219 1 91.62 238 GLU B CA 1
ATOM 5326 C C . GLU B 1 238 ? 9.586 -1.225 -24.516 1 91.62 238 GLU B C 1
ATOM 5328 O O . GLU B 1 238 ? 9.898 -1.67 -25.625 1 91.62 238 GLU B O 1
ATOM 5333 N N . GLN B 1 239 ? 10.367 -0.967 -23.516 1 90.69 239 GLN B N 1
ATOM 5334 C CA . GLN B 1 239 ? 11.773 -1.32 -23.688 1 90.69 239 GLN B CA 1
ATOM 5335 C C . GLN B 1 239 ? 11.93 -2.805 -24 1 90.69 239 GLN B C 1
ATOM 5337 O O . GLN B 1 239 ? 12.719 -3.176 -24.875 1 90.69 239 GLN B O 1
ATOM 5342 N N . GLU B 1 240 ? 11.258 -3.621 -23.344 1 92 240 GLU B N 1
ATOM 5343 C CA . GLU B 1 240 ? 11.305 -5.066 -23.547 1 92 240 GLU B CA 1
ATOM 5344 C C . GLU B 1 240 ? 10.742 -5.461 -24.906 1 92 240 GLU B C 1
ATOM 5346 O O . GLU B 1 240 ? 11.312 -6.305 -25.594 1 92 240 GLU B O 1
ATOM 5351 N N . ILE B 1 241 ? 9.68 -4.863 -25.312 1 94.44 241 ILE B N 1
ATOM 5352 C CA . ILE B 1 241 ? 9.023 -5.164 -26.578 1 94.44 241 ILE B CA 1
ATOM 5353 C C . ILE B 1 241 ? 9.969 -4.824 -27.734 1 94.44 241 ILE B C 1
ATOM 5355 O O . ILE B 1 241 ? 10.141 -5.621 -28.656 1 94.44 241 ILE B O 1
ATOM 5359 N N . ASN B 1 242 ? 10.578 -3.645 -27.625 1 95 242 ASN B N 1
ATOM 5360 C CA . ASN B 1 242 ? 11.516 -3.211 -28.656 1 95 242 ASN B CA 1
ATOM 5361 C C . ASN B 1 242 ? 12.719 -4.148 -28.75 1 95 242 ASN B C 1
ATOM 5363 O O . ASN B 1 242 ? 13.133 -4.516 -29.859 1 95 242 ASN B O 1
ATOM 5367 N N . ALA B 1 243 ? 13.219 -4.535 -27.578 1 95.5 243 ALA B N 1
ATOM 5368 C CA . ALA B 1 243 ? 14.359 -5.449 -27.562 1 95.5 243 ALA B CA 1
ATOM 5369 C C . ALA B 1 243 ? 13.992 -6.797 -28.172 1 95.5 243 ALA B C 1
ATOM 5371 O O . ALA B 1 243 ? 14.789 -7.391 -28.891 1 95.5 243 ALA B O 1
ATOM 5372 N N . THR B 1 244 ? 12.82 -7.297 -27.922 1 97.38 244 THR B N 1
ATOM 5373 C CA . THR B 1 244 ? 12.352 -8.57 -28.453 1 97.38 244 THR B CA 1
ATOM 5374 C C . THR B 1 244 ? 12.227 -8.508 -29.984 1 97.38 244 THR B C 1
ATOM 5376 O O . THR B 1 244 ? 12.656 -9.422 -30.688 1 97.38 244 THR B O 1
ATOM 5379 N N . ARG B 1 245 ? 11.695 -7.441 -30.453 1 96.38 245 ARG B N 1
ATOM 5380 C CA . ARG B 1 245 ? 11.508 -7.27 -31.891 1 96.38 245 ARG B CA 1
ATOM 5381 C C . ARG B 1 245 ? 12.852 -7.203 -32.594 1 96.38 245 ARG B C 1
ATOM 5383 O O . ARG B 1 245 ? 12.977 -7.668 -33.75 1 96.38 245 ARG B O 1
ATOM 5390 N N . GLU B 1 246 ? 13.773 -6.582 -31.984 1 97.31 246 GLU B N 1
ATOM 5391 C CA . GLU B 1 246 ? 15.109 -6.5 -32.562 1 97.31 246 GLU B CA 1
ATOM 5392 C C . GLU B 1 246 ? 15.766 -7.879 -32.625 1 97.31 246 GLU B C 1
ATOM 5394 O O . GLU B 1 246 ? 16.438 -8.195 -33.594 1 97.31 246 GLU B O 1
ATOM 5399 N N . LEU B 1 247 ? 15.562 -8.688 -31.656 1 97.62 247 LEU B N 1
ATOM 5400 C CA . LEU B 1 247 ? 16.203 -10 -31.547 1 97.62 247 LEU B CA 1
ATOM 5401 C C . LEU B 1 247 ? 15.484 -11.023 -32.438 1 97.62 247 LEU B C 1
ATOM 5403 O O . LEU B 1 247 ? 16.094 -12.008 -32.844 1 97.62 247 LEU B O 1
ATOM 5407 N N . PHE B 1 248 ? 14.195 -10.773 -32.625 1 98.25 248 PHE B N 1
ATOM 5408 C CA . PHE B 1 248 ? 13.383 -11.688 -33.438 1 98.25 248 PHE B CA 1
ATOM 5409 C C . PHE B 1 248 ? 12.625 -10.938 -34.5 1 98.25 248 PHE B C 1
ATOM 5411 O O . PHE B 1 248 ? 11.391 -10.914 -34.531 1 98.25 248 PHE B O 1
ATOM 5418 N N . PRO B 1 249 ? 13.297 -10.477 -35.531 1 97.06 249 PRO B N 1
ATOM 5419 C CA . PRO B 1 249 ? 12.688 -9.602 -36.531 1 97.06 249 PRO B CA 1
ATOM 5420 C C . PRO B 1 249 ? 11.688 -10.336 -37.406 1 97.06 249 PRO B C 1
ATOM 5422 O O . PRO B 1 249 ? 10.875 -9.695 -38.094 1 97.06 249 PRO B O 1
ATOM 5425 N N . GLU B 1 250 ? 11.734 -11.609 -37.438 1 96.81 250 GLU B N 1
ATOM 5426 C CA . GLU B 1 250 ? 10.836 -12.383 -38.312 1 96.81 250 GLU B CA 1
ATOM 5427 C C . GLU B 1 250 ? 9.422 -12.406 -37.75 1 96.81 250 GLU B C 1
ATOM 5429 O O . GLU B 1 250 ? 8.477 -12.789 -38.438 1 96.81 250 GLU B O 1
ATOM 5434 N N . PHE B 1 251 ? 9.281 -12.023 -36.5 1 97.25 251 PHE B N 1
ATOM 5435 C CA . PHE B 1 251 ? 7.969 -12.016 -35.875 1 97.25 251 PHE B CA 1
ATOM 5436 C C . PHE B 1 251 ? 7.477 -10.586 -35.656 1 97.25 251 PHE B C 1
ATOM 5438 O O . PHE B 1 251 ? 8.266 -9.703 -35.312 1 97.25 251 PHE B O 1
ATOM 5445 N N . SER B 1 252 ? 6.238 -10.359 -35.812 1 93.12 252 SER B N 1
ATOM 5446 C CA . SER B 1 252 ? 5.652 -9.023 -35.688 1 93.12 252 SER B CA 1
ATOM 5447 C C . SER B 1 252 ? 5.121 -8.781 -34.281 1 93.12 252 SER B C 1
ATOM 5449 O O . SER B 1 252 ? 4.828 -7.645 -33.906 1 93.12 252 SER B O 1
ATOM 5451 N N . SER B 1 253 ? 4.965 -9.867 -33.469 1 96.56 253 SER B N 1
ATOM 5452 C CA . SER B 1 253 ? 4.465 -9.773 -32.125 1 96.56 253 SER B CA 1
ATOM 5453 C C . SER B 1 253 ? 5.012 -10.906 -31.25 1 96.56 253 SER B C 1
ATOM 5455 O O . SER B 1 253 ? 5.461 -11.93 -31.766 1 96.56 253 SER B O 1
ATOM 5457 N N . GLU B 1 254 ? 5.008 -10.648 -29.906 1 97.31 254 GLU B N 1
ATOM 5458 C CA . GLU B 1 254 ? 5.391 -11.711 -28.984 1 97.31 254 GLU B CA 1
ATOM 5459 C C . GLU B 1 254 ? 4.426 -12.891 -29.078 1 97.31 254 GLU B C 1
ATOM 5461 O O . GLU B 1 254 ? 4.824 -14.039 -28.875 1 97.31 254 GLU B O 1
ATOM 5466 N N . ALA B 1 255 ? 3.164 -12.586 -29.375 1 98.12 255 ALA B N 1
ATOM 5467 C CA . ALA B 1 255 ? 2.184 -13.656 -29.547 1 98.12 255 ALA B CA 1
ATOM 5468 C C . ALA B 1 255 ? 2.592 -14.602 -30.672 1 98.12 255 ALA B C 1
ATOM 5470 O O . ALA B 1 255 ? 2.545 -15.82 -30.516 1 98.12 255 ALA B O 1
ATOM 5471 N N . ASP B 1 256 ? 2.986 -13.977 -31.797 1 98 256 ASP B N 1
ATOM 5472 C CA . ASP B 1 256 ? 3.432 -14.797 -32.938 1 98 256 ASP B CA 1
ATOM 5473 C C . ASP B 1 256 ? 4.691 -15.578 -32.562 1 98 256 ASP B C 1
ATOM 5475 O O . ASP B 1 256 ? 4.828 -16.75 -32.938 1 98 256 ASP B O 1
ATOM 5479 N N . LEU B 1 257 ? 5.562 -14.922 -31.891 1 98.5 257 LEU B N 1
ATOM 5480 C CA . LEU B 1 257 ? 6.828 -15.523 -31.484 1 98.5 257 LEU B CA 1
ATOM 5481 C C . LEU B 1 257 ? 6.594 -16.766 -30.625 1 98.5 257 LEU B C 1
ATOM 5483 O O . LEU B 1 257 ? 7.043 -17.859 -30.969 1 98.5 257 LEU B O 1
ATOM 5487 N N . TYR B 1 258 ? 5.914 -16.594 -29.5 1 98.69 258 TYR B N 1
ATOM 5488 C CA . TYR B 1 258 ? 5.707 -17.703 -28.578 1 98.69 258 TYR B CA 1
ATOM 5489 C C . TYR B 1 258 ? 4.816 -18.781 -29.188 1 98.69 258 TYR B C 1
ATOM 5491 O O . TYR B 1 258 ? 4.98 -19.969 -28.891 1 98.69 258 TYR B O 1
ATOM 5499 N N . HIS B 1 259 ? 3.83 -18.344 -30.016 1 98.12 259 HIS B N 1
ATOM 5500 C CA . HIS B 1 259 ? 3.012 -19.312 -30.734 1 98.12 259 HIS B CA 1
ATOM 5501 C C . HIS B 1 259 ? 3.867 -20.188 -31.641 1 98.12 259 HIS B C 1
ATOM 5503 O O . HIS B 1 259 ? 3.68 -21.406 -31.688 1 98.12 259 HIS B O 1
ATOM 5509 N N . HIS B 1 260 ? 4.762 -19.578 -32.406 1 98.25 260 HIS B N 1
ATOM 5510 C CA . HIS B 1 260 ? 5.652 -20.281 -33.312 1 98.25 260 HIS B CA 1
ATOM 5511 C C . HIS B 1 260 ? 6.422 -21.375 -32.594 1 98.25 260 HIS B C 1
ATOM 5513 O O . HIS B 1 260 ? 6.613 -22.469 -33.125 1 98.25 260 HIS B O 1
ATOM 5519 N N . PHE B 1 261 ? 6.828 -21.125 -31.375 1 98.69 261 PHE B N 1
ATOM 5520 C CA . PHE B 1 261 ? 7.664 -22.062 -30.641 1 98.69 261 PHE B CA 1
ATOM 5521 C C . PHE B 1 261 ? 6.805 -23 -29.812 1 98.69 261 PHE B C 1
ATOM 5523 O O . PHE B 1 261 ? 7.328 -23.797 -29.016 1 98.69 261 PHE B O 1
ATOM 5530 N N . GLY B 1 262 ? 5.488 -22.922 -29.922 1 98.12 262 GLY B N 1
ATOM 5531 C CA . GLY B 1 262 ? 4.59 -23.828 -29.219 1 98.12 262 GLY B CA 1
ATOM 5532 C C . GLY B 1 262 ? 4.449 -23.5 -27.75 1 98.12 262 GLY B C 1
ATOM 5533 O O . GLY B 1 262 ? 4.184 -24.391 -26.938 1 98.12 262 GLY B O 1
ATOM 5534 N N . LEU B 1 263 ? 4.613 -22.266 -27.438 1 98.62 263 LEU B N 1
ATOM 5535 C CA . LEU B 1 263 ? 4.664 -21.891 -26.016 1 98.62 263 LEU B CA 1
ATOM 5536 C C . LEU B 1 263 ? 3.406 -21.125 -25.625 1 98.62 263 LEU B C 1
ATOM 5538 O O . LEU B 1 263 ? 3.314 -20.609 -24.5 1 98.62 263 LEU B O 1
ATOM 5542 N N . LEU B 1 264 ? 2.441 -20.891 -26.484 1 98.25 264 LEU B N 1
ATOM 5543 C CA . LEU B 1 264 ? 1.116 -20.375 -26.172 1 98.25 264 LEU B CA 1
ATOM 5544 C C . LEU B 1 264 ? 0.087 -21.5 -26.125 1 98.25 264 LEU B C 1
ATOM 5546 O O . LEU B 1 264 ? -0.369 -21.969 -27.172 1 98.25 264 LEU B O 1
ATOM 5550 N N . THR B 1 265 ? -0.273 -21.938 -24.938 1 97.94 265 THR B N 1
ATOM 5551 C CA . THR B 1 265 ? -1.244 -23.016 -24.719 1 97.94 265 THR B CA 1
ATOM 5552 C C . THR B 1 265 ? -2.256 -22.609 -23.641 1 97.94 265 THR B C 1
ATOM 5554 O O . THR B 1 265 ? -2.146 -21.531 -23.062 1 97.94 265 THR B O 1
ATOM 5557 N N . LYS B 1 266 ? -3.186 -23.453 -23.422 1 97.81 266 LYS B N 1
ATOM 5558 C CA . LYS B 1 266 ? -4.207 -23.234 -22.391 1 97.81 266 LYS B CA 1
ATOM 5559 C C . LYS B 1 266 ? -3.582 -23.125 -21.016 1 97.81 266 LYS B C 1
ATOM 5561 O O . LYS B 1 266 ? -4.164 -22.516 -20.109 1 97.81 266 LYS B O 1
ATOM 5566 N N . ARG B 1 267 ? -2.402 -23.656 -20.859 1 98.38 267 ARG B N 1
ATOM 5567 C CA . ARG B 1 267 ? -1.753 -23.672 -19.547 1 98.38 267 ARG B CA 1
ATOM 5568 C C . ARG B 1 267 ? -0.622 -22.656 -19.484 1 98.38 267 ARG B C 1
ATOM 5570 O O . ARG B 1 267 ? 0.244 -22.734 -18.609 1 98.38 267 ARG B O 1
ATOM 5577 N N . SER B 1 268 ? -0.613 -21.703 -20.469 1 98.81 268 SER B N 1
ATOM 5578 C CA . SER B 1 268 ? 0.37 -20.625 -20.438 1 98.81 268 SER B CA 1
ATOM 5579 C C . SER B 1 268 ? -0.093 -19.484 -19.562 1 98.81 268 SER B C 1
ATOM 5581 O O . SER B 1 268 ? -1.213 -18.984 -19.703 1 98.81 268 SER B O 1
ATOM 5583 N N . ILE B 1 269 ? 0.74 -19.141 -18.578 1 98.94 269 ILE B N 1
ATOM 5584 C CA . ILE B 1 269 ? 0.566 -17.969 -17.734 1 98.94 269 ILE B CA 1
ATOM 5585 C C . ILE B 1 269 ? 1.432 -16.812 -18.25 1 98.94 269 ILE B C 1
ATOM 5587 O O . ILE B 1 269 ? 2.66 -16.859 -18.156 1 98.94 269 ILE B O 1
ATOM 5591 N N . LEU B 1 270 ? 0.82 -15.828 -18.859 1 98.88 270 LEU B N 1
ATOM 5592 C CA . LEU B 1 270 ? 1.512 -14.68 -19.438 1 98.88 270 LEU B CA 1
ATOM 5593 C C . LEU B 1 270 ? 1.505 -13.5 -18.469 1 98.88 270 LEU B C 1
ATOM 5595 O O . LEU B 1 270 ? 0.451 -12.922 -18.188 1 98.88 270 LEU B O 1
ATOM 5599 N N . ALA B 1 271 ? 2.646 -13.148 -17.953 1 98.44 271 ALA B N 1
ATOM 5600 C CA . ALA B 1 271 ? 2.75 -12.125 -16.922 1 98.44 271 ALA B CA 1
ATOM 5601 C C . ALA B 1 271 ? 2.721 -10.727 -17.531 1 98.44 271 ALA B C 1
ATOM 5603 O O . ALA B 1 271 ? 3.305 -10.484 -18.578 1 98.44 271 ALA B O 1
ATOM 5604 N N . HIS B 1 272 ? 2.051 -9.766 -16.875 1 97.5 272 HIS B N 1
ATOM 5605 C CA . HIS B 1 272 ? 2.031 -8.32 -17.062 1 97.5 272 HIS B CA 1
ATOM 5606 C C . HIS B 1 272 ? 1.079 -7.934 -18.188 1 97.5 272 HIS B C 1
ATOM 5608 O O . HIS B 1 272 ? -0.004 -7.402 -17.938 1 97.5 272 HIS B O 1
ATOM 5614 N N . CYS B 1 273 ? 1.472 -8.227 -19.438 1 97.94 273 CYS B N 1
ATOM 5615 C CA . CYS B 1 273 ? 0.62 -7.949 -20.594 1 97.94 273 CYS B CA 1
ATOM 5616 C C . CYS B 1 273 ? 0.123 -6.508 -20.562 1 97.94 273 CYS B C 1
ATOM 5618 O O . CYS B 1 273 ? -1.073 -6.258 -20.719 1 97.94 273 CYS B O 1
ATOM 5620 N N . THR B 1 274 ? 0.994 -5.547 -20.406 1 96.44 274 THR B N 1
ATOM 5621 C CA . THR B 1 274 ? 0.629 -4.148 -20.203 1 96.44 274 THR B CA 1
ATOM 5622 C C . THR B 1 274 ? 0.372 -3.459 -21.547 1 96.44 274 THR B C 1
ATOM 5624 O O . THR B 1 274 ? -0.419 -2.516 -21.625 1 96.44 274 THR B O 1
ATOM 5627 N N . PHE B 1 275 ? 1.098 -3.873 -22.609 1 95 275 PHE B N 1
ATOM 5628 C CA . PHE B 1 275 ? 0.96 -3.289 -23.938 1 95 275 PHE B CA 1
ATOM 5629 C C . PHE B 1 275 ? 0.475 -4.332 -24.938 1 95 275 PHE B C 1
ATOM 5631 O O . PHE B 1 275 ? 1.282 -4.992 -25.594 1 95 275 PHE B O 1
ATOM 5638 N N . MET B 1 276 ? -0.802 -4.359 -25.094 1 97.19 276 MET B N 1
ATOM 5639 C CA . MET B 1 276 ? -1.388 -5.398 -25.938 1 97.19 276 MET B CA 1
ATOM 5640 C C . MET B 1 276 ? -2.145 -4.781 -27.109 1 97.19 276 MET B C 1
ATOM 5642 O O . MET B 1 276 ? -2.834 -3.773 -26.953 1 97.19 276 MET B O 1
ATOM 5646 N N . THR B 1 277 ? -1.949 -5.293 -28.297 1 96.81 277 THR B N 1
ATOM 5647 C CA . THR B 1 277 ? -2.805 -4.953 -29.438 1 96.81 277 THR B CA 1
ATOM 5648 C C . THR B 1 277 ? -4.051 -5.836 -29.453 1 96.81 277 THR B C 1
ATOM 5650 O O . THR B 1 277 ? -4.086 -6.883 -28.797 1 96.81 277 THR B O 1
ATOM 5653 N N . ASP B 1 278 ? -5.039 -5.422 -30.219 1 97.44 278 ASP B N 1
ATOM 5654 C CA . ASP B 1 278 ? -6.234 -6.246 -30.391 1 97.44 278 ASP B CA 1
ATOM 5655 C C . ASP B 1 278 ? -5.875 -7.621 -30.953 1 97.44 278 ASP B C 1
ATOM 5657 O O . ASP B 1 278 ? -6.438 -8.633 -30.547 1 97.44 278 ASP B O 1
ATOM 5661 N N . TYR B 1 279 ? -4.977 -7.602 -31.875 1 97.88 279 TYR B N 1
ATOM 5662 C CA . TYR B 1 279 ? -4.535 -8.852 -32.5 1 97.88 279 TYR B CA 1
ATOM 5663 C C . TYR B 1 279 ? -3.951 -9.797 -31.438 1 97.88 279 TYR B C 1
ATOM 5665 O O . TYR B 1 279 ? -4.312 -10.969 -31.391 1 97.88 279 TYR B O 1
ATOM 5673 N N . GLU B 1 280 ? -3.121 -9.312 -30.625 1 98.06 280 GLU B N 1
ATOM 5674 C CA . GLU B 1 280 ? -2.473 -10.133 -29.609 1 98.06 280 GLU B CA 1
ATOM 5675 C C . GLU B 1 280 ? -3.482 -10.641 -28.594 1 98.06 280 GLU B C 1
ATOM 5677 O O . GLU B 1 280 ? -3.385 -11.781 -28.125 1 98.06 280 GLU B O 1
ATOM 5682 N N . MET B 1 281 ? -4.367 -9.812 -28.172 1 98.12 281 MET B N 1
ATOM 5683 C CA . MET B 1 281 ? -5.398 -10.25 -27.234 1 98.12 281 MET B CA 1
ATOM 5684 C C . MET B 1 281 ? -6.238 -11.375 -27.844 1 98.12 281 MET B C 1
ATOM 5686 O O . MET B 1 281 ? -6.598 -12.32 -27.141 1 98.12 281 MET B O 1
ATOM 5690 N N . ASP B 1 282 ? -6.527 -11.234 -29.125 1 98 282 ASP B N 1
ATOM 5691 C CA . ASP B 1 282 ? -7.266 -12.289 -29.812 1 98 282 ASP B CA 1
ATOM 5692 C C . ASP B 1 282 ? -6.457 -13.586 -29.844 1 98 282 ASP B C 1
ATOM 5694 O O . ASP B 1 282 ? -7.004 -14.672 -29.656 1 98 282 ASP B O 1
ATOM 5698 N N . ARG B 1 283 ? -5.164 -13.469 -30.109 1 97.81 283 ARG B N 1
ATOM 5699 C CA . ARG B 1 283 ? -4.297 -14.641 -30.172 1 97.81 283 ARG B CA 1
ATOM 5700 C C . ARG B 1 283 ? -4.246 -15.359 -28.828 1 97.81 283 ARG B C 1
ATOM 5702 O O . ARG B 1 283 ? -4.312 -16.594 -28.781 1 97.81 283 ARG B O 1
ATOM 5709 N N . ILE B 1 284 ? -4.109 -14.594 -27.703 1 97.56 284 ILE B N 1
ATOM 5710 C CA . ILE B 1 284 ? -3.986 -15.25 -26.406 1 97.56 284 ILE B CA 1
ATOM 5711 C C . ILE B 1 284 ? -5.336 -15.828 -26 1 97.56 284 ILE B C 1
ATOM 5713 O O . ILE B 1 284 ? -5.391 -16.859 -25.328 1 97.56 284 ILE B O 1
ATOM 5717 N N . ARG B 1 285 ? -6.453 -15.156 -26.406 1 98.31 285 ARG B N 1
ATOM 5718 C CA . ARG B 1 285 ? -7.781 -15.711 -26.188 1 98.31 285 ARG B CA 1
ATOM 5719 C C . ARG B 1 285 ? -7.953 -17.031 -26.922 1 98.31 285 ARG B C 1
ATOM 5721 O O . ARG B 1 285 ? -8.414 -18.016 -26.344 1 98.31 285 ARG B O 1
ATOM 5728 N N . GLU B 1 286 ? -7.555 -17.047 -28.203 1 98.25 286 GLU B N 1
ATOM 5729 C CA . GLU B 1 286 ? -7.703 -18.234 -29.062 1 98.25 286 GLU B CA 1
ATOM 5730 C C . GLU B 1 286 ? -6.914 -19.406 -28.5 1 98.25 286 GLU B C 1
ATOM 5732 O O . GLU B 1 286 ? -7.328 -20.562 -28.656 1 98.25 286 GLU B O 1
ATOM 5737 N N . ASN B 1 287 ? -5.832 -19.141 -27.906 1 98.06 287 ASN B N 1
ATOM 5738 C CA . ASN B 1 287 ? -5 -20.203 -27.344 1 98.06 287 ASN B CA 1
ATOM 5739 C C . ASN B 1 287 ? -5.355 -20.453 -25.875 1 98.06 287 ASN B C 1
ATOM 5741 O O . ASN B 1 287 ? -4.715 -21.266 -25.203 1 98.06 287 ASN B O 1
ATOM 5745 N N . GLU B 1 288 ? -6.332 -19.734 -25.312 1 98.25 288 GLU B N 1
ATOM 5746 C CA . GLU B 1 288 ? -6.887 -19.875 -23.984 1 98.25 288 GLU B CA 1
ATOM 5747 C C . GLU B 1 288 ? -5.82 -19.656 -22.906 1 98.25 288 GLU B C 1
ATOM 5749 O O . GLU B 1 288 ? -5.793 -20.359 -21.891 1 98.25 288 GLU B O 1
ATOM 5754 N N . CYS B 1 289 ? -4.859 -18.766 -23.234 1 98.69 289 CYS B N 1
ATOM 5755 C CA . CYS B 1 289 ? -3.824 -18.422 -22.25 1 98.69 289 CYS B CA 1
ATOM 5756 C C . CYS B 1 289 ? -4.414 -17.656 -21.078 1 98.69 289 CYS B C 1
ATOM 5758 O O . CYS B 1 289 ? -5.555 -17.188 -21.156 1 98.69 289 CYS B O 1
ATOM 5760 N N . GLY B 1 290 ? -3.719 -17.641 -19.953 1 98.75 290 GLY B N 1
ATOM 5761 C CA . GLY B 1 290 ? -4.059 -16.812 -18.828 1 98.75 290 GLY B CA 1
ATOM 5762 C C . GLY B 1 290 ? -3.127 -15.625 -18.656 1 98.75 290 GLY B C 1
ATOM 5763 O O . GLY B 1 290 ? -1.943 -15.711 -18.984 1 98.75 290 GLY B O 1
ATOM 5764 N N . VAL B 1 291 ? -3.641 -14.539 -18.141 1 98.88 291 VAL B N 1
ATOM 5765 C CA . VAL B 1 291 ? -2.867 -13.32 -17.922 1 98.88 291 VAL B CA 1
ATOM 5766 C C . VAL B 1 291 ? -2.668 -13.109 -16.422 1 98.88 291 VAL B C 1
ATOM 5768 O O . VAL B 1 291 ? -3.623 -13.188 -15.641 1 98.88 291 VAL B O 1
ATOM 5771 N N . ALA B 1 292 ? -1.426 -12.938 -15.977 1 98.88 292 ALA B N 1
ATOM 5772 C CA . ALA B 1 292 ? -1.11 -12.539 -14.609 1 98.88 292 ALA B CA 1
ATOM 5773 C C . ALA B 1 292 ? -0.913 -11.023 -14.508 1 98.88 292 ALA B C 1
ATOM 5775 O O . ALA B 1 292 ? 0.134 -10.5 -14.898 1 98.88 292 ALA B O 1
ATOM 5776 N N . HIS B 1 293 ? -1.895 -10.32 -14.016 1 98.75 293 HIS B N 1
ATOM 5777 C CA . HIS B 1 293 ? -1.843 -8.883 -13.805 1 98.75 293 HIS B CA 1
ATOM 5778 C C . HIS B 1 293 ? -0.985 -8.531 -12.594 1 98.75 293 HIS B C 1
ATOM 5780 O O . HIS B 1 293 ? -1.273 -8.969 -11.477 1 98.75 293 HIS B O 1
ATOM 5786 N N . CYS B 1 294 ? 0.114 -7.832 -12.781 1 97.94 294 CYS B N 1
ATOM 5787 C CA . CYS B 1 294 ? 1.062 -7.48 -11.727 1 97.94 294 CYS B CA 1
ATOM 5788 C C . CYS B 1 294 ? 1.142 -5.969 -11.547 1 97.94 294 CYS B C 1
ATOM 5790 O O . CYS B 1 294 ? 2.156 -5.355 -11.883 1 97.94 294 CYS B O 1
ATOM 5792 N N . PRO B 1 295 ? 0.138 -5.406 -10.914 1 97.5 295 PRO B N 1
ATOM 5793 C CA . PRO B 1 295 ? 0.018 -3.945 -10.914 1 97.5 295 PRO B CA 1
ATOM 5794 C C . PRO B 1 295 ? 1.159 -3.258 -10.172 1 97.5 295 PRO B C 1
ATOM 5796 O O . PRO B 1 295 ? 1.622 -2.193 -10.586 1 97.5 295 PRO B O 1
ATOM 5799 N N . ILE B 1 296 ? 1.68 -3.762 -9.086 1 96.44 296 ILE B N 1
ATOM 5800 C CA . ILE B 1 296 ? 2.689 -3.084 -8.281 1 96.44 296 ILE B CA 1
ATOM 5801 C C . ILE B 1 296 ? 3.99 -2.971 -9.07 1 96.44 296 ILE B C 1
ATOM 5803 O O . ILE B 1 296 ? 4.543 -1.877 -9.219 1 96.44 296 ILE B O 1
ATOM 5807 N N . SER B 1 297 ? 4.453 -4.047 -9.609 1 95.31 297 SER B N 1
ATOM 5808 C CA . SER B 1 297 ? 5.688 -4.004 -10.383 1 95.31 297 SER B CA 1
ATOM 5809 C C . SER B 1 297 ? 5.523 -3.162 -11.641 1 95.31 297 SER B C 1
ATOM 5811 O O . SER B 1 297 ? 6.43 -2.422 -12.023 1 95.31 297 SER B O 1
ATOM 5813 N N . ASN B 1 298 ? 4.363 -3.262 -12.312 1 95.5 298 ASN B N 1
ATOM 5814 C CA . ASN B 1 298 ? 4.105 -2.535 -13.555 1 95.5 298 ASN B CA 1
ATOM 5815 C C . ASN B 1 298 ? 4.07 -1.027 -13.32 1 95.5 298 ASN B C 1
ATOM 5817 O O . ASN B 1 298 ? 4.289 -0.248 -14.25 1 95.5 298 ASN B O 1
ATOM 5821 N N . MET B 1 299 ? 3.785 -0.66 -12.031 1 94.69 299 MET B N 1
ATOM 5822 C CA . MET B 1 299 ? 3.633 0.771 -11.789 1 94.69 299 MET B CA 1
ATOM 5823 C C . MET B 1 299 ? 4.863 1.338 -11.086 1 94.69 299 MET B C 1
ATOM 5825 O O . MET B 1 299 ? 4.914 2.531 -10.781 1 94.69 299 MET B O 1
ATOM 5829 N N . THR B 1 300 ? 5.852 0.572 -10.789 1 91.88 300 THR B N 1
ATOM 5830 C CA . THR B 1 300 ? 7.02 1.046 -10.062 1 91.88 300 TH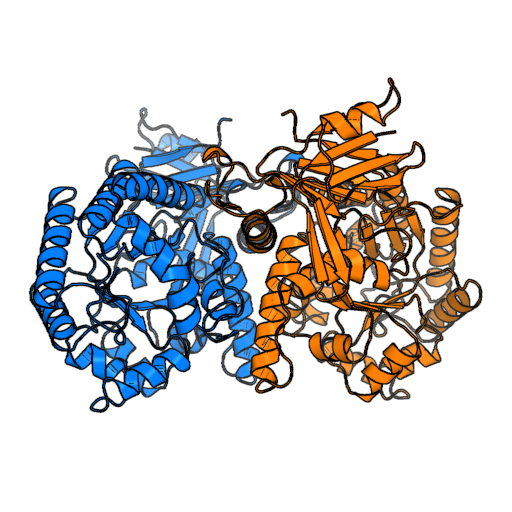R B CA 1
ATOM 5831 C C . THR B 1 300 ? 8.289 0.84 -10.883 1 91.88 300 THR B C 1
ATOM 5833 O O . THR B 1 300 ? 9.133 1.739 -10.969 1 91.88 300 THR B O 1
ATOM 5836 N N . VAL B 1 301 ? 8.484 -0.345 -11.406 1 81.81 301 VAL B N 1
ATOM 5837 C CA . VAL B 1 301 ? 9.68 -0.627 -12.18 1 81.81 301 VAL B CA 1
ATOM 5838 C C . VAL B 1 301 ? 9.312 -0.801 -13.656 1 81.81 301 VAL B C 1
ATOM 5840 O O . VAL B 1 301 ? 8.133 -0.948 -13.992 1 81.81 301 VAL B O 1
ATOM 5843 N N . GLY B 1 302 ? 10.203 -0.732 -14.617 1 65.19 302 GLY B N 1
ATOM 5844 C CA . GLY B 1 302 ? 10.023 -1.199 -15.984 1 65.19 302 GLY B CA 1
ATOM 5845 C C . GLY B 1 302 ? 9.453 -0.138 -16.906 1 65.19 302 GLY B C 1
ATOM 5846 O O . GLY B 1 302 ? 8.609 -0.432 -17.75 1 65.19 302 GLY B O 1
ATOM 5847 N N . GLY B 1 303 ? 9.812 1.107 -16.75 1 68 303 GLY B N 1
ATOM 5848 C CA . GLY B 1 303 ? 9.336 2.211 -17.562 1 68 303 GLY B CA 1
ATOM 5849 C C . GLY B 1 303 ? 8.516 3.225 -16.797 1 68 303 GLY B C 1
ATOM 5850 O O . GLY B 1 303 ? 8.047 4.215 -17.359 1 68 303 GLY B O 1
ATOM 5851 N N . GLY B 1 304 ? 8.336 2.896 -15.484 1 76.5 304 GLY B N 1
ATOM 5852 C CA . GLY B 1 304 ? 7.816 3.82 -14.492 1 76.5 304 GLY B CA 1
ATOM 5853 C C . GLY B 1 304 ? 6.332 3.652 -14.242 1 76.5 304 GLY B C 1
ATOM 5854 O O . GLY B 1 304 ? 5.891 3.625 -13.094 1 76.5 304 GLY B O 1
ATOM 5855 N N . PHE B 1 305 ? 5.422 3.574 -15.195 1 91.25 305 PHE B N 1
ATOM 5856 C CA . PHE B 1 305 ? 3.982 3.479 -14.977 1 91.25 305 PHE B CA 1
ATOM 5857 C C . PHE B 1 305 ? 3.295 2.824 -16.172 1 91.25 305 PHE B C 1
ATOM 5859 O O . PHE B 1 305 ? 3.082 3.467 -17.203 1 91.25 305 PHE B O 1
ATOM 5866 N N . MET B 1 306 ? 2.963 1.52 -15.969 1 91.5 306 MET B N 1
ATOM 5867 C CA . MET B 1 306 ? 2.26 0.738 -16.984 1 91.5 306 MET B CA 1
ATOM 5868 C C . MET B 1 306 ? 0.97 0.151 -16.422 1 91.5 306 MET B C 1
ATOM 5870 O O . MET B 1 306 ? 1.008 -0.715 -15.547 1 91.5 306 MET B O 1
ATOM 5874 N N . ALA B 1 307 ? -0.145 0.646 -16.906 1 93.25 307 ALA B N 1
ATOM 5875 C CA . ALA B 1 307 ? -1.446 0.154 -16.469 1 93.25 307 ALA B CA 1
ATOM 5876 C C . ALA B 1 307 ? -2.07 -0.766 -17.516 1 93.25 307 ALA B C 1
ATOM 5878 O O . ALA B 1 307 ? -2.564 -0.301 -18.547 1 93.25 307 ALA B O 1
ATOM 5879 N N . ALA B 1 308 ? -2.043 -2.045 -17.203 1 95.75 308 ALA B N 1
ATOM 5880 C CA . ALA B 1 308 ? -2.602 -3.029 -18.125 1 95.75 308 ALA B CA 1
ATOM 5881 C C . ALA B 1 308 ? -4.105 -2.832 -18.297 1 95.75 308 ALA B C 1
ATOM 5883 O O . ALA B 1 308 ? -4.801 -2.471 -17.344 1 95.75 308 ALA B O 1
ATOM 5884 N N . SER B 1 309 ? -4.652 -3.062 -19.469 1 96.56 309 SER B N 1
ATOM 5885 C CA . SER B 1 309 ? -6.066 -2.881 -19.781 1 96.56 309 SER B CA 1
ATOM 5886 C C . SER B 1 309 ? -6.883 -4.105 -19.391 1 96.56 309 SER B C 1
ATOM 5888 O O . SER B 1 309 ? -7.52 -4.734 -20.234 1 96.56 309 SER B O 1
ATOM 5890 N N . ILE B 1 310 ? -7.027 -4.32 -18.172 1 98.31 310 ILE B N 1
ATOM 5891 C CA . ILE B 1 310 ? -7.617 -5.543 -17.641 1 98.31 310 ILE B CA 1
ATOM 5892 C C . ILE B 1 310 ? -9.086 -5.633 -18.062 1 98.31 310 ILE B C 1
ATOM 5894 O O . ILE B 1 310 ? -9.594 -6.723 -18.328 1 98.31 310 ILE B O 1
ATOM 5898 N N . ARG B 1 311 ? -9.781 -4.496 -18.109 1 98 311 ARG B N 1
ATOM 5899 C CA . ARG B 1 311 ? -11.172 -4.473 -18.562 1 98 311 ARG B CA 1
ATOM 5900 C C . ARG B 1 311 ? -11.297 -5.121 -19.938 1 98 311 ARG B C 1
ATOM 5902 O O . ARG B 1 311 ? -12.219 -5.906 -20.172 1 98 311 ARG B O 1
ATOM 5909 N N . GLN B 1 312 ? -10.391 -4.828 -20.828 1 98.06 312 GLN B N 1
ATOM 5910 C CA . GLN B 1 312 ? -10.438 -5.375 -22.188 1 98.06 312 GLN B CA 1
ATOM 5911 C C . GLN B 1 312 ? -10.25 -6.891 -22.172 1 98.06 312 GLN B C 1
ATOM 5913 O O . GLN B 1 312 ? -10.898 -7.609 -22.938 1 98.06 312 GLN B O 1
ATOM 5918 N N . PHE B 1 313 ? -9.328 -7.395 -21.312 1 98.5 313 PHE B N 1
ATOM 5919 C CA . PHE B 1 313 ? -9.141 -8.836 -21.188 1 98.5 313 PHE B CA 1
ATOM 5920 C C . PHE B 1 313 ? -10.422 -9.508 -20.719 1 98.5 313 PHE B C 1
ATOM 5922 O O . PHE B 1 313 ? -10.867 -10.484 -21.312 1 98.5 313 PHE B O 1
ATOM 5929 N N . LEU B 1 314 ? -10.992 -8.953 -19.656 1 98.12 314 LEU B N 1
ATOM 5930 C CA . LEU B 1 314 ? -12.18 -9.547 -19.078 1 98.12 314 LEU B CA 1
ATOM 5931 C C . LEU B 1 314 ? -13.344 -9.531 -20.062 1 98.12 314 LEU B C 1
ATOM 5933 O O . LEU B 1 314 ? -14.078 -10.516 -20.188 1 98.12 314 LEU B O 1
ATOM 5937 N N . ASP B 1 315 ? -13.477 -8.438 -20.797 1 97.25 315 ASP B N 1
ATOM 5938 C CA . ASP B 1 315 ? -14.562 -8.305 -21.766 1 97.25 315 ASP B CA 1
ATOM 5939 C C . ASP B 1 315 ? -14.422 -9.328 -22.891 1 97.25 315 ASP B C 1
ATOM 5941 O O . ASP B 1 315 ? -15.414 -9.727 -23.5 1 97.25 315 ASP B O 1
ATOM 5945 N N . ARG B 1 316 ? -13.242 -9.758 -23.172 1 97.44 316 ARG B N 1
ATOM 5946 C CA . ARG B 1 316 ? -12.969 -10.719 -24.234 1 97.44 316 ARG B CA 1
ATOM 5947 C C . ARG B 1 316 ? -13.023 -12.148 -23.719 1 97.44 316 ARG B C 1
ATOM 5949 O O . ARG B 1 316 ? -12.812 -13.094 -24.469 1 97.44 316 ARG B O 1
ATOM 5956 N N . GLY B 1 317 ? -13.203 -12.297 -22.438 1 97.25 317 GLY B N 1
ATOM 5957 C CA . GLY B 1 317 ? -13.289 -13.625 -21.844 1 97.25 317 GLY B CA 1
ATOM 5958 C C . GLY B 1 317 ? -11.938 -14.258 -21.594 1 97.25 317 GLY B C 1
ATOM 5959 O O . GLY B 1 317 ? -11.828 -15.484 -21.484 1 97.25 317 GLY B O 1
ATOM 5960 N N . ILE B 1 318 ? -10.891 -13.508 -21.578 1 98.5 318 ILE B N 1
ATOM 5961 C CA . ILE B 1 318 ? -9.547 -13.992 -21.281 1 98.5 318 ILE B CA 1
ATOM 5962 C C . ILE B 1 318 ? -9.391 -14.164 -19.766 1 98.5 318 ILE B C 1
ATOM 5964 O O . ILE B 1 318 ? -9.828 -13.312 -19 1 98.5 318 ILE B O 1
ATOM 5968 N N . LYS B 1 319 ? -8.797 -15.289 -19.328 1 98.06 319 LYS B N 1
ATOM 5969 C CA . LYS B 1 319 ? -8.531 -15.531 -17.906 1 98.06 319 LYS B CA 1
ATOM 5970 C C . LYS B 1 319 ? -7.508 -14.539 -17.359 1 98.06 319 LYS B C 1
ATOM 5972 O O . LYS B 1 319 ? -6.445 -14.344 -17.953 1 98.06 319 LYS B O 1
ATOM 5977 N N . VAL B 1 320 ? -7.891 -13.914 -16.281 1 98.88 320 VAL B N 1
ATOM 5978 C CA . VAL B 1 320 ? -6.969 -12.984 -15.641 1 98.88 320 VAL B CA 1
ATOM 5979 C C . VAL B 1 320 ? -6.875 -13.297 -14.148 1 98.88 320 VAL B C 1
ATOM 5981 O O . VAL B 1 320 ? -7.883 -13.578 -13.5 1 98.88 320 VAL B O 1
ATOM 5984 N N . GLY B 1 321 ? -5.711 -13.375 -13.602 1 98.88 321 GLY B N 1
ATOM 5985 C CA . GLY B 1 321 ? -5.395 -13.43 -12.188 1 98.88 321 GLY B CA 1
ATOM 5986 C C . GLY B 1 321 ? -4.445 -12.336 -11.742 1 98.88 321 GLY B C 1
ATOM 5987 O O . GLY B 1 321 ? -3.967 -11.547 -12.562 1 98.88 321 GLY B O 1
ATOM 5988 N N . LEU B 1 322 ? -4.191 -12.195 -10.453 1 98.88 322 LEU B N 1
ATOM 5989 C CA . LEU B 1 322 ? -3.229 -11.234 -9.938 1 98.88 322 LEU B CA 1
ATOM 5990 C C . LEU B 1 322 ? -1.885 -11.898 -9.656 1 98.88 322 LEU B C 1
ATOM 5992 O O . LEU B 1 322 ? -1.829 -13.094 -9.359 1 98.88 322 LEU B O 1
ATOM 5996 N N . GLY B 1 323 ? -0.878 -11.211 -9.844 1 98.75 323 GLY B N 1
ATOM 5997 C CA . GLY B 1 323 ? 0.468 -11.578 -9.43 1 98.75 323 GLY B CA 1
ATOM 5998 C C . GLY B 1 323 ? 1.144 -10.508 -8.594 1 98.75 323 GLY B C 1
ATOM 5999 O O . GLY B 1 323 ? 0.967 -9.312 -8.844 1 98.75 323 GLY B O 1
ATOM 6000 N N . THR B 1 324 ? 1.924 -10.938 -7.633 1 98 324 THR B N 1
ATOM 6001 C CA . THR B 1 324 ? 2.631 -9.969 -6.805 1 98 324 THR B CA 1
ATOM 6002 C C . THR B 1 324 ? 3.875 -9.445 -7.52 1 98 324 THR B C 1
ATOM 6004 O O . THR B 1 324 ? 4.234 -8.273 -7.383 1 98 324 THR B O 1
ATOM 6007 N N . ASP B 1 325 ? 4.477 -10.398 -8.289 1 96.81 325 ASP B N 1
ATOM 6008 C CA . ASP B 1 325 ? 5.754 -10.055 -8.914 1 96.81 325 ASP B CA 1
ATOM 6009 C C . ASP B 1 325 ? 6.66 -9.312 -7.93 1 96.81 325 ASP B C 1
ATOM 6011 O O . ASP B 1 325 ? 7.176 -8.242 -8.242 1 96.81 325 ASP B O 1
ATOM 6015 N N . SER B 1 326 ? 6.766 -9.828 -6.734 1 89.44 326 SER B N 1
ATOM 6016 C CA . SER B 1 326 ? 7.254 -9.109 -5.555 1 89.44 326 SER B CA 1
ATOM 6017 C C . SER B 1 326 ? 8.672 -8.594 -5.773 1 89.44 326 SER B C 1
ATOM 6019 O O . SER B 1 326 ? 9.047 -7.551 -5.23 1 89.44 326 SER B O 1
ATOM 6021 N N . GLY B 1 327 ? 9.469 -9.188 -6.574 1 89.06 327 GLY B N 1
ATOM 6022 C CA . GLY B 1 327 ? 10.805 -8.688 -6.828 1 89.06 327 GLY B CA 1
ATOM 6023 C C . GLY B 1 327 ? 10.82 -7.391 -7.621 1 89.06 327 GLY B C 1
ATOM 6024 O O . GLY B 1 327 ? 11.617 -6.492 -7.336 1 89.06 327 GLY B O 1
ATOM 6025 N N . GLY B 1 328 ? 9.938 -7.285 -8.633 1 90 328 GLY B N 1
ATOM 6026 C CA . GLY B 1 328 ? 9.828 -6.094 -9.461 1 90 328 GLY B CA 1
ATOM 6027 C C . GLY B 1 328 ? 9.039 -4.977 -8.797 1 90 328 GLY B C 1
ATOM 6028 O O . GLY B 1 328 ? 9.094 -3.828 -9.242 1 90 328 GLY B O 1
ATOM 6029 N N . GLY B 1 329 ? 8.445 -5.273 -7.742 1 90.25 329 GLY B N 1
ATOM 6030 C CA . GLY B 1 329 ? 7.676 -4.297 -6.984 1 90.25 329 GLY B CA 1
ATOM 6031 C C . GLY B 1 329 ? 8.117 -4.188 -5.535 1 90.25 329 GLY B C 1
ATOM 6032 O O . GLY B 1 329 ? 9.219 -4.613 -5.184 1 90.25 329 GLY B O 1
ATOM 6033 N N . PHE B 1 330 ? 7.242 -3.586 -4.727 1 93.38 330 PHE B N 1
ATOM 6034 C CA . PHE B 1 330 ? 7.664 -3.342 -3.354 1 93.38 330 PHE B CA 1
ATOM 6035 C C . PHE B 1 330 ? 6.922 -4.266 -2.391 1 93.38 330 PHE B C 1
ATOM 6037 O O . PHE B 1 330 ? 7.289 -4.371 -1.219 1 93.38 330 PHE B O 1
ATOM 6044 N N . SER B 1 331 ? 5.926 -4.98 -2.906 1 96.06 331 SER B N 1
ATOM 6045 C CA . SER B 1 331 ? 5.086 -5.688 -1.947 1 96.06 331 SER B CA 1
ATOM 6046 C C . SER B 1 331 ? 4.902 -7.148 -2.35 1 96.06 331 SER B C 1
ATOM 6048 O O . SER B 1 331 ? 4.758 -7.457 -3.533 1 96.06 331 SER B O 1
ATOM 6050 N N . SER B 1 332 ? 4.855 -8.047 -1.36 1 96.06 332 SER B N 1
ATOM 6051 C CA . SER B 1 332 ? 4.531 -9.453 -1.543 1 96.06 332 SER B CA 1
ATOM 6052 C C . SER B 1 332 ? 3.109 -9.758 -1.083 1 96.06 332 SER B C 1
ATOM 6054 O O . SER B 1 332 ? 2.742 -10.922 -0.911 1 96.06 332 SER B O 1
ATOM 6056 N N . SER B 1 333 ? 2.354 -8.766 -0.83 1 97.75 333 SER B N 1
ATOM 6057 C CA . SER B 1 333 ? 0.999 -8.891 -0.305 1 97.75 333 SER B CA 1
ATOM 6058 C C . SER B 1 333 ? -0.031 -8.906 -1.43 1 97.75 333 SER B C 1
ATOM 6060 O O . SER B 1 333 ? -0.047 -8.008 -2.273 1 97.75 333 SER B O 1
ATOM 6062 N N . MET B 1 334 ? -0.87 -9.938 -1.433 1 98.75 334 MET B N 1
ATOM 6063 C CA . MET B 1 334 ? -1.959 -9.961 -2.404 1 98.75 334 MET B CA 1
ATOM 6064 C C . MET B 1 334 ? -2.953 -8.836 -2.137 1 98.75 334 MET B C 1
ATOM 6066 O O . MET B 1 334 ? -3.545 -8.289 -3.07 1 98.75 334 MET B O 1
ATOM 6070 N N . LEU B 1 335 ? -3.121 -8.461 -0.851 1 98.56 335 LEU B N 1
ATOM 6071 C CA . LEU B 1 335 ? -3.99 -7.34 -0.516 1 98.56 335 LEU B CA 1
ATOM 6072 C C . LEU B 1 335 ? -3.463 -6.043 -1.125 1 98.56 335 LEU B C 1
ATOM 6074 O O . LEU B 1 335 ? -4.238 -5.242 -1.653 1 98.56 335 LEU B O 1
ATOM 6078 N N . ASP B 1 336 ? -2.146 -5.84 -1.076 1 97.94 336 ASP B N 1
ATOM 6079 C CA . ASP B 1 336 ? -1.562 -4.684 -1.748 1 97.94 336 ASP B CA 1
ATOM 6080 C C . ASP B 1 336 ? -1.786 -4.754 -3.258 1 97.94 336 ASP B C 1
ATOM 6082 O O . ASP B 1 336 ? -2.035 -3.732 -3.9 1 97.94 336 ASP B O 1
ATOM 6086 N N . SER B 1 337 ? -1.646 -5.961 -3.805 1 98.38 337 SER B N 1
ATOM 6087 C CA . SER B 1 337 ? -1.896 -6.125 -5.234 1 98.38 337 SER B CA 1
ATOM 6088 C C . SER B 1 337 ? -3.34 -5.781 -5.586 1 98.38 337 SER B C 1
ATOM 6090 O O . SER B 1 337 ? -3.605 -5.191 -6.637 1 98.38 337 SER B O 1
ATOM 6092 N N . ILE B 1 338 ? -4.262 -6.191 -4.762 1 98.38 338 ILE B N 1
ATOM 6093 C CA . ILE B 1 338 ? -5.676 -5.871 -4.941 1 98.38 338 ILE B CA 1
ATOM 6094 C C . ILE B 1 338 ? -5.855 -4.355 -4.996 1 98.38 338 ILE B C 1
ATOM 6096 O O . ILE B 1 338 ? -6.465 -3.83 -5.934 1 98.38 338 ILE B O 1
ATOM 6100 N N . ARG B 1 339 ? -5.301 -3.643 -4.039 1 97 339 ARG B N 1
ATOM 6101 C CA . ARG B 1 339 ? -5.441 -2.191 -3.959 1 97 339 ARG B CA 1
ATOM 6102 C C . ARG B 1 339 ? -4.824 -1.513 -5.176 1 97 339 ARG B C 1
ATOM 6104 O O . ARG B 1 339 ? -5.418 -0.606 -5.758 1 97 339 ARG B O 1
ATOM 6111 N N . GLN B 1 340 ? -3.688 -2.014 -5.57 1 97.19 340 GLN B N 1
ATOM 6112 C CA . GLN B 1 340 ? -3.002 -1.408 -6.707 1 97.19 340 GLN B CA 1
ATOM 6113 C C . GLN B 1 340 ? -3.705 -1.749 -8.016 1 97.19 340 GLN B C 1
ATOM 6115 O O . GLN B 1 340 ? -3.656 -0.972 -8.977 1 97.19 340 GLN B O 1
ATOM 6120 N N . ALA B 1 341 ? -4.348 -2.93 -8.047 1 97.88 341 ALA B N 1
ATOM 6121 C CA . ALA B 1 341 ? -5.141 -3.264 -9.227 1 97.88 341 ALA B CA 1
ATOM 6122 C C . ALA B 1 341 ? -6.301 -2.287 -9.406 1 97.88 341 ALA B C 1
ATOM 6124 O O . ALA B 1 341 ? -6.621 -1.896 -10.531 1 97.88 341 ALA B O 1
ATOM 6125 N N . VAL B 1 342 ? -6.918 -1.905 -8.305 1 96.12 342 VAL B N 1
ATOM 6126 C CA . VAL B 1 342 ? -7.977 -0.904 -8.352 1 96.12 342 VAL B CA 1
ATOM 6127 C C . VAL B 1 342 ? -7.426 0.41 -8.898 1 96.12 342 VAL B C 1
ATOM 6129 O O . VAL B 1 342 ? -7.996 0.995 -9.82 1 96.12 342 VAL B O 1
ATOM 6132 N N . ILE B 1 343 ? -6.301 0.836 -8.422 1 96 343 ILE B N 1
ATOM 6133 C CA . ILE B 1 343 ? -5.688 2.1 -8.828 1 96 343 ILE B CA 1
ATOM 6134 C C . ILE B 1 343 ? -5.293 2.035 -10.297 1 96 343 ILE B C 1
ATOM 6136 O O . ILE B 1 343 ? -5.539 2.979 -11.055 1 96 343 ILE B O 1
ATOM 6140 N N . ALA B 1 344 ? -4.68 0.918 -10.703 1 96.62 344 ALA B N 1
ATOM 6141 C CA . ALA B 1 344 ? -4.301 0.738 -12.102 1 96.62 344 ALA B CA 1
ATOM 6142 C C . ALA B 1 344 ? -5.52 0.822 -13.016 1 96.62 344 ALA B C 1
ATOM 6144 O O . ALA B 1 344 ? -5.445 1.394 -14.109 1 96.62 344 ALA B O 1
ATOM 6145 N N . SER B 1 345 ? -6.609 0.216 -12.609 1 96.56 345 SER B N 1
ATOM 6146 C CA . SER B 1 345 ? -7.812 0.225 -13.438 1 96.56 345 SER B CA 1
ATOM 6147 C C . SER B 1 345 ? -8.43 1.618 -13.5 1 96.56 345 SER B C 1
ATOM 6149 O O . SER B 1 345 ? -9.008 2.004 -14.516 1 96.56 345 SER B O 1
ATOM 6151 N N . ASN B 1 346 ? -8.344 2.375 -12.344 1 95.19 346 ASN B N 1
ATOM 6152 C CA . ASN B 1 346 ? -8.75 3.777 -12.375 1 95.19 346 ASN B CA 1
ATOM 6153 C C . ASN B 1 346 ? -7.938 4.57 -13.398 1 95.19 346 ASN B C 1
ATOM 6155 O O . ASN B 1 346 ? -8.492 5.379 -14.141 1 95.19 346 ASN B O 1
ATOM 6159 N N . ALA B 1 347 ? -6.656 4.359 -13.359 1 95.44 347 ALA B N 1
ATOM 6160 C CA . ALA B 1 347 ? -5.773 5.031 -14.305 1 95.44 347 ALA B CA 1
ATOM 6161 C C . ALA B 1 347 ? -6.152 4.691 -15.742 1 95.44 347 ALA B C 1
ATOM 6163 O O . ALA B 1 347 ? -6.203 5.574 -16.609 1 95.44 347 ALA B O 1
ATOM 6164 N N . ARG B 1 348 ? -6.449 3.432 -15.984 1 95.25 348 ARG B N 1
ATOM 6165 C CA . ARG B 1 348 ? -6.797 2.98 -17.328 1 95.25 348 ARG B CA 1
ATOM 6166 C C . ARG B 1 348 ? -8.102 3.617 -17.797 1 95.25 348 ARG B C 1
ATOM 6168 O O . ARG B 1 348 ? -8.25 3.934 -18.984 1 95.25 348 ARG B O 1
ATOM 6175 N N . GLU B 1 349 ? -9 3.703 -16.906 1 94.44 349 GLU B N 1
ATOM 6176 C CA . GLU B 1 349 ? -10.258 4.352 -17.25 1 94.44 349 GLU B CA 1
ATOM 6177 C C . GLU B 1 349 ? -10.031 5.789 -17.703 1 94.44 349 GLU B C 1
ATOM 6179 O O . GLU B 1 349 ? -10.602 6.219 -18.719 1 94.44 349 GLU B O 1
ATOM 6184 N N . VAL B 1 350 ? -9.195 6.508 -17.016 1 91.5 350 VAL B N 1
ATOM 6185 C CA . VAL B 1 350 ? -8.898 7.895 -17.375 1 91.5 350 VAL B CA 1
ATOM 6186 C C . VAL B 1 350 ? -8.125 7.938 -18.688 1 91.5 350 VAL B C 1
ATOM 6188 O O . VAL B 1 350 ? -8.445 8.727 -19.578 1 91.5 350 VAL B O 1
ATOM 6191 N N . MET B 1 351 ? -7.137 7.066 -18.844 1 90.62 351 MET B N 1
ATOM 6192 C CA . MET B 1 351 ? -6.277 7.039 -20.031 1 90.62 351 MET B CA 1
ATOM 6193 C C . MET B 1 351 ? -7.082 6.699 -21.281 1 90.62 351 MET B C 1
ATOM 6195 O O . MET B 1 351 ? -6.746 7.148 -22.375 1 90.62 351 MET B O 1
ATOM 6199 N N . SER B 1 352 ? -8.148 5.961 -21.094 1 93.38 352 SER B N 1
ATOM 6200 C CA . SER B 1 352 ? -8.945 5.523 -22.234 1 93.38 352 SER B CA 1
ATOM 6201 C C . SER B 1 352 ? -10.125 6.457 -22.484 1 93.38 352 SER B C 1
ATOM 6203 O O . SER B 1 352 ? -10.977 6.176 -23.328 1 93.38 352 SER B O 1
ATOM 6205 N N . GLY B 1 353 ? -10.219 7.547 -21.766 1 91.62 353 GLY B N 1
ATOM 6206 C CA . GLY B 1 353 ? -11.344 8.461 -21.891 1 91.62 353 GLY B CA 1
ATOM 6207 C C . GLY B 1 353 ? -12.656 7.852 -21.453 1 91.62 353 GLY B C 1
ATOM 6208 O O . GLY B 1 353 ? -13.711 8.172 -22 1 91.62 353 GLY B O 1
ATOM 6209 N N . GLY B 1 354 ? -12.531 6.875 -20.562 1 92.12 354 GLY B N 1
ATOM 6210 C CA . GLY B 1 354 ? -13.727 6.277 -20 1 92.12 354 GLY B CA 1
ATOM 6211 C C . GLY B 1 354 ? -14.156 5.008 -20.719 1 92.12 354 GLY B C 1
ATOM 6212 O O . GLY B 1 354 ? -15.094 4.332 -20.297 1 92.12 354 GLY B O 1
ATOM 6213 N N . LYS B 1 355 ? -13.469 4.613 -21.75 1 94.56 355 LYS B N 1
ATOM 6214 C CA . LYS B 1 355 ? -13.828 3.416 -22.516 1 94.56 355 LYS B CA 1
ATOM 6215 C C . LYS B 1 355 ? -13.602 2.154 -21.688 1 94.56 355 LYS B C 1
ATOM 6217 O O . LYS B 1 355 ? -14.422 1.235 -21.703 1 94.56 355 LYS B O 1
ATOM 6222 N N . ASP B 1 356 ? -12.453 2.064 -21.016 1 95.06 356 ASP B N 1
ATOM 6223 C CA . ASP B 1 356 ? -12.172 0.958 -20.109 1 95.06 356 ASP B CA 1
ATOM 6224 C C . ASP B 1 356 ? -12.641 1.273 -18.703 1 95.06 356 ASP B C 1
ATOM 6226 O O . ASP B 1 356 ? -11.922 1.901 -17.922 1 95.06 356 ASP B O 1
ATOM 6230 N N . LYS B 1 357 ? -13.766 0.777 -18.375 1 93.88 357 LYS B N 1
ATOM 6231 C CA . LYS B 1 357 ? -14.297 1.045 -17.047 1 93.88 357 LYS B CA 1
ATOM 6232 C C . LYS B 1 357 ? -13.422 0.418 -15.969 1 93.88 357 LYS B C 1
ATOM 6234 O O . LYS B 1 357 ? -12.922 -0.694 -16.141 1 93.88 357 LYS B O 1
ATOM 6239 N N . ALA B 1 358 ? -13.273 1.138 -14.883 1 94.94 358 ALA B N 1
ATOM 6240 C CA . ALA B 1 358 ? -12.477 0.66 -13.758 1 94.94 358 ALA B CA 1
ATOM 6241 C C . ALA B 1 358 ? -13.062 -0.632 -13.188 1 94.94 358 ALA B C 1
ATOM 6243 O O . ALA B 1 358 ? -14.266 -0.876 -13.289 1 94.94 358 ALA B O 1
ATOM 6244 N N . LEU B 1 359 ? -12.195 -1.442 -12.625 1 96.06 359 LEU B N 1
ATOM 6245 C CA . LEU B 1 359 ? -12.617 -2.695 -12.008 1 96.06 359 LEU B CA 1
ATOM 6246 C C . LEU B 1 359 ? -13.312 -2.438 -10.672 1 96.06 359 LEU B C 1
ATOM 6248 O O . LEU B 1 359 ? -12.914 -1.55 -9.922 1 96.06 359 LEU B O 1
ATOM 6252 N N . SER B 1 360 ? -14.367 -3.189 -10.391 1 94.62 360 SER B N 1
ATOM 6253 C CA . SER B 1 360 ? -14.969 -3.184 -9.062 1 94.62 360 SER B CA 1
ATOM 6254 C C . SER B 1 360 ? -14.133 -3.99 -8.07 1 94.62 360 SER B C 1
ATOM 6256 O O . SER B 1 360 ? -13.289 -4.793 -8.477 1 94.62 360 SER B O 1
ATOM 6258 N N . LEU B 1 361 ? -14.375 -3.758 -6.785 1 94.81 361 LEU B N 1
ATOM 6259 C CA . LEU B 1 361 ? -13.68 -4.527 -5.758 1 94.81 361 LEU B CA 1
ATOM 6260 C C . LEU B 1 361 ? -14.023 -6.008 -5.863 1 94.81 361 LEU B C 1
ATOM 6262 O O . LEU B 1 361 ? -13.18 -6.863 -5.59 1 94.81 361 LEU B O 1
ATOM 6266 N N . ASP B 1 362 ? -15.25 -6.336 -6.242 1 97.31 362 ASP B N 1
ATOM 6267 C CA . ASP B 1 362 ? -15.656 -7.723 -6.445 1 97.31 362 ASP B CA 1
ATOM 6268 C C . ASP B 1 362 ? -14.828 -8.383 -7.543 1 97.31 362 ASP B C 1
ATOM 6270 O O . ASP B 1 362 ? -14.414 -9.539 -7.406 1 97.31 362 ASP B O 1
ATOM 6274 N N . GLU B 1 363 ? -14.617 -7.633 -8.602 1 98.06 363 GLU B N 1
ATOM 6275 C CA . GLU B 1 363 ? -13.828 -8.164 -9.711 1 98.06 363 GLU B CA 1
ATOM 6276 C C . GLU B 1 363 ? -12.383 -8.414 -9.289 1 98.06 363 GLU B C 1
ATOM 6278 O O . GLU B 1 363 ? -11.797 -9.445 -9.641 1 98.06 363 GLU B O 1
ATOM 6283 N N . VAL B 1 364 ? -11.805 -7.5 -8.586 1 98.31 364 VAL B N 1
ATOM 6284 C CA . VAL B 1 364 ? -10.406 -7.652 -8.203 1 98.31 364 VAL B CA 1
ATOM 6285 C C . VAL B 1 364 ? -10.266 -8.781 -7.191 1 98.31 364 VAL B C 1
ATOM 6287 O O . VAL B 1 364 ? -9.266 -9.508 -7.195 1 98.31 364 VAL B O 1
ATOM 6290 N N . PHE B 1 365 ? -11.25 -8.922 -6.254 1 98.75 365 PHE B N 1
ATOM 6291 C CA . PHE B 1 365 ? -11.266 -10.07 -5.355 1 98.75 365 PHE B CA 1
ATOM 6292 C C . PHE B 1 365 ? -11.32 -11.375 -6.145 1 98.75 365 PHE B C 1
ATOM 6294 O O . PHE B 1 365 ? -10.586 -12.32 -5.836 1 98.75 365 PHE B O 1
ATOM 6301 N N . TYR B 1 366 ? -12.125 -11.391 -7.176 1 98.88 366 TYR B N 1
ATOM 6302 C CA . TYR B 1 366 ? -12.195 -12.539 -8.078 1 98.88 366 TYR B CA 1
ATOM 6303 C C . TYR B 1 366 ? -10.836 -12.836 -8.688 1 98.88 366 TYR B C 1
ATOM 6305 O O . TYR B 1 366 ? -10.383 -13.984 -8.68 1 98.88 366 TYR B O 1
ATOM 6313 N N . LEU B 1 367 ? -10.133 -11.859 -9.188 1 98.94 367 LEU B N 1
ATOM 6314 C CA . LEU B 1 367 ? -8.828 -12.039 -9.812 1 98.94 367 LEU B CA 1
ATOM 6315 C C . LEU B 1 367 ? -7.828 -12.641 -8.828 1 98.94 367 LEU B C 1
ATOM 6317 O O . LEU B 1 367 ? -6.91 -13.359 -9.227 1 98.94 367 LEU B O 1
ATOM 6321 N N . SER B 1 368 ? -8 -12.359 -7.488 1 98.88 368 SER B N 1
ATOM 6322 C CA . SER B 1 368 ? -7.031 -12.766 -6.477 1 98.88 368 SER B CA 1
ATOM 6323 C C . SER B 1 368 ? -7.332 -14.172 -5.961 1 98.88 368 SER B C 1
ATOM 6325 O O . SER B 1 368 ? -6.57 -14.727 -5.168 1 98.88 368 SER B O 1
ATOM 6327 N N . THR B 1 369 ? -8.477 -14.812 -6.344 1 98.88 369 THR B N 1
ATOM 6328 C CA . THR B 1 369 ? -8.898 -16.125 -5.879 1 98.88 369 THR B CA 1
ATOM 6329 C C . THR B 1 369 ? -9.281 -17.016 -7.055 1 98.88 369 THR B C 1
ATOM 6331 O O . THR B 1 369 ? -8.406 -17.562 -7.742 1 98.88 369 THR B O 1
ATOM 6334 N N . LEU B 1 370 ? -10.562 -16.953 -7.445 1 98.88 370 LEU B N 1
ATOM 6335 C CA . LEU B 1 370 ? -11.078 -17.844 -8.484 1 98.88 370 LEU B CA 1
ATOM 6336 C C . LEU B 1 370 ? -10.484 -17.484 -9.844 1 98.88 370 LEU B C 1
ATOM 6338 O O . LEU B 1 370 ? -10.219 -18.375 -10.656 1 98.88 370 LEU B O 1
ATOM 6342 N N . GLY B 1 371 ? -10.328 -16.219 -10.141 1 98.88 371 GLY B N 1
ATOM 6343 C CA . GLY B 1 371 ? -9.656 -15.82 -11.375 1 98.88 371 GLY B CA 1
ATOM 6344 C C . GLY B 1 371 ? -8.234 -16.344 -11.469 1 98.88 371 GLY B C 1
ATOM 6345 O O . GLY B 1 371 ? -7.812 -16.828 -12.523 1 98.88 371 GLY B O 1
ATOM 6346 N N . GLY B 1 372 ? -7.492 -16.203 -10.352 1 98.94 372 GLY B N 1
ATOM 6347 C CA . GLY B 1 372 ? -6.156 -16.781 -10.312 1 98.94 372 GLY B CA 1
ATOM 6348 C C . GLY B 1 372 ? -6.152 -18.281 -10.508 1 98.94 372 GLY B C 1
ATOM 6349 O O . GLY B 1 372 ? -5.277 -18.828 -11.18 1 98.94 372 GLY B O 1
ATOM 6350 N N . ALA B 1 373 ? -7.164 -18.953 -9.898 1 98.88 373 ALA B N 1
ATOM 6351 C CA . ALA B 1 373 ? -7.289 -20.391 -10.086 1 98.88 373 ALA B CA 1
ATOM 6352 C C . ALA B 1 373 ? -7.484 -20.75 -11.555 1 98.88 373 ALA B C 1
ATOM 6354 O O . ALA B 1 373 ? -6.895 -21.703 -12.062 1 98.88 373 ALA B O 1
ATOM 6355 N N . SER B 1 374 ? -8.273 -19.969 -12.25 1 98.75 374 SER B N 1
ATOM 6356 C CA . SER B 1 374 ? -8.531 -20.203 -13.664 1 98.75 374 SER B CA 1
ATOM 6357 C C . SER B 1 374 ? -7.262 -20.031 -14.492 1 98.75 374 SER B C 1
ATOM 6359 O O . SER B 1 374 ? -7.004 -20.812 -15.406 1 98.75 374 SER B O 1
ATOM 6361 N N . VAL B 1 375 ? -6.465 -19.016 -14.172 1 98.88 375 VAL B N 1
ATOM 6362 C CA . VAL B 1 375 ? -5.211 -18.75 -14.867 1 98.88 375 VAL B CA 1
ATOM 6363 C C . VAL B 1 375 ? -4.285 -19.953 -14.719 1 98.88 375 VAL B C 1
ATOM 6365 O O . VAL B 1 375 ? -3.58 -20.328 -15.664 1 98.88 375 VAL B O 1
ATOM 6368 N N . CYS B 1 376 ? -4.348 -20.641 -13.57 1 98.69 376 CYS B N 1
ATOM 6369 C CA . CYS B 1 376 ? -3.484 -21.781 -13.273 1 98.69 376 CYS B CA 1
ATOM 6370 C C . CYS B 1 376 ? -4.148 -23.078 -13.695 1 98.69 376 CYS B C 1
ATOM 6372 O O . CYS B 1 376 ? -3.609 -24.156 -13.445 1 98.69 376 CYS B O 1
ATOM 6374 N N . CYS B 1 377 ? -5.316 -23.047 -14.297 1 98.25 377 CYS B N 1
ATOM 6375 C CA . CYS B 1 377 ? -6.098 -24.219 -14.688 1 98.25 377 CYS B CA 1
ATOM 6376 C C . CYS B 1 377 ? -6.426 -25.078 -13.477 1 98.25 377 CYS B C 1
ATOM 6378 O O . CYS B 1 377 ? -6.305 -26.297 -13.531 1 98.25 377 CYS B O 1
ATOM 6380 N N . LEU B 1 378 ? -6.805 -24.359 -12.391 1 98.44 378 LEU B N 1
ATOM 6381 C CA . LEU B 1 378 ? -7.16 -25.031 -11.141 1 98.44 378 LEU B CA 1
ATOM 6382 C C . LEU B 1 378 ? -8.555 -24.625 -10.688 1 98.44 378 LEU B C 1
ATOM 6384 O O . LEU B 1 378 ? -8.922 -24.844 -9.531 1 98.44 378 LEU B O 1
ATOM 6388 N N . GLU B 1 379 ? -9.336 -24 -11.547 1 97.94 379 GLU B N 1
ATOM 6389 C CA . GLU B 1 379 ? -10.625 -23.438 -11.172 1 97.94 379 GLU B CA 1
ATOM 6390 C C . GLU B 1 379 ? -11.594 -24.516 -10.703 1 97.94 379 GLU B C 1
ATOM 6392 O O . GLU B 1 379 ? -12.539 -24.25 -9.961 1 97.94 379 GLU B O 1
ATOM 6397 N N . ASP B 1 380 ? -11.344 -25.75 -11.141 1 97.62 380 ASP B N 1
ATOM 6398 C CA . ASP B 1 380 ? -12.188 -26.859 -10.703 1 97.62 380 ASP B CA 1
ATOM 6399 C C . ASP B 1 380 ? -11.68 -27.453 -9.391 1 97.62 380 ASP B C 1
ATOM 6401 O O . ASP B 1 380 ? -12.352 -28.297 -8.781 1 97.62 380 ASP B O 1
ATOM 6405 N N . LYS B 1 381 ? -10.609 -27 -8.883 1 98 381 LYS B N 1
ATOM 6406 C CA . LYS B 1 381 ? -9.984 -27.594 -7.699 1 98 381 LYS B CA 1
ATOM 6407 C C . LYS B 1 381 ? -9.992 -26.609 -6.527 1 98 381 LYS B C 1
ATOM 6409 O O . LYS B 1 381 ? -10.125 -27.016 -5.375 1 98 381 LYS B O 1
ATOM 6414 N N . ILE B 1 382 ? -9.797 -25.391 -6.766 1 98.62 382 ILE B N 1
ATOM 6415 C CA . ILE B 1 382 ? -9.68 -24.406 -5.699 1 98.62 382 ILE B CA 1
ATOM 6416 C C . ILE B 1 382 ? -10.258 -23.078 -6.164 1 98.62 382 ILE B C 1
ATOM 6418 O O . ILE B 1 382 ? -10.867 -22.984 -7.234 1 98.62 382 ILE B O 1
ATOM 6422 N N . GLY B 1 383 ? -10.164 -22.016 -5.34 1 98.62 383 GLY B N 1
ATOM 6423 C CA . GLY B 1 383 ? -10.523 -20.641 -5.699 1 98.62 383 GLY B CA 1
ATOM 6424 C C . GLY B 1 383 ? -11.852 -20.203 -5.113 1 98.62 383 GLY B C 1
ATOM 6425 O O . GLY B 1 383 ? -12.156 -19.016 -5.082 1 98.62 383 GLY B O 1
ATOM 6426 N N . ASN B 1 384 ? -12.703 -21.047 -4.73 1 98.69 384 ASN B N 1
ATOM 6427 C CA . ASN B 1 384 ? -13.922 -20.781 -3.975 1 98.69 384 ASN B CA 1
ATOM 6428 C C . ASN B 1 384 ? -14.352 -22 -3.168 1 98.69 384 ASN B C 1
ATOM 6430 O O . ASN B 1 384 ? -13.609 -22.984 -3.064 1 98.69 384 ASN B O 1
ATOM 6434 N N . PHE B 1 385 ? -15.477 -21.953 -2.465 1 98.62 385 PHE B N 1
ATOM 6435 C CA . PHE B 1 385 ? -15.836 -22.984 -1.503 1 98.62 385 PHE B CA 1
ATOM 6436 C C . PHE B 1 385 ? -16.891 -23.938 -2.084 1 98.62 385 PHE B C 1
ATOM 6438 O O . PHE B 1 385 ? -17.703 -24.484 -1.35 1 98.62 385 PHE B O 1
ATOM 6445 N N . ALA B 1 386 ? -16.875 -24.109 -3.406 1 98.31 386 ALA B N 1
ATOM 6446 C CA . ALA B 1 386 ? -17.797 -25.062 -4.012 1 98.31 386 ALA B CA 1
ATOM 6447 C C . ALA B 1 386 ? -17.516 -26.484 -3.531 1 98.31 386 ALA B C 1
ATOM 6449 O O . ALA B 1 386 ? -16.359 -26.875 -3.359 1 98.31 386 ALA B O 1
ATOM 6450 N N . VAL B 1 387 ? -18.625 -27.281 -3.383 1 98.44 387 VAL B N 1
ATOM 6451 C CA . VAL B 1 387 ? -18.5 -28.672 -2.945 1 98.44 387 VAL B CA 1
ATOM 6452 C C . VAL B 1 387 ? -17.656 -29.453 -3.934 1 98.44 387 VAL B C 1
ATOM 6454 O O . VAL B 1 387 ? -17.797 -29.312 -5.148 1 98.44 387 VAL B O 1
ATOM 6457 N N . GLY B 1 388 ? -16.766 -30.25 -3.426 1 98.31 388 GLY B N 1
ATOM 6458 C CA . GLY B 1 388 ? -15.867 -31.047 -4.254 1 98.31 388 GLY B CA 1
ATOM 6459 C C . GLY B 1 388 ? -14.5 -30.422 -4.434 1 98.31 388 GLY B C 1
ATOM 6460 O O . GLY B 1 388 ? -13.547 -31.109 -4.809 1 98.31 388 GLY B O 1
ATOM 6461 N N . LYS B 1 389 ? -14.352 -29.156 -4.172 1 98.62 389 LYS B N 1
ATOM 6462 C CA . LYS B 1 389 ? -13.07 -28.469 -4.285 1 98.62 389 LYS B CA 1
ATOM 6463 C C . LYS B 1 389 ? -12.234 -28.656 -3.021 1 98.62 389 LYS B C 1
ATOM 6465 O O . LYS B 1 389 ? -12.758 -29.031 -1.975 1 98.62 389 LYS B O 1
ATOM 6470 N N . GLU B 1 390 ? -10.961 -28.5 -3.213 1 98.5 390 GLU B N 1
ATOM 6471 C CA . GLU B 1 390 ? -10.047 -28.578 -2.076 1 98.5 390 GLU B CA 1
ATOM 6472 C C . GLU B 1 390 ? -10.195 -27.359 -1.173 1 98.5 390 GLU B C 1
ATOM 6474 O O . GLU B 1 390 ? -10.398 -26.25 -1.656 1 98.5 390 GLU B O 1
ATOM 6479 N N . PHE B 1 391 ? -10.078 -27.562 0.141 1 98.44 391 PHE B N 1
ATOM 6480 C CA . PHE B 1 391 ? -10.227 -26.469 1.106 1 98.44 391 PHE B CA 1
ATOM 6481 C C . PHE B 1 391 ? -8.914 -25.719 1.271 1 98.44 391 PHE B C 1
ATOM 6483 O O . PHE B 1 391 ? -8.133 -26 2.176 1 98.44 391 PHE B O 1
ATOM 6490 N N . ASP B 1 392 ? -8.609 -24.797 0.426 1 98.75 392 ASP B N 1
ATOM 6491 C CA . ASP B 1 392 ? -7.621 -23.734 0.568 1 98.75 392 ASP B CA 1
ATOM 6492 C C . ASP B 1 392 ? -8.273 -22.453 1.053 1 98.75 392 ASP B C 1
ATOM 6494 O O . ASP B 1 392 ? -9.016 -21.797 0.306 1 98.75 392 ASP B O 1
ATOM 6498 N N . ALA B 1 393 ? -7.949 -22.031 2.266 1 98.81 393 ALA B N 1
ATOM 6499 C CA . ALA B 1 393 ? -8.75 -20.953 2.852 1 98.81 393 ALA B CA 1
ATOM 6500 C C . ALA B 1 393 ? -7.926 -20.109 3.816 1 98.81 393 ALA B C 1
ATOM 6502 O O . ALA B 1 393 ? -6.871 -20.547 4.285 1 98.81 393 ALA B O 1
ATOM 6503 N N . ILE B 1 394 ? -8.391 -18.938 4.012 1 98.88 394 ILE B N 1
ATOM 6504 C CA . ILE B 1 394 ? -7.883 -18.094 5.082 1 98.88 394 ILE B CA 1
ATOM 6505 C C . ILE B 1 394 ? -9.008 -17.766 6.066 1 98.88 394 ILE B C 1
ATOM 6507 O O . ILE B 1 394 ? -10.164 -17.609 5.664 1 98.88 394 ILE B O 1
ATOM 6511 N N . TRP B 1 395 ? -8.695 -17.766 7.312 1 98.75 395 TRP B N 1
ATOM 6512 C CA . TRP B 1 395 ? -9.547 -17.297 8.391 1 98.75 395 TRP B CA 1
ATOM 6513 C C . TRP B 1 395 ? -9.203 -15.852 8.766 1 98.75 395 TRP B C 1
ATOM 6515 O O . TRP B 1 395 ? -8.164 -15.602 9.383 1 98.75 395 TRP B O 1
ATOM 6525 N N . VAL B 1 396 ? -10.055 -14.898 8.406 1 98.5 396 VAL B N 1
ATOM 6526 C CA . VAL B 1 396 ? -9.812 -13.469 8.562 1 98.5 396 VAL B CA 1
ATOM 6527 C C . VAL B 1 396 ? -10.43 -12.977 9.867 1 98.5 396 VAL B C 1
ATOM 6529 O O . VAL B 1 396 ? -11.555 -13.344 10.211 1 98.5 396 VAL B O 1
ATOM 6532 N N . THR B 1 397 ? -9.711 -12.195 10.586 1 96.88 397 THR B N 1
ATOM 6533 C CA . THR B 1 397 ? -10.203 -11.578 11.812 1 96.88 397 THR B CA 1
ATOM 6534 C C . THR B 1 397 ? -10.141 -10.055 11.711 1 96.88 397 THR B C 1
ATOM 6536 O O . THR B 1 397 ? -9.164 -9.508 11.195 1 96.88 397 THR B O 1
ATOM 6539 N N . CYS B 1 398 ? -11.125 -9.352 12.078 1 94.62 398 CYS B N 1
ATOM 6540 C CA . CYS B 1 398 ? -11.242 -7.906 12.188 1 94.62 398 CYS B CA 1
ATOM 6541 C C . CYS B 1 398 ? -11.773 -7.504 13.555 1 94.62 398 CYS B C 1
ATOM 6543 O O . CYS B 1 398 ? -12.945 -7.141 13.695 1 94.62 398 CYS B O 1
ATOM 6545 N N . PRO B 1 399 ? -10.969 -7.469 14.531 1 91.38 399 PRO B N 1
ATOM 6546 C CA . PRO B 1 399 ? -11.453 -7.23 15.898 1 91.38 399 PRO B CA 1
ATOM 6547 C C . PRO B 1 399 ? -11.898 -5.789 16.125 1 91.38 399 PRO B C 1
ATOM 6549 O O . PRO B 1 399 ? -11.398 -4.875 15.461 1 91.38 399 PRO B O 1
ATOM 6552 N N . LEU B 1 400 ? -12.7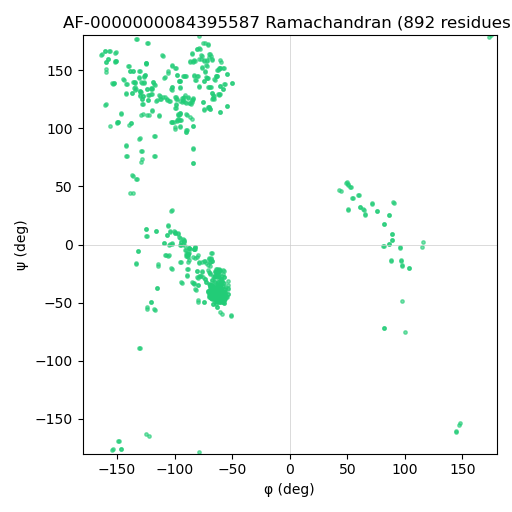73 -5.629 17.047 1 88.44 400 LEU B N 1
ATOM 6553 C CA . LEU B 1 400 ? -13.234 -4.305 17.453 1 88.44 400 LEU B CA 1
ATOM 6554 C C . LEU B 1 400 ? -12.219 -3.641 18.375 1 88.44 400 LEU B C 1
ATOM 6556 O O . LEU B 1 400 ? -12.219 -2.418 18.531 1 88.44 400 LEU B O 1
ATOM 6560 N N . ASP B 1 401 ? -11.359 -4.383 18.859 1 78.44 401 ASP B N 1
ATOM 6561 C CA . ASP B 1 401 ? -10.367 -3.932 19.828 1 78.44 401 ASP B CA 1
ATOM 6562 C C . ASP B 1 401 ? -9.383 -2.949 19.203 1 78.44 401 ASP B C 1
ATOM 6564 O O . ASP B 1 401 ? -8.773 -3.25 18.172 1 78.44 401 ASP B O 1
ATOM 6568 N N . GLU B 1 402 ? -9.25 -1.908 19.891 1 73.12 402 GLU B N 1
ATOM 6569 C CA . GLU B 1 402 ? -8.398 -0.833 19.391 1 73.12 402 GLU B CA 1
ATOM 6570 C C . GLU B 1 402 ? -6.926 -1.241 19.422 1 73.12 402 GLU B C 1
ATOM 6572 O O . GLU B 1 402 ? -6.094 -0.618 18.75 1 73.12 402 GLU B O 1
ATOM 6577 N N . THR B 1 403 ? -6.695 -2.314 20.078 1 73.31 403 THR B N 1
ATOM 6578 C CA . THR B 1 403 ? -5.305 -2.74 20.188 1 73.31 403 THR B CA 1
ATOM 6579 C C . THR B 1 403 ? -4.883 -3.545 18.969 1 73.31 403 THR B C 1
ATOM 6581 O O . THR B 1 403 ? -3.693 -3.77 18.734 1 73.31 403 THR B O 1
ATOM 6584 N N . PHE B 1 404 ? -5.832 -3.916 18.156 1 73.94 404 PHE B N 1
ATOM 6585 C CA . PHE B 1 404 ? -5.562 -4.746 16.984 1 73.94 404 PHE B CA 1
ATOM 6586 C C . PHE B 1 404 ? -4.617 -4.035 16.031 1 73.94 404 PHE B C 1
ATOM 6588 O O . PHE B 1 404 ? -3.674 -4.645 15.523 1 73.94 404 PHE B O 1
ATOM 6595 N N . GLY B 1 405 ? -4.773 -2.725 15.867 1 80.88 405 GLY B N 1
ATOM 6596 C CA . GLY B 1 405 ? -3.861 -1.996 15 1 80.88 405 GLY B CA 1
ATOM 6597 C C . GLY B 1 405 ? -4.531 -0.868 14.242 1 80.88 405 GLY B C 1
ATOM 6598 O O . GLY B 1 405 ? -5.504 -0.28 14.719 1 80.88 405 GLY B O 1
ATOM 6599 N N . VAL B 1 406 ? -3.82 -0.493 13.195 1 90.94 406 VAL B N 1
ATOM 6600 C CA . VAL B 1 406 ? -4.262 0.667 12.43 1 90.94 406 VAL B CA 1
ATOM 6601 C C . VAL B 1 406 ? -4.953 0.205 11.148 1 90.94 406 VAL B C 1
ATOM 6603 O O . VAL B 1 406 ? -5.383 1.028 10.336 1 90.94 406 VAL B O 1
ATOM 6606 N N . MET B 1 407 ? -5.062 -1.184 10.969 1 91.81 407 MET B N 1
ATOM 6607 C CA . MET B 1 407 ? -5.711 -1.746 9.789 1 91.81 407 MET B CA 1
ATOM 6608 C C . MET B 1 407 ? -7.145 -2.16 10.102 1 91.81 407 MET B C 1
ATOM 6610 O O . MET B 1 407 ? -7.469 -2.482 11.25 1 91.81 407 MET B O 1
ATOM 6614 N N . THR B 1 408 ? -7.984 -2.135 9.117 1 94.12 408 THR B N 1
ATOM 6615 C CA . THR B 1 408 ? -9.352 -2.635 9.156 1 94.12 408 THR B CA 1
ATOM 6616 C C . THR B 1 408 ? -10.086 -2.115 10.383 1 94.12 408 THR B C 1
ATOM 6618 O O . THR B 1 408 ? -10.656 -2.895 11.148 1 94.12 408 THR B O 1
ATOM 6621 N N . VAL B 1 409 ? -10.078 -0.796 10.57 1 93.62 409 VAL B N 1
ATOM 6622 C CA . VAL B 1 409 ? -10.789 -0.198 11.703 1 93.62 409 VAL B CA 1
ATOM 6623 C C . VAL B 1 409 ? -12.273 -0.529 11.609 1 93.62 409 VAL B C 1
ATOM 6625 O O . VAL B 1 409 ? -12.961 -0.086 10.688 1 93.62 409 VAL B O 1
ATOM 6628 N N . ARG B 1 410 ? -12.734 -1.313 12.562 1 92.81 410 ARG B N 1
ATOM 6629 C CA . ARG B 1 410 ? -14.094 -1.847 12.555 1 92.81 410 ARG B CA 1
ATOM 6630 C C . ARG B 1 410 ? -14.992 -1.071 13.523 1 92.81 410 ARG B C 1
ATOM 6632 O O . ARG B 1 410 ? -14.547 -0.68 14.602 1 92.81 410 ARG B O 1
ATOM 6639 N N . GLU B 1 411 ? -16.141 -0.756 13.078 1 92.94 411 GLU B N 1
ATOM 6640 C CA . GLU B 1 411 ? -17.203 -0.238 13.938 1 92.94 411 GLU B CA 1
ATOM 6641 C C . GLU B 1 411 ? -18.234 -1.319 14.258 1 92.94 411 GLU B C 1
ATOM 6643 O O . GLU B 1 411 ? -18.422 -2.254 13.477 1 92.94 411 GLU B O 1
ATOM 6648 N N . GLU B 1 412 ? -18.906 -1.18 15.375 1 91.25 412 GLU B N 1
ATOM 6649 C CA . GLU B 1 412 ? -19.875 -2.182 15.836 1 91.25 412 GLU B CA 1
ATOM 6650 C C . GLU B 1 412 ? -20.969 -2.416 14.797 1 91.25 412 GLU B C 1
ATOM 6652 O O . GLU B 1 412 ? -21.422 -3.545 14.625 1 91.25 412 GLU B O 1
ATOM 6657 N N . LYS B 1 413 ? -21.312 -1.427 14.094 1 91.38 413 LYS B N 1
ATOM 6658 C CA . LYS B 1 413 ? -22.469 -1.512 13.203 1 91.38 413 LYS B CA 1
ATOM 6659 C C . LYS B 1 413 ? -22.031 -1.905 11.789 1 91.38 413 LYS B C 1
ATOM 6661 O O . LYS B 1 413 ? -22.875 -2.029 10.898 1 91.38 413 LYS B O 1
ATOM 6666 N N . ASP B 1 414 ? -20.781 -2.137 11.586 1 94.25 414 ASP B N 1
ATOM 6667 C CA . ASP B 1 414 ? -20.312 -2.504 10.25 1 94.25 414 ASP B CA 1
ATOM 6668 C C . ASP B 1 414 ? -20.969 -3.809 9.781 1 94.25 414 ASP B C 1
ATOM 6670 O O . ASP B 1 414 ? -21.031 -4.781 10.539 1 94.25 414 ASP B O 1
ATOM 6674 N N . SER B 1 415 ? -21.547 -3.83 8.57 1 96.31 415 SER B N 1
ATOM 6675 C CA . SER B 1 415 ? -22.016 -5.062 7.949 1 96.31 415 SER B CA 1
ATOM 6676 C C . SER B 1 415 ? -20.859 -5.953 7.539 1 96.31 415 SER B C 1
ATOM 6678 O O . SER B 1 415 ? -19.703 -5.508 7.512 1 96.31 415 SER B O 1
ATOM 6680 N N . LEU B 1 416 ? -21.156 -7.215 7.273 1 97.38 416 LEU B N 1
ATOM 6681 C CA . LEU B 1 416 ? -20.125 -8.125 6.777 1 97.38 416 LEU B CA 1
ATOM 6682 C C . LEU B 1 416 ? -19.547 -7.617 5.465 1 97.38 416 LEU B C 1
ATOM 6684 O O . LEU B 1 416 ? -18.344 -7.754 5.223 1 97.38 416 LEU B O 1
ATOM 6688 N N . ARG B 1 417 ? -20.359 -7.035 4.609 1 96.69 417 ARG B N 1
ATOM 6689 C CA . ARG B 1 417 ? -19.891 -6.426 3.367 1 96.69 417 ARG B CA 1
ATOM 6690 C C . ARG B 1 417 ? -18.891 -5.309 3.65 1 96.69 417 ARG B C 1
ATOM 6692 O O . ARG B 1 417 ? -17.844 -5.23 3.012 1 96.69 417 ARG B O 1
ATOM 6699 N N . THR B 1 418 ? -19.219 -4.461 4.613 1 95.88 418 THR B N 1
ATOM 6700 C CA . THR B 1 418 ? -18.328 -3.371 5 1 95.88 418 THR B CA 1
ATOM 6701 C C . THR B 1 418 ? -17 -3.916 5.52 1 95.88 418 THR B C 1
ATOM 6703 O O . THR B 1 418 ? -15.93 -3.422 5.152 1 95.88 418 THR B O 1
ATOM 6706 N N . LEU B 1 419 ? -17.094 -4.957 6.312 1 96.31 419 LEU B N 1
ATOM 6707 C CA . LEU B 1 419 ? -15.898 -5.566 6.871 1 96.31 419 LEU B CA 1
ATOM 6708 C C . LEU B 1 419 ? -15.023 -6.156 5.77 1 96.31 419 LEU B C 1
ATOM 6710 O O . LEU B 1 419 ? -13.797 -6.016 5.801 1 96.31 419 LEU B O 1
ATOM 6714 N N . PHE B 1 420 ? -15.695 -6.805 4.848 1 97.56 420 PHE B N 1
ATOM 6715 C CA . PHE B 1 420 ? -15.016 -7.414 3.713 1 97.56 420 PHE B CA 1
ATOM 6716 C C . PHE B 1 420 ? -14.266 -6.359 2.9 1 97.56 420 PHE B C 1
ATOM 6718 O O . PHE B 1 420 ? -13.094 -6.535 2.576 1 97.56 420 PHE B O 1
ATOM 6725 N N . GLU B 1 421 ? -14.891 -5.246 2.635 1 96 421 GLU B N 1
ATOM 6726 C CA . GLU B 1 421 ? -14.281 -4.164 1.861 1 96 421 GLU B CA 1
ATOM 6727 C C . GLU B 1 421 ? -13.125 -3.525 2.619 1 96 421 GLU B C 1
ATOM 6729 O O . GLU B 1 421 ? -12.078 -3.232 2.035 1 96 421 GLU B O 1
ATOM 6734 N N . LYS B 1 422 ? -13.305 -3.32 3.916 1 96.19 422 LYS B N 1
ATOM 6735 C CA . LYS B 1 422 ? -12.227 -2.777 4.742 1 96.19 422 LYS B CA 1
ATOM 6736 C C . LYS B 1 422 ? -11.031 -3.727 4.781 1 96.19 422 LYS B C 1
ATOM 6738 O O . LYS B 1 422 ? -9.883 -3.287 4.746 1 96.19 422 LYS B O 1
ATOM 6743 N N . PHE B 1 423 ? -11.352 -5.051 4.852 1 97.62 423 PHE B N 1
ATOM 6744 C CA . PHE B 1 423 ? -10.273 -6.031 4.84 1 97.62 423 PHE B CA 1
ATOM 6745 C C . PHE B 1 423 ? -9.461 -5.934 3.549 1 97.62 423 PHE B C 1
ATOM 6747 O O . PHE B 1 423 ? -8.234 -5.828 3.584 1 97.62 423 PHE B O 1
ATOM 6754 N N . LEU B 1 424 ? -10.164 -5.895 2.398 1 97.75 424 LEU B N 1
ATOM 6755 C CA . LEU B 1 424 ? -9.492 -5.848 1.104 1 97.75 424 LEU B CA 1
ATOM 6756 C C . LEU B 1 424 ? -8.672 -4.566 0.962 1 97.75 424 LEU B C 1
ATOM 6758 O O . LEU B 1 424 ? -7.555 -4.59 0.446 1 97.75 424 LEU B O 1
ATOM 6762 N N . MET B 1 425 ? -9.148 -3.5 1.524 1 96.44 425 MET B N 1
ATOM 6763 C CA . MET B 1 425 ? -8.578 -2.203 1.164 1 96.44 425 MET B CA 1
ATOM 6764 C C . MET B 1 425 ? -7.621 -1.709 2.242 1 96.44 425 MET B C 1
ATOM 6766 O O . MET B 1 425 ? -6.789 -0.838 1.985 1 96.44 425 MET B O 1
ATOM 6770 N N . THR B 1 426 ? -7.75 -2.234 3.477 1 96.56 426 THR B N 1
ATOM 6771 C CA . THR B 1 426 ? -6.926 -1.661 4.531 1 96.56 426 THR B CA 1
ATOM 6772 C C . THR B 1 426 ? -6.227 -2.76 5.328 1 96.56 426 THR B C 1
ATOM 6774 O O . THR B 1 426 ? -5.398 -2.473 6.199 1 96.56 426 THR B O 1
ATOM 6777 N N . GLY B 1 427 ? -6.512 -4.035 5.078 1 96.75 427 GLY B N 1
ATOM 6778 C CA . GLY B 1 427 ? -6 -5.129 5.891 1 96.75 427 GLY B CA 1
ATOM 6779 C C . GLY B 1 427 ? -4.574 -5.516 5.543 1 96.75 427 GLY B C 1
ATOM 6780 O O . GLY B 1 427 ? -4.004 -5 4.578 1 96.75 427 GLY B O 1
ATOM 6781 N N . ASP B 1 428 ? -3.969 -6.316 6.375 1 96.38 428 ASP B N 1
ATOM 6782 C CA . ASP B 1 428 ? -2.672 -6.934 6.121 1 96.38 428 ASP B CA 1
ATOM 6783 C C . ASP B 1 428 ? -2.57 -8.297 6.793 1 96.38 428 ASP B C 1
ATOM 6785 O O . ASP B 1 428 ? -3.59 -8.922 7.109 1 96.38 428 ASP B O 1
ATOM 6789 N N . ASP B 1 429 ? -1.351 -8.891 6.828 1 96 429 ASP B N 1
ATOM 6790 C CA . ASP B 1 429 ? -1.142 -10.258 7.285 1 96 429 ASP B CA 1
ATOM 6791 C C . ASP B 1 429 ? -1.652 -10.445 8.711 1 96 429 ASP B C 1
ATOM 6793 O O . ASP B 1 429 ? -1.983 -11.562 9.117 1 96 429 ASP B O 1
ATOM 6797 N N . ARG B 1 430 ? -1.8 -9.375 9.578 1 95.75 430 ARG B N 1
ATOM 6798 C CA . ARG B 1 430 ? -2.264 -9.469 10.953 1 95.75 430 ARG B CA 1
ATOM 6799 C C . ARG B 1 430 ? -3.74 -9.844 11.008 1 95.75 430 ARG B C 1
ATOM 6801 O O . ARG B 1 430 ? -4.207 -10.406 12.008 1 95.75 430 ARG B O 1
ATOM 6808 N N . ASN B 1 431 ? -4.5 -9.539 9.906 1 96.94 431 ASN B N 1
ATOM 6809 C CA . ASN B 1 431 ? -5.91 -9.906 9.82 1 96.94 431 ASN B CA 1
ATOM 6810 C C . ASN B 1 431 ? -6.082 -11.391 9.523 1 96.94 431 ASN B C 1
ATOM 6812 O O . ASN B 1 431 ? -7.168 -11.945 9.695 1 96.94 431 ASN B O 1
ATOM 6816 N N . ILE B 1 432 ? -5.086 -12.039 8.922 1 97.94 432 ILE B N 1
ATOM 6817 C CA . ILE B 1 432 ? -5.168 -13.438 8.508 1 97.94 432 ILE B CA 1
ATOM 6818 C C . ILE B 1 432 ? -4.695 -14.344 9.641 1 97.94 432 ILE B C 1
ATOM 6820 O O . ILE B 1 432 ? -3.502 -14.633 9.758 1 97.94 432 ILE B O 1
ATOM 6824 N N . ALA B 1 433 ? -5.621 -14.844 10.383 1 97.44 433 ALA B N 1
ATOM 6825 C CA . ALA B 1 433 ? -5.312 -15.547 11.625 1 97.44 433 ALA B CA 1
ATOM 6826 C C . ALA B 1 433 ? -4.906 -16.984 11.352 1 97.44 433 ALA B C 1
ATOM 6828 O O . ALA B 1 433 ? -4.016 -17.531 12.016 1 97.44 433 ALA B O 1
ATOM 6829 N N . ARG B 1 434 ? -5.578 -17.641 10.383 1 98.31 434 ARG B N 1
ATOM 6830 C CA . ARG B 1 434 ? -5.262 -19.016 10.008 1 98.31 434 ARG B CA 1
ATOM 6831 C C . ARG B 1 434 ? -5.238 -19.172 8.492 1 98.31 434 ARG B C 1
ATOM 6833 O O . ARG B 1 434 ? -5.918 -18.438 7.777 1 98.31 434 ARG B O 1
ATOM 6840 N N . VAL B 1 435 ? -4.434 -20.047 8.055 1 98.69 435 VAL B N 1
ATOM 6841 C CA . VAL B 1 435 ? -4.348 -20.422 6.641 1 98.69 435 VAL B CA 1
ATOM 6842 C C . VAL B 1 435 ? -4.422 -21.938 6.496 1 98.69 435 VAL B C 1
ATOM 6844 O O . VAL B 1 435 ? -3.775 -22.672 7.25 1 98.69 435 VAL B O 1
ATOM 6847 N N . TYR B 1 436 ? -5.246 -22.375 5.617 1 98.5 436 TYR B N 1
ATOM 6848 C CA . TYR B 1 436 ? -5.414 -23.797 5.305 1 98.5 436 TYR B CA 1
ATOM 6849 C C . TYR B 1 436 ? -5.047 -24.078 3.854 1 98.5 436 TYR B C 1
ATOM 6851 O O . TYR B 1 436 ? -5.375 -23.297 2.957 1 98.5 436 TYR B O 1
ATOM 6859 N N . VAL B 1 437 ? -4.344 -25.172 3.633 1 98.62 437 VAL B N 1
ATOM 6860 C CA . VAL B 1 437 ? -4.105 -25.703 2.295 1 98.62 437 VAL B CA 1
ATOM 6861 C C . VAL B 1 437 ? -4.496 -27.188 2.25 1 98.62 437 VAL B C 1
ATOM 6863 O O . VAL B 1 437 ? -3.969 -28 3.016 1 98.62 437 VAL B O 1
ATOM 6866 N N . GLN B 1 438 ? -5.426 -27.516 1.37 1 96.94 438 GLN B N 1
ATOM 6867 C CA . GLN B 1 438 ? -5.941 -28.875 1.266 1 96.94 438 GLN B CA 1
ATOM 6868 C C . GLN B 1 438 ? -6.457 -29.375 2.613 1 96.94 438 GLN B C 1
ATOM 6870 O O . GLN B 1 438 ? -6.16 -30.5 3.02 1 96.94 438 GLN B O 1
ATOM 6875 N N . GLY B 1 439 ? -7.094 -28.516 3.307 1 96.56 439 GLY B N 1
ATOM 6876 C CA . GLY B 1 439 ? -7.73 -28.875 4.562 1 96.56 439 GLY B CA 1
ATOM 6877 C C . GLY B 1 439 ? -6.762 -28.922 5.73 1 96.56 439 GLY B C 1
ATOM 6878 O O . GLY B 1 439 ? -7.168 -29.156 6.871 1 96.56 439 GLY B O 1
ATOM 6879 N N . LYS B 1 440 ? -5.527 -28.672 5.5 1 97.19 440 LYS B N 1
ATOM 6880 C CA . LYS B 1 440 ? -4.52 -28.719 6.555 1 97.19 440 LYS B CA 1
ATOM 6881 C C . LYS B 1 440 ? -4.141 -27.312 7.023 1 97.19 440 LYS B C 1
ATOM 6883 O O . LYS B 1 440 ? -3.922 -26.422 6.207 1 97.19 440 LYS B O 1
ATOM 6888 N N . LEU B 1 441 ? -4.098 -27.125 8.352 1 97.06 441 LEU B N 1
ATOM 6889 C CA . LEU B 1 441 ? -3.713 -25.859 8.953 1 97.06 441 LEU B CA 1
ATOM 6890 C C . LEU B 1 441 ? -2.221 -25.594 8.781 1 97.06 441 LEU B C 1
ATOM 6892 O O . LEU B 1 441 ? -1.393 -26.375 9.258 1 97.06 441 LEU B O 1
ATOM 6896 N N . VAL B 1 442 ? -1.851 -24.516 8.078 1 97.81 442 VAL B N 1
ATOM 6897 C CA . VAL B 1 442 ? -0.439 -24.266 7.801 1 97.81 442 VAL B CA 1
ATOM 6898 C C . VAL B 1 442 ? 0.011 -23 8.516 1 97.81 442 VAL B C 1
ATOM 6900 O O . VAL B 1 442 ? 1.21 -22.719 8.609 1 97.81 442 VAL B O 1
ATOM 6903 N N . LYS B 1 443 ? -0.862 -22.172 8.922 1 96.5 443 LYS B N 1
ATOM 6904 C CA . LYS B 1 443 ? -0.647 -21.031 9.82 1 96.5 443 LYS B CA 1
ATOM 6905 C C . LYS B 1 443 ? -1.725 -20.969 10.898 1 96.5 443 LYS B C 1
ATOM 6907 O O . LYS B 1 443 ? -2.912 -21.125 10.602 1 96.5 443 LYS B O 1
ATOM 6912 N N . ASP B 1 444 ? -1.338 -20.734 12.141 1 96.5 444 ASP B N 1
ATOM 6913 C CA . ASP B 1 444 ? -2.283 -20.641 13.25 1 96.5 444 ASP B CA 1
ATOM 6914 C C . ASP B 1 444 ? -1.911 -19.484 14.188 1 96.5 444 ASP B C 1
ATOM 6916 O O . ASP B 1 444 ? -0.952 -19.594 14.953 1 96.5 444 ASP B O 1
ATOM 6920 N N . ALA B 1 445 ? -2.623 -18.422 14.109 1 89.94 445 ALA B N 1
ATOM 6921 C CA . ALA B 1 445 ? -2.389 -17.281 14.992 1 89.94 445 ALA B CA 1
ATOM 6922 C C . ALA B 1 445 ? -3.662 -16.891 15.742 1 89.94 445 ALA B C 1
ATOM 6924 O O . ALA B 1 445 ? -3.77 -15.789 16.266 1 89.94 445 ALA B O 1
ATOM 6925 N N . LEU B 1 446 ? -4.703 -17.625 15.664 1 85.31 446 LEU B N 1
ATOM 6926 C CA . LEU B 1 446 ? -5.957 -17.312 16.344 1 85.31 446 LEU B CA 1
ATOM 6927 C C . LEU B 1 446 ? -5.797 -17.438 17.859 1 85.31 446 LEU B C 1
ATOM 6929 O O . LEU B 1 446 ? -6.43 -16.688 18.609 1 85.31 446 LEU B O 1
ATOM 6933 N N . THR B 1 447 ? -5.133 -18.578 18.594 1 64.38 447 THR B N 1
ATOM 6934 C CA . THR B 1 447 ? -5.07 -18.797 20.031 1 64.38 447 THR B CA 1
ATOM 6935 C C . THR B 1 447 ? -4.051 -17.859 20.672 1 64.38 447 THR B C 1
ATOM 6937 O O . THR B 1 447 ? -3.955 -17.797 21.906 1 64.38 447 THR B O 1
ATOM 6940 N N . ALA B 1 448 ? -3.289 -17.312 19.922 1 43.25 448 ALA B N 1
ATOM 6941 C CA . ALA B 1 448 ? -2.355 -16.5 20.703 1 43.25 448 ALA B CA 1
ATOM 6942 C C . ALA B 1 448 ? -3.039 -15.25 21.25 1 43.25 448 ALA B C 1
ATOM 6944 O O . ALA B 1 448 ? -3.861 -14.633 20.562 1 43.25 448 ALA B O 1
#

InterPro domains:
  IPR006680 Amidohydrolase-related [PF01979] (63-442)
  IPR011059 Metal-dependent hydrolase, composite domain superfamily [G3DSA:2.30.40.10] (4-440)
  IPR014311 Guanine deaminase [TIGR02967] (19-439)
  IPR032466 Metal-dependent hydrolase [SSF51556] (66-384)
  IPR051607 Metallo-dependent Hydrolases [PTHR11271] (2-444)

Sequence (896 aa):
MAAFQGALIHSLGPNQVEILENAGLVIGEDGLISELHRDISAEELSKKLPNNVRLQKVEKGQFLSPGFIDTHNHAPQWAMRSLGQGLHILDWLEQVTFPHEARFSDPVYAAKVYESCVRGFLKQGITTASYYGSKHAEATQILADTCKRLRQRAFVGKCNMDRNAPSYLHDDSAESSLRETVECVKHIRRIDPTGKLVRPVLTPRFAICCTPDLLAGLGKMADEDPELAIQTHFNEAEQEINATRELFPEFSSEADLYHHFGLLTKRSILAHCTFMTDYEMDRIRENECGVAHCPISNMTVGGGFMAASIRQFLDRGIKVGLGTDSGGGFSSSMLDSIRQAVIASNAREVMSGGKDKALSLDEVFYLSTLGGASVCCLEDKIGNFAVGKEFDAIWVTCPLDETFGVMTVREEKDSLRTLFEKFLMTGDDRNIARVYVQGKLVKDALTAMAAFQGALIHSLGPNQVEILENAGLVIGEDGLISELHRDISAEELSKKLPNNVRLQKVEKGQFLSPGFIDTHNHAPQWAMRSLGQGLHILDWLEQVTFPHEARFSDPVYAAKVYESCVRGFLKQGITTASYYGSKHAEATQILADTCKRLRQRAFVGKCNMDRNAPSYLHDDSAESSLRETVECVKHIRRIDPTGKLVRPVLTPRFAICCTPDLLAGLGKMADEDPELAIQTHFNEAEQEINATRELFPEFSSEADLYHHFGLLTKRSILAHCTFMTDYEMDRIRENECGVAHCPISNMTVGGGFMAASIRQFLDRGIKVGLGTDSGGGFSSSMLDSIRQAVIASNAREVMSGGKDKALSLDEVFYLSTLGGASVCCLEDKIGNFAVGKEFDAIWVTCPLDETFGVMTVREEKDSLRTLFEKFLMTGDDRNIARVYVQGKLVKDALTA

Solvent-accessible surface area (backbone atoms only — not comparable to full-atom values): 42518 Å² total; per-residue (Å²): 86,43,30,40,30,20,23,35,41,37,43,82,44,60,80,35,66,46,79,30,70,33,15,28,40,33,30,38,78,83,8,26,23,69,40,66,39,71,71,44,52,66,67,60,51,55,72,72,45,60,92,85,45,60,73,42,76,42,52,92,55,29,32,38,29,44,17,30,24,31,49,28,32,39,53,61,27,55,65,50,33,37,63,56,73,75,30,38,46,74,56,27,36,65,74,48,46,51,64,53,42,45,53,32,74,38,56,68,54,27,48,55,51,42,48,53,40,54,51,39,33,41,51,52,30,35,34,30,37,32,33,37,32,36,62,36,45,69,32,25,47,45,44,47,52,46,31,55,75,65,51,32,30,28,32,42,12,40,28,37,31,46,34,86,51,58,83,87,59,30,37,92,32,46,66,56,43,51,53,42,45,52,50,39,41,52,50,37,40,65,80,28,70,84,44,84,45,35,34,45,25,48,23,50,51,32,69,66,21,37,45,70,67,33,45,40,51,53,12,49,51,35,67,76,34,77,81,46,29,33,38,31,55,35,44,58,27,69,70,57,46,54,51,35,40,68,76,38,68,91,38,93,41,70,58,55,45,38,43,74,31,52,54,57,33,56,46,14,31,33,30,42,46,33,64,71,51,71,67,46,51,50,52,40,41,75,34,43,25,10,33,14,41,26,39,46,16,33,26,40,21,35,72,26,47,44,49,36,59,56,49,60,38,53,75,68,69,33,39,42,11,29,11,30,28,23,30,56,9,42,44,74,40,61,47,57,31,41,47,35,41,42,33,31,23,16,40,32,12,58,77,51,74,55,72,37,56,52,60,51,70,47,32,44,52,13,18,31,14,34,25,12,18,44,20,69,71,32,50,82,40,33,24,30,79,53,66,70,14,34,36,35,27,22,36,36,48,40,60,73,53,76,80,78,55,80,46,32,60,51,57,94,82,57,47,72,67,53,48,52,49,22,39,51,43,32,40,55,48,86,28,42,25,29,24,24,39,54,57,38,79,69,42,82,56,68,88,111,84,44,31,40,29,22,23,35,41,37,40,82,43,60,79,36,67,47,80,29,70,34,14,29,41,33,29,39,79,83,7,26,24,70,41,67,38,73,73,44,52,65,67,61,52,55,73,72,45,59,91,86,44,59,73,42,75,42,51,91,55,31,32,37,30,44,18,30,24,31,49,29,31,38,53,61,28,54,66,50,32,36,61,55,72,76,30,38,48,73,56,28,36,66,75,47,46,50,64,54,41,46,53,32,75,37,57,68,54,28,49,54,52,42,48,53,39,54,51,41,34,41,50,51,30,35,35,29,37,31,34,39,32,37,61,36,44,70,31,24,46,47,43,49,51,45,31,53,74,65,52,33,30,30,33,41,12,41,27,38,31,45,34,88,52,57,84,88,57,33,37,92,31,46,66,57,43,50,52,40,44,51,52,39,42,51,51,37,39,65,80,28,70,84,43,83,45,36,34,47,27,48,23,50,51,33,69,66,20,35,45,71,66,32,46,40,51,52,13,50,52,34,67,76,34,77,82,46,30,32,38,31,56,33,45,57,28,70,70,56,46,53,51,36,39,68,77,38,68,91,37,94,42,70,60,53,46,37,45,75,32,50,54,58,33,56,46,15,31,33,29,41,46,32,64,72,52,73,68,47,52,50,52,39,42,76,35,44,27,11,33,15,40,26,37,46,15,31,26,39,22,36,71,23,47,42,51,36,59,56,49,59,40,53,75,68,67,33,39,41,11,28,12,32,28,23,29,54,9,41,44,74,39,60,47,58,32,41,48,34,40,42,33,31,22,18,39,32,13,59,76,50,75,56,72,36,57,51,62,51,71,47,31,43,53,12,19,32,15,34,26,12,18,44,20,68,72,31,49,81,41,34,24,30,80,53,66,69,13,35,35,36,27,22,36,36,48,40,61,72,52,75,82,77,55,80,47,33,61,49,57,93,81,56,48,70,67,54,49,52,48,23,39,50,46,33,38,56,50,85,28,43,26,30,22,24,39,54,57,38,78,70,42,84,52,70,90,108

Foldseek 3Di:
DEKEWAWEWFAPDLQRIDTAGTKIWDADPQQFTADIGRHDHPVRVCVVDDPPYDYHYADPQWYKYFFFAAEDAEQLLQVVFPPPWPEAPLCCCQPGVLVSLLVVVDVVVLLVSLLVSLVVLVLQRHQEYEYEYAQDLSSQLSNLVSCVVLQRAYATFREAFADPGDPSGHDVDLVRSLVSRVVNQVSNCVVPVVSQRYHYAYHHAEQLRADLSNLLSSLVVCVVPVVHAYEYEACLAPVRFVSNCVRPVVDPGVLRVSVVSNNQALRYEYERQLDDDPVSLVSSVVRNAEYAHAQFLSCTYRHHHGQRLVLVSVVSVRQAAYHPNRSSGNDSHLLVRLQSLQVSQVVVCVVVVNPRHGRDSSSSLQRRFLSSCSNNVNNQATRGNDGRHRDWMFMFGQDCDPVLDDAQNDDPPQDPVNSVVSCSNGNGSSRGQWTDGRNHTSHHRPPD/DEKEWAWEWFAPDLQRIDTAGTKIWDADPQQFTADIGRHDHPVRVCVVDPPPYDYHYADPQWYKYFFFAAEDAEQLLQVVFPPPWPEADLCCCQPGVLVSLLVVVDVVVLLVSLLVSLVVLVLQRHQEYEYEYAQDLSSQLSNLVSCVVLQRAYATFREAFADPGDPSGHDVDLVRSLVSRVVNQVSNCVVPVVSQGYHYAYHHAEQLRDDLSNLLSSLVVCVVPVVHAYEYEACLAPVRFVSNCVRPVVDPGVLRVSVVSNRQALRYEYERQQDDDPVSLVSSVVRNAEYAHAQFLSCTYNHHHGQRLVLVSVVSVRQAAYHPNRSSGNDSHLLVRLQSLQVSQVVVCVVVVNPRHGRDSSSSLQRRFLSSCSNNVNNQATRGNDGRHRDWMFMFGRDCDPVLDDAQNDDPPQDPVNSVVSCSNGNGSSRGQWTDRRNHTSHHRPVD

=== Feature glossary ===
Key to the feature types in this record:

pLDDT. pLDDT is the predicted lDDT-Cα score: AlphaFold's confidence that the local environment of each residue (all inter-atomic distances within 15 Å) is correctly placed. It is a per-residue number between 0 and 100, with higher meaning more reliable.

Radius of gyration, Cα contacts, bounding box. The geometric summary reports three shape descriptors. Rg (radius of gyration) measures how spread out the Cα atoms are about their centre of mass; compact globular proteins have small Rg, elongated or unfolded ones large. Cα contacts (<8 Å, |i−j|>4) count long-range residue pairs in spatial proximity — high for tightly packed folds, near zero for rods or random coil. The bounding-box extents give the protein's footprint along x, y, z in Å.

Backbone torsions (φ/ψ). Backbone dihedral angles. Every residue except chain termini has a φ (preceding-C → N → Cα → C) and a ψ (N → Cα → C → next-N). They are reported in degrees following the IUPAC sign convention. Secondary structure is essentially a statement about which (φ, ψ) basin each residue occupies.

Contact-map, Ramachandran, and PAE plots. Plot images: a contact map (which residues are close in 3D, as an N×N binary image), a Ramachandran scatter (backbone torsion angles, revealing secondary-structure composition at a glance), and — for AlphaFold structures — a PAE heatmap (pairwise prediction confidence).

Predicted aligned error. Predicted Aligned Error (PAE) is an AlphaFold confidence matrix: entry (i, j) is the expected error in the position of residue j, in ångströms, when the prediction is superimposed on the true structure at residue i. Low PAE within a block of residues means that block is internally rigid and well-predicted; high PAE between two blocks means their relative placement is uncertain even if each block individually is confident.

Secondary structure (3-state, P-SEA). Three-state secondary structure (P-SEA) collapses the eight DSSP classes into helix (a), strand (b), and coil (c). P-SEA assigns these from Cα geometry alone — distances and angles — without requiring backbone oxygens, so it works on any Cα trace.

Solvent-accessible surface area. Solvent-accessible surface area (SASA) is the area in Å² traced out by the centre of a 1.4 Å probe sphere (a water molecule) rolled over the protein's van der Waals surface (Shrake–Rupley / Lee–Richards construction). Buried residues have near-zero SASA; fully exposed residues can exceed 200 Å². The total SASA scales roughly with the number of surface residues.

Foldseek 3Di. The Foldseek 3Di string encodes local tertiary geometry as a 20-letter alphabet — one character per residue — derived from the relative positions of nearby Cα atoms. Unlike the amino-acid sequence, 3Di is a direct function of the 3D structure, so two proteins with the same fold have similar 3Di strings even at low sequence identity.

B-factor. For experimental (PDB) structures, the B-factor (temperature factor) quantifies the positional spread of each atom in the crystal — a combination of thermal vibration and static disorder — in units of Å². High B-factors mark flexible loops or poorly resolved regions; low B-factors mark the rigid, well-ordered core.

mmCIF coordinates. The mmCIF block holds the 3D Cartesian coordinates of each backbone atom (N, Cα, C, O) in ångströms. mmCIF is the PDB's canonical archive format — a tagged-loop text representation of the atomic model.

InterPro / GO / CATH / organism. Functional annotations link the protein to curated databases. InterPro entries identify conserved domains and families by matching the sequence against member-database signatures (Pfam, PROSITE, CDD, …). Gene Ontology (GO) terms describe molecular function, biolo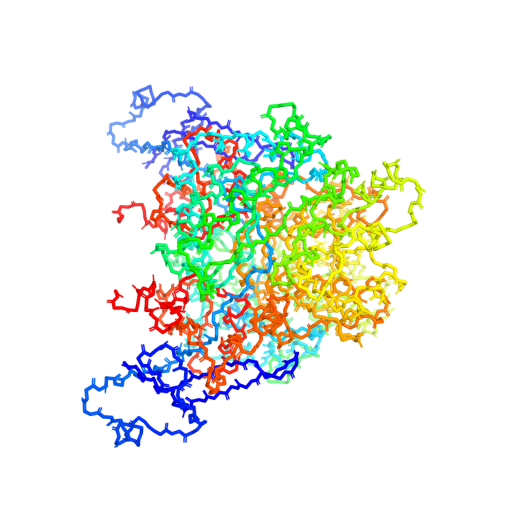gical process, and cellular component in a controlled vocabulary. CATH places the structure in a hierarchical fold classification (Class/Architecture/Topology/Homologous-superfamily). The organism is the source species.

Rendered structure images. Structure images are PyMOL renders from six orthogonal camera directions. Cartoon representation draws helices as coils and strands as arrows; sticks shows the backbone as bonds; surface shows the solvent-excluded envelope. Rainbow coloring maps sequence position to hue (blue→red, N→C); chain coloring assigns a distinct color per polypeptide.

Sequence. This is the polypeptide sequence — one letter per residue, N-terminus first. Length ranges from a few dozen residues for small domains to over a thousand for large multi-domain proteins.

Secondary structure (8-state, DSSP). The SS8 string is DSSP's per-residue secondary-structure call. α-helix (H) means an i→i+4 H-bond ladder; β-strand (E) means the residue participates in a β-sheet; 3₁₀ (G) and π (I) are tighter and wider helices; T/S are turns/bends; '-' is loop.

Nearest PDB structures. Structural nearest neighbors (via Foldseek easy-search vs the PDB). Reported per hit: target PDB id, E-value, and alignment TM-score. A TM-score above ~0.5 is the conventional threshold for 'same fold'.